Protein AF-0000000077673523 (afdb_homodimer)

Nearest PDB structures (foldseek):
  7rrl-assembly1_B  TM=9.213E-01  e=7.440E-32  Homo sapiens
  5nue-assembly1_B  TM=9.103E-01  e=3.660E-31  Arabidopsis thaliana
  4i1i-assembly1_A  TM=9.086E-01  e=4.136E-27  Leishmania major strain Friedlin
  4i1i-assembly1_B  TM=9.063E-01  e=1.152E-26  Leishmania major strain Friedlin
  4h7p-assembly1_A  TM=8.866E-01  e=7.532E-26  Leishmania major strain Friedlin

InterPro domains:
  IPR010945 Malate dehydrogenase, type 2 [PTHR23382] (14-356)
  IPR015955 Lactate dehydrogenase/glycoside hydrolase, family 4, C-terminal [G3DSA:3.90.110.10] (186-360)
  IPR015955 Lactate dehydrogenase/glycoside hydrolase, family 4, C-terminal [SSF56327] (194-357)
  IPR022383 Lactate/malate dehydrogenase, C-terminal [PF02866] (279-353)
  IPR036291 NAD(P)-binding domain superfamily [SSF51735] (5-185)

pLDDT: mean 73.68, std 25.3, range [21.05, 98.69]

Radius of gyration: 33.23 Å; Cα contacts (8 Å, |Δi|>4): 1308; chains: 2; bounding box: 93×110×102 Å

Organism: Crocodylus porosus (NCBI:txid8502)

Sequence (894 aa):
MLSEEMLQIGEENLQTHIQMEKEEEERKSLINPLQVWISSASAPACYHLIPLLANGEVFGITTEISIHLLDRYNCKEVLCGTVMEAQDLAYPLLRSVSMHVELDEAFLQADVIILLDDILLERDTTSFENCIRQVNELCKVYGPLIEKNAKSGVRIVVAGKTFVNLKALMIMTHAPSINPGNIIALAMLLESAAKAMLARKLNMNSAGIKDVIVWGNITGSSYIDLSNAKVYRYDSAIWGPPSFSRPLLDMIYDSKWLHSEFVTALSSLNSREYHCVGMSPAHVIATILRYWYQDSPPREIVSVGVLSEGQFCIPEGIVFSMPVSFQNGTWEVITETEINEKTQEIMDCLAYDLIQFLISPFSVVLYASPIPFLPFLQSLCFSFFPPKLLPFSSSFFGFLSFLIIYIFPPVNFSFPRPPSHLDFYTQTQEEEVESISRLRSAVPHLQMLSEEMLQIGEENLQTHIQMEKEEEERKSLINPLQVWISSASAPACYHLIPLLANGEVFGITTEISIHLLDRYNCKEVLCGTVMEAQDLAYPLLRSVSMHVELDEAFLQADVIILLDDILLERDTTSFENCIRQVNELCKVYGPLIEKNAKSGVRIVVAGKTFVNLKALMIMTHAPSINPGNIIALAMLLESAAKAMLARKLNMNSAGIKDVIVWGNITGSSYIDLSNAKVYRYDSAIWGPPSFSRPLLDMIYDSKWLHSEFVTALSSLNSREYHCVGMSPAHVIATILRYWYQDSPPREIVSVGVLSEGQFCIPEGIVFSMPVSFQNGTWEVITETEINEKTQEIMDCLAYDLIQFLISPFSVVLYASPIPFLPFLQSLCFSFFPPKLLPFSSSFFGFLSFLIIYIFPPVNFSFPRPPSHLDFYTQTQEEEVESISRLRSAVPHLQ

Structure (mmCIF, N/CA/C/O backbone):
data_AF-0000000077673523-model_v1
#
loop_
_entity.id
_entity.type
_entity.pdbx_description
1 polymer 'Putative malate dehydrogenase 1B'
#
loop_
_atom_site.group_PDB
_atom_site.id
_atom_site.type_symbol
_atom_site.label_atom_id
_atom_site.label_alt_id
_atom_site.label_comp_id
_atom_site.label_asym_id
_atom_site.label_entity_id
_atom_site.label_seq_id
_atom_site.pdbx_PDB_ins_code
_atom_site.Cartn_x
_atom_site.Cartn_y
_atom_site.Cartn_z
_atom_site.occupancy
_atom_site.B_iso_or_equiv
_atom_site.auth_seq_id
_atom_site.auth_comp_id
_atom_site.auth_asym_id
_atom_site.auth_atom_id
_atom_site.pdbx_PDB_model_num
ATOM 1 N N . MET A 1 1 ? 8.25 -44.25 32.656 1 48.09 1 MET A N 1
ATOM 2 C CA . MET A 1 1 ? 8.469 -42.938 33.188 1 48.09 1 MET A CA 1
ATOM 3 C C . MET A 1 1 ? 9.672 -42.25 32.562 1 48.09 1 MET A C 1
ATOM 5 O O . MET A 1 1 ? 9.656 -41.062 32.281 1 48.09 1 MET A O 1
ATOM 9 N N . LEU A 1 2 ? 10.719 -43 32.219 1 58.19 2 LEU A N 1
ATOM 10 C CA . LEU A 1 2 ? 11.969 -42.5 31.656 1 58.19 2 LEU A CA 1
ATOM 11 C C . LEU A 1 2 ? 11.82 -42.188 30.172 1 58.19 2 LEU A C 1
ATOM 13 O O . LEU A 1 2 ? 12.367 -41.188 29.703 1 58.19 2 LEU A O 1
ATOM 17 N N . SER A 1 3 ? 11.047 -42.906 29.469 1 61.12 3 SER A N 1
ATOM 18 C CA . SER A 1 3 ? 10.914 -42.719 28.031 1 61.12 3 SER A CA 1
ATOM 19 C C . SER A 1 3 ? 10.07 -41.469 27.719 1 61.12 3 SER A C 1
ATOM 21 O O . SER A 1 3 ? 10.375 -40.719 26.797 1 61.12 3 SER A O 1
ATOM 23 N N . GLU A 1 4 ? 9.109 -41.219 28.547 1 61.78 4 GLU A N 1
ATOM 24 C CA . GLU A 1 4 ? 8.266 -40.062 28.328 1 61.78 4 GLU A CA 1
ATOM 25 C C . GLU A 1 4 ? 9.008 -38.781 28.703 1 61.78 4 GLU A C 1
ATOM 27 O O . GLU A 1 4 ? 8.883 -37.75 28.016 1 61.78 4 GLU A O 1
ATOM 32 N N . GLU A 1 5 ? 9.812 -38.875 29.719 1 60.56 5 GLU A N 1
ATOM 33 C CA . GLU A 1 5 ? 10.594 -37.719 30.125 1 60.56 5 GLU A CA 1
ATOM 34 C C . GLU A 1 5 ? 11.656 -37.375 29.094 1 60.56 5 GLU A C 1
ATOM 36 O O . GLU A 1 5 ? 11.898 -36.188 28.812 1 60.56 5 GLU A O 1
ATOM 41 N N . MET A 1 6 ? 12.195 -38.406 28.516 1 61.88 6 MET A N 1
ATOM 42 C CA . MET A 1 6 ? 13.219 -38.188 27.484 1 61.88 6 MET A CA 1
ATOM 43 C C . MET A 1 6 ? 12.609 -37.562 26.234 1 61.88 6 MET A C 1
ATOM 45 O O . MET A 1 6 ? 13.219 -36.688 25.609 1 61.88 6 MET A O 1
ATOM 49 N N . LEU A 1 7 ? 11.406 -37.938 25.938 1 62.62 7 LEU A N 1
ATOM 50 C CA . LEU A 1 7 ? 10.719 -37.344 24.797 1 62.62 7 LEU A CA 1
ATOM 51 C C . LEU A 1 7 ? 10.336 -35.906 25.078 1 62.62 7 LEU A C 1
ATOM 53 O O . LEU A 1 7 ? 10.438 -35.031 24.203 1 62.62 7 LEU A O 1
ATOM 57 N N . GLN A 1 8 ? 9.984 -35.688 26.312 1 62.88 8 GLN A N 1
ATOM 58 C CA . GLN A 1 8 ? 9.641 -34.312 26.688 1 62.88 8 GLN A CA 1
ATOM 59 C C . GLN A 1 8 ? 10.875 -33.406 26.672 1 62.88 8 GLN A C 1
ATOM 61 O O . GLN A 1 8 ? 10.812 -32.281 26.203 1 62.88 8 GLN A O 1
ATOM 66 N N . ILE A 1 9 ? 11.945 -33.875 27.141 1 61.06 9 ILE A N 1
ATOM 67 C CA . ILE A 1 9 ? 13.195 -33.125 27.125 1 61.06 9 ILE A CA 1
ATOM 68 C C . ILE A 1 9 ? 13.648 -32.906 25.688 1 61.06 9 ILE A C 1
ATOM 70 O O . ILE A 1 9 ? 14.133 -31.844 25.328 1 61.06 9 ILE A O 1
ATOM 74 N N . GLY A 1 10 ? 13.484 -33.844 24.859 1 59.5 10 GLY A N 1
ATOM 75 C CA . GLY A 1 10 ? 13.797 -33.719 23.453 1 59.5 10 GLY A CA 1
ATOM 76 C C . GLY A 1 10 ? 12.961 -32.656 22.75 1 59.5 10 GLY A C 1
ATOM 77 O O . GLY A 1 10 ? 13.484 -31.875 21.969 1 59.5 10 GLY A O 1
ATOM 78 N N . GLU A 1 11 ? 11.742 -32.656 23.047 1 61.03 11 GLU A N 1
ATOM 79 C CA . GLU A 1 11 ? 10.852 -31.656 22.469 1 61.03 11 GLU A CA 1
ATOM 80 C C . GLU A 1 11 ? 11.188 -30.266 23 1 61.03 11 GLU A C 1
ATOM 82 O O . GLU A 1 11 ? 11.164 -29.297 22.25 1 61.03 11 GLU A O 1
ATOM 87 N N . GLU A 1 12 ? 11.461 -30.25 24.25 1 60.81 12 GLU A N 1
ATOM 88 C CA . GLU A 1 12 ? 11.875 -28.984 24.844 1 60.81 12 GLU A CA 1
ATOM 89 C C . GLU A 1 12 ? 13.195 -28.5 24.25 1 60.81 12 GLU A C 1
ATOM 91 O O . GLU A 1 12 ? 13.359 -27.312 23.984 1 60.81 12 GLU A O 1
ATOM 96 N N . ASN A 1 13 ? 14.086 -29.391 24.078 1 58.47 13 ASN A N 1
ATOM 97 C CA . ASN A 1 13 ? 15.367 -29.031 23.484 1 58.47 13 ASN A CA 1
ATOM 98 C C . ASN A 1 13 ? 15.203 -28.594 22.031 1 58.47 13 ASN A C 1
ATOM 100 O O . ASN A 1 13 ? 15.867 -27.656 21.578 1 58.47 13 ASN A O 1
ATOM 104 N N . LEU A 1 14 ? 14.383 -29.266 21.312 1 59.59 14 LEU A N 1
ATOM 105 C CA . LEU A 1 14 ? 14.094 -28.875 19.938 1 59.59 14 LEU A CA 1
ATOM 106 C C . LEU A 1 14 ? 13.43 -27.5 19.906 1 59.59 14 LEU A C 1
ATOM 108 O O . LEU A 1 14 ? 13.766 -26.656 19.062 1 59.59 14 LEU A O 1
ATOM 112 N N . GLN A 1 15 ? 12.586 -27.328 20.844 1 61.28 15 GLN A N 1
ATOM 113 C CA . GLN A 1 15 ? 11.945 -26.016 20.938 1 61.28 15 GLN A CA 1
ATOM 114 C C . GLN A 1 15 ? 12.961 -24.938 21.312 1 61.28 15 GLN A C 1
ATOM 116 O O . GLN A 1 15 ? 12.93 -23.844 20.766 1 61.28 15 GLN A O 1
ATOM 121 N N . THR A 1 16 ? 13.781 -25.281 22.25 1 61.31 16 THR A N 1
ATOM 122 C CA . THR A 1 16 ? 14.844 -24.359 22.641 1 61.31 16 THR A CA 1
ATOM 123 C C . THR A 1 16 ? 15.805 -24.125 21.469 1 61.31 16 THR A C 1
ATOM 125 O O . THR A 1 16 ? 16.25 -22.984 21.25 1 61.31 16 THR A O 1
ATOM 128 N N . HIS A 1 17 ? 16.109 -25.125 20.734 1 59.34 17 HIS A N 1
ATOM 129 C CA . HIS A 1 17 ? 16.984 -24.969 19.578 1 59.34 17 HIS A CA 1
ATOM 130 C C . HIS A 1 17 ? 16.328 -24.125 18.5 1 59.34 17 HIS A C 1
ATOM 132 O O . HIS A 1 17 ? 16.969 -23.266 17.891 1 59.34 17 HIS A O 1
ATOM 138 N N . ILE A 1 18 ? 15.156 -24.391 18.281 1 60.28 18 ILE A N 1
ATOM 139 C CA . ILE A 1 18 ? 14.406 -23.594 17.328 1 60.28 18 ILE A CA 1
ATOM 140 C C . ILE A 1 18 ? 14.367 -22.141 17.797 1 60.28 18 ILE A C 1
ATOM 142 O O . ILE A 1 18 ? 14.547 -21.219 16.984 1 60.28 18 ILE A O 1
ATOM 146 N N . GLN A 1 19 ? 14.172 -22.047 19.094 1 60.16 19 GLN A N 1
ATOM 147 C CA . GLN A 1 19 ? 14.164 -20.703 19.656 1 60.16 19 GLN A CA 1
ATOM 148 C C . GLN A 1 19 ? 15.547 -20.062 19.547 1 60.16 19 GLN A C 1
ATOM 150 O O . GLN A 1 19 ? 15.656 -18.875 19.234 1 60.16 19 GLN A O 1
ATOM 155 N N . MET A 1 20 ? 16.547 -20.812 19.844 1 57.91 20 MET A N 1
ATOM 156 C CA . MET A 1 20 ? 17.906 -20.297 19.734 1 57.91 20 MET A CA 1
ATOM 157 C C . MET A 1 20 ? 18.25 -19.953 18.281 1 57.91 20 MET A C 1
ATOM 159 O O . MET A 1 20 ? 18.906 -18.953 18.016 1 57.91 20 MET A O 1
ATOM 163 N N . GLU A 1 21 ? 17.875 -20.812 17.438 1 55.16 21 GLU A N 1
ATOM 164 C CA . GLU A 1 21 ? 18.109 -20.531 16.016 1 55.16 21 GLU A CA 1
ATOM 165 C C . GLU A 1 21 ? 17.344 -19.297 15.562 1 55.16 21 GLU A C 1
ATOM 167 O O . GLU A 1 21 ? 17.859 -18.5 14.781 1 55.16 21 GLU A O 1
ATOM 172 N N . LYS A 1 22 ? 16.219 -19.125 16.031 1 56.53 22 LYS A N 1
ATOM 173 C CA . LYS A 1 22 ? 15.422 -17.938 15.734 1 56.53 22 LYS A CA 1
ATOM 174 C C . LYS A 1 22 ? 16.062 -16.688 16.344 1 56.53 22 LYS A C 1
ATOM 176 O O . LYS A 1 22 ? 16.109 -15.633 15.695 1 56.53 22 LYS A O 1
ATOM 181 N N . GLU A 1 23 ? 16.531 -16.859 17.562 1 56.75 23 GLU A N 1
ATOM 182 C CA . GLU A 1 23 ? 17.219 -15.758 18.219 1 56.75 23 GLU A CA 1
ATOM 183 C C . GLU A 1 23 ? 18.516 -15.414 17.5 1 56.75 23 GLU A C 1
ATOM 185 O O . GLU A 1 23 ? 18.859 -14.234 17.359 1 56.75 23 GLU A O 1
ATOM 190 N N . GLU A 1 24 ? 19.25 -16.391 17.125 1 53.28 24 GLU A N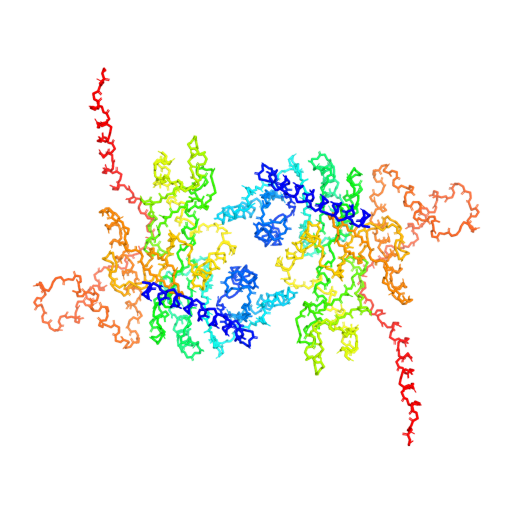 1
ATOM 191 C CA . GLU A 1 24 ? 20.469 -16.156 16.359 1 53.28 24 GLU A CA 1
ATOM 192 C C . GLU A 1 24 ? 20.156 -15.539 14.992 1 53.28 24 GLU A C 1
ATOM 194 O O . GLU A 1 24 ? 20.859 -14.633 14.539 1 53.28 24 GLU A O 1
ATOM 199 N N . GLU A 1 25 ? 19.234 -16.109 14.336 1 51.31 25 GLU A N 1
ATOM 200 C CA . GLU A 1 25 ? 18.781 -15.523 13.078 1 51.31 25 GLU A CA 1
ATOM 201 C C . GLU A 1 25 ? 18.344 -14.078 13.273 1 51.31 25 GLU A C 1
ATOM 203 O O . GLU A 1 25 ? 18.609 -13.219 12.43 1 51.31 25 GLU A O 1
ATOM 208 N N . GLU A 1 26 ? 17.594 -13.961 14.305 1 53.44 26 GLU A N 1
ATOM 209 C CA . GLU A 1 26 ? 17.188 -12.602 14.664 1 53.44 26 GLU A CA 1
ATOM 210 C C . GLU A 1 26 ? 18.406 -11.711 14.922 1 53.44 26 GLU A C 1
ATOM 212 O O . GLU A 1 26 ? 18.422 -10.555 14.492 1 53.44 26 GLU A O 1
ATOM 217 N N . ARG A 1 27 ? 19.344 -12.195 15.734 1 50.56 27 ARG A N 1
ATOM 218 C CA . ARG A 1 27 ? 20.562 -11.438 15.992 1 50.56 27 ARG A CA 1
ATOM 219 C C . ARG A 1 27 ? 21.312 -11.164 14.695 1 50.56 27 ARG A C 1
ATOM 221 O O . ARG A 1 27 ? 21.812 -10.055 14.477 1 50.56 27 ARG A O 1
ATOM 228 N N . LYS A 1 28 ? 21.484 -12.102 13.914 1 47.91 28 LYS A N 1
ATOM 229 C CA . LYS A 1 28 ? 22.156 -12.016 12.617 1 47.91 28 LYS A CA 1
ATOM 230 C C . LYS A 1 28 ? 21.406 -11.086 11.664 1 47.91 28 LYS A C 1
ATOM 232 O O . LYS A 1 28 ? 22.031 -10.367 10.883 1 47.91 28 LYS A O 1
ATOM 237 N N . SER A 1 29 ? 20.047 -11.336 11.633 1 51.72 29 SER A N 1
ATOM 238 C CA . SER A 1 29 ? 19.25 -10.414 10.836 1 51.72 29 SER A CA 1
ATOM 239 C C . SER A 1 29 ? 19.484 -8.969 11.266 1 51.72 29 SER A C 1
ATOM 241 O O . SER A 1 29 ? 19.438 -8.055 10.438 1 51.72 29 SER A O 1
ATOM 243 N N . LEU A 1 30 ? 19.688 -8.828 12.609 1 54 30 LEU A N 1
ATOM 244 C CA . LEU A 1 30 ? 19.984 -7.508 13.156 1 54 30 LEU A CA 1
ATOM 245 C C . LEU A 1 30 ? 21.344 -7.016 12.672 1 54 30 LEU A C 1
ATOM 247 O O . LEU A 1 30 ? 21.547 -5.812 12.484 1 54 30 LEU A O 1
ATOM 251 N N . ILE A 1 31 ? 22.203 -8.016 12.281 1 63.34 31 ILE A N 1
ATOM 252 C CA . ILE A 1 31 ? 23.531 -7.645 11.805 1 63.34 31 ILE A CA 1
ATOM 253 C C . ILE A 1 31 ? 23.547 -7.598 10.281 1 63.34 31 ILE A C 1
ATOM 255 O O . ILE A 1 31 ? 24.141 -6.691 9.688 1 63.34 31 ILE A O 1
ATOM 259 N N . ASN A 1 32 ? 22.75 -8.477 9.523 1 85.44 32 ASN A N 1
ATOM 260 C CA . ASN A 1 32 ? 22.75 -8.508 8.062 1 85.44 32 ASN A CA 1
ATOM 261 C C . ASN A 1 32 ? 21.328 -8.484 7.496 1 85.44 32 ASN A C 1
ATOM 263 O O . ASN A 1 32 ? 20.688 -9.531 7.398 1 85.44 32 ASN A O 1
ATOM 267 N N . PRO A 1 33 ? 20.922 -7.461 7.035 1 92.94 33 PRO A N 1
ATOM 268 C CA . PRO A 1 33 ? 19.562 -7.352 6.504 1 92.94 33 PRO A CA 1
ATOM 269 C C . PRO A 1 33 ? 19.312 -8.305 5.34 1 92.94 33 PRO A C 1
ATOM 271 O O . PRO A 1 33 ? 20.234 -8.617 4.578 1 92.94 33 PRO A O 1
ATOM 274 N N . LEU A 1 34 ? 18.141 -8.945 5.324 1 97 34 LEU A N 1
ATOM 275 C CA . LEU A 1 34 ? 17.703 -9.742 4.184 1 97 34 LEU A CA 1
ATOM 276 C C . LEU A 1 34 ? 17.734 -8.906 2.902 1 97 34 LEU A C 1
ATOM 278 O O . LEU A 1 34 ? 17.172 -7.809 2.861 1 97 34 LEU A O 1
ATOM 282 N N . GLN A 1 35 ? 18.438 -9.391 1.867 1 97.94 35 GLN A N 1
ATOM 283 C CA . GLN A 1 35 ? 18.562 -8.664 0.607 1 97.94 35 GLN A CA 1
ATOM 284 C C . GLN A 1 35 ? 17.453 -9.047 -0.359 1 97.94 35 GLN A C 1
ATOM 286 O O . GLN A 1 35 ? 17.422 -10.172 -0.862 1 97.94 35 GLN A O 1
ATOM 291 N N . VAL A 1 36 ? 16.531 -8.109 -0.694 1 98.56 36 VAL A N 1
ATOM 292 C CA . VAL A 1 36 ? 15.391 -8.352 -1.579 1 98.56 36 VAL A CA 1
ATOM 293 C C . VAL A 1 36 ? 15.578 -7.582 -2.883 1 98.56 36 VAL A C 1
ATOM 295 O O . VAL A 1 36 ? 15.664 -6.352 -2.877 1 98.56 36 VAL A O 1
ATOM 298 N N . TRP A 1 37 ? 15.656 -8.297 -3.994 1 98.5 37 TRP A N 1
ATOM 299 C CA . TRP A 1 37 ? 15.773 -7.684 -5.312 1 98.5 37 TRP A CA 1
ATOM 300 C C . TRP A 1 37 ? 14.445 -7.762 -6.066 1 98.5 37 TRP A C 1
ATOM 302 O O . TRP A 1 37 ? 13.812 -8.82 -6.105 1 98.5 37 TRP A O 1
ATOM 312 N N . ILE A 1 38 ? 14.016 -6.664 -6.633 1 97.69 38 ILE A N 1
ATOM 313 C CA . ILE A 1 38 ? 12.805 -6.609 -7.441 1 97.69 38 ILE A CA 1
ATOM 314 C C . ILE A 1 38 ? 13.141 -6.117 -8.844 1 97.69 38 ILE A C 1
ATOM 316 O O . ILE A 1 38 ? 13.695 -5.023 -9.008 1 97.69 38 ILE A O 1
ATOM 320 N N . SER A 1 39 ? 12.906 -6.953 -9.844 1 95.38 39 SER A N 1
ATOM 321 C CA . SER A 1 39 ? 13.086 -6.527 -11.234 1 95.38 39 SER A CA 1
ATOM 322 C C . SER A 1 39 ? 11.812 -5.91 -11.789 1 95.38 39 SER A C 1
ATOM 324 O O . SER A 1 39 ? 10.719 -6.156 -11.281 1 95.38 39 SER A O 1
ATOM 326 N N . SER A 1 40 ? 11.984 -5.133 -12.867 1 91.94 40 SER A N 1
ATOM 327 C CA . SER A 1 40 ? 10.867 -4.359 -13.406 1 91.94 40 SER A CA 1
ATOM 328 C C . SER A 1 40 ? 10.18 -3.549 -12.312 1 91.94 40 SER A C 1
ATOM 330 O O . SER A 1 40 ? 8.953 -3.592 -12.18 1 91.94 40 SER A O 1
ATOM 332 N N . ALA A 1 41 ? 11.008 -2.83 -11.594 1 94.06 41 ALA A N 1
ATOM 333 C CA . ALA A 1 41 ? 10.578 -2.221 -10.336 1 94.06 41 ALA A CA 1
ATOM 334 C C . ALA A 1 41 ? 9.75 -0.964 -10.594 1 94.06 41 ALA A C 1
ATOM 336 O O . ALA A 1 41 ? 9.18 -0.39 -9.664 1 94.06 41 ALA A O 1
ATOM 337 N N . SER A 1 42 ? 9.641 -0.524 -11.828 1 89.31 42 SER A N 1
ATOM 338 C CA . SER A 1 42 ? 8.789 0.614 -12.148 1 89.31 42 SER A CA 1
ATOM 339 C C . SER A 1 42 ? 7.32 0.201 -12.219 1 89.31 42 SER A C 1
ATOM 341 O O . SER A 1 42 ? 6.434 1.054 -12.273 1 89.31 42 SER A O 1
ATOM 343 N N . ALA A 1 43 ? 7.109 -1.127 -12.18 1 86.88 43 ALA A N 1
ATOM 344 C CA . ALA A 1 43 ? 5.738 -1.631 -12.211 1 86.88 43 ALA A CA 1
ATOM 345 C C . ALA A 1 43 ? 4.969 -1.207 -10.961 1 86.88 43 ALA A C 1
ATOM 347 O O . ALA A 1 43 ? 5.531 -1.162 -9.867 1 86.88 43 ALA A O 1
ATOM 348 N N . PRO A 1 44 ? 3.668 -0.948 -11.117 1 84.12 44 PRO A N 1
ATOM 349 C CA . PRO A 1 44 ? 2.838 -0.532 -9.984 1 84.12 44 PRO A CA 1
ATOM 350 C C . PRO A 1 44 ? 2.871 -1.531 -8.828 1 84.12 44 PRO A C 1
ATOM 352 O O . PRO A 1 44 ? 2.764 -1.138 -7.664 1 84.12 44 PRO A O 1
ATOM 355 N N . ALA A 1 45 ? 2.992 -2.74 -9.195 1 89.69 45 ALA A N 1
ATOM 356 C CA . ALA A 1 45 ? 3.012 -3.764 -8.156 1 89.69 45 ALA A CA 1
ATOM 357 C C . ALA A 1 45 ? 4.172 -3.541 -7.188 1 89.69 45 ALA A C 1
ATOM 359 O O . ALA A 1 45 ? 4.039 -3.781 -5.984 1 89.69 45 ALA A O 1
ATOM 360 N N . CYS A 1 46 ? 5.293 -3.127 -7.742 1 92.5 46 CYS A N 1
ATOM 361 C CA . CYS A 1 46 ? 6.453 -2.883 -6.895 1 92.5 46 CYS A CA 1
ATOM 362 C C . CYS A 1 46 ? 6.176 -1.762 -5.898 1 92.5 46 CYS A C 1
ATOM 364 O O . CYS A 1 46 ? 6.539 -1.864 -4.727 1 92.5 46 CYS A O 1
ATOM 366 N N . TYR A 1 47 ? 5.512 -0.763 -6.363 1 90.06 47 TYR A N 1
ATOM 367 C CA . TYR A 1 47 ? 5.18 0.405 -5.555 1 90.06 47 TYR A CA 1
ATOM 368 C C . TYR A 1 47 ? 4.312 0.015 -4.363 1 90.06 47 TYR A C 1
ATOM 370 O O . TYR A 1 47 ? 4.469 0.563 -3.27 1 90.06 47 TYR A O 1
ATOM 378 N N . HIS A 1 48 ? 3.479 -0.909 -4.559 1 90.81 48 HIS A N 1
ATOM 379 C CA . HIS A 1 48 ? 2.596 -1.38 -3.496 1 90.81 48 HIS A CA 1
ATOM 380 C C . HIS A 1 48 ? 3.277 -2.443 -2.643 1 90.81 48 HIS A C 1
ATOM 382 O O . HIS A 1 48 ? 2.879 -2.678 -1.5 1 90.81 48 HIS A O 1
ATOM 388 N N . LEU A 1 49 ? 4.238 -3.008 -3.152 1 94.44 49 LEU A N 1
ATOM 389 C CA . LEU A 1 49 ? 4.902 -4.129 -2.496 1 94.44 49 LEU A CA 1
ATOM 390 C C . LEU A 1 49 ? 5.852 -3.639 -1.409 1 94.44 49 LEU A C 1
ATOM 392 O O . LEU A 1 49 ? 6.031 -4.309 -0.389 1 94.44 49 LEU A O 1
ATOM 396 N N . ILE A 1 50 ? 6.402 -2.49 -1.552 1 94.62 50 ILE A N 1
ATOM 397 C CA . ILE A 1 50 ? 7.457 -1.979 -0.684 1 94.62 50 ILE A CA 1
ATOM 398 C C . ILE A 1 50 ? 6.945 -1.884 0.751 1 94.62 50 ILE A C 1
ATOM 400 O O . ILE A 1 50 ? 7.539 -2.455 1.669 1 94.62 50 ILE A O 1
ATOM 404 N N . PRO A 1 51 ? 5.797 -1.245 0.969 1 92.31 51 PRO A N 1
ATOM 405 C CA . PRO A 1 51 ? 5.312 -1.177 2.35 1 92.31 51 PRO A CA 1
ATOM 406 C C . PRO A 1 51 ? 4.977 -2.551 2.926 1 92.31 51 PRO A C 1
ATOM 408 O O . PRO A 1 51 ? 5.156 -2.779 4.125 1 92.31 51 PRO A O 1
ATOM 411 N N . LEU A 1 52 ? 4.5 -3.432 2.131 1 93.75 52 LEU A N 1
ATOM 412 C CA . LEU A 1 52 ? 4.133 -4.766 2.59 1 93.75 52 LEU A CA 1
ATOM 413 C C . LEU A 1 52 ? 5.367 -5.543 3.039 1 93.75 52 LEU A C 1
ATOM 415 O O . LEU A 1 52 ? 5.32 -6.262 4.039 1 93.75 52 LEU A O 1
ATOM 419 N N . LEU A 1 53 ? 6.438 -5.34 2.34 1 96.38 53 LEU A N 1
ATOM 420 C CA . LEU A 1 53 ? 7.668 -6.051 2.666 1 96.38 53 LEU A CA 1
ATOM 421 C C . LEU A 1 53 ? 8.344 -5.441 3.891 1 96.38 53 LEU A C 1
ATOM 423 O O . LEU A 1 53 ? 9.031 -6.141 4.641 1 96.38 53 LEU A O 1
ATOM 427 N N . ALA A 1 54 ? 8.117 -4.188 4.066 1 92.75 54 ALA A N 1
ATOM 428 C CA . ALA A 1 54 ? 8.883 -3.445 5.066 1 92.75 54 ALA A CA 1
ATOM 429 C C . ALA A 1 54 ? 8.156 -3.42 6.406 1 92.75 54 ALA A C 1
ATOM 431 O O . ALA A 1 54 ? 8.719 -3 7.418 1 92.75 54 ALA A O 1
ATOM 432 N N . ASN A 1 55 ? 6.938 -3.867 6.461 1 87.94 55 ASN A N 1
ATOM 433 C CA . ASN A 1 55 ? 6.156 -3.703 7.684 1 87.94 55 ASN A CA 1
ATOM 434 C C . ASN A 1 55 ? 6.367 -4.871 8.648 1 87.94 55 ASN A C 1
ATOM 436 O O . ASN A 1 55 ? 5.797 -4.891 9.734 1 87.94 55 ASN A O 1
ATOM 440 N N . GLY A 1 56 ? 7.125 -5.91 8.227 1 89.81 56 GLY A N 1
ATOM 441 C CA . GLY A 1 56 ? 7.5 -6.984 9.133 1 89.81 56 GLY A CA 1
ATOM 442 C C . GLY A 1 56 ? 6.57 -8.18 9.055 1 89.81 56 GLY A C 1
ATOM 443 O O . GLY A 1 56 ? 6.84 -9.219 9.656 1 89.81 56 GLY A O 1
ATOM 444 N N . GLU A 1 57 ? 5.543 -8.086 8.359 1 87.62 57 GLU A N 1
ATOM 445 C CA . GLU A 1 57 ? 4.562 -9.164 8.289 1 87.62 57 GLU A CA 1
ATOM 446 C C . GLU A 1 57 ? 5.074 -10.32 7.426 1 87.62 57 GLU A C 1
ATOM 448 O O . GLU A 1 57 ? 4.758 -11.484 7.68 1 87.62 57 GLU A O 1
ATOM 453 N N . VAL A 1 58 ? 5.887 -10 6.469 1 94.94 58 VAL A N 1
ATOM 454 C CA . VAL A 1 58 ? 6.289 -11 5.484 1 94.94 58 VAL A CA 1
ATOM 455 C C . VAL A 1 58 ? 7.461 -11.82 6.023 1 94.94 58 VAL A C 1
ATOM 457 O O . VAL A 1 58 ? 7.387 -13.047 6.098 1 94.94 58 VAL A O 1
ATOM 460 N N . PHE A 1 59 ? 8.5 -11.18 6.496 1 96.19 59 PHE A N 1
ATOM 461 C CA . PHE A 1 59 ? 9.734 -11.875 6.84 1 96.19 59 PHE A CA 1
ATOM 462 C C . PHE A 1 59 ? 9.883 -12.008 8.352 1 96.19 59 PHE A C 1
ATOM 464 O O . PHE A 1 59 ? 10.812 -12.664 8.836 1 96.19 59 PHE A O 1
ATOM 471 N N . GLY A 1 60 ? 8.953 -11.383 9.07 1 91.69 60 GLY A N 1
ATOM 472 C CA . GLY A 1 60 ? 9.039 -11.391 10.523 1 91.69 60 GLY A CA 1
ATOM 473 C C . GLY A 1 60 ? 9.203 -10 11.117 1 91.69 60 GLY A C 1
ATOM 474 O O . GLY A 1 60 ? 9.836 -9.133 10.508 1 91.69 60 GLY A O 1
ATOM 475 N N . ILE A 1 61 ? 8.828 -9.773 12.336 1 87.25 61 ILE A N 1
ATOM 476 C CA . ILE A 1 61 ? 8.711 -8.461 12.977 1 87.25 61 ILE A CA 1
ATOM 477 C C . ILE A 1 61 ? 10.094 -7.977 13.398 1 87.25 61 ILE A C 1
ATOM 479 O O . ILE A 1 61 ? 10.273 -6.805 13.742 1 87.25 61 ILE A O 1
ATOM 483 N N . THR A 1 62 ? 11.086 -8.758 13.32 1 88.31 62 THR A N 1
ATOM 484 C CA . THR A 1 62 ? 12.414 -8.344 13.75 1 88.31 62 THR A CA 1
ATOM 485 C C . THR A 1 62 ? 13.406 -8.422 12.594 1 88.31 62 THR A C 1
ATOM 487 O O . THR A 1 62 ? 14.586 -8.117 12.758 1 88.31 62 THR A O 1
ATOM 490 N N . THR A 1 63 ? 12.977 -8.836 11.492 1 92 63 THR A N 1
ATOM 491 C CA . THR A 1 63 ? 13.883 -9.039 10.367 1 92 63 THR A CA 1
ATOM 492 C C . THR A 1 63 ? 14.047 -7.75 9.562 1 92 63 THR A C 1
ATOM 494 O O . THR A 1 63 ? 13.078 -7.246 8.984 1 92 63 THR A O 1
ATOM 497 N N . GLU A 1 64 ? 15.219 -7.238 9.508 1 92.25 64 GLU A N 1
ATOM 498 C CA . GLU A 1 64 ? 15.5 -6.074 8.672 1 92.25 64 GLU A CA 1
ATOM 499 C C . GLU A 1 64 ? 15.711 -6.48 7.215 1 92.25 64 GLU A C 1
ATOM 501 O O . GLU A 1 64 ? 16.25 -7.551 6.934 1 92.25 64 GLU A O 1
ATOM 506 N N . ILE A 1 65 ? 15.336 -5.594 6.375 1 96.06 65 ILE A N 1
ATOM 507 C CA . ILE A 1 65 ? 15.484 -5.926 4.965 1 96.06 65 ILE A CA 1
ATOM 508 C C . ILE A 1 65 ? 16.125 -4.754 4.219 1 96.06 65 ILE A C 1
ATOM 510 O O . ILE A 1 65 ? 16.047 -3.609 4.672 1 96.06 65 ILE A O 1
ATOM 514 N N . SER A 1 66 ? 16.844 -5.039 3.197 1 95.5 66 SER A N 1
ATOM 515 C CA . SER A 1 66 ? 17.297 -4.098 2.178 1 95.5 66 SER A CA 1
ATOM 516 C C . SER A 1 66 ? 16.656 -4.395 0.829 1 95.5 66 SER A C 1
ATOM 518 O O . SER A 1 66 ? 16.641 -5.539 0.376 1 95.5 66 SER A O 1
ATOM 520 N N . ILE A 1 67 ? 16.047 -3.395 0.246 1 97.38 67 ILE A N 1
ATOM 521 C CA . ILE A 1 67 ? 15.344 -3.59 -1.015 1 97.38 67 ILE A CA 1
ATOM 522 C C . ILE A 1 67 ? 16.141 -2.971 -2.158 1 97.38 67 ILE A C 1
ATOM 524 O O . ILE A 1 67 ? 16.594 -1.827 -2.059 1 97.38 67 ILE A O 1
ATOM 528 N N . HIS A 1 68 ? 16.359 -3.736 -3.201 1 97.69 68 HIS A N 1
ATOM 529 C CA . HIS A 1 68 ? 17.047 -3.301 -4.414 1 97.69 68 HIS A CA 1
ATOM 530 C C . HIS A 1 68 ? 16.094 -3.277 -5.605 1 97.69 68 HIS A C 1
ATOM 532 O O . HIS A 1 68 ? 15.578 -4.32 -6.012 1 97.69 68 HIS A O 1
ATOM 538 N N . LEU A 1 69 ? 15.875 -2.07 -6.125 1 97.25 69 LEU A N 1
ATOM 539 C CA . LEU A 1 69 ? 14.984 -1.894 -7.266 1 97.25 69 LEU A CA 1
ATOM 540 C C . LEU A 1 69 ? 15.766 -1.873 -8.57 1 97.25 69 LEU A C 1
ATOM 542 O O . LEU A 1 69 ? 16.609 -0.992 -8.789 1 97.25 69 LEU A O 1
ATOM 546 N N . LEU A 1 70 ? 15.484 -2.844 -9.422 1 96.88 70 LEU A N 1
ATOM 547 C CA . LEU A 1 70 ? 16.188 -2.982 -10.695 1 96.88 70 LEU A CA 1
ATOM 548 C C . LEU A 1 70 ? 15.234 -2.736 -11.859 1 96.88 70 LEU A C 1
ATOM 550 O O . LEU A 1 70 ? 14.148 -3.32 -11.922 1 96.88 70 LEU A O 1
ATOM 554 N N . ASP A 1 71 ? 15.594 -1.841 -12.758 1 94.19 71 ASP A N 1
ATOM 555 C CA . ASP A 1 71 ? 14.844 -1.596 -13.984 1 94.19 71 ASP A CA 1
ATOM 556 C C . ASP A 1 71 ? 15.727 -0.963 -15.055 1 94.19 71 ASP A C 1
ATOM 558 O O . ASP A 1 71 ? 16.922 -0.757 -14.836 1 94.19 71 ASP A O 1
ATOM 562 N N . ARG A 1 72 ? 15.133 -0.718 -16.219 1 91.31 72 ARG A N 1
ATOM 563 C CA . ARG A 1 72 ? 15.844 -0.112 -17.344 1 91.31 72 ARG A CA 1
ATOM 564 C C . ARG A 1 72 ? 16.172 1.352 -17.047 1 91.31 72 ARG A C 1
ATOM 566 O O . ARG A 1 72 ? 15.523 1.981 -16.219 1 91.31 72 ARG A O 1
ATOM 573 N N . TYR A 1 73 ? 17.062 1.864 -17.75 1 91.44 73 TYR A N 1
ATOM 574 C CA . TYR A 1 73 ? 17.547 3.23 -17.562 1 91.44 73 TYR A CA 1
ATOM 575 C C . TYR A 1 73 ? 16.422 4.234 -17.766 1 91.44 73 TYR A C 1
ATOM 577 O O . TYR A 1 73 ? 16.359 5.262 -17.094 1 91.44 73 TYR A O 1
ATOM 585 N N . ASN A 1 74 ? 15.562 3.982 -18.688 1 90.62 74 ASN A N 1
ATOM 586 C CA . ASN A 1 74 ? 14.484 4.91 -18.984 1 90.62 74 ASN A CA 1
ATOM 587 C C . ASN A 1 74 ? 13.516 5.043 -17.812 1 90.62 74 ASN A C 1
ATOM 589 O O . ASN A 1 74 ? 12.688 5.957 -17.781 1 90.62 74 ASN A O 1
ATOM 593 N N . CYS A 1 75 ? 13.633 4.168 -16.859 1 90.19 75 CYS A N 1
ATOM 594 C CA . CYS A 1 75 ? 12.75 4.195 -15.703 1 90.19 75 CYS A CA 1
ATOM 595 C C . CYS A 1 75 ? 13.445 4.816 -14.5 1 90.19 75 CYS A C 1
ATOM 597 O O . CYS A 1 75 ? 12.922 4.773 -13.383 1 90.19 75 CYS A O 1
ATOM 599 N N . LYS A 1 76 ? 14.5 5.41 -14.75 1 91 76 LYS A N 1
ATOM 600 C CA . LYS A 1 76 ? 15.336 5.922 -13.664 1 91 76 LYS A CA 1
ATOM 601 C C . LYS A 1 76 ? 14.578 6.941 -12.82 1 91 76 LYS A C 1
ATOM 603 O O . LYS A 1 76 ? 14.648 6.914 -11.586 1 91 76 LYS A O 1
ATOM 608 N N . GLU A 1 77 ? 13.875 7.801 -13.398 1 85.44 77 GLU A N 1
ATOM 609 C CA . GLU A 1 77 ? 13.164 8.859 -12.68 1 85.44 77 GLU A CA 1
ATOM 610 C C . GLU A 1 77 ? 12.094 8.281 -11.758 1 85.44 77 GLU A C 1
ATOM 612 O O . GLU A 1 77 ? 11.969 8.695 -10.609 1 85.44 77 GLU A O 1
ATOM 617 N N . VAL A 1 78 ? 11.328 7.363 -12.312 1 86.12 78 VAL A N 1
ATOM 618 C CA . VAL A 1 78 ? 10.273 6.715 -11.539 1 86.12 78 VAL A CA 1
ATOM 619 C C . VAL A 1 78 ? 10.883 5.98 -10.344 1 86.12 78 VAL A C 1
ATOM 621 O O . VAL A 1 78 ? 10.367 6.055 -9.234 1 86.12 78 VAL A O 1
ATOM 624 N N . LEU A 1 79 ? 12.016 5.309 -10.594 1 91.62 79 LEU A N 1
ATOM 625 C CA . LEU A 1 79 ? 12.68 4.566 -9.523 1 91.62 79 LEU A CA 1
ATOM 626 C C . LEU A 1 79 ? 13.211 5.512 -8.453 1 91.62 79 LEU A C 1
ATOM 628 O O . LEU A 1 79 ? 13.109 5.223 -7.258 1 91.62 79 LEU A O 1
ATOM 632 N N . CYS A 1 80 ? 13.75 6.566 -8.867 1 87.31 80 CYS A N 1
ATOM 633 C CA . CYS A 1 80 ? 14.266 7.559 -7.934 1 87.31 80 CYS A CA 1
ATOM 634 C C . CYS A 1 80 ? 13.156 8.07 -7.02 1 87.31 80 CYS A C 1
ATOM 636 O O . CYS A 1 80 ? 13.344 8.18 -5.809 1 87.31 80 CYS A O 1
ATOM 638 N N . GLY A 1 81 ? 12.016 8.383 -7.598 1 83.88 81 GLY A N 1
ATOM 639 C CA . GLY A 1 81 ? 10.867 8.805 -6.816 1 83.88 81 GLY A CA 1
ATOM 640 C C . GLY A 1 81 ? 10.422 7.77 -5.801 1 83.88 81 GLY A C 1
ATOM 641 O O . GLY A 1 81 ? 10.141 8.102 -4.648 1 83.88 81 GLY A O 1
ATOM 642 N N . THR A 1 82 ? 10.391 6.582 -6.238 1 89.06 82 THR A N 1
ATOM 643 C CA . THR A 1 82 ? 9.977 5.488 -5.363 1 89.06 82 THR A CA 1
ATOM 644 C C . THR A 1 82 ? 10.961 5.32 -4.207 1 89.06 82 THR A C 1
ATOM 646 O O . THR A 1 82 ? 10.547 5.152 -3.059 1 89.06 82 THR A O 1
ATOM 649 N N . VAL A 1 83 ? 12.242 5.41 -4.504 1 88.62 83 VAL A N 1
ATOM 650 C CA . VAL A 1 83 ? 13.273 5.25 -3.49 1 88.62 83 VAL A CA 1
ATOM 651 C C . VAL A 1 83 ? 13.172 6.379 -2.467 1 88.62 83 VAL A C 1
ATOM 653 O O . VAL A 1 83 ? 13.211 6.133 -1.258 1 88.62 83 VAL A O 1
ATOM 656 N N . MET A 1 84 ? 13 7.5 -2.955 1 79.94 84 MET A N 1
ATOM 657 C CA . MET A 1 84 ? 12.914 8.664 -2.072 1 79.94 84 MET A CA 1
ATOM 658 C C . MET A 1 84 ? 11.711 8.547 -1.138 1 79.94 84 MET A C 1
ATOM 660 O O . MET A 1 84 ? 11.828 8.797 0.063 1 79.94 84 MET A O 1
ATOM 664 N N . GLU A 1 85 ? 10.602 8.195 -1.671 1 83.69 85 GLU A N 1
ATOM 665 C CA . GLU A 1 85 ? 9.406 8.055 -0.854 1 83.69 85 GLU A CA 1
ATOM 666 C C . GLU A 1 85 ? 9.586 6.969 0.206 1 83.69 85 GLU A C 1
ATOM 668 O O . GLU A 1 85 ? 9.188 7.148 1.36 1 83.69 85 GLU A O 1
ATOM 673 N N . ALA A 1 86 ? 10.141 5.891 -0.228 1 87.56 86 ALA A N 1
ATOM 674 C CA . ALA A 1 86 ? 10.352 4.789 0.705 1 87.56 86 ALA A CA 1
ATOM 675 C C . ALA A 1 86 ? 11.305 5.195 1.828 1 87.56 86 ALA A C 1
ATOM 677 O O . ALA A 1 86 ? 11.109 4.809 2.982 1 87.56 86 ALA A O 1
ATOM 678 N N . GLN A 1 87 ? 12.273 5.918 1.448 1 80.38 87 GLN A N 1
ATOM 679 C CA . GLN A 1 87 ? 13.219 6.402 2.447 1 80.38 87 GLN A CA 1
ATOM 680 C C . GLN A 1 87 ? 12.555 7.371 3.416 1 80.38 87 GLN A C 1
ATOM 682 O O . GLN A 1 87 ? 12.812 7.336 4.621 1 80.38 87 GLN A O 1
ATOM 687 N N . ASP A 1 88 ? 11.68 8.141 2.863 1 76.19 88 ASP A N 1
ATOM 688 C CA . ASP A 1 88 ? 11 9.148 3.666 1 76.19 88 ASP A CA 1
ATOM 689 C C . ASP A 1 88 ? 10.109 8.5 4.723 1 76.19 88 ASP A C 1
ATOM 691 O O . ASP A 1 88 ? 9.93 9.047 5.812 1 76.19 88 ASP A O 1
ATOM 695 N N . LEU A 1 89 ? 9.578 7.398 4.402 1 80.69 89 LEU A N 1
ATOM 696 C CA . LEU A 1 89 ? 8.633 6.754 5.301 1 80.69 89 LEU A CA 1
ATOM 697 C C . LEU A 1 89 ? 9.359 6.031 6.43 1 80.69 89 LEU A C 1
ATOM 699 O O . LEU A 1 89 ? 8.75 5.672 7.438 1 80.69 89 LEU A O 1
ATOM 703 N N . ALA A 1 90 ? 10.602 5.875 6.324 1 77.88 90 ALA A N 1
ATOM 704 C CA . ALA A 1 90 ? 11.469 5.363 7.383 1 77.88 90 ALA A CA 1
ATOM 705 C C . ALA A 1 90 ? 10.852 4.145 8.062 1 77.88 90 ALA A C 1
ATOM 707 O O . ALA A 1 90 ? 10.742 4.098 9.289 1 77.88 90 ALA A O 1
ATOM 708 N N . TYR A 1 91 ? 10.484 3.164 7.285 1 83.94 91 TYR A N 1
ATOM 709 C CA . TYR A 1 91 ? 10.008 1.923 7.887 1 83.94 91 TYR A CA 1
ATOM 710 C C . TYR A 1 91 ? 11.055 1.34 8.828 1 83.94 91 TYR A C 1
ATOM 712 O O . TYR A 1 91 ? 12.234 1.251 8.484 1 83.94 91 TYR A O 1
ATOM 720 N N . PRO A 1 92 ? 10.695 0.993 9.992 1 79.81 92 PRO A N 1
ATOM 721 C CA . PRO A 1 92 ? 11.664 0.556 11 1 79.81 92 PRO A CA 1
ATOM 722 C C . PRO A 1 92 ? 12.5 -0.638 10.547 1 79.81 92 PRO A C 1
ATOM 724 O O . PRO A 1 92 ? 13.664 -0.762 10.922 1 79.81 92 PRO A O 1
ATOM 727 N N . LEU A 1 93 ? 11.938 -1.452 9.766 1 88.44 93 LEU A N 1
ATOM 728 C CA . LEU A 1 93 ? 12.625 -2.682 9.391 1 88.44 93 LEU A CA 1
ATOM 729 C C . LEU A 1 93 ? 13.289 -2.537 8.023 1 88.44 93 LEU A C 1
ATOM 731 O O . LEU A 1 93 ? 13.922 -3.475 7.539 1 88.44 93 LEU A O 1
ATOM 735 N N . LEU A 1 94 ? 13.156 -1.399 7.406 1 90.25 94 LEU A N 1
ATOM 736 C CA . LEU A 1 94 ? 13.805 -1.143 6.125 1 90.25 94 LEU A CA 1
ATOM 737 C C . LEU A 1 94 ? 15.18 -0.511 6.324 1 90.25 94 LEU A C 1
ATOM 739 O O . LEU A 1 94 ? 15.281 0.682 6.617 1 90.25 94 LEU A O 1
ATOM 743 N N . ARG A 1 95 ? 16.203 -1.32 6.141 1 86.94 95 ARG A N 1
ATOM 744 C CA . ARG A 1 95 ? 17.562 -0.834 6.316 1 86.94 95 ARG A CA 1
ATOM 745 C C . ARG A 1 95 ? 17.953 0.106 5.184 1 86.94 95 ARG A C 1
ATOM 747 O O . ARG A 1 95 ? 18.547 1.158 5.422 1 86.94 95 ARG A O 1
ATOM 754 N N . SER A 1 96 ? 17.625 -0.308 4 1 88.38 96 SER A N 1
ATOM 755 C CA . SER A 1 96 ? 17.984 0.51 2.846 1 88.38 96 SER A CA 1
ATOM 756 C C . SER A 1 96 ? 17.125 0.169 1.638 1 88.38 96 SER A C 1
ATOM 758 O O . SER A 1 96 ? 16.547 -0.92 1.565 1 88.38 96 SER A O 1
ATOM 760 N N . VAL A 1 97 ? 16.953 1.163 0.821 1 92.19 97 VAL A N 1
ATOM 761 C CA . VAL A 1 97 ? 16.328 0.998 -0.49 1 92.19 97 VAL A CA 1
ATOM 762 C C . VAL A 1 97 ? 17.203 1.646 -1.561 1 92.19 97 VAL A C 1
ATOM 764 O O . VAL A 1 97 ? 17.625 2.797 -1.417 1 92.19 97 VAL A O 1
ATOM 767 N N . SER A 1 98 ? 17.547 0.869 -2.6 1 93.38 98 SER A N 1
ATOM 768 C CA . SER A 1 98 ? 18.406 1.395 -3.652 1 93.38 98 SER A CA 1
ATOM 769 C C . SER A 1 98 ? 17.844 1.086 -5.035 1 93.38 98 SER A C 1
ATOM 771 O O . SER A 1 98 ? 17.047 0.157 -5.195 1 93.38 98 SER A O 1
ATOM 773 N N . MET A 1 99 ? 18.188 1.928 -5.953 1 94.56 99 MET A N 1
ATOM 774 C CA . MET A 1 99 ? 17.797 1.698 -7.344 1 94.56 99 MET A CA 1
ATOM 775 C C . MET A 1 99 ? 19.016 1.307 -8.188 1 94.56 99 MET A C 1
ATOM 777 O O . MET A 1 99 ? 20.125 1.783 -7.953 1 94.56 99 MET A O 1
ATOM 781 N N . HIS A 1 100 ? 18.75 0.425 -9.133 1 95.5 100 HIS A N 1
ATOM 782 C CA . HIS A 1 100 ? 19.75 -0.043 -10.078 1 95.5 100 HIS A CA 1
ATOM 783 C C . HIS A 1 100 ? 19.234 0.032 -11.516 1 95.5 100 HIS A C 1
ATOM 785 O O . HIS A 1 100 ? 18.172 -0.501 -11.82 1 95.5 100 HIS A O 1
ATOM 791 N N . VAL A 1 101 ? 20 0.706 -12.398 1 94 101 VAL A N 1
ATOM 792 C CA . VAL A 1 101 ? 19.609 0.79 -13.797 1 94 101 VAL A CA 1
ATOM 793 C C . VAL A 1 101 ? 20.641 0.083 -14.672 1 94 101 VAL A C 1
ATOM 795 O O . VAL A 1 101 ? 20.469 -0.01 -15.891 1 94 101 VAL A O 1
ATOM 798 N N . GLU A 1 102 ? 21.719 -0.322 -14.016 1 93.19 102 GLU A N 1
ATOM 799 C CA . GLU A 1 102 ? 22.719 -1.144 -14.68 1 93.19 102 GLU A CA 1
ATOM 800 C C . GLU A 1 102 ? 22.734 -2.564 -14.125 1 93.19 102 GLU A C 1
ATOM 802 O O . GLU A 1 102 ? 22.281 -2.799 -13 1 93.19 102 GLU A O 1
ATOM 807 N N . LEU A 1 103 ? 23.281 -3.475 -14.922 1 92.81 103 LEU A N 1
ATOM 808 C CA . LEU A 1 103 ? 23.156 -4.891 -14.586 1 92.81 103 LEU A CA 1
ATOM 809 C C . LEU A 1 103 ? 24.391 -5.391 -13.867 1 92.81 103 LEU A C 1
ATOM 811 O O . LEU A 1 103 ? 24.406 -6.508 -13.344 1 92.81 103 LEU A O 1
ATOM 815 N N . ASP A 1 104 ? 25.422 -4.645 -13.711 1 86.56 104 ASP A N 1
ATOM 816 C CA . ASP A 1 104 ? 26.703 -5.105 -13.203 1 86.56 104 ASP A CA 1
ATOM 817 C C . ASP A 1 104 ? 26.562 -5.672 -11.789 1 86.56 104 ASP A C 1
ATOM 819 O O . ASP A 1 104 ? 27.141 -6.711 -11.477 1 86.56 104 ASP A O 1
ATOM 823 N N . GLU A 1 105 ? 25.781 -5.074 -10.969 1 91.38 105 GLU A N 1
ATOM 824 C CA . GLU A 1 105 ? 25.609 -5.535 -9.594 1 91.38 105 GLU A CA 1
ATOM 825 C C . GLU A 1 105 ? 24.203 -6.105 -9.375 1 91.38 105 GLU A C 1
ATOM 827 O O . GLU A 1 105 ? 23.75 -6.215 -8.234 1 91.38 105 GLU A O 1
ATOM 832 N N . ALA A 1 106 ? 23.688 -6.582 -10.438 1 96 106 ALA A N 1
ATOM 833 C CA . ALA A 1 106 ? 22.312 -7.066 -10.312 1 96 106 ALA A CA 1
ATOM 834 C C . ALA A 1 106 ? 22.25 -8.352 -9.492 1 96 106 ALA A C 1
ATOM 836 O O . ALA A 1 106 ? 23.094 -9.242 -9.664 1 96 106 ALA A O 1
ATOM 837 N N . PHE A 1 107 ? 21.406 -8.43 -8.539 1 98.19 107 PHE A N 1
ATOM 838 C CA . PHE A 1 107 ? 21.062 -9.586 -7.723 1 98.19 107 PHE A CA 1
ATOM 839 C C . PHE A 1 107 ? 22.203 -9.945 -6.777 1 98.19 107 PHE A C 1
ATOM 841 O O . PHE A 1 107 ? 22.281 -11.078 -6.297 1 98.19 107 PHE A O 1
ATOM 848 N N . LEU A 1 108 ? 23.094 -8.992 -6.465 1 97.81 108 LEU A N 1
ATOM 849 C CA . LEU A 1 108 ? 24.219 -9.219 -5.566 1 97.81 108 LEU A CA 1
ATOM 850 C C . LEU A 1 108 ? 23.734 -9.609 -4.172 1 97.81 108 LEU A C 1
ATOM 852 O O . LEU A 1 108 ? 22.938 -8.883 -3.566 1 97.81 108 LEU A O 1
ATOM 856 N N . GLN A 1 109 ? 24.141 -10.781 -3.689 1 97.25 109 GLN A N 1
ATOM 857 C CA . GLN A 1 109 ? 23.875 -11.305 -2.352 1 97.25 109 GLN A CA 1
ATOM 858 C C . GLN A 1 109 ? 22.375 -11.445 -2.111 1 97.25 109 GLN A C 1
ATOM 860 O O . GLN A 1 109 ? 21.906 -11.344 -0.973 1 97.25 109 GLN A O 1
ATOM 865 N N . ALA A 1 110 ? 21.625 -11.695 -3.148 1 98.38 110 ALA A N 1
ATOM 866 C CA . ALA A 1 110 ? 20.172 -11.75 -3.055 1 98.38 110 ALA A CA 1
ATOM 867 C C . ALA A 1 110 ? 19.719 -12.953 -2.23 1 98.38 110 ALA A C 1
ATOM 869 O O . ALA A 1 110 ? 20.172 -14.07 -2.451 1 98.38 110 ALA A O 1
ATOM 870 N N . ASP A 1 111 ? 18.875 -12.648 -1.242 1 98.44 111 ASP A N 1
ATOM 871 C CA . ASP A 1 111 ? 18.156 -13.695 -0.524 1 98.44 111 ASP A CA 1
ATOM 872 C C . ASP A 1 111 ? 16.828 -14 -1.192 1 98.44 111 ASP A C 1
ATOM 874 O O . ASP A 1 111 ? 16.344 -15.133 -1.136 1 98.44 111 ASP A O 1
ATOM 878 N N . VAL A 1 112 ? 16.203 -13.008 -1.692 1 98.69 112 VAL A N 1
ATOM 879 C CA . VAL A 1 112 ? 14.914 -13.086 -2.379 1 98.69 112 VAL A CA 1
ATOM 880 C C . VAL A 1 112 ? 14.969 -12.297 -3.682 1 98.69 112 VAL A C 1
ATOM 882 O O . VAL A 1 112 ? 15.523 -11.195 -3.723 1 98.69 112 VAL A O 1
ATOM 885 N N . ILE A 1 113 ? 14.484 -12.867 -4.727 1 98.62 113 ILE A N 1
ATOM 886 C CA . ILE A 1 113 ? 14.344 -12.18 -6.008 1 98.62 113 ILE A CA 1
ATOM 887 C C . ILE A 1 113 ? 12.891 -12.234 -6.473 1 98.62 113 ILE A C 1
ATOM 889 O O . ILE A 1 113 ? 12.289 -13.312 -6.52 1 98.62 113 ILE A O 1
ATOM 893 N N . ILE A 1 114 ? 12.336 -11.125 -6.707 1 98 114 ILE A N 1
ATOM 894 C CA . ILE A 1 114 ? 10.992 -11.016 -7.27 1 98 114 ILE A CA 1
ATOM 895 C C . ILE A 1 114 ? 11.07 -10.5 -8.703 1 98 114 ILE A C 1
ATOM 897 O O . ILE A 1 114 ? 11.492 -9.367 -8.945 1 98 114 ILE A O 1
ATOM 901 N N . LEU A 1 115 ? 10.734 -11.336 -9.633 1 96 115 LEU A N 1
ATOM 902 C CA . LEU A 1 115 ? 10.75 -10.969 -11.047 1 96 115 LEU A CA 1
ATOM 903 C C . LEU A 1 115 ? 9.359 -10.539 -11.508 1 96 115 LEU A C 1
ATOM 905 O O . LEU A 1 115 ? 8.461 -11.375 -11.656 1 96 115 LEU A O 1
ATOM 909 N N . LEU A 1 116 ? 9.141 -9.281 -11.617 1 91.62 116 LEU A N 1
ATOM 910 C CA . LEU A 1 116 ? 7.871 -8.75 -12.094 1 91.62 116 LEU A CA 1
ATOM 911 C C . LEU A 1 116 ? 7.898 -8.555 -13.609 1 91.62 116 LEU A C 1
ATOM 913 O O . LEU A 1 116 ? 8.961 -8.648 -14.227 1 91.62 116 LEU A O 1
ATOM 917 N N . ASP A 1 117 ? 6.539 -8.648 -14.094 1 71.19 117 ASP A N 1
ATOM 918 C CA . ASP A 1 117 ? 6.449 -8.547 -15.547 1 71.19 117 ASP A CA 1
ATOM 919 C C . ASP A 1 117 ? 6.633 -7.105 -16.016 1 71.19 117 ASP A C 1
ATOM 921 O O . ASP A 1 117 ? 6.059 -6.184 -15.422 1 71.19 117 ASP A O 1
ATOM 925 N N . ASP A 1 118 ? 7.832 -6.855 -16.625 1 55.75 118 ASP A N 1
ATOM 926 C CA . ASP A 1 118 ? 8.148 -5.578 -17.25 1 55.75 118 ASP A CA 1
ATOM 927 C C . ASP A 1 118 ? 7.332 -5.375 -18.531 1 55.75 118 ASP A C 1
ATOM 929 O O . ASP A 1 118 ? 7.293 -4.27 -19.078 1 55.75 118 ASP A O 1
ATOM 933 N N . ILE A 1 119 ? 7.102 -6.41 -19.234 1 50.78 119 ILE A N 1
ATOM 934 C CA . ILE A 1 119 ? 6.984 -6.211 -20.672 1 50.78 119 ILE A CA 1
ATOM 935 C C . ILE A 1 119 ? 5.668 -5.508 -20.984 1 50.78 119 ILE A C 1
ATOM 937 O O . ILE A 1 119 ? 4.59 -6.047 -20.734 1 50.78 119 ILE A O 1
ATOM 941 N N . LEU A 1 120 ? 5.652 -4.23 -20.562 1 46.38 120 LEU A N 1
ATOM 942 C CA . LEU A 1 120 ? 4.582 -3.531 -21.266 1 46.38 120 LEU A CA 1
ATOM 943 C C . LEU A 1 120 ? 4.266 -4.219 -22.594 1 46.38 120 LEU A C 1
ATOM 945 O O . LEU A 1 120 ? 5.031 -4.113 -23.547 1 46.38 120 LEU A O 1
ATOM 949 N N . LEU A 1 121 ? 3.902 -5.508 -22.547 1 45.69 121 LEU A N 1
ATOM 950 C CA . LEU A 1 121 ? 3.336 -5.773 -23.875 1 45.69 121 LEU A CA 1
ATOM 951 C C . LEU A 1 121 ? 2.744 -4.504 -24.469 1 45.69 121 LEU A C 1
ATOM 953 O O . LEU A 1 121 ? 1.722 -4.004 -24 1 45.69 121 LEU A O 1
ATOM 957 N N . GLU A 1 122 ? 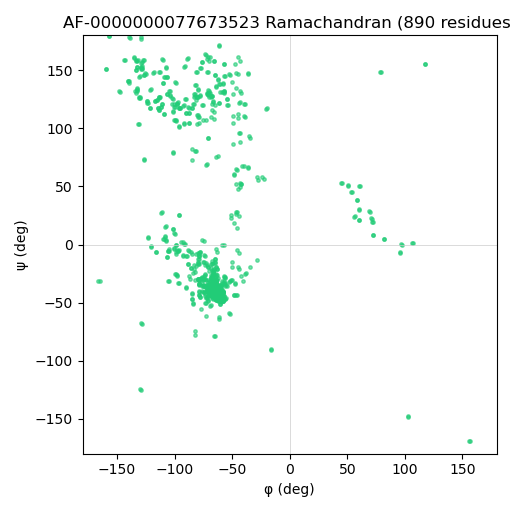3.561 -3.66 -24.547 1 45.06 122 GLU A N 1
ATOM 958 C CA . GLU A 1 122 ? 3.041 -2.537 -25.328 1 45.06 122 GLU A CA 1
ATOM 959 C C . GLU A 1 122 ? 1.876 -2.969 -26.203 1 45.06 122 GLU A C 1
ATOM 961 O O . GLU A 1 122 ? 1.887 -4.07 -26.766 1 45.06 122 GLU A O 1
ATOM 966 N N . ARG A 1 123 ? 0.715 -2.381 -25.922 1 41.56 123 ARG A N 1
ATOM 967 C CA . ARG A 1 123 ? -0.515 -2.656 -26.656 1 41.56 123 ARG A CA 1
ATOM 968 C C . ARG A 1 123 ? -0.216 -3.359 -27.969 1 41.56 123 ARG A C 1
ATOM 970 O O . ARG A 1 123 ? -0.888 -4.328 -28.328 1 41.56 123 ARG A O 1
ATOM 977 N N . ASP A 1 124 ? -0.024 -2.594 -28.953 1 44.59 124 ASP A N 1
ATOM 978 C CA . ASP A 1 124 ? -0.452 -2.854 -30.312 1 44.59 124 ASP A CA 1
ATOM 979 C C . ASP A 1 124 ? 0.275 -4.062 -30.906 1 44.59 124 ASP A C 1
ATOM 981 O O . ASP A 1 124 ? -0.335 -4.898 -31.578 1 44.59 124 ASP A O 1
ATOM 985 N N . THR A 1 125 ? 1.598 -3.91 -31.375 1 47.84 125 THR A N 1
ATOM 986 C CA . THR A 1 125 ? 2.117 -4.371 -32.656 1 47.84 125 THR A CA 1
ATOM 987 C C . THR A 1 125 ? 3.033 -5.578 -32.469 1 47.84 125 THR A C 1
ATOM 989 O O . THR A 1 125 ? 3.633 -6.066 -33.406 1 47.84 125 THR A O 1
ATOM 992 N N . THR A 1 126 ? 3.23 -6.176 -31.078 1 59.25 126 THR A N 1
ATOM 993 C CA . THR A 1 126 ? 4.328 -7.133 -31.094 1 59.25 126 THR A CA 1
ATOM 994 C C . THR A 1 126 ? 3.803 -8.562 -31.234 1 59.25 126 THR A C 1
ATOM 996 O O . THR A 1 126 ? 2.816 -8.922 -30.594 1 59.25 126 THR A O 1
ATOM 999 N N . SER A 1 127 ? 4.238 -9.188 -32.281 1 65.75 127 SER A N 1
ATOM 1000 C CA . SER A 1 127 ? 3.881 -10.578 -32.531 1 65.75 127 SER A CA 1
ATOM 1001 C C . SER A 1 127 ? 4.191 -11.453 -31.312 1 65.75 127 SER A C 1
ATOM 1003 O O . SER A 1 127 ? 5.055 -11.109 -30.5 1 65.75 127 SER A O 1
ATOM 1005 N N . PHE A 1 128 ? 3.441 -12.414 -31.078 1 70.75 128 PHE A N 1
ATOM 1006 C CA . PHE A 1 128 ? 3.596 -13.406 -30.016 1 70.75 128 PHE A CA 1
ATOM 1007 C C . PHE A 1 128 ? 5.02 -13.953 -30 1 70.75 128 PHE A C 1
ATOM 1009 O O . PHE A 1 128 ? 5.621 -14.07 -28.922 1 70.75 128 PHE A O 1
ATOM 1016 N N . GLU A 1 129 ? 5.582 -14.25 -31.125 1 71.25 129 GLU A N 1
ATOM 1017 C CA . GLU A 1 129 ? 6.938 -14.773 -31.25 1 71.25 129 GLU A CA 1
ATOM 1018 C C . GLU A 1 129 ? 7.965 -13.781 -30.719 1 71.25 129 GLU A C 1
ATOM 1020 O O . GLU A 1 129 ? 8.93 -14.172 -30.062 1 71.25 129 GLU A O 1
ATOM 1025 N N . ASN A 1 130 ? 7.676 -12.672 -30.984 1 75.81 130 ASN A N 1
ATOM 1026 C CA . ASN A 1 130 ? 8.602 -11.641 -30.531 1 75.81 130 ASN A CA 1
ATOM 1027 C C . ASN A 1 130 ? 8.57 -11.5 -29 1 75.81 130 ASN A C 1
ATOM 1029 O O . ASN A 1 130 ? 9.609 -11.25 -28.391 1 75.81 130 ASN A O 1
ATOM 1033 N N . CYS A 1 131 ? 7.438 -11.75 -28.438 1 77.25 131 CYS A N 1
ATOM 1034 C CA . CYS A 1 131 ? 7.32 -11.664 -27 1 77.25 131 CYS A CA 1
ATOM 1035 C C . CYS A 1 131 ? 8.109 -12.781 -26.312 1 77.25 131 CYS A C 1
ATOM 1037 O O . CYS A 1 131 ? 8.812 -12.539 -25.328 1 77.25 131 CYS A O 1
ATOM 1039 N N . ILE A 1 132 ? 8.062 -13.875 -26.891 1 78.31 132 ILE A N 1
ATOM 1040 C CA . ILE A 1 132 ? 8.766 -15.031 -26.344 1 78.31 132 ILE A CA 1
ATOM 1041 C C . ILE A 1 132 ? 10.273 -14.805 -26.438 1 78.31 132 ILE A C 1
ATOM 1043 O O . ILE A 1 132 ? 11.016 -15.109 -25.5 1 78.31 132 ILE A O 1
ATOM 1047 N N . ARG A 1 133 ? 10.641 -14.281 -27.578 1 78.31 133 ARG A N 1
ATOM 1048 C CA . ARG A 1 133 ? 12.062 -14 -27.781 1 78.31 133 ARG A CA 1
ATOM 1049 C C . ARG A 1 133 ? 12.562 -12.984 -26.75 1 78.31 133 ARG A C 1
ATOM 1051 O O . ARG A 1 133 ? 13.664 -13.133 -26.219 1 78.31 133 ARG A O 1
ATOM 1058 N N . GLN A 1 134 ? 11.781 -12.086 -26.5 1 80.69 134 GLN A N 1
ATOM 1059 C CA . GLN A 1 134 ? 12.164 -11.055 -25.547 1 80.69 134 GLN A CA 1
ATOM 1060 C C . GLN A 1 134 ? 12.312 -11.641 -24.141 1 80.69 134 GLN A C 1
ATOM 1062 O O . GLN A 1 134 ? 13.242 -11.289 -23.406 1 80.69 134 GLN A O 1
ATOM 1067 N N . VAL A 1 135 ? 11.406 -12.453 -23.844 1 83.12 135 VAL A N 1
ATOM 1068 C CA . VAL A 1 135 ? 11.461 -13.094 -22.531 1 83.12 135 VAL A CA 1
ATOM 1069 C C . VAL A 1 135 ? 12.719 -13.945 -22.422 1 83.12 135 VAL A C 1
ATOM 1071 O O . VAL A 1 135 ? 13.406 -13.922 -21.391 1 83.12 135 VAL A O 1
ATOM 1074 N N . ASN A 1 136 ? 12.977 -14.633 -23.453 1 83.06 136 ASN A N 1
ATOM 1075 C CA . ASN A 1 136 ? 14.172 -15.469 -23.469 1 83.06 136 ASN A CA 1
ATOM 1076 C C . ASN A 1 136 ? 15.445 -14.633 -23.328 1 83.06 136 ASN A C 1
ATOM 1078 O O . ASN A 1 136 ? 16.359 -15.016 -22.594 1 83.06 136 ASN A O 1
ATOM 1082 N N . GLU A 1 137 ? 15.469 -13.586 -24.062 1 85.19 137 GLU A N 1
ATOM 1083 C CA . GLU A 1 137 ? 16.641 -12.711 -24 1 85.19 137 GLU A CA 1
ATOM 1084 C C . GLU A 1 137 ? 16.828 -12.141 -22.594 1 85.19 137 GLU A C 1
ATOM 1086 O O . GLU A 1 137 ? 17.953 -12.055 -22.109 1 85.19 137 GLU A O 1
ATOM 1091 N N . LEU A 1 138 ? 15.758 -11.805 -22.047 1 87.62 138 LEU A N 1
ATOM 1092 C CA . LEU A 1 138 ? 15.82 -11.266 -20.703 1 87.62 138 LEU A CA 1
ATOM 1093 C C . LEU A 1 138 ? 16.344 -12.32 -19.719 1 87.62 138 LEU A C 1
ATOM 1095 O O . LEU A 1 138 ? 17.203 -12.023 -18.891 1 87.62 138 LEU A O 1
ATOM 1099 N N . CYS A 1 139 ? 15.883 -13.484 -19.828 1 91.62 139 CYS A N 1
ATOM 1100 C CA . CYS A 1 139 ? 16.25 -14.555 -18.906 1 91.62 139 CYS A CA 1
ATOM 1101 C C . CYS A 1 139 ? 17.688 -15.016 -19.156 1 91.62 139 CYS A C 1
ATOM 1103 O O . CYS A 1 139 ? 18.375 -15.445 -18.219 1 91.62 139 CYS A O 1
ATOM 1105 N N . LYS A 1 140 ? 18.109 -14.906 -20.375 1 91.06 140 LYS A N 1
ATOM 1106 C CA . LYS A 1 140 ? 19.5 -15.227 -20.719 1 91.06 140 LYS A CA 1
ATOM 1107 C C . LYS A 1 140 ? 20.469 -14.273 -20.016 1 91.06 140 LYS A C 1
ATOM 1109 O O . LYS A 1 140 ? 21.594 -14.656 -19.688 1 91.06 140 LYS A O 1
ATOM 1114 N N . VAL A 1 141 ? 20 -13.133 -19.812 1 93.38 141 VAL A N 1
ATOM 1115 C CA . VAL A 1 141 ? 20.828 -12.133 -19.141 1 93.38 141 VAL A CA 1
ATOM 1116 C C . VAL A 1 141 ? 20.719 -12.305 -17.625 1 93.38 141 VAL A C 1
ATOM 1118 O O . VAL A 1 141 ? 21.734 -12.359 -16.922 1 93.38 141 VAL A O 1
ATOM 1121 N N . TYR A 1 142 ? 19.562 -12.453 -17.094 1 95.31 142 TYR A N 1
ATOM 1122 C CA . TYR A 1 142 ? 19.312 -12.516 -15.656 1 95.31 142 TYR A CA 1
ATOM 1123 C C . TYR A 1 142 ? 19.812 -13.836 -15.07 1 95.31 142 TYR A C 1
ATOM 1125 O O . TYR A 1 142 ? 20.375 -13.859 -13.977 1 95.31 142 TYR A O 1
ATOM 1133 N N . GLY A 1 143 ? 19.625 -14.922 -15.773 1 96 143 GLY A N 1
ATOM 1134 C CA . GLY A 1 143 ? 19.969 -16.25 -15.273 1 96 143 GLY A CA 1
ATOM 1135 C C . GLY A 1 143 ? 21.391 -16.328 -14.766 1 96 143 GLY A C 1
ATOM 1136 O O . GLY A 1 143 ? 21.625 -16.578 -13.586 1 96 143 GLY A O 1
ATOM 1137 N N . PRO A 1 144 ? 22.344 -16.062 -15.625 1 96.62 144 PRO A N 1
ATOM 1138 C CA . PRO A 1 144 ? 23.75 -16.125 -15.211 1 96.62 144 PRO A CA 1
ATOM 1139 C C . PRO A 1 144 ? 24.062 -15.141 -14.086 1 96.62 144 PRO A C 1
ATOM 1141 O O . PRO A 1 144 ? 24.891 -15.445 -13.219 1 96.62 144 PRO A O 1
ATOM 1144 N N . LEU A 1 145 ? 23.484 -14 -14.133 1 97.44 145 LEU A N 1
ATOM 1145 C CA . LEU A 1 145 ? 23.719 -13.016 -13.086 1 97.44 145 LEU A CA 1
ATOM 1146 C C . LEU A 1 145 ? 23.203 -13.523 -11.742 1 97.44 145 LEU A C 1
ATOM 1148 O O . LEU A 1 145 ? 23.859 -13.336 -10.711 1 97.44 145 LEU A O 1
ATOM 1152 N N . ILE A 1 146 ? 22.078 -14.125 -11.75 1 97.88 146 ILE A N 1
ATOM 1153 C CA . ILE A 1 146 ? 21.5 -14.695 -10.531 1 97.88 146 ILE A CA 1
ATOM 1154 C C . ILE A 1 146 ? 22.406 -15.812 -10.008 1 97.88 146 ILE A C 1
ATOM 1156 O O . ILE A 1 146 ? 22.719 -15.859 -8.812 1 97.88 146 ILE A O 1
ATOM 1160 N N . GLU A 1 147 ? 22.797 -16.641 -10.891 1 96.69 147 GLU A N 1
ATOM 1161 C CA . GLU A 1 147 ? 23.641 -17.75 -10.516 1 96.69 147 GLU A CA 1
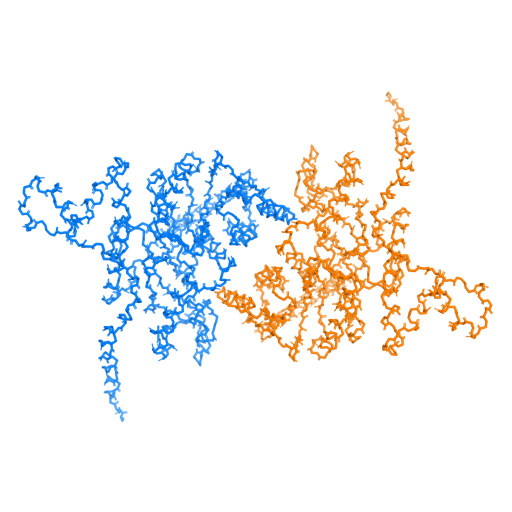ATOM 1162 C C . GLU A 1 147 ? 24.953 -17.266 -9.891 1 96.69 147 GLU A C 1
ATOM 1164 O O . GLU A 1 147 ? 25.422 -17.828 -8.898 1 96.69 147 GLU A O 1
ATOM 1169 N N . LYS A 1 148 ? 25.469 -16.234 -10.422 1 96.56 148 LYS A N 1
ATOM 1170 C CA . LYS A 1 148 ? 26.766 -15.711 -10 1 96.56 148 LYS A CA 1
ATOM 1171 C C . LYS A 1 148 ? 26.641 -14.922 -8.703 1 96.56 148 LYS A C 1
ATOM 1173 O O . LYS A 1 148 ? 27.484 -15.039 -7.812 1 96.56 148 LYS A O 1
ATOM 1178 N N . ASN A 1 149 ? 25.625 -14.164 -8.586 1 98 149 ASN A N 1
ATOM 1179 C CA . ASN A 1 149 ? 25.609 -13.109 -7.578 1 98 149 ASN A CA 1
ATOM 1180 C C . ASN A 1 149 ? 24.719 -13.469 -6.391 1 98 149 ASN A C 1
ATOM 1182 O O . ASN A 1 149 ? 24.969 -13.023 -5.27 1 98 149 ASN A O 1
ATOM 1186 N N . ALA A 1 150 ? 23.688 -14.211 -6.574 1 98.19 150 ALA A N 1
ATOM 1187 C CA . ALA A 1 150 ? 22.719 -14.492 -5.512 1 98.19 150 ALA A CA 1
ATOM 1188 C C . ALA A 1 150 ? 23.266 -15.523 -4.527 1 98.19 150 ALA A C 1
ATOM 1190 O O . ALA A 1 150 ? 24.203 -16.25 -4.848 1 98.19 150 ALA A O 1
ATOM 1191 N N . LYS A 1 151 ? 22.75 -15.516 -3.342 1 97.44 151 LYS A N 1
ATOM 1192 C CA . LYS A 1 151 ? 23.078 -16.562 -2.369 1 97.44 151 LYS A CA 1
ATOM 1193 C C . LYS A 1 151 ? 22.547 -17.922 -2.816 1 97.44 151 LYS A C 1
ATOM 1195 O O . LYS A 1 151 ? 21.594 -17.984 -3.592 1 97.44 151 LYS A O 1
ATOM 1200 N N . SER A 1 152 ? 23.094 -18.969 -2.326 1 94.81 152 SER A N 1
ATOM 1201 C CA . SER A 1 152 ? 22.734 -20.328 -2.734 1 94.81 152 SER A CA 1
ATOM 1202 C C . SER A 1 152 ? 21.281 -20.656 -2.363 1 94.81 152 SER A C 1
ATOM 1204 O O . SER A 1 152 ? 20.625 -21.422 -3.059 1 94.81 152 SER A O 1
ATOM 1206 N N . GLY A 1 153 ? 20.812 -20.078 -1.295 1 96.06 153 GLY A N 1
ATOM 1207 C CA . GLY A 1 153 ? 19.469 -20.359 -0.838 1 96.06 153 GLY A CA 1
ATOM 1208 C C . GLY A 1 153 ? 18.453 -19.328 -1.305 1 96.06 153 GLY A C 1
ATOM 1209 O O . GLY A 1 153 ? 17.375 -19.203 -0.731 1 96.06 153 GLY A O 1
ATOM 1210 N N . VAL A 1 154 ? 18.766 -18.688 -2.41 1 98.25 154 VAL A N 1
ATOM 1211 C CA . VAL A 1 154 ? 17.906 -17.609 -2.885 1 98.25 154 VAL A CA 1
ATOM 1212 C C . VAL A 1 154 ? 16.531 -18.156 -3.248 1 98.25 154 VAL A C 1
ATOM 1214 O O . VAL A 1 154 ? 16.422 -19.234 -3.809 1 98.25 154 VAL A O 1
ATOM 1217 N N . ARG A 1 155 ? 15.539 -17.453 -2.848 1 98.38 155 ARG A N 1
ATOM 1218 C CA . ARG A 1 155 ? 14.164 -17.75 -3.24 1 98.38 155 ARG A CA 1
ATOM 1219 C C . ARG A 1 155 ? 13.688 -16.812 -4.336 1 98.38 155 ARG A C 1
ATOM 1221 O O . ARG A 1 155 ? 13.781 -15.586 -4.191 1 98.38 155 ARG A O 1
ATOM 1228 N N . ILE A 1 156 ? 13.203 -17.391 -5.453 1 98.38 156 ILE A N 1
ATOM 1229 C CA . ILE A 1 156 ? 12.844 -16.594 -6.617 1 98.38 156 ILE A CA 1
ATOM 1230 C C . ILE A 1 156 ? 11.352 -16.734 -6.898 1 98.38 156 ILE A C 1
ATOM 1232 O O . ILE A 1 156 ? 10.844 -17.844 -7.066 1 98.38 156 ILE A O 1
ATOM 1236 N N . VAL A 1 157 ? 10.664 -15.625 -6.926 1 97.88 157 VAL A N 1
ATOM 1237 C CA . VAL A 1 157 ? 9.242 -15.562 -7.262 1 97.88 157 VAL A CA 1
ATOM 1238 C C . VAL A 1 157 ? 9.055 -14.867 -8.609 1 97.88 157 VAL A C 1
ATOM 1240 O O . VAL A 1 157 ? 9.484 -13.727 -8.789 1 97.88 157 VAL A O 1
ATOM 1243 N N . VAL A 1 158 ? 8.469 -15.562 -9.508 1 96.25 158 VAL A N 1
ATOM 1244 C CA . VAL A 1 158 ? 8.172 -15.008 -10.82 1 96.25 158 VAL A CA 1
ATOM 1245 C C . VAL A 1 158 ? 6.695 -14.617 -10.898 1 96.25 158 VAL A C 1
ATOM 1247 O O . VAL A 1 158 ? 5.816 -15.469 -10.758 1 96.25 158 VAL A O 1
ATOM 1250 N N . ALA A 1 159 ? 6.453 -13.352 -11.008 1 92 159 ALA A N 1
ATOM 1251 C CA . ALA A 1 159 ? 5.09 -12.836 -11.07 1 92 159 ALA A CA 1
ATOM 1252 C C . ALA A 1 159 ? 4.898 -11.914 -12.266 1 92 159 ALA A C 1
ATOM 1254 O O . ALA A 1 159 ? 5.859 -11.297 -12.742 1 92 159 ALA A O 1
ATOM 1255 N N . GLY A 1 160 ? 3.648 -11.859 -12.711 1 82.75 160 GLY A N 1
ATOM 1256 C CA . GLY A 1 160 ? 3.338 -10.977 -13.828 1 82.75 160 GLY A CA 1
ATOM 1257 C C . GLY A 1 160 ? 2.098 -11.398 -14.594 1 82.75 160 GLY A C 1
ATOM 1258 O O . GLY A 1 160 ? 1.371 -12.297 -14.156 1 82.75 160 GLY A O 1
ATOM 1259 N N . LYS A 1 161 ? 1.957 -10.742 -15.734 1 77.38 161 LYS A N 1
ATOM 1260 C CA . LYS A 1 161 ? 0.761 -10.992 -16.531 1 77.38 161 LYS A CA 1
ATOM 1261 C C . LYS A 1 161 ? 1.092 -11.812 -17.766 1 77.38 161 LYS A C 1
ATOM 1263 O O . LYS A 1 161 ? 0.194 -12.344 -18.438 1 77.38 161 LYS A O 1
ATOM 1268 N N . THR A 1 162 ? 2.449 -11.93 -17.969 1 78.44 162 THR A N 1
ATOM 1269 C CA . THR A 1 162 ? 2.779 -12.602 -19.219 1 78.44 162 THR A CA 1
ATOM 1270 C C . THR A 1 162 ? 3.865 -13.648 -19 1 78.44 162 THR A C 1
ATOM 1272 O O . THR A 1 162 ? 4.848 -13.398 -18.297 1 78.44 162 THR A O 1
ATOM 1275 N N . PHE A 1 163 ? 3.66 -14.82 -19.5 1 85.81 163 PHE A N 1
ATOM 1276 C CA . PHE A 1 163 ? 4.609 -15.914 -19.672 1 85.81 163 PHE A CA 1
ATOM 1277 C C . PHE A 1 163 ? 5.32 -16.234 -18.359 1 85.81 163 PHE A C 1
ATOM 1279 O O . PHE A 1 163 ? 6.543 -16.391 -18.344 1 85.81 163 PHE A O 1
ATOM 1286 N N . VAL A 1 164 ? 4.621 -16.297 -17.375 1 90.81 164 VAL A N 1
ATOM 1287 C CA . VAL A 1 164 ? 5.25 -16.5 -16.078 1 90.81 164 VAL A CA 1
ATOM 1288 C C . VAL A 1 164 ? 5.812 -17.922 -15.984 1 90.81 164 VAL A C 1
ATOM 1290 O O . VAL A 1 164 ? 6.879 -18.141 -15.406 1 90.81 164 VAL A O 1
ATOM 1293 N N . ASN A 1 165 ? 5.098 -18.922 -16.562 1 92.75 165 ASN A N 1
ATOM 1294 C CA . ASN A 1 165 ? 5.605 -20.281 -16.578 1 92.75 165 ASN A CA 1
ATOM 1295 C C . ASN A 1 165 ? 6.91 -20.391 -17.359 1 92.75 165 ASN A C 1
ATOM 1297 O O . ASN A 1 165 ? 7.867 -21.016 -16.906 1 92.75 165 ASN A O 1
ATOM 1301 N N . LEU A 1 166 ? 6.867 -19.781 -18.484 1 89.75 166 LEU A N 1
ATOM 1302 C CA . LEU A 1 166 ? 8.039 -19.812 -19.359 1 89.75 166 LEU A CA 1
ATOM 1303 C C . LEU A 1 166 ? 9.219 -19.109 -18.688 1 89.75 166 LEU A C 1
ATOM 1305 O O . LEU A 1 166 ? 10.344 -19.609 -18.719 1 89.75 166 LEU A O 1
ATOM 1309 N N . LYS A 1 167 ? 8.961 -17.984 -18.109 1 92.31 167 LYS A N 1
ATOM 1310 C CA . LYS A 1 167 ? 10.016 -17.234 -17.422 1 92.31 167 LYS A CA 1
ATOM 1311 C C . LYS A 1 167 ? 10.664 -18.078 -16.328 1 92.31 167 LYS A C 1
ATOM 1313 O O . LYS A 1 167 ? 11.891 -18.094 -16.188 1 92.31 167 LYS A O 1
ATOM 1318 N N . ALA A 1 168 ? 9.859 -18.672 -15.578 1 95.75 168 ALA A N 1
ATOM 1319 C CA . ALA A 1 168 ? 10.391 -19.516 -14.516 1 95.75 168 ALA A CA 1
ATOM 1320 C C . ALA A 1 168 ? 11.258 -20.641 -15.086 1 95.75 168 ALA A C 1
ATOM 1322 O O . ALA A 1 168 ? 12.359 -20.891 -14.594 1 95.75 168 ALA A O 1
ATOM 1323 N N . LEU A 1 169 ? 10.766 -21.281 -16.094 1 94.25 169 LEU A N 1
ATOM 1324 C CA . LEU A 1 169 ? 11.5 -22.359 -16.719 1 94.25 169 LEU A CA 1
ATOM 1325 C C . LEU A 1 169 ? 12.828 -21.875 -17.281 1 94.25 169 LEU A C 1
ATOM 1327 O O . LEU A 1 169 ? 13.852 -22.547 -17.141 1 94.25 169 LEU A O 1
ATOM 1331 N N . MET A 1 170 ? 12.797 -20.734 -17.938 1 92.75 170 MET A N 1
ATOM 1332 C CA . MET A 1 170 ? 14 -20.188 -18.562 1 92.75 170 MET A CA 1
ATOM 1333 C C . MET A 1 170 ? 15.031 -19.812 -17.5 1 92.75 170 MET A C 1
ATOM 1335 O O . MET A 1 170 ? 16.234 -20 -17.703 1 92.75 170 MET A O 1
ATOM 1339 N N . ILE A 1 171 ? 14.562 -19.234 -16.422 1 95.44 171 ILE A N 1
ATOM 1340 C CA . ILE A 1 171 ? 15.484 -18.906 -15.336 1 95.44 171 ILE A CA 1
ATOM 1341 C C . ILE A 1 171 ? 16.141 -20.188 -14.805 1 95.44 171 ILE A C 1
ATOM 1343 O O . ILE A 1 171 ? 17.344 -20.203 -14.555 1 95.44 171 ILE A O 1
ATOM 1347 N N . MET A 1 172 ? 15.359 -21.281 -14.633 1 95.81 172 MET A N 1
ATOM 1348 C CA . MET A 1 172 ? 15.898 -22.562 -14.18 1 95.81 172 MET A CA 1
ATOM 1349 C C . MET A 1 172 ? 16.953 -23.078 -15.148 1 95.81 172 MET A C 1
ATOM 1351 O O . MET A 1 172 ? 17.953 -23.656 -14.727 1 95.81 172 MET A O 1
ATOM 1355 N N . THR A 1 173 ? 16.703 -22.812 -16.375 1 93.12 173 THR A N 1
ATOM 1356 C CA . THR A 1 173 ? 17.578 -23.312 -17.422 1 93.12 173 THR A CA 1
ATOM 1357 C C . THR A 1 173 ? 18.891 -22.516 -17.453 1 93.12 173 THR A C 1
ATOM 1359 O O . THR A 1 173 ? 19.969 -23.094 -17.625 1 93.12 173 THR A O 1
ATOM 1362 N N . HIS A 1 174 ? 18.797 -21.25 -17.297 1 95.06 174 HIS A N 1
ATOM 1363 C CA . HIS A 1 174 ? 19.969 -20.375 -17.453 1 95.06 174 HIS A CA 1
ATOM 1364 C C . HIS A 1 174 ? 20.703 -20.203 -16.125 1 95.06 174 HIS A C 1
ATOM 1366 O O . HIS A 1 174 ? 21.797 -19.641 -16.078 1 95.06 174 HIS A O 1
ATOM 1372 N N . ALA A 1 175 ? 20.125 -20.656 -15.047 1 96.56 175 ALA A N 1
ATOM 1373 C CA . ALA A 1 175 ? 20.766 -20.703 -13.734 1 96.56 175 ALA A CA 1
ATOM 1374 C C . ALA A 1 175 ? 20.703 -22.094 -13.133 1 96.56 175 ALA A C 1
ATOM 1376 O O . ALA A 1 175 ? 20.094 -22.297 -12.086 1 96.56 175 ALA A O 1
ATOM 1377 N N . PRO A 1 176 ? 21.453 -23 -13.625 1 94.88 176 PRO A N 1
ATOM 1378 C CA . PRO A 1 176 ? 21.297 -24.406 -13.258 1 94.88 176 PRO A CA 1
ATOM 1379 C C . PRO A 1 176 ? 21.797 -24.703 -11.844 1 94.88 176 PRO A C 1
ATOM 1381 O O . PRO A 1 176 ? 21.469 -25.75 -11.273 1 94.88 176 PRO A O 1
ATOM 1384 N N . SER A 1 177 ? 22.562 -23.844 -11.25 1 96.38 177 SER A N 1
ATOM 1385 C CA . SER A 1 177 ? 23.078 -24.094 -9.906 1 96.38 177 SER A CA 1
ATOM 1386 C C . SER A 1 177 ? 22.016 -23.797 -8.852 1 96.38 177 SER A C 1
ATOM 1388 O O . SER A 1 177 ? 22.156 -24.203 -7.695 1 96.38 177 SER A O 1
ATOM 1390 N N . ILE A 1 178 ? 21.047 -23.109 -9.25 1 96.81 178 ILE A N 1
ATOM 1391 C CA . ILE A 1 178 ? 19.984 -22.781 -8.312 1 96.81 178 ILE A CA 1
ATOM 1392 C C . ILE A 1 178 ? 18.984 -23.938 -8.227 1 96.81 178 ILE A C 1
ATOM 1394 O O . ILE A 1 178 ? 18.578 -24.5 -9.25 1 96.81 178 ILE A O 1
ATOM 1398 N N . ASN A 1 179 ? 18.703 -24.328 -7.031 1 97 179 ASN A N 1
ATOM 1399 C CA . ASN A 1 179 ? 17.688 -25.359 -6.832 1 97 179 ASN A CA 1
ATOM 1400 C C . ASN A 1 179 ? 16.375 -24.984 -7.508 1 97 179 ASN A C 1
ATOM 1402 O O . ASN A 1 179 ? 15.789 -23.938 -7.203 1 97 179 ASN A O 1
ATOM 1406 N N . PRO A 1 180 ? 15.891 -25.781 -8.445 1 96.31 180 PRO A N 1
ATOM 1407 C CA . PRO A 1 180 ? 14.633 -25.469 -9.125 1 96.31 180 PRO A CA 1
ATOM 1408 C C . PRO A 1 180 ? 13.469 -25.297 -8.156 1 96.31 180 PRO A C 1
ATOM 1410 O O . PRO A 1 180 ? 12.531 -24.547 -8.445 1 96.31 180 PRO A O 1
ATOM 1413 N N . GLY A 1 181 ? 13.523 -25.953 -7.035 1 96.56 181 GLY A N 1
ATOM 1414 C CA . GLY A 1 181 ? 12.5 -25.797 -6.023 1 96.56 181 GLY A CA 1
ATOM 1415 C C . GLY A 1 181 ? 12.445 -24.406 -5.434 1 96.56 181 GLY A C 1
ATOM 1416 O O . GLY A 1 181 ? 11.461 -24.031 -4.785 1 96.56 181 GLY A O 1
ATOM 1417 N N . ASN A 1 182 ? 13.492 -23.656 -5.672 1 98.12 182 ASN A N 1
ATOM 1418 C CA . ASN A 1 182 ? 13.562 -22.312 -5.141 1 98.12 182 ASN A CA 1
ATOM 1419 C C . ASN A 1 182 ? 13 -21.281 -6.125 1 98.12 182 ASN A C 1
ATOM 1421 O O . ASN A 1 182 ? 13 -20.078 -5.852 1 98.12 182 ASN A O 1
ATOM 1425 N N . ILE A 1 183 ? 12.539 -21.781 -7.285 1 97.88 183 ILE A N 1
ATOM 1426 C CA . ILE A 1 183 ? 11.945 -20.922 -8.305 1 97.88 183 ILE A CA 1
ATOM 1427 C C . ILE A 1 183 ? 10.469 -21.25 -8.477 1 97.88 183 ILE A C 1
ATOM 1429 O O . ILE A 1 183 ? 10.117 -22.375 -8.859 1 97.88 183 ILE A O 1
ATOM 1433 N N . ILE A 1 184 ? 9.625 -20.297 -8.195 1 97.56 184 ILE A N 1
ATOM 1434 C CA . ILE A 1 184 ? 8.203 -20.578 -8.312 1 97.56 184 ILE A CA 1
ATOM 1435 C C . ILE A 1 184 ? 7.52 -19.484 -9.125 1 97.56 184 ILE A C 1
ATOM 1437 O O . ILE A 1 184 ? 7.93 -18.312 -9.078 1 97.56 184 ILE A O 1
ATOM 1441 N N . ALA A 1 185 ? 6.523 -19.859 -9.906 1 96.81 185 ALA A N 1
ATOM 1442 C CA . ALA A 1 185 ? 5.664 -18.938 -10.641 1 96.81 185 ALA A CA 1
ATOM 1443 C C . ALA A 1 185 ? 4.34 -18.734 -9.906 1 96.81 185 ALA A C 1
ATOM 1445 O O . ALA A 1 185 ? 3.746 -19.688 -9.398 1 96.81 185 ALA A O 1
ATOM 1446 N N . LEU A 1 186 ? 3.879 -17.516 -9.891 1 93.31 186 LEU A N 1
ATOM 1447 C CA . LEU A 1 186 ? 2.725 -17.219 -9.055 1 93.31 186 LEU A CA 1
ATOM 1448 C C . LEU A 1 186 ? 1.427 -17.375 -9.836 1 93.31 186 LEU A C 1
ATOM 1450 O O . LEU A 1 186 ? 1.213 -16.672 -10.828 1 93.31 186 LEU A O 1
ATOM 1454 N N . ALA A 1 187 ? 0.612 -18.234 -9.383 1 90.75 187 ALA A N 1
ATOM 1455 C CA . ALA A 1 187 ? -0.721 -18.422 -9.945 1 90.75 187 ALA A CA 1
ATOM 1456 C C . ALA A 1 187 ? -1.794 -17.844 -9.023 1 90.75 187 ALA A C 1
ATOM 1458 O O . ALA A 1 187 ? -2.969 -17.781 -9.398 1 90.75 187 ALA A O 1
ATOM 1459 N N . MET A 1 188 ? -1.416 -17.422 -7.957 1 85 188 MET A N 1
ATOM 1460 C CA . MET A 1 188 ? -2.328 -17.016 -6.887 1 85 188 MET A CA 1
ATOM 1461 C C . MET A 1 188 ? -3.135 -15.789 -7.293 1 85 188 MET A C 1
ATOM 1463 O O . MET A 1 188 ? -4.176 -15.5 -6.699 1 85 188 MET A O 1
ATOM 1467 N N . LEU A 1 189 ? -2.604 -15.031 -8.266 1 82.62 189 LEU A N 1
ATOM 1468 C CA . LEU A 1 189 ? -3.389 -13.891 -8.727 1 82.62 189 LEU A CA 1
ATOM 1469 C C . LEU A 1 189 ? -4.715 -14.352 -9.328 1 82.62 189 LEU A C 1
ATOM 1471 O O . LEU A 1 189 ? -5.77 -13.797 -9.016 1 82.62 189 LEU A O 1
ATOM 1475 N N . LEU A 1 190 ? -4.613 -15.328 -10.148 1 85.56 190 LEU A N 1
ATOM 1476 C CA . LEU A 1 190 ? -5.809 -15.898 -10.758 1 85.56 190 LEU A CA 1
ATOM 1477 C C . LEU A 1 190 ? -6.684 -16.578 -9.711 1 85.56 190 LEU A C 1
ATOM 1479 O O . LEU A 1 190 ? -7.91 -16.469 -9.75 1 85.56 190 LEU A O 1
ATOM 1483 N N . GLU A 1 191 ? -6.047 -17.297 -8.883 1 90.12 191 GLU A N 1
ATOM 1484 C CA . GLU A 1 191 ? -6.754 -17.969 -7.793 1 90.12 191 GLU A CA 1
ATOM 1485 C C . GLU A 1 191 ? -7.539 -16.953 -6.949 1 90.12 191 GLU A C 1
ATOM 1487 O O . GLU A 1 191 ? -8.711 -17.188 -6.645 1 90.12 191 GLU A O 1
ATOM 1492 N N . SER A 1 192 ? -6.875 -15.914 -6.629 1 86.12 192 SER A N 1
ATOM 1493 C CA . SER A 1 192 ? -7.508 -14.883 -5.812 1 86.12 192 SER A CA 1
ATOM 1494 C C . SER A 1 192 ? -8.672 -14.227 -6.551 1 86.12 192 SER A C 1
ATOM 1496 O O . SER A 1 192 ? -9.695 -13.914 -5.945 1 86.12 192 SER A O 1
ATOM 1498 N N . ALA A 1 193 ? -8.469 -13.969 -7.77 1 83.5 193 ALA A N 1
ATOM 1499 C CA . ALA A 1 193 ? -9.547 -13.391 -8.57 1 83.5 193 ALA A CA 1
ATOM 1500 C C . ALA A 1 193 ? -10.75 -14.328 -8.625 1 83.5 193 ALA A C 1
ATOM 1502 O O . ALA A 1 193 ? -11.898 -13.883 -8.547 1 83.5 193 ALA A O 1
ATOM 1503 N N . ALA A 1 194 ? -10.492 -15.555 -8.781 1 89.5 194 ALA A N 1
ATOM 1504 C CA . ALA A 1 194 ? -11.562 -16.547 -8.805 1 89.5 194 ALA A CA 1
ATOM 1505 C C . ALA A 1 194 ? -12.32 -16.578 -7.48 1 89.5 194 ALA A C 1
ATOM 1507 O O . ALA A 1 194 ? -13.555 -16.547 -7.461 1 89.5 194 ALA A O 1
ATOM 1508 N N . LYS A 1 195 ? -11.586 -16.641 -6.461 1 89 195 LYS A N 1
ATOM 1509 C CA . LYS A 1 195 ? -12.195 -16.656 -5.137 1 89 195 LYS A CA 1
ATOM 1510 C C . LYS A 1 195 ? -13.062 -15.414 -4.922 1 89 195 LYS A C 1
ATOM 1512 O O . LYS A 1 195 ? -14.156 -15.5 -4.363 1 89 195 LYS A O 1
ATOM 1517 N N . ALA A 1 196 ? -12.547 -14.336 -5.375 1 84.5 196 ALA A N 1
ATOM 1518 C CA . ALA A 1 196 ? -13.273 -13.078 -5.203 1 84.5 196 ALA A CA 1
ATOM 1519 C C . ALA A 1 196 ? -14.586 -13.094 -5.98 1 84.5 196 ALA A C 1
ATOM 1521 O O . ALA A 1 196 ? -15.617 -12.664 -5.469 1 84.5 196 ALA A O 1
ATOM 1522 N N . MET A 1 197 ? -14.555 -13.492 -7.172 1 86.19 197 MET A N 1
ATOM 1523 C CA . MET A 1 197 ? -15.75 -13.555 -8.008 1 86.19 197 MET A CA 1
ATOM 1524 C C . MET A 1 197 ? -16.797 -14.477 -7.395 1 86.19 197 MET A C 1
ATOM 1526 O O . MET A 1 197 ? -17.984 -14.148 -7.371 1 86.19 197 MET A O 1
ATOM 1530 N N . LEU A 1 198 ? -16.312 -15.594 -6.941 1 90.56 198 LEU A N 1
ATOM 1531 C CA . LEU A 1 198 ? -17.219 -16.547 -6.297 1 90.56 198 LEU A CA 1
ATOM 1532 C C . LEU A 1 198 ? -17.828 -15.953 -5.031 1 90.56 198 LEU A C 1
ATOM 1534 O O . LEU A 1 198 ? -19.016 -16.125 -4.781 1 90.56 198 LEU A O 1
ATOM 1538 N N . ALA A 1 199 ? -17.016 -15.312 -4.289 1 86.62 199 ALA A N 1
ATOM 1539 C CA . ALA A 1 199 ? -17.469 -14.688 -3.055 1 86.62 199 ALA A CA 1
ATOM 1540 C C . ALA A 1 199 ? -18.547 -13.641 -3.34 1 86.62 199 ALA A C 1
ATOM 1542 O O . ALA A 1 199 ? -19.531 -13.547 -2.613 1 86.62 199 ALA A O 1
ATOM 1543 N N . ARG A 1 200 ? -18.328 -12.883 -4.367 1 82.06 200 ARG A N 1
ATOM 1544 C CA . ARG A 1 200 ? -19.312 -11.883 -4.754 1 82.06 200 ARG A CA 1
ATOM 1545 C C . ARG A 1 200 ? -20.641 -12.539 -5.121 1 82.06 200 ARG A C 1
ATOM 1547 O O . ARG A 1 200 ? -21.719 -12.031 -4.77 1 82.06 200 ARG A O 1
ATOM 1554 N N . LYS A 1 201 ? -20.594 -13.586 -5.848 1 84.5 201 LYS A N 1
ATOM 1555 C CA . LYS A 1 201 ? -21.781 -14.328 -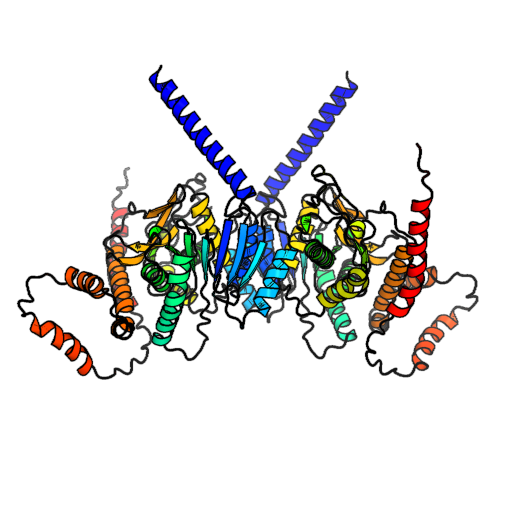6.242 1 84.5 201 LYS A CA 1
ATOM 1556 C C . LYS A 1 201 ? -22.547 -14.836 -5.02 1 84.5 201 LYS A C 1
ATOM 1558 O O . LYS A 1 201 ? -23.766 -14.906 -5.031 1 84.5 201 LYS A O 1
ATOM 1563 N N . LEU A 1 202 ? -21.828 -15.172 -4.035 1 86.56 202 LEU A N 1
ATOM 1564 C CA . LEU A 1 202 ? -22.422 -15.742 -2.828 1 86.56 202 LEU A CA 1
ATOM 1565 C C . LEU A 1 202 ? -22.641 -14.664 -1.769 1 86.56 202 LEU A C 1
ATOM 1567 O O . LEU A 1 202 ? -23.094 -14.961 -0.66 1 86.56 202 LEU A O 1
ATOM 1571 N N . ASN A 1 203 ? -22.203 -13.445 -2 1 80 203 ASN A N 1
ATOM 1572 C CA . ASN A 1 203 ? -22.328 -12.32 -1.076 1 80 203 ASN A CA 1
ATOM 1573 C C . ASN A 1 203 ? -21.609 -12.602 0.242 1 80 203 ASN A C 1
ATOM 1575 O O . ASN A 1 203 ? -22.219 -12.492 1.313 1 80 203 ASN A O 1
ATOM 1579 N N . MET A 1 204 ? -20.406 -13.016 0.116 1 81 204 MET A N 1
ATOM 1580 C CA . MET A 1 204 ? -19.578 -13.297 1.288 1 81 204 MET A CA 1
ATOM 1581 C C . MET A 1 204 ? -18.156 -12.789 1.089 1 81 204 MET A C 1
ATOM 1583 O O . MET A 1 204 ? -17.828 -12.258 0.027 1 81 204 MET A O 1
ATOM 1587 N N . ASN A 1 205 ? -17.375 -12.984 2.141 1 78.38 205 ASN A N 1
ATOM 1588 C CA . ASN A 1 205 ? -15.953 -12.625 2.064 1 78.38 205 ASN A CA 1
ATOM 1589 C C . ASN A 1 205 ? -15.141 -13.719 1.382 1 78.38 205 ASN A C 1
ATOM 1591 O O . ASN A 1 205 ? -15.352 -14.906 1.628 1 78.38 205 ASN A O 1
ATOM 1595 N N . SER A 1 206 ? -14.266 -13.289 0.544 1 84.5 206 SER A N 1
ATOM 1596 C CA . SER A 1 206 ? -13.477 -14.234 -0.242 1 84.5 206 SER A CA 1
ATOM 1597 C C . SER A 1 206 ? -12.602 -15.102 0.653 1 84.5 206 SER A C 1
ATOM 1599 O O . SER A 1 206 ? -12.164 -16.188 0.246 1 84.5 206 SER A O 1
ATOM 1601 N N . ALA A 1 207 ? -12.32 -14.656 1.878 1 79.44 207 ALA A N 1
ATOM 1602 C CA . ALA A 1 207 ? -11.492 -15.422 2.811 1 79.44 207 ALA A CA 1
ATOM 1603 C C . ALA A 1 207 ? -12.172 -16.734 3.184 1 79.44 207 ALA A C 1
ATOM 1605 O O . ALA A 1 207 ? -11.5 -17.688 3.611 1 79.44 207 ALA A O 1
ATOM 1606 N N . GLY A 1 208 ? -13.422 -16.812 2.984 1 83.94 208 GLY A N 1
ATOM 1607 C CA . GLY A 1 208 ? -14.164 -18.016 3.334 1 83.94 208 GLY A CA 1
ATOM 1608 C C . GLY A 1 208 ? -14.148 -19.078 2.242 1 83.94 208 GLY A C 1
ATOM 1609 O O . GLY A 1 208 ? -14.641 -20.188 2.438 1 83.94 208 GLY A O 1
ATOM 1610 N N . ILE A 1 209 ? -13.633 -18.781 1.142 1 90.25 209 ILE A N 1
ATOM 1611 C CA . ILE A 1 209 ? -13.555 -19.703 0.023 1 90.25 209 ILE A CA 1
ATOM 1612 C C . ILE A 1 209 ? -12.18 -20.359 -0.012 1 90.25 209 ILE A C 1
ATOM 1614 O O . ILE A 1 209 ? -11.156 -19.672 -0.069 1 90.25 209 ILE A O 1
ATOM 1618 N N . LYS A 1 210 ? -12.164 -21.703 0.058 1 90.75 210 LYS A N 1
ATOM 1619 C CA . LYS A 1 210 ? -10.898 -22.422 0.121 1 90.75 210 LYS A CA 1
ATOM 1620 C C . LYS A 1 210 ? -10.828 -23.5 -0.958 1 90.75 210 LYS A C 1
ATOM 1622 O O . LYS A 1 210 ? -11.844 -23.859 -1.548 1 90.75 210 LYS A O 1
ATOM 1627 N N . ASP A 1 211 ? -9.656 -23.906 -1.277 1 92.88 211 ASP A N 1
ATOM 1628 C CA . ASP A 1 211 ? -9.328 -25.062 -2.096 1 92.88 211 ASP A CA 1
ATOM 1629 C C . ASP A 1 211 ? -9.727 -24.844 -3.553 1 92.88 211 ASP A C 1
ATOM 1631 O O . ASP A 1 211 ? -10.242 -25.75 -4.211 1 92.88 211 ASP A O 1
ATOM 1635 N N . VAL A 1 212 ? -9.703 -23.594 -3.893 1 93.81 212 VAL A N 1
ATOM 1636 C CA . VAL A 1 212 ? -9.742 -23.297 -5.316 1 93.81 212 VAL A CA 1
ATOM 1637 C C . VAL A 1 212 ? -8.367 -23.531 -5.938 1 93.81 212 VAL A C 1
ATOM 1639 O O . VAL A 1 212 ? -7.363 -23 -5.461 1 93.81 212 VAL A O 1
ATOM 1642 N N . ILE A 1 213 ? -8.32 -24.312 -7.039 1 94.31 213 ILE A N 1
ATOM 1643 C CA . ILE A 1 213 ? -7.027 -24.688 -7.598 1 94.31 213 ILE A CA 1
ATOM 1644 C C . ILE A 1 213 ? -6.93 -24.203 -9.039 1 94.31 213 ILE A C 1
ATOM 1646 O O . ILE A 1 213 ? -7.879 -24.344 -9.812 1 94.31 213 ILE A O 1
ATOM 1650 N N . VAL A 1 214 ? -5.852 -23.609 -9.367 1 94.06 214 VAL A N 1
ATOM 1651 C CA . VAL A 1 214 ? -5.531 -23.234 -10.742 1 94.06 214 VAL A CA 1
ATOM 1652 C C . VAL A 1 214 ? -4.551 -24.25 -11.336 1 94.06 214 VAL A C 1
ATOM 1654 O O . VAL A 1 214 ? -3.449 -24.438 -10.82 1 94.06 214 VAL A O 1
ATOM 1657 N N . TRP A 1 215 ? -4.926 -24.891 -12.414 1 94.62 215 TRP A N 1
ATOM 1658 C CA . TRP A 1 215 ? -4.074 -25.859 -13.102 1 94.62 215 TRP A CA 1
ATOM 1659 C C . TRP A 1 215 ? -3.547 -25.266 -14.414 1 94.62 215 TRP A C 1
ATOM 1661 O O . TRP A 1 215 ? -4.25 -24.516 -15.094 1 94.62 215 TRP A O 1
ATOM 1671 N N . GLY A 1 216 ? -2.32 -25.625 -14.742 1 94.06 216 GLY A N 1
ATOM 1672 C CA . GLY A 1 216 ? -1.878 -25.406 -16.109 1 94.06 216 GLY A CA 1
ATOM 1673 C C . GLY A 1 216 ? -0.98 -24.203 -16.266 1 94.06 216 GLY A C 1
ATOM 1674 O O . GLY A 1 216 ? -0.153 -23.922 -15.391 1 94.06 216 GLY A O 1
ATOM 1675 N N . ASN A 1 217 ? -1.092 -23.594 -17.453 1 90.19 217 ASN A N 1
ATOM 1676 C CA . ASN A 1 217 ? -0.352 -22.375 -17.781 1 90.19 217 ASN A CA 1
ATOM 1677 C C . ASN A 1 217 ? -1.01 -21.141 -17.188 1 90.19 217 ASN A C 1
ATOM 1679 O O . ASN A 1 217 ? -2.076 -20.719 -17.641 1 90.19 217 ASN A O 1
ATOM 1683 N N . ILE A 1 218 ? -0.378 -20.562 -16.266 1 88.25 218 ILE A N 1
ATOM 1684 C CA . ILE A 1 218 ? -0.937 -19.5 -15.438 1 88.25 218 ILE A CA 1
ATOM 1685 C C . ILE A 1 218 ? -1.358 -18.328 -16.312 1 88.25 218 ILE A C 1
ATOM 1687 O O . ILE A 1 218 ? -2.428 -17.734 -16.125 1 88.25 218 ILE A O 1
ATOM 1691 N N . THR A 1 219 ? -0.518 -17.922 -17.25 1 81.5 219 THR A N 1
ATOM 1692 C CA . THR A 1 219 ? -0.791 -16.75 -18.078 1 81.5 219 THR A CA 1
ATOM 1693 C C . THR A 1 219 ? -1.316 -17.172 -19.453 1 81.5 219 THR A C 1
ATOM 1695 O O . THR A 1 219 ? -1.373 -16.359 -20.375 1 81.5 219 THR A O 1
ATOM 1698 N N . GLY A 1 220 ? -1.64 -18.406 -19.656 1 82.12 220 GLY A N 1
ATOM 1699 C CA . GLY A 1 220 ? -2.209 -18.953 -20.875 1 82.12 220 GLY A CA 1
ATOM 1700 C C . GLY A 1 220 ? -3.445 -19.797 -20.625 1 82.12 220 GLY A C 1
ATOM 1701 O O . GLY A 1 220 ? -4.398 -19.344 -19.984 1 82.12 220 GLY A O 1
ATOM 1702 N N . SER A 1 221 ? -3.301 -21.016 -21.125 1 86.12 221 SER A N 1
ATOM 1703 C CA . SER A 1 221 ? -4.418 -21.938 -20.906 1 86.12 221 SER A CA 1
ATOM 1704 C C . SER A 1 221 ? -4.395 -22.516 -19.5 1 86.12 221 SER A C 1
ATOM 1706 O O . SER A 1 221 ? -3.49 -23.281 -19.156 1 86.12 221 SER A O 1
ATOM 1708 N N . SER A 1 222 ? -5.316 -22.094 -18.75 1 90.75 222 SER A N 1
ATOM 1709 C CA . SER A 1 222 ? -5.422 -22.578 -17.375 1 90.75 222 SER A CA 1
ATOM 1710 C C . SER A 1 222 ? -6.832 -23.078 -17.062 1 90.75 222 SER A C 1
ATOM 1712 O O . SER A 1 222 ? -7.762 -22.828 -17.844 1 90.75 222 SER A O 1
ATOM 1714 N N . TYR A 1 223 ? -6.938 -23.922 -16.094 1 92.06 223 TYR A N 1
ATOM 1715 C CA . TYR A 1 223 ? -8.203 -24.469 -15.633 1 92.06 223 TYR A CA 1
ATOM 1716 C C . TYR A 1 223 ? -8.406 -24.203 -14.141 1 92.06 223 TYR A C 1
ATOM 1718 O O . TYR A 1 223 ? -7.559 -24.562 -13.32 1 92.06 223 TYR A O 1
ATOM 1726 N N . ILE A 1 224 ? -9.523 -23.5 -13.828 1 93 224 ILE A N 1
ATOM 1727 C CA . ILE A 1 224 ? -9.891 -23.266 -12.438 1 93 224 ILE A CA 1
ATOM 1728 C C . ILE A 1 224 ? -10.742 -24.422 -11.922 1 93 224 ILE A C 1
ATOM 1730 O O . ILE A 1 224 ? -11.898 -24.578 -12.344 1 93 224 ILE A O 1
ATOM 1734 N N . ASP A 1 225 ? -10.234 -25.141 -11.039 1 93.38 225 ASP A N 1
ATOM 1735 C CA . ASP A 1 225 ? -10.883 -26.328 -10.5 1 93.38 225 ASP A CA 1
ATOM 1736 C C . ASP A 1 225 ? -11.625 -26 -9.203 1 93.38 225 ASP A C 1
ATOM 1738 O O . ASP A 1 225 ? -11 -25.672 -8.188 1 93.38 225 ASP A O 1
ATOM 1742 N N . LEU A 1 226 ? -12.922 -26.188 -9.258 1 93.31 226 LEU A N 1
ATOM 1743 C CA . LEU A 1 226 ? -13.758 -25.891 -8.102 1 93.31 226 LEU A CA 1
ATOM 1744 C C . LEU A 1 226 ? -14.273 -27.172 -7.461 1 93.31 226 LEU A C 1
ATOM 1746 O O . LEU A 1 226 ? -15.094 -27.141 -6.539 1 93.31 226 LEU A O 1
ATOM 1750 N N . SER A 1 227 ? -13.828 -28.344 -7.887 1 90.56 227 SER A N 1
ATOM 1751 C CA . SER A 1 227 ? -14.359 -29.625 -7.465 1 90.56 227 SER A CA 1
ATOM 1752 C C . SER A 1 227 ? -14.195 -29.828 -5.961 1 90.56 227 SER A C 1
ATOM 1754 O O . SER A 1 227 ? -15.055 -30.438 -5.316 1 90.56 227 SER A O 1
ATOM 1756 N N . ASN A 1 228 ? -13.156 -29.359 -5.422 1 90.19 228 ASN A N 1
ATOM 1757 C CA . ASN A 1 228 ? -12.898 -29.531 -3.996 1 90.19 228 ASN A CA 1
ATOM 1758 C C . ASN A 1 228 ? -13.039 -28.219 -3.23 1 90.19 228 ASN A C 1
ATOM 1760 O O . ASN A 1 228 ? -12.664 -28.141 -2.061 1 90.19 228 ASN A O 1
ATOM 1764 N N . ALA A 1 229 ? -13.453 -27.156 -3.898 1 93.19 229 ALA A N 1
ATOM 1765 C CA . ALA A 1 229 ? -13.594 -25.859 -3.26 1 93.19 229 ALA A CA 1
ATOM 1766 C C . ALA A 1 229 ? -14.625 -25.891 -2.139 1 93.19 229 ALA A C 1
ATOM 1768 O O . ALA A 1 229 ? -15.664 -26.562 -2.266 1 93.19 229 ALA A O 1
ATOM 1769 N N . LYS A 1 230 ? -14.375 -25.203 -1.103 1 92.12 230 LYS A N 1
ATOM 1770 C CA . LYS A 1 230 ? -15.227 -25.188 0.08 1 92.12 230 LYS A CA 1
ATOM 1771 C C . LYS A 1 230 ? -15.562 -23.75 0.496 1 92.12 230 LYS A C 1
ATOM 1773 O O . LYS A 1 230 ? -14.789 -22.828 0.23 1 92.12 230 LYS A O 1
ATOM 1778 N N . VAL A 1 231 ? -16.688 -23.609 1.119 1 90.94 231 VAL A N 1
ATOM 1779 C CA . VAL A 1 231 ? -17.141 -22.344 1.664 1 90.94 231 VAL A CA 1
ATOM 1780 C C . VAL A 1 231 ? -17.234 -22.422 3.186 1 90.94 231 VAL A C 1
ATOM 1782 O O . VAL A 1 231 ? -17.859 -23.344 3.727 1 90.94 231 VAL A O 1
ATOM 1785 N N . TYR A 1 232 ? -16.531 -21.5 3.812 1 85.19 232 TYR A N 1
ATOM 1786 C CA . TYR A 1 232 ? -16.562 -21.406 5.27 1 85.19 232 TYR A CA 1
ATOM 1787 C C . TYR A 1 232 ? -17.359 -20.188 5.719 1 85.19 232 TYR A C 1
ATOM 1789 O O . TYR A 1 232 ? -17.406 -19.172 5.012 1 85.19 232 TYR A O 1
ATOM 1797 N N . ARG A 1 233 ? -17.969 -20.25 6.902 1 74.56 233 ARG A N 1
ATOM 1798 C CA . ARG A 1 233 ? -18.625 -19.141 7.574 1 74.56 233 ARG A CA 1
ATOM 1799 C C . ARG A 1 233 ? -19.703 -18.531 6.688 1 74.56 233 ARG A C 1
ATOM 1801 O O . ARG A 1 233 ? -19.812 -17.312 6.586 1 74.56 233 ARG A O 1
ATOM 1808 N N . TYR A 1 234 ? -20.141 -19.328 5.84 1 70.12 234 TYR A N 1
ATOM 1809 C CA . TYR A 1 234 ? -21.234 -18.844 5.008 1 70.12 234 TYR A CA 1
ATOM 1810 C C . TYR A 1 234 ? -22.531 -18.719 5.816 1 70.12 234 TYR A C 1
ATOM 1812 O O . TYR A 1 234 ? -22.906 -19.656 6.535 1 70.12 234 TYR A O 1
ATOM 1820 N N . ASP A 1 235 ? -22.797 -17.5 6.402 1 58.62 235 ASP A N 1
ATOM 1821 C CA . ASP A 1 235 ? -24 -17.297 7.199 1 58.62 235 ASP A CA 1
ATOM 1822 C C . ASP A 1 235 ? -25.234 -17.859 6.488 1 58.62 235 ASP A C 1
ATOM 1824 O O . ASP A 1 235 ? -26.016 -17.094 5.898 1 58.62 235 ASP A O 1
ATOM 1828 N N . SER A 1 236 ? -25.141 -18.734 5.707 1 49.66 236 SER A N 1
ATOM 1829 C CA . SER A 1 236 ? -26.484 -19.188 5.375 1 49.66 236 SER A CA 1
ATOM 1830 C C . SER A 1 236 ? -27.203 -19.719 6.613 1 49.66 236 SER A C 1
ATOM 1832 O O . SER A 1 236 ? -26.594 -19.859 7.68 1 49.66 236 SER A O 1
ATOM 1834 N N . ALA A 1 237 ? -28.5 -20.031 6.547 1 41.84 237 ALA A N 1
ATOM 1835 C CA . ALA A 1 237 ? -29.406 -20.516 7.578 1 41.84 237 ALA A CA 1
ATOM 1836 C C . ALA A 1 237 ? -28.703 -21.516 8.5 1 41.84 237 ALA A C 1
ATOM 1838 O O . ALA A 1 237 ? -29.25 -21.891 9.539 1 41.84 237 ALA A O 1
ATOM 1839 N N . ILE A 1 238 ? -27.75 -22.156 8.125 1 42.28 238 ILE A N 1
ATOM 1840 C CA . ILE A 1 238 ? -27.234 -23.219 8.977 1 42.28 238 ILE A CA 1
ATOM 1841 C C . ILE A 1 238 ? -25.984 -22.734 9.719 1 42.28 238 ILE A C 1
ATOM 1843 O O . ILE A 1 238 ? -24.953 -22.453 9.102 1 42.28 238 ILE A O 1
ATOM 1847 N N . TRP A 1 239 ? -26.047 -22.031 10.703 1 45.94 239 TRP A N 1
ATOM 1848 C CA . TRP A 1 239 ? -25.078 -21.531 11.672 1 45.94 239 TRP A CA 1
ATOM 1849 C C . TRP A 1 239 ? -24.094 -22.625 12.07 1 45.94 239 TRP A C 1
ATOM 1851 O O . TRP A 1 239 ? -24.469 -23.562 12.773 1 45.94 239 TRP A O 1
ATOM 1861 N N . GLY A 1 240 ? -23.469 -23.281 11.352 1 49.88 240 GLY A N 1
ATOM 1862 C CA . GLY A 1 240 ? -22.547 -24.25 11.906 1 49.88 240 GLY A CA 1
ATOM 1863 C C . GLY A 1 240 ? -21.328 -23.609 12.539 1 49.88 240 GLY A C 1
ATOM 1864 O O . GLY A 1 240 ? -21.156 -22.391 12.484 1 49.88 240 GLY A O 1
ATOM 1865 N N . PRO A 1 241 ? -20.656 -24.359 13.422 1 58.78 241 PRO A N 1
ATOM 1866 C CA . PRO A 1 241 ? -19.406 -23.906 14.023 1 58.78 241 PRO A CA 1
ATOM 1867 C C . PRO A 1 241 ? -18.438 -23.328 13.008 1 58.78 241 PRO A C 1
ATOM 1869 O O . PRO A 1 241 ? -18.562 -23.578 11.805 1 58.78 241 PRO A O 1
ATOM 1872 N N . PRO A 1 242 ? -17.641 -22.375 13.359 1 60.69 242 PRO A N 1
ATOM 1873 C CA . PRO A 1 242 ? -16.672 -21.734 12.469 1 60.69 242 PRO A CA 1
ATOM 1874 C C . PRO A 1 242 ? -15.898 -22.734 11.609 1 60.69 242 PRO A C 1
ATOM 1876 O O . PRO A 1 242 ? -15.477 -22.391 10.5 1 60.69 242 PRO A O 1
ATOM 1879 N N . SER A 1 243 ? -15.867 -23.891 12.023 1 68.25 243 SER A N 1
ATOM 1880 C CA . SER A 1 243 ? -15.094 -24.891 11.305 1 68.25 243 SER A CA 1
ATOM 1881 C C . SER A 1 243 ? -15.953 -25.641 10.281 1 68.25 243 SER A C 1
ATOM 1883 O O . SER A 1 243 ? -15.438 -26.406 9.469 1 68.25 243 SER A O 1
ATOM 1885 N N . PHE A 1 244 ? -17.125 -25.219 10.227 1 80.75 244 PHE A N 1
ATOM 1886 C CA . PHE A 1 244 ? -18.016 -25.922 9.328 1 80.75 244 PHE A CA 1
ATOM 1887 C C . PHE A 1 244 ? -17.859 -25.422 7.898 1 80.75 244 PHE A C 1
ATOM 1889 O O . PHE A 1 244 ? -17.781 -24.203 7.672 1 80.75 244 PHE A O 1
ATOM 1896 N N . SER A 1 245 ? -17.625 -26.359 6.961 1 86.25 245 SER A N 1
ATOM 1897 C CA . SER A 1 245 ? -17.5 -26 5.555 1 86.25 245 SER A CA 1
ATOM 1898 C C . SER A 1 245 ? -18.469 -26.781 4.684 1 86.25 245 SER A C 1
ATOM 1900 O O . SER A 1 245 ? -18.938 -27.844 5.074 1 86.25 245 SER A O 1
ATOM 1902 N N . ARG A 1 246 ? -18.984 -26.188 3.604 1 88.75 246 ARG A N 1
ATOM 1903 C CA . ARG A 1 246 ? -19.797 -26.812 2.572 1 88.75 246 ARG A CA 1
ATOM 1904 C C . ARG A 1 246 ? -19.109 -26.75 1.213 1 88.75 246 ARG A C 1
ATOM 1906 O O . ARG A 1 246 ? -18.359 -25.812 0.937 1 88.75 246 ARG A O 1
ATOM 1913 N N . PRO A 1 247 ? -19.422 -27.797 0.466 1 90.81 247 PRO A N 1
ATOM 1914 C CA . PRO A 1 247 ? -18.891 -27.719 -0.894 1 90.81 247 PRO A CA 1
ATOM 1915 C C . PRO A 1 247 ? -19.422 -26.5 -1.658 1 90.81 247 PRO A C 1
ATOM 1917 O O . PRO A 1 247 ? -20.625 -26.234 -1.646 1 90.81 247 PRO A O 1
ATOM 1920 N N . LEU A 1 248 ? -18.484 -25.812 -2.24 1 93.12 248 LEU A N 1
ATOM 1921 C CA . LEU A 1 248 ? -18.812 -24.562 -2.926 1 93.12 248 LEU A CA 1
ATOM 1922 C C . LEU A 1 248 ? -19.844 -24.797 -4.02 1 93.12 248 LEU A C 1
ATOM 1924 O O . LEU A 1 248 ? -20.781 -24.016 -4.172 1 93.12 248 LEU A O 1
ATOM 1928 N N . LEU A 1 249 ? -19.703 -25.922 -4.773 1 90.81 249 LEU A N 1
ATOM 1929 C CA . LEU A 1 249 ? -20.562 -26.188 -5.922 1 90.81 249 LEU A CA 1
ATOM 1930 C C . LEU A 1 249 ? -21.984 -26.469 -5.477 1 90.81 249 LEU A C 1
ATOM 1932 O O . LEU A 1 249 ? -22.922 -26.359 -6.273 1 90.81 249 LEU A O 1
ATOM 1936 N N . ASP A 1 250 ? -22.188 -26.781 -4.18 1 89.5 250 ASP A N 1
ATOM 1937 C CA . ASP A 1 250 ? -23.516 -26.984 -3.629 1 89.5 250 ASP A CA 1
ATOM 1938 C C . ASP A 1 250 ? -24.203 -25.656 -3.336 1 89.5 250 ASP A C 1
ATOM 1940 O O . ASP A 1 250 ? -25.422 -25.594 -3.158 1 89.5 250 ASP A O 1
ATOM 1944 N N . MET A 1 251 ? -23.422 -24.672 -3.328 1 88.31 251 MET A N 1
ATOM 1945 C CA . MET A 1 251 ? -23.953 -23.375 -2.898 1 88.31 251 MET A CA 1
ATOM 1946 C C . MET A 1 251 ? -24.297 -22.5 -4.102 1 88.31 251 MET A C 1
ATOM 1948 O O . MET A 1 251 ? -25.031 -21.531 -3.977 1 88.31 251 MET A O 1
ATOM 1952 N N . ILE A 1 252 ? -23.641 -22.766 -5.148 1 89.06 252 ILE A N 1
ATOM 1953 C CA . ILE A 1 252 ? -23.922 -22 -6.355 1 89.06 252 ILE A CA 1
ATOM 1954 C C . ILE A 1 252 ? -24.828 -22.797 -7.289 1 89.06 252 ILE A C 1
ATOM 1956 O O . ILE A 1 252 ? -24.359 -23.734 -7.949 1 89.06 252 ILE A O 1
ATOM 1960 N N . TYR A 1 253 ? -26.031 -22.469 -7.422 1 84.31 253 TYR A N 1
ATOM 1961 C CA . TYR A 1 253 ? -27.031 -23.203 -8.195 1 84.31 253 TYR A CA 1
ATOM 1962 C C . TYR A 1 253 ? -27.047 -22.75 -9.648 1 84.31 253 TYR A C 1
ATOM 1964 O O . TYR A 1 253 ? -27.547 -23.453 -10.523 1 84.31 253 TYR A O 1
ATOM 1972 N N . ASP A 1 254 ? -26.5 -21.656 -9.93 1 87.06 254 ASP A N 1
ATOM 1973 C CA . ASP A 1 254 ? -26.469 -21.078 -11.266 1 87.06 254 ASP A CA 1
ATOM 1974 C C . ASP A 1 254 ? -25.359 -21.688 -12.102 1 87.06 254 ASP A C 1
ATOM 1976 O O . ASP A 1 254 ? -24.312 -21.062 -12.32 1 87.06 254 ASP A O 1
ATOM 1980 N N . SER A 1 255 ? -25.594 -22.859 -12.656 1 84.94 255 SER A N 1
ATOM 1981 C CA . SER A 1 255 ? -24.594 -23.578 -13.438 1 84.94 255 SER A CA 1
ATOM 1982 C C . SER A 1 255 ? -24.219 -22.812 -14.695 1 84.94 255 SER A C 1
ATOM 1984 O O . SER A 1 255 ? -23.078 -22.891 -15.164 1 84.94 255 SER A O 1
ATOM 1986 N N . LYS A 1 256 ? -25.172 -22.172 -15.211 1 88.19 256 LYS A N 1
ATOM 1987 C CA . LYS A 1 256 ? -24.906 -21.375 -16.406 1 88.19 256 LYS A CA 1
ATOM 1988 C C . LYS A 1 256 ? -23.875 -20.281 -16.125 1 88.19 256 LYS A C 1
ATOM 1990 O O . LYS A 1 256 ? -22.969 -20.047 -16.922 1 88.19 256 LYS A O 1
ATOM 1995 N N . TRP A 1 257 ? -24.031 -19.688 -15.016 1 91.44 257 TRP A N 1
ATOM 1996 C CA . TRP A 1 257 ? -23.094 -18.641 -14.625 1 91.44 257 TRP A CA 1
ATOM 1997 C C . TRP A 1 257 ? -21.688 -19.219 -14.445 1 91.44 257 TRP A C 1
ATOM 1999 O O . TRP A 1 257 ? -20.703 -18.609 -14.898 1 91.44 257 TRP A O 1
ATOM 2009 N N . LEU A 1 258 ? -21.594 -20.328 -13.828 1 89.62 258 LEU A N 1
ATOM 2010 C CA . LEU A 1 258 ? -20.312 -20.953 -13.516 1 89.62 258 LEU A CA 1
ATOM 2011 C C . LEU A 1 258 ? -19.578 -21.344 -14.789 1 89.62 258 LEU A C 1
ATOM 2013 O O . LEU A 1 258 ? -18.344 -21.266 -14.852 1 89.62 258 LEU A O 1
ATOM 2017 N N . HIS A 1 259 ? -20.297 -21.719 -15.852 1 86.31 259 HIS A N 1
ATOM 2018 C CA . HIS A 1 259 ? -19.656 -22.281 -17.031 1 86.31 259 HIS A CA 1
ATOM 2019 C C . HIS A 1 259 ? -19.5 -21.25 -18.141 1 86.31 259 HIS A C 1
ATOM 2021 O O . HIS A 1 259 ? -18.828 -21.5 -19.141 1 86.31 259 HIS A O 1
ATOM 2027 N N . SER A 1 260 ? -20 -20.078 -17.938 1 87.81 260 SER A N 1
ATOM 2028 C CA . SER A 1 260 ? -19.906 -19.062 -18.984 1 87.81 260 SER A CA 1
ATOM 2029 C C . SER A 1 260 ? -19.328 -17.766 -18.438 1 87.81 260 SER A C 1
ATOM 2031 O O . SER A 1 260 ? -18.141 -17.516 -18.578 1 87.81 260 SER A O 1
ATOM 2033 N N . GLU A 1 261 ? -20.109 -17.125 -17.578 1 84.62 261 GLU A N 1
ATOM 2034 C CA . GLU A 1 261 ? -19.703 -15.805 -17.094 1 84.62 261 GLU A CA 1
ATOM 2035 C C . GLU A 1 261 ? -18.453 -15.891 -16.219 1 84.62 261 GLU A C 1
ATOM 2037 O O . GLU A 1 261 ? -17.531 -15.086 -16.359 1 84.62 261 GLU A O 1
ATOM 2042 N N . PHE A 1 262 ? -18.453 -16.812 -15.391 1 89.12 262 PHE A N 1
ATOM 2043 C CA . PHE A 1 262 ? -17.328 -17 -14.484 1 89.12 262 PHE A CA 1
ATOM 2044 C C . PHE A 1 262 ? -16.031 -17.266 -15.266 1 89.12 262 PHE A C 1
ATOM 2046 O O . PHE A 1 262 ? -15.023 -16.609 -15.031 1 89.12 262 PHE A O 1
ATOM 2053 N N . VAL A 1 263 ? -16.109 -18.109 -16.188 1 82.5 263 VAL A N 1
ATOM 2054 C CA . VAL A 1 263 ? -14.945 -18.516 -16.969 1 82.5 263 VAL A CA 1
ATOM 2055 C C . VAL A 1 263 ? -14.492 -17.375 -17.859 1 82.5 263 VAL A C 1
ATOM 2057 O O . VAL A 1 263 ? -13.297 -17.078 -17.938 1 82.5 263 VAL A O 1
ATOM 2060 N N . THR A 1 264 ? -15.43 -16.719 -18.453 1 79.88 264 THR A N 1
ATOM 2061 C CA . THR A 1 264 ? -15.117 -15.625 -19.359 1 79.88 264 THR A CA 1
ATOM 2062 C C . THR A 1 264 ? -14.492 -14.461 -18.594 1 79.88 264 THR A C 1
ATOM 2064 O O . THR A 1 264 ? -13.531 -13.844 -19.078 1 79.88 264 THR A O 1
ATOM 2067 N N . ALA A 1 265 ? -15.016 -14.227 -17.469 1 77.94 265 ALA A N 1
ATOM 2068 C CA . ALA A 1 265 ? -14.5 -13.117 -16.672 1 77.94 265 ALA A CA 1
ATOM 2069 C C . ALA A 1 265 ? -13.062 -13.383 -16.234 1 77.94 265 ALA A C 1
ATOM 2071 O O . ALA A 1 265 ? -12.227 -12.469 -16.25 1 77.94 265 ALA A O 1
ATOM 2072 N N . LEU A 1 266 ? -12.773 -14.539 -15.891 1 79.81 266 LEU A N 1
ATOM 2073 C CA . LEU A 1 266 ? -11.43 -14.883 -15.422 1 79.81 266 LEU A CA 1
ATOM 2074 C C . LEU A 1 266 ? -10.438 -14.891 -16.578 1 79.81 266 LEU A C 1
ATOM 2076 O O . LEU A 1 266 ? -9.266 -14.539 -16.406 1 79.81 266 LEU A O 1
ATOM 2080 N N . SER A 1 267 ? -10.93 -15.305 -17.734 1 71.19 267 SER A N 1
ATOM 2081 C CA . SER A 1 267 ? -10.055 -15.312 -18.891 1 71.19 267 SER A CA 1
ATOM 2082 C C . SER A 1 267 ? -9.695 -13.898 -19.328 1 71.19 267 SER A C 1
ATOM 2084 O O . SER A 1 267 ? -8.625 -13.672 -19.906 1 71.19 267 SER A O 1
ATOM 2086 N N . SER A 1 268 ? -10.633 -13.008 -19.047 1 64.88 268 SER A N 1
ATOM 2087 C CA . SER A 1 268 ? -10.422 -11.617 -19.438 1 64.88 268 SER A CA 1
ATOM 2088 C C . SER A 1 268 ? -9.555 -10.875 -18.438 1 64.88 268 SER A C 1
ATOM 2090 O O . SER A 1 268 ? -9.148 -9.742 -18.672 1 64.88 268 SER A O 1
ATOM 2092 N N . LEU A 1 269 ? -9.469 -11.422 -17.297 1 62.25 269 LEU A N 1
ATOM 2093 C CA . LEU A 1 269 ? -8.633 -10.773 -16.297 1 62.25 269 LEU A CA 1
ATOM 2094 C C . LEU A 1 269 ? -7.273 -10.398 -16.875 1 62.25 269 LEU A C 1
ATOM 2096 O O . LEU A 1 269 ? -6.676 -9.398 -16.469 1 62.25 269 LEU A O 1
ATOM 2100 N N . ASN A 1 270 ? -6.82 -11.375 -17.859 1 53.31 270 ASN A N 1
ATOM 2101 C CA . ASN A 1 270 ? -5.535 -11.086 -18.484 1 53.31 270 ASN A CA 1
ATOM 2102 C C . ASN A 1 270 ? -5.652 -9.938 -19.484 1 53.31 270 ASN A C 1
ATOM 2104 O O . ASN A 1 270 ? -4.664 -9.266 -19.781 1 53.31 270 ASN A O 1
ATOM 2108 N N . SER A 1 271 ? -6.812 -10.055 -20.219 1 45.47 271 SER A N 1
ATOM 2109 C CA . SER A 1 271 ? -6.992 -9.047 -21.25 1 45.47 271 SER A CA 1
ATOM 2110 C C . SER A 1 271 ? -7.449 -7.719 -20.672 1 45.47 271 SER A C 1
ATOM 2112 O O . SER A 1 271 ? -7.305 -6.672 -21.297 1 45.47 271 SER A O 1
ATOM 2114 N N . ARG A 1 272 ? -8.523 -8.016 -20 1 40.69 272 ARG A N 1
ATOM 2115 C CA . ARG A 1 272 ? -9.305 -6.863 -19.547 1 40.69 272 ARG A CA 1
ATOM 2116 C C . ARG A 1 272 ? -8.414 -5.852 -18.828 1 40.69 272 ARG A C 1
ATOM 2118 O O . ARG A 1 272 ? -7.387 -6.219 -18.266 1 40.69 272 ARG A O 1
ATOM 2125 N N . GLU A 1 273 ? -8.688 -4.797 -19.109 1 43.19 273 GLU A N 1
ATOM 2126 C CA . GLU A 1 273 ? -8.523 -3.533 -18.391 1 43.19 273 GLU A CA 1
ATOM 2127 C C . GLU A 1 273 ? -8.539 -3.746 -16.875 1 43.19 273 GLU A C 1
ATOM 2129 O O . GLU A 1 273 ? -8.805 -2.814 -16.125 1 43.19 273 GLU A O 1
ATOM 2134 N N . TYR A 1 274 ? -8.969 -4.969 -16.516 1 45.69 274 TYR A N 1
ATOM 2135 C CA . TYR A 1 274 ? -8.992 -5.172 -15.07 1 45.69 274 TYR A CA 1
ATOM 2136 C C . TYR A 1 274 ? -7.73 -4.617 -14.422 1 45.69 274 TYR A C 1
ATOM 2138 O O . TYR A 1 274 ? -6.617 -4.992 -14.789 1 45.69 274 TYR A O 1
ATOM 2146 N N . HIS A 1 275 ? -7.941 -3.549 -14.195 1 49.34 275 HIS A N 1
ATOM 2147 C CA . HIS A 1 275 ? -7.082 -2.52 -13.625 1 49.34 275 HIS A CA 1
ATOM 2148 C C . HIS A 1 275 ? -6.422 -3.006 -12.336 1 49.34 275 HIS A C 1
ATOM 2150 O O . HIS A 1 275 ? -6.355 -2.27 -11.352 1 49.34 275 HIS A O 1
ATOM 2156 N N . CYS A 1 276 ? -6.355 -4.516 -12.242 1 55.62 276 CYS A N 1
ATOM 2157 C CA . CYS A 1 276 ? -5.555 -4.855 -11.078 1 55.62 276 CYS A CA 1
ATOM 2158 C C . CYS A 1 276 ? -4.125 -4.34 -11.227 1 55.62 276 CYS A C 1
ATOM 2160 O O . CYS A 1 276 ? -3.24 -5.078 -11.664 1 55.62 276 CYS A O 1
ATOM 2162 N N . VAL A 1 277 ? -4.031 -3.17 -11.039 1 63.88 277 VAL A N 1
ATOM 2163 C CA . VAL A 1 277 ? -2.877 -2.416 -11.516 1 63.88 277 VAL A CA 1
ATOM 2164 C C . VAL A 1 277 ? -1.694 -2.627 -10.578 1 63.88 277 VAL A C 1
ATOM 2166 O O . VAL A 1 277 ? -0.59 -2.953 -11.016 1 63.88 277 VAL A O 1
ATOM 2169 N N . GLY A 1 278 ? -1.988 -2.877 -9.273 1 81.25 278 GLY A N 1
ATOM 2170 C CA . GLY A 1 278 ? -0.804 -2.83 -8.43 1 81.25 278 GLY A CA 1
ATOM 2171 C C . GLY A 1 278 ? -1.032 -3.412 -7.047 1 81.25 278 GLY A C 1
ATOM 2172 O O . GLY A 1 278 ? -0.243 -4.234 -6.578 1 81.25 278 GLY A O 1
ATOM 2173 N N . MET A 1 279 ? -2.189 -3.301 -6.551 1 88.44 279 MET A N 1
ATOM 2174 C CA . MET A 1 279 ? -2.469 -3.68 -5.168 1 88.44 279 MET A CA 1
ATOM 2175 C C . MET A 1 279 ? -2.607 -5.191 -5.035 1 88.44 279 MET A C 1
ATOM 2177 O O . MET A 1 279 ? -1.986 -5.801 -4.164 1 88.44 279 MET A O 1
ATOM 2181 N N . SER A 1 280 ? -3.307 -5.828 -5.953 1 86.81 280 SER A N 1
ATOM 2182 C CA . SER A 1 280 ? -3.582 -7.258 -5.867 1 86.81 280 SER A CA 1
ATOM 2183 C C . SER A 1 280 ? -2.312 -8.078 -6.066 1 86.81 280 SER A C 1
ATOM 2185 O O . SER A 1 280 ? -1.978 -8.93 -5.234 1 86.81 280 SER A O 1
ATOM 2187 N N . PRO A 1 281 ? -1.648 -7.789 -7.137 1 88.81 281 PRO A N 1
ATOM 2188 C CA . PRO A 1 281 ? -0.414 -8.555 -7.316 1 88.81 281 PRO A CA 1
ATOM 2189 C C . PRO A 1 281 ? 0.562 -8.383 -6.156 1 88.81 281 PRO A C 1
ATOM 2191 O O . PRO A 1 281 ? 1.222 -9.344 -5.75 1 88.81 281 PRO A O 1
ATOM 2194 N N . ALA A 1 282 ? 0.699 -7.172 -5.637 1 92.56 282 ALA A N 1
ATOM 2195 C CA . ALA A 1 282 ? 1.602 -6.926 -4.512 1 92.56 282 ALA A CA 1
ATOM 2196 C C . ALA A 1 282 ? 1.212 -7.766 -3.301 1 92.56 282 ALA A C 1
ATOM 2198 O O . ALA A 1 282 ? 2.07 -8.375 -2.66 1 92.56 282 ALA A O 1
ATOM 2199 N N . HIS A 1 283 ? -0.035 -7.824 -3.053 1 91.31 283 HIS A N 1
ATOM 2200 C CA . HIS A 1 283 ? -0.513 -8.57 -1.897 1 91.31 283 HIS A CA 1
ATOM 2201 C C . HIS A 1 283 ? -0.3 -10.07 -2.088 1 91.31 283 HIS A C 1
ATOM 2203 O O . HIS A 1 283 ? 0.025 -10.781 -1.133 1 91.31 283 HIS A O 1
ATOM 2209 N N . VAL A 1 284 ? -0.535 -10.516 -3.248 1 91.31 284 VAL A N 1
ATOM 2210 C CA . VAL A 1 284 ? -0.364 -11.938 -3.545 1 91.31 284 VAL A CA 1
ATOM 2211 C C . VAL A 1 284 ? 1.103 -12.328 -3.379 1 91.31 284 VAL A C 1
ATOM 2213 O O . VAL A 1 284 ? 1.414 -13.352 -2.771 1 91.31 284 VAL A O 1
ATOM 2216 N N . ILE A 1 285 ? 1.982 -11.477 -3.891 1 95.12 285 ILE A N 1
ATOM 2217 C CA . ILE A 1 285 ? 3.414 -11.727 -3.768 1 95.12 285 ILE A CA 1
ATOM 2218 C C . ILE A 1 285 ? 3.812 -11.734 -2.293 1 95.12 285 ILE A C 1
ATOM 2220 O O . ILE A 1 285 ? 4.523 -12.633 -1.841 1 95.12 285 ILE A O 1
ATOM 2224 N N . ALA A 1 286 ? 3.314 -10.766 -1.583 1 95.69 286 ALA A N 1
ATOM 2225 C CA . ALA A 1 286 ? 3.621 -10.688 -0.158 1 95.69 286 ALA A CA 1
ATOM 2226 C C . ALA A 1 286 ? 3.105 -11.914 0.585 1 95.69 286 ALA A C 1
ATOM 2228 O O . ALA A 1 286 ? 3.785 -12.445 1.467 1 95.69 286 ALA A O 1
ATOM 2229 N N . THR A 1 287 ? 1.971 -12.391 0.25 1 93.06 287 THR A N 1
ATOM 2230 C CA . THR A 1 287 ? 1.364 -13.531 0.917 1 93.06 287 THR A CA 1
ATOM 2231 C C . THR A 1 287 ? 2.184 -14.797 0.671 1 93.06 287 THR A C 1
ATOM 2233 O O . THR A 1 287 ? 2.455 -15.562 1.603 1 93.06 287 THR A O 1
ATOM 2236 N N . ILE A 1 288 ? 2.561 -14.992 -0.537 1 95.5 288 ILE A N 1
ATOM 2237 C CA . ILE A 1 288 ? 3.309 -16.203 -0.861 1 95.5 288 ILE A CA 1
ATOM 2238 C C . ILE A 1 288 ? 4.656 -16.188 -0.145 1 95.5 288 ILE A C 1
ATOM 2240 O O . ILE A 1 288 ? 5.129 -17.219 0.333 1 95.5 288 ILE A O 1
ATOM 2244 N N . LEU A 1 289 ? 5.285 -15.016 -0.123 1 97.75 289 LEU A N 1
ATOM 2245 C CA . LEU A 1 289 ? 6.559 -14.891 0.583 1 97.75 289 LEU A CA 1
ATOM 2246 C C . LEU A 1 289 ? 6.371 -15.125 2.08 1 97.75 289 LEU A C 1
ATOM 2248 O O . LEU A 1 289 ? 7.215 -15.75 2.725 1 97.75 289 LEU A O 1
ATOM 2252 N N . ARG A 1 290 ? 5.324 -14.594 2.57 1 96.69 290 ARG A N 1
ATOM 2253 C CA . ARG A 1 290 ? 5.027 -14.844 3.977 1 96.69 290 ARG A CA 1
ATOM 2254 C C . ARG A 1 290 ? 4.887 -16.344 4.25 1 96.69 290 ARG A C 1
ATOM 2256 O O . ARG A 1 290 ? 5.453 -16.859 5.215 1 96.69 290 ARG A O 1
ATOM 2263 N N . TYR A 1 291 ? 4.094 -17.031 3.422 1 95.94 291 TYR A N 1
ATOM 2264 C CA . TYR A 1 291 ? 3.932 -18.469 3.576 1 95.94 291 TYR A CA 1
ATOM 2265 C C . TYR A 1 291 ? 5.273 -19.188 3.475 1 95.94 291 TYR A C 1
ATOM 2267 O O . TYR A 1 291 ? 5.539 -20.125 4.223 1 95.94 291 TYR A O 1
ATOM 2275 N N . TRP A 1 292 ? 6.07 -18.703 2.533 1 96.94 292 TRP A N 1
ATOM 2276 C CA . TRP A 1 292 ? 7.367 -19.344 2.303 1 96.94 292 TRP A CA 1
ATOM 2277 C C . TRP A 1 292 ? 8.281 -19.156 3.508 1 96.94 292 TRP A C 1
ATOM 2279 O O . TRP A 1 292 ? 9.031 -20.078 3.867 1 96.94 292 TRP A O 1
ATOM 2289 N N . TYR A 1 293 ? 8.219 -18.016 4.246 1 96.06 293 TYR A N 1
ATOM 2290 C CA . TYR A 1 293 ? 9.133 -17.703 5.336 1 96.06 293 TYR A CA 1
ATOM 2291 C C . TYR A 1 293 ? 8.508 -18.047 6.688 1 96.06 293 TYR A C 1
ATOM 2293 O O . TYR A 1 293 ? 9.227 -18.312 7.656 1 96.06 293 TYR A O 1
ATOM 2301 N N . GLN A 1 294 ? 7.137 -18.031 6.762 1 94.5 294 GLN A N 1
ATOM 2302 C CA . GLN A 1 294 ? 6.473 -18.234 8.047 1 94.5 294 GLN A CA 1
ATOM 2303 C C . GLN A 1 294 ? 5.5 -19.406 7.984 1 94.5 294 GLN A C 1
ATOM 2305 O O . GLN A 1 294 ? 4.711 -19.609 8.906 1 94.5 294 GLN A O 1
ATOM 2310 N N . ASP A 1 295 ? 5.488 -20.125 6.895 1 93.19 295 ASP A N 1
ATOM 2311 C CA . ASP A 1 295 ? 4.625 -21.281 6.684 1 93.19 295 ASP A CA 1
ATOM 2312 C C . ASP A 1 295 ? 3.203 -20.844 6.332 1 93.19 295 ASP A C 1
ATOM 2314 O O . ASP A 1 295 ? 2.75 -19.781 6.754 1 93.19 295 ASP A O 1
ATOM 2318 N N . SER A 1 296 ? 2.588 -21.578 5.594 1 92 296 SER A N 1
ATOM 2319 C CA . SER A 1 296 ? 1.17 -21.375 5.316 1 92 296 SER A CA 1
ATOM 2320 C C . SER A 1 296 ? 0.303 -21.844 6.48 1 92 296 SER A C 1
ATOM 2322 O O . SER A 1 296 ? 0.703 -22.734 7.238 1 92 296 SER A O 1
ATOM 2324 N N . PRO A 1 297 ? -0.869 -21.172 6.578 1 88.44 297 PRO A N 1
ATOM 2325 C CA . PRO A 1 297 ? -1.804 -21.688 7.578 1 88.44 297 PRO A CA 1
ATOM 2326 C C . PRO A 1 297 ? -2.154 -23.156 7.348 1 88.44 297 PRO A C 1
ATOM 2328 O O . PRO A 1 297 ? -2.061 -23.641 6.219 1 88.44 297 PRO A O 1
ATOM 2331 N N . PRO A 1 298 ? -2.549 -23.812 8.453 1 85.19 298 PRO A N 1
ATOM 2332 C CA . PRO A 1 298 ? -2.869 -25.234 8.305 1 85.19 298 PRO A CA 1
ATOM 2333 C C . PRO A 1 298 ? -3.963 -25.484 7.27 1 85.19 298 PRO A C 1
ATOM 2335 O O . PRO A 1 298 ? -4.961 -24.75 7.234 1 85.19 298 PRO A O 1
ATOM 2338 N N . ARG A 1 299 ? -3.762 -26.391 6.402 1 80 299 ARG A N 1
ATOM 2339 C CA . ARG A 1 299 ? -4.707 -26.875 5.406 1 80 299 ARG A CA 1
ATOM 2340 C C . ARG A 1 299 ? -4.918 -25.844 4.301 1 80 299 ARG A C 1
ATOM 2342 O O . ARG A 1 299 ? -5.844 -25.969 3.498 1 80 299 ARG A O 1
ATOM 2349 N N . GLU A 1 300 ? -4.105 -24.828 4.363 1 87.88 300 GLU A N 1
ATOM 2350 C CA . GLU A 1 300 ? -4.203 -23.844 3.291 1 87.88 300 GLU A CA 1
ATOM 2351 C C . GLU A 1 300 ? -3.395 -24.266 2.072 1 87.88 300 GLU A C 1
ATOM 2353 O O . GLU A 1 300 ? -2.203 -24.562 2.186 1 87.88 300 GLU A O 1
ATOM 2358 N N . ILE A 1 301 ? -4.094 -24.391 0.975 1 90.69 301 ILE A N 1
ATOM 2359 C CA . ILE A 1 301 ? -3.414 -24.734 -0.268 1 90.69 301 ILE A CA 1
ATOM 2360 C C . ILE A 1 301 ? -3.426 -23.547 -1.216 1 90.69 301 ILE A C 1
ATOM 2362 O O . ILE A 1 301 ? -4.418 -22.812 -1.297 1 90.69 301 ILE A O 1
ATOM 2366 N N . VAL A 1 302 ? -2.34 -23.359 -1.848 1 93.88 302 VAL A N 1
ATOM 2367 C CA . VAL A 1 302 ? -2.25 -22.281 -2.818 1 93.88 302 VAL A CA 1
ATOM 2368 C C . VAL A 1 302 ? -1.719 -22.812 -4.145 1 93.88 302 VAL A C 1
ATOM 2370 O O . VAL A 1 302 ? -0.96 -23.781 -4.172 1 93.88 302 VAL A O 1
ATOM 2373 N N . SER A 1 303 ? -2.088 -22.203 -5.227 1 95.88 303 SER A N 1
ATOM 2374 C CA . SER A 1 303 ? -1.648 -22.625 -6.551 1 95.88 303 SER A CA 1
ATOM 2375 C C . SER A 1 303 ? -0.364 -21.922 -6.961 1 95.88 303 SER A C 1
ATOM 2377 O O . SER A 1 303 ? -0.303 -20.688 -6.957 1 95.88 303 SER A O 1
ATOM 2379 N N . VAL A 1 304 ? 0.617 -22.688 -7.309 1 96.81 304 VAL A N 1
ATOM 2380 C CA . VAL A 1 304 ? 1.913 -22.141 -7.703 1 96.81 304 VAL A CA 1
ATOM 2381 C C . VAL A 1 304 ? 2.463 -22.938 -8.883 1 96.81 304 VAL A C 1
ATOM 2383 O O . VAL A 1 304 ? 2.24 -24.141 -8.984 1 96.81 304 VAL A O 1
ATOM 2386 N N . GLY A 1 305 ? 3.068 -22.203 -9.812 1 97.38 305 GLY A N 1
ATOM 2387 C CA . GLY A 1 305 ? 3.783 -22.875 -10.883 1 97.38 305 GLY A CA 1
ATOM 2388 C C . GLY A 1 305 ? 5.117 -23.438 -10.438 1 97.38 305 GLY A C 1
ATOM 2389 O O . GLY A 1 305 ? 6.008 -22.703 -10.016 1 97.38 305 GLY A O 1
ATOM 2390 N N . VAL A 1 306 ? 5.266 -24.734 -10.57 1 97.31 306 VAL A N 1
ATOM 2391 C CA . VAL A 1 306 ? 6.492 -25.406 -10.156 1 97.31 306 VAL A CA 1
ATOM 2392 C C . VAL A 1 306 ? 6.934 -26.391 -11.227 1 97.31 306 VAL A C 1
ATOM 2394 O O . VAL A 1 306 ? 6.141 -26.766 -12.094 1 97.31 306 VAL A O 1
ATOM 2397 N N . LEU A 1 307 ? 8.18 -26.734 -11.133 1 96.88 307 LEU A N 1
ATOM 2398 C CA . LEU A 1 307 ? 8.695 -27.734 -12.047 1 96.88 307 LEU A CA 1
ATOM 2399 C C . LEU A 1 307 ? 8.062 -29.094 -11.773 1 96.88 307 LEU A C 1
ATOM 2401 O O . LEU A 1 307 ? 8.148 -29.609 -10.656 1 96.88 307 LEU A O 1
ATOM 2405 N N . SER A 1 308 ? 7.441 -29.656 -12.805 1 96.31 308 SER A N 1
ATOM 2406 C CA . SER A 1 308 ? 6.766 -30.953 -12.648 1 96.31 308 SER A CA 1
ATOM 2407 C C . SER A 1 308 ? 7.773 -32.094 -12.508 1 96.31 308 SER A C 1
ATOM 2409 O O . SER A 1 308 ? 8.734 -32.156 -13.273 1 96.31 308 SER A O 1
ATOM 2411 N N . GLU A 1 309 ? 7.598 -32.906 -11.508 1 94.56 309 GLU A N 1
ATOM 2412 C CA . GLU A 1 309 ? 8.383 -34.125 -11.305 1 94.56 309 GLU A CA 1
ATOM 2413 C C . GLU A 1 309 ? 7.543 -35.375 -11.586 1 94.56 309 GLU A C 1
ATOM 2415 O O . GLU A 1 309 ? 7.879 -36.469 -11.125 1 94.56 309 GLU A O 1
ATOM 2420 N N . GLY A 1 310 ? 6.449 -35.125 -12.234 1 92.94 310 GLY A N 1
ATOM 2421 C CA . GLY A 1 310 ? 5.586 -36.219 -12.578 1 92.94 310 GLY A CA 1
ATOM 2422 C C . GLY A 1 310 ? 4.32 -36.281 -11.742 1 92.94 310 GLY A C 1
ATOM 2423 O O . GLY A 1 310 ? 3.512 -37.219 -11.891 1 92.94 310 GLY A O 1
ATOM 2424 N N . GLN A 1 311 ? 4.191 -35.375 -10.906 1 91.94 311 GLN A N 1
ATOM 2425 C CA . GLN A 1 311 ? 2.986 -35.312 -10.086 1 91.94 311 GLN A CA 1
ATOM 2426 C C . GLN A 1 311 ? 1.735 -35.219 -10.961 1 91.94 311 GLN A C 1
ATOM 2428 O O . GLN A 1 311 ? 1.735 -34.531 -11.992 1 91.94 311 GLN A O 1
ATOM 2433 N N . PHE A 1 312 ? 0.635 -35.938 -10.625 1 92.88 312 PHE A N 1
ATOM 2434 C CA . PHE A 1 312 ? -0.663 -35.938 -11.289 1 92.88 312 PHE A CA 1
ATOM 2435 C C . PHE A 1 312 ? -0.524 -36.375 -12.742 1 92.88 312 PHE A C 1
ATOM 2437 O O . PHE A 1 312 ? -1.256 -35.906 -13.617 1 92.88 312 PHE A O 1
ATOM 2444 N N . CYS A 1 313 ? 0.491 -37.031 -13.055 1 91.31 313 CYS A N 1
ATOM 2445 C CA . CYS A 1 313 ? 0.758 -37.562 -14.383 1 91.31 313 CYS A CA 1
ATOM 2446 C C . CYS A 1 313 ? 1.105 -36.438 -15.367 1 91.31 313 CYS A C 1
ATOM 2448 O O . CYS A 1 313 ? 0.886 -36.594 -16.562 1 91.31 313 CYS A O 1
ATOM 2450 N N . ILE A 1 314 ? 1.488 -35.344 -14.836 1 94.44 314 ILE A N 1
ATOM 2451 C CA . ILE A 1 314 ? 1.98 -34.25 -15.68 1 94.44 314 ILE A CA 1
ATOM 2452 C C . ILE A 1 314 ? 3.426 -34.531 -16.078 1 94.44 314 ILE A C 1
ATOM 2454 O O . ILE A 1 314 ? 4.266 -34.875 -15.242 1 94.44 314 ILE A O 1
ATOM 2458 N N . PRO A 1 315 ? 3.701 -34.344 -17.328 1 93.06 315 PRO A N 1
ATOM 2459 C CA . PRO A 1 315 ? 5.059 -34.656 -17.781 1 93.06 315 PRO A CA 1
ATOM 2460 C C . PRO A 1 315 ? 6.129 -33.875 -17.016 1 93.06 315 PRO A C 1
ATOM 2462 O O . PRO A 1 315 ? 5.918 -32.719 -16.672 1 93.06 315 PRO A O 1
ATOM 2465 N N . GLU A 1 316 ? 7.266 -34.531 -16.812 1 93.75 316 GLU A N 1
ATOM 2466 C CA . GLU A 1 316 ? 8.383 -33.906 -16.109 1 93.75 316 GLU A CA 1
ATOM 2467 C C . GLU A 1 316 ? 9.031 -32.812 -16.969 1 93.75 316 GLU A C 1
ATOM 2469 O O . GLU A 1 316 ? 8.977 -32.875 -18.203 1 93.75 316 GLU A O 1
ATOM 2474 N N . GLY A 1 317 ? 9.555 -31.766 -16.266 1 91.88 317 GLY A N 1
ATOM 2475 C CA . GLY A 1 317 ? 10.383 -30.812 -16.969 1 91.88 317 GLY A CA 1
ATOM 2476 C C . GLY A 1 317 ? 9.625 -29.562 -17.422 1 91.88 317 GLY A C 1
ATOM 2477 O O . GLY A 1 317 ? 10.188 -28.688 -18.062 1 91.88 317 GLY A O 1
ATOM 2478 N N . ILE A 1 318 ? 8.406 -29.5 -17.141 1 93.5 318 ILE A N 1
ATOM 2479 C CA . ILE A 1 318 ? 7.645 -28.297 -17.453 1 93.5 318 ILE A CA 1
ATOM 2480 C C . ILE A 1 318 ? 7.203 -27.609 -16.156 1 93.5 318 ILE A C 1
ATOM 2482 O O . ILE A 1 318 ? 7.078 -28.266 -15.117 1 93.5 318 ILE A O 1
ATOM 2486 N N . VAL A 1 319 ? 7.121 -26.359 -16.234 1 96.56 319 VAL A N 1
ATOM 2487 C CA . VAL A 1 319 ? 6.562 -25.609 -15.102 1 96.56 319 VAL A CA 1
ATOM 2488 C C . VAL A 1 319 ? 5.039 -25.578 -15.211 1 96.56 319 VAL A C 1
ATOM 2490 O O . VAL A 1 319 ? 4.496 -25.094 -16.203 1 96.56 319 VAL A O 1
ATOM 2493 N N . PHE A 1 320 ? 4.367 -26.125 -14.289 1 96.56 320 PHE A N 1
ATOM 2494 C CA . PHE A 1 320 ? 2.924 -26.328 -14.289 1 96.56 320 PHE A CA 1
ATOM 2495 C C . PHE A 1 320 ? 2.312 -25.891 -12.961 1 96.56 320 PHE A C 1
ATOM 2497 O O . PHE A 1 320 ? 2.873 -26.156 -11.898 1 96.56 320 PHE A O 1
ATOM 2504 N N . SER A 1 321 ? 1.217 -25.125 -13.023 1 97.19 321 SER A N 1
ATOM 2505 C CA . SER A 1 321 ? 0.558 -24.672 -11.797 1 97.19 321 SER A CA 1
ATOM 2506 C C . SER A 1 321 ? -0.119 -25.828 -11.078 1 97.19 321 SER A C 1
ATOM 2508 O O . SER A 1 321 ? -0.864 -26.594 -11.695 1 97.19 321 SER A O 1
ATOM 2510 N N . MET A 1 322 ? 0.121 -26.047 -9.859 1 95.75 322 MET A N 1
ATOM 2511 C CA . MET A 1 322 ? -0.392 -27.125 -9.016 1 95.75 322 MET A CA 1
ATOM 2512 C C . MET A 1 322 ? -0.646 -26.625 -7.598 1 95.75 322 MET A C 1
ATOM 2514 O O . MET A 1 322 ? -0.139 -25.578 -7.199 1 95.75 322 MET A O 1
ATOM 2518 N N . PRO A 1 323 ? -1.481 -27.297 -6.836 1 95.25 323 PRO A N 1
ATOM 2519 C CA . PRO A 1 323 ? -1.692 -26.938 -5.434 1 95.25 323 PRO A CA 1
ATOM 2520 C C . PRO A 1 323 ? -0.496 -27.266 -4.547 1 95.25 323 PRO A C 1
ATOM 2522 O O . PRO A 1 323 ? 0.008 -28.391 -4.59 1 95.25 323 PRO A O 1
ATOM 2525 N N . VAL A 1 324 ? -0.052 -26.328 -3.775 1 95.94 324 VAL A N 1
ATOM 2526 C CA . VAL A 1 324 ? 1.104 -26.531 -2.908 1 95.94 324 VAL A CA 1
ATOM 2527 C C . VAL A 1 324 ? 0.795 -26 -1.508 1 95.94 324 VAL A C 1
ATOM 2529 O O . VAL A 1 324 ? -0.135 -25.219 -1.325 1 95.94 324 VAL A O 1
ATOM 2532 N N . SER A 1 325 ? 1.498 -26.484 -0.582 1 95.38 325 SER A N 1
ATOM 2533 C CA . SER A 1 325 ? 1.523 -25.953 0.782 1 95.38 325 SER A CA 1
ATOM 2534 C C . SER A 1 325 ? 2.949 -25.656 1.231 1 95.38 325 SER A C 1
ATOM 2536 O O . SER A 1 325 ? 3.896 -26.297 0.787 1 95.38 325 SER A O 1
ATOM 2538 N N . PHE A 1 326 ? 3.115 -24.641 2.02 1 96.25 326 PHE A N 1
ATOM 2539 C CA . PHE A 1 326 ? 4.422 -24.234 2.518 1 96.25 326 PHE A CA 1
ATOM 2540 C C . PHE A 1 326 ? 4.605 -24.641 3.971 1 96.25 326 PHE A C 1
ATOM 2542 O O . PHE A 1 326 ? 3.725 -24.422 4.805 1 96.25 326 PHE A O 1
ATOM 2549 N N . GLN A 1 327 ? 5.703 -25.312 4.23 1 94.06 327 GLN A N 1
ATOM 2550 C CA . GLN A 1 327 ? 6.047 -25.734 5.582 1 94.06 327 GLN A CA 1
ATOM 2551 C C . GLN A 1 327 ? 7.559 -25.734 5.789 1 94.06 327 GLN A C 1
ATOM 2553 O O . GLN A 1 327 ? 8.305 -26.203 4.93 1 94.06 327 GLN A O 1
ATOM 2558 N N . ASN A 1 328 ? 8.008 -25.141 6.875 1 93.12 328 ASN A N 1
ATOM 2559 C CA . ASN A 1 328 ? 9.398 -25.156 7.301 1 93.12 328 ASN A CA 1
ATOM 2560 C C . ASN A 1 328 ? 10.312 -24.562 6.234 1 93.12 328 ASN A C 1
ATOM 2562 O O . ASN A 1 328 ? 11.344 -25.141 5.895 1 93.12 328 ASN A O 1
ATOM 2566 N N . GLY A 1 329 ? 9.875 -23.562 5.609 1 92.31 329 GLY A N 1
ATOM 2567 C CA . GLY A 1 329 ? 10.695 -22.828 4.664 1 92.31 329 GLY A CA 1
ATOM 2568 C C . GLY A 1 329 ? 10.758 -23.469 3.293 1 92.31 329 GLY A C 1
ATOM 2569 O O . GLY A 1 329 ? 11.562 -23.078 2.447 1 92.31 329 GLY A O 1
ATOM 2570 N N . THR A 1 330 ? 10.008 -24.5 3.17 1 94.06 330 THR A N 1
ATOM 2571 C CA . THR A 1 330 ? 9.914 -25.188 1.891 1 94.06 330 THR A CA 1
ATOM 2572 C C . THR A 1 330 ? 8.453 -25.375 1.493 1 94.06 330 THR A C 1
ATOM 2574 O O . THR A 1 330 ? 7.547 -24.859 2.152 1 94.06 330 THR A O 1
ATOM 2577 N N . TRP A 1 331 ? 8.242 -25.969 0.302 1 95.44 331 TRP A N 1
ATOM 2578 C CA . TRP A 1 331 ? 6.887 -26.219 -0.154 1 95.44 331 TRP A CA 1
ATOM 2579 C C . TRP A 1 331 ? 6.75 -27.656 -0.666 1 95.44 331 TRP A C 1
ATOM 2581 O O . TRP A 1 331 ? 7.75 -28.312 -0.976 1 95.44 331 TRP A O 1
ATOM 2591 N N . GLU A 1 332 ? 5.527 -28.125 -0.672 1 94.75 332 GLU A N 1
ATOM 2592 C CA . GLU A 1 332 ? 5.223 -29.453 -1.197 1 94.75 332 GLU A CA 1
ATOM 2593 C C . GLU A 1 332 ? 3.922 -29.438 -1.995 1 94.75 332 GLU A C 1
ATOM 2595 O O . GLU A 1 332 ? 2.971 -28.75 -1.634 1 94.75 332 GLU A O 1
ATOM 2600 N N . VAL A 1 333 ? 3.963 -30.203 -3.111 1 95.38 333 VAL A N 1
ATOM 2601 C CA . VAL A 1 333 ? 2.742 -30.375 -3.891 1 95.38 333 VAL A CA 1
ATOM 2602 C C . VAL A 1 333 ? 1.763 -31.266 -3.123 1 95.38 333 VAL A C 1
ATOM 2604 O O . VAL A 1 333 ? 2.143 -32.312 -2.607 1 95.38 333 VAL A O 1
ATOM 2607 N N . ILE A 1 334 ? 0.56 -30.828 -3.062 1 94.19 334 ILE A N 1
ATOM 2608 C CA . ILE A 1 334 ? -0.46 -31.594 -2.365 1 94.19 334 ILE A CA 1
ATOM 2609 C C . ILE A 1 334 ? -1.085 -32.594 -3.322 1 94.19 334 ILE A C 1
ATOM 2611 O O . ILE A 1 334 ? -2.012 -32.281 -4.066 1 94.19 334 ILE A O 1
ATOM 2615 N N . THR A 1 335 ? -0.74 -33.812 -3.188 1 90.12 335 THR A N 1
ATOM 2616 C CA . THR A 1 335 ? -1.17 -34.844 -4.125 1 90.12 335 THR A CA 1
ATOM 2617 C C . THR A 1 335 ? -2.367 -35.625 -3.57 1 90.12 335 THR A C 1
ATOM 2619 O O . THR A 1 335 ? -2.967 -36.438 -4.273 1 90.12 335 THR A O 1
ATOM 2622 N N . GLU A 1 336 ? -2.717 -35.375 -2.377 1 81.44 336 GLU A N 1
ATOM 2623 C CA . GLU A 1 336 ? -3.803 -36.125 -1.74 1 81.44 336 GLU A CA 1
ATOM 2624 C C . GLU A 1 336 ? -5.16 -35.656 -2.26 1 81.44 336 GLU A C 1
ATOM 2626 O O . GLU A 1 336 ? -6.191 -36.25 -1.943 1 81.44 336 GLU A O 1
ATOM 2631 N N . THR A 1 337 ? -5.145 -34.844 -3.113 1 75.38 337 THR A N 1
ATOM 2632 C CA . THR A 1 337 ? -6.41 -34.344 -3.643 1 75.38 337 THR A CA 1
ATOM 2633 C C . THR A 1 337 ? -6.984 -35.312 -4.676 1 75.38 337 THR A C 1
ATOM 2635 O O . THR A 1 337 ? -6.262 -35.781 -5.551 1 75.38 337 THR A O 1
ATOM 2638 N N . GLU A 1 338 ? -8.172 -35.75 -4.492 1 78.31 338 GLU A N 1
ATOM 2639 C CA . GLU A 1 338 ? -8.852 -36.594 -5.449 1 78.31 338 GLU A CA 1
ATOM 2640 C C . GLU A 1 338 ? -9.125 -35.875 -6.758 1 78.31 338 GLU A C 1
ATOM 2642 O O . GLU A 1 338 ? -9.727 -34.812 -6.762 1 78.31 338 GLU A O 1
ATOM 2647 N N . ILE A 1 339 ? -8.492 -36.344 -7.793 1 85.94 339 ILE A N 1
ATOM 2648 C CA . ILE A 1 339 ? -8.719 -35.781 -9.117 1 85.94 339 ILE A CA 1
ATOM 2649 C C . ILE A 1 339 ? -9.68 -36.656 -9.906 1 85.94 339 ILE A C 1
ATOM 2651 O O . ILE A 1 339 ? -9.438 -37.844 -10.07 1 85.94 339 ILE A O 1
ATOM 2655 N N . ASN A 1 340 ? -10.773 -36.156 -10.281 1 85.25 340 ASN A N 1
ATOM 2656 C CA . ASN A 1 340 ? -11.711 -36.938 -11.094 1 85.25 340 ASN A CA 1
ATOM 2657 C C . ASN A 1 340 ? -11.219 -37.094 -12.523 1 85.25 340 ASN A C 1
ATOM 2659 O O . ASN A 1 340 ? -10.242 -36.438 -12.922 1 85.25 340 ASN A O 1
ATOM 2663 N N . GLU A 1 341 ? -11.805 -38.031 -13.203 1 86.94 341 GLU A N 1
ATOM 2664 C CA . GLU A 1 341 ? -11.375 -38.375 -14.562 1 86.94 341 GLU A CA 1
ATOM 2665 C C . GLU A 1 341 ? -11.461 -37.156 -15.492 1 86.94 341 GLU A C 1
ATOM 2667 O O . GLU A 1 341 ? -10.57 -36.938 -16.312 1 86.94 341 GLU A O 1
ATOM 2672 N N . LYS A 1 342 ? -12.438 -36.438 -15.336 1 87.62 342 LYS A N 1
ATOM 2673 C CA . LYS A 1 342 ? -12.617 -35.281 -16.188 1 87.62 342 LYS A CA 1
ATOM 2674 C C . LYS A 1 342 ? -11.5 -34.25 -15.969 1 87.62 342 LYS A C 1
ATOM 2676 O O . LYS A 1 342 ? -10.953 -33.719 -16.922 1 87.62 342 LYS A O 1
ATOM 2681 N N . THR A 1 343 ? -11.203 -34 -14.789 1 90.31 343 THR A N 1
ATOM 2682 C CA . THR A 1 343 ? -10.141 -33.062 -14.453 1 90.31 343 THR A CA 1
ATOM 2683 C C . THR A 1 343 ? -8.797 -33.562 -15 1 90.31 343 THR A C 1
ATOM 2685 O O . THR A 1 343 ? -8.008 -32.75 -15.508 1 90.31 343 THR A O 1
ATOM 2688 N N . GLN A 1 344 ? -8.617 -34.875 -14.945 1 91.44 344 GLN A N 1
ATOM 2689 C CA . GLN A 1 344 ? -7.371 -35.438 -15.453 1 91.44 344 GLN A CA 1
ATOM 2690 C C . GLN A 1 344 ? -7.246 -35.188 -16.953 1 91.44 344 GLN A C 1
ATOM 2692 O O . GLN A 1 344 ? -6.1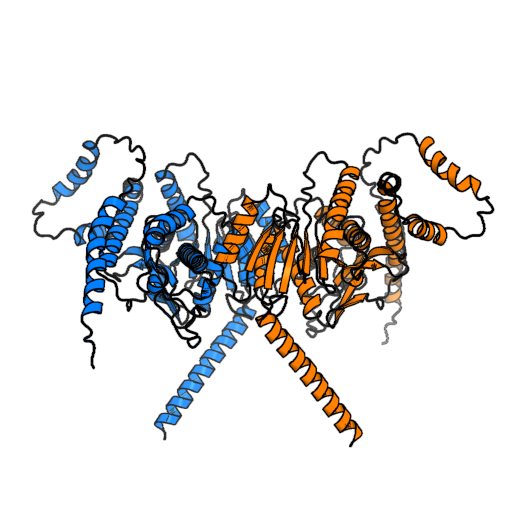64 -34.875 -17.453 1 91.44 344 GLN A O 1
ATOM 2697 N N . GLU A 1 345 ? -8.305 -35.406 -17.594 1 92.06 345 GLU A N 1
ATOM 2698 C CA . GLU A 1 345 ? -8.305 -35.219 -19.047 1 92.06 345 GLU A CA 1
ATOM 2699 C C . GLU A 1 345 ? -7.973 -33.75 -19.391 1 92.06 345 GLU A C 1
ATOM 2701 O O . GLU A 1 345 ? -7.219 -33.5 -20.328 1 92.06 345 GLU A O 1
ATOM 2706 N N . ILE A 1 346 ? -8.555 -32.906 -18.688 1 92.62 346 ILE A N 1
ATOM 2707 C CA . ILE A 1 346 ? -8.32 -31.484 -18.891 1 92.62 346 ILE A CA 1
ATOM 2708 C C . ILE A 1 346 ? -6.852 -31.156 -18.641 1 92.62 346 ILE A C 1
ATOM 2710 O O . ILE A 1 346 ? -6.219 -30.453 -19.422 1 92.62 346 ILE A O 1
ATOM 2714 N N . MET A 1 347 ? -6.336 -31.672 -17.609 1 93.38 347 MET A N 1
ATOM 2715 C CA . MET A 1 347 ? -4.941 -31.438 -17.234 1 93.38 347 MET A CA 1
ATOM 2716 C C . MET A 1 347 ? -4 -31.953 -18.312 1 93.38 347 MET A C 1
ATOM 2718 O O . MET A 1 347 ? -3.008 -31.297 -18.656 1 93.38 347 MET A O 1
ATOM 2722 N N . ASP A 1 348 ? -4.355 -33.094 -18.812 1 92.5 348 ASP A N 1
ATOM 2723 C CA . ASP A 1 348 ? -3.547 -33.656 -19.891 1 92.5 348 ASP A CA 1
ATOM 2724 C C . ASP A 1 348 ? -3.527 -32.719 -21.109 1 92.5 348 ASP A C 1
ATOM 2726 O O . ASP A 1 348 ? -2.479 -32.531 -21.734 1 92.5 348 ASP A O 1
ATOM 2730 N N . CYS A 1 349 ? -4.613 -32.219 -21.391 1 92.12 349 CYS A N 1
ATOM 2731 C CA . CYS A 1 349 ? -4.715 -31.297 -22.531 1 92.12 349 CYS A CA 1
ATOM 2732 C C . CYS A 1 349 ? -3.906 -30.031 -22.266 1 92.12 349 CYS A C 1
ATOM 2734 O O . CYS A 1 349 ? -3.232 -29.531 -23.172 1 92.12 349 CYS A O 1
ATOM 2736 N N . LEU A 1 350 ? -4.004 -29.562 -21.078 1 92 350 LEU A N 1
ATOM 2737 C CA . LEU A 1 350 ? -3.266 -28.359 -20.703 1 92 350 LEU A CA 1
ATOM 2738 C C . LEU A 1 350 ? -1.762 -28.594 -20.812 1 92 350 LEU A C 1
ATOM 2740 O O . LEU A 1 350 ? -1.031 -27.719 -21.312 1 92 350 LEU A O 1
ATOM 2744 N N . ALA A 1 351 ? -1.358 -29.672 -20.328 1 92 351 ALA A N 1
ATOM 2745 C CA . ALA A 1 351 ? 0.06 -30.016 -20.391 1 92 351 ALA A CA 1
ATOM 2746 C C . ALA A 1 351 ? 0.545 -30.109 -21.828 1 92 351 ALA A C 1
ATOM 2748 O O . ALA A 1 351 ? 1.619 -29.609 -22.156 1 92 351 ALA A O 1
ATOM 2749 N N . TYR A 1 352 ? -0.26 -30.734 -22.625 1 88.94 352 TYR A N 1
ATOM 2750 C CA . TYR A 1 352 ? 0.07 -30.859 -24.047 1 88.94 352 TYR A CA 1
ATOM 2751 C C . TYR A 1 352 ? 0.192 -29.484 -24.703 1 88.94 352 TYR A C 1
ATOM 2753 O O . TYR A 1 352 ? 1.149 -29.234 -25.438 1 88.94 352 TYR A O 1
ATOM 2761 N N . ASP A 1 353 ? -0.712 -28.688 -24.438 1 86.69 353 ASP A N 1
ATOM 2762 C CA . ASP A 1 353 ? -0.699 -27.344 -24.984 1 86.69 353 ASP A CA 1
ATOM 2763 C C . ASP A 1 353 ? 0.55 -26.578 -24.547 1 86.69 353 ASP A C 1
ATOM 2765 O O . ASP A 1 353 ? 1.145 -25.844 -25.328 1 86.69 353 ASP A O 1
ATOM 2769 N N . LEU A 1 354 ? 0.85 -26.703 -23.312 1 88 354 LEU A N 1
ATOM 2770 C CA . LEU A 1 354 ? 2.018 -26.016 -22.766 1 88 354 LEU A CA 1
ATOM 2771 C C . LEU A 1 354 ? 3.299 -26.516 -23.422 1 88 354 LEU A C 1
ATOM 2773 O O . LEU A 1 354 ? 4.184 -25.734 -23.75 1 88 354 LEU A O 1
ATOM 2777 N N . ILE A 1 355 ? 3.352 -27.75 -23.656 1 85.56 355 ILE A N 1
ATOM 2778 C CA . ILE A 1 355 ? 4.523 -28.344 -24.297 1 85.56 355 ILE A CA 1
ATOM 2779 C C . ILE A 1 355 ? 4.621 -27.844 -25.75 1 85.56 355 ILE A C 1
ATOM 2781 O O . ILE A 1 355 ? 5.703 -27.469 -26.203 1 85.56 355 ILE A O 1
ATOM 2785 N N . GLN A 1 356 ? 3.531 -27.781 -26.453 1 78.69 356 GLN A N 1
ATOM 2786 C CA . GLN A 1 356 ? 3.512 -27.266 -27.812 1 78.69 356 GLN A CA 1
ATOM 2787 C C . GLN A 1 356 ? 3.953 -25.812 -27.859 1 78.69 356 GLN A C 1
ATOM 2789 O O . GLN A 1 356 ? 4.664 -25.391 -28.766 1 78.69 356 GLN A O 1
ATOM 2794 N N . PHE A 1 357 ? 3.49 -25.188 -26.906 1 77.38 357 PHE A N 1
ATOM 2795 C CA . PHE A 1 357 ? 3.854 -23.781 -26.781 1 77.38 357 PHE A CA 1
ATOM 2796 C C . PHE A 1 357 ? 5.359 -23.625 -26.609 1 77.38 357 PHE A C 1
ATOM 2798 O O . PHE A 1 357 ? 5.961 -22.703 -27.172 1 77.38 357 PHE A O 1
ATOM 2805 N N . LEU A 1 358 ? 5.965 -24.469 -25.891 1 78.31 358 LEU A N 1
ATOM 2806 C CA . LEU A 1 358 ? 7.391 -24.375 -25.578 1 78.31 358 LEU A CA 1
ATOM 2807 C C . LEU A 1 358 ? 8.227 -24.797 -26.781 1 78.31 358 LEU A C 1
ATOM 2809 O O . LEU A 1 358 ? 9.344 -24.312 -26.969 1 78.31 358 LEU A O 1
ATOM 2813 N N . ILE A 1 359 ? 7.68 -25.641 -27.594 1 69.88 359 ILE A N 1
ATOM 2814 C CA . ILE A 1 359 ? 8.414 -26.172 -28.734 1 69.88 359 ILE A CA 1
ATOM 2815 C C . ILE A 1 359 ? 8.281 -25.234 -29.922 1 69.88 359 ILE A C 1
ATOM 2817 O O . ILE A 1 359 ? 9.203 -25.094 -30.734 1 69.88 359 ILE A O 1
ATOM 2821 N N . SER A 1 360 ? 7.23 -24.516 -30.047 1 59.66 360 SER A N 1
ATOM 2822 C CA . SER A 1 360 ? 6.934 -23.703 -31.234 1 59.66 360 SER A CA 1
ATOM 2823 C C . SER A 1 360 ? 8 -22.641 -31.453 1 59.66 360 SER A C 1
ATOM 2825 O O . SER A 1 360 ? 8.57 -22.547 -32.531 1 59.66 360 SER A O 1
ATOM 2827 N N . PRO A 1 361 ? 8.148 -21.688 -30.516 1 53.25 361 PRO A N 1
ATOM 2828 C CA . PRO A 1 361 ? 9.164 -20.672 -30.812 1 53.25 361 PRO A CA 1
ATOM 2829 C C . PRO A 1 361 ? 10.578 -21.25 -30.859 1 53.25 361 PRO A C 1
ATOM 2831 O O . PRO A 1 361 ? 11.453 -20.703 -31.531 1 53.25 361 PRO A O 1
ATOM 2834 N N . PHE A 1 362 ? 10.914 -22.094 -29.859 1 49.22 362 PHE A N 1
ATOM 2835 C CA . PHE A 1 362 ? 12.234 -22.703 -29.766 1 49.22 362 PHE A CA 1
ATOM 2836 C C . PHE A 1 362 ? 12.562 -23.469 -31.031 1 49.22 362 PHE A C 1
ATOM 2838 O O . PHE A 1 362 ? 13.727 -23.75 -31.328 1 49.22 362 PHE A O 1
ATOM 2845 N N . SER A 1 363 ? 11.656 -23.953 -31.703 1 41.16 363 SER A N 1
ATOM 2846 C CA . SER A 1 363 ? 12.062 -24.438 -33.031 1 41.16 363 SER A CA 1
ATOM 2847 C C . SER A 1 363 ? 12.859 -23.391 -33.781 1 41.16 363 SER A C 1
ATOM 2849 O O . SER A 1 363 ? 13.75 -23.719 -34.562 1 41.16 363 SER A O 1
ATOM 2851 N N . VAL A 1 364 ? 12.555 -22.203 -33.5 1 37 364 VAL A N 1
ATOM 2852 C CA . VAL A 1 364 ? 13.367 -21.156 -34.125 1 37 364 VAL A CA 1
ATOM 2853 C C . VAL A 1 364 ? 14.625 -20.922 -33.281 1 37 364 VAL A C 1
ATOM 2855 O O . VAL A 1 364 ? 15.703 -20.703 -33.844 1 37 364 VAL A O 1
ATOM 2858 N N . VAL A 1 365 ? 14.516 -20.875 -31.906 1 38.09 365 VAL A N 1
ATOM 2859 C CA . VAL A 1 365 ? 15.633 -20.516 -31.031 1 38.09 365 VAL A CA 1
ATOM 2860 C C . VAL A 1 365 ? 16.562 -21.719 -30.875 1 38.09 365 VAL A C 1
ATOM 2862 O O . VAL A 1 365 ? 17.75 -21.562 -30.578 1 38.09 365 VAL A O 1
ATOM 2865 N N . LEU A 1 366 ? 16.078 -22.953 -30.844 1 35.56 366 LEU A N 1
ATOM 2866 C CA . LEU A 1 366 ? 16.938 -24.125 -30.734 1 35.56 366 LEU A CA 1
ATOM 2867 C C . LEU A 1 366 ? 18.016 -24.109 -31.797 1 35.56 366 LEU A C 1
ATOM 2869 O O . LEU A 1 366 ? 19 -24.844 -31.719 1 35.56 366 LEU A O 1
ATOM 2873 N N . TYR A 1 367 ? 17.734 -23.578 -32.938 1 32.16 367 TYR A N 1
ATOM 2874 C CA . TYR A 1 367 ? 18.797 -23.625 -33.938 1 32.16 367 TYR A CA 1
ATOM 2875 C C . TYR A 1 367 ? 20.016 -22.844 -33.5 1 32.16 367 TYR A C 1
ATOM 2877 O O . TYR A 1 367 ? 21.078 -22.938 -34.094 1 32.16 367 TYR A O 1
ATOM 2885 N N . ALA A 1 368 ? 19.875 -21.859 -32.656 1 32.12 368 ALA A N 1
ATOM 2886 C CA . ALA A 1 368 ? 21.125 -21.141 -32.469 1 32.12 368 ALA A CA 1
ATOM 2887 C C . ALA A 1 368 ? 22.031 -21.844 -31.469 1 32.12 368 ALA A C 1
ATOM 2889 O O . ALA A 1 368 ? 23.25 -21.844 -31.609 1 32.12 368 ALA A O 1
ATOM 2890 N N . SER A 1 369 ? 21.812 -21.828 -30.062 1 31.39 369 SER A N 1
ATOM 2891 C CA . SER A 1 369 ? 22.891 -22.297 -29.188 1 31.39 369 SER A CA 1
ATOM 2892 C C . SER A 1 369 ? 22.922 -23.828 -29.125 1 31.39 369 SER A C 1
ATOM 2894 O O . SER A 1 369 ? 21.859 -24.469 -29.156 1 31.39 369 SER A O 1
ATOM 2896 N N . PRO A 1 370 ? 24.125 -24.547 -29.406 1 32.62 370 PRO A N 1
ATOM 2897 C CA . PRO A 1 370 ? 24.375 -25.969 -29.25 1 32.62 370 PRO A CA 1
ATOM 2898 C C . PRO A 1 370 ? 23.891 -26.5 -27.906 1 32.62 370 PRO A C 1
ATOM 2900 O O . PRO A 1 370 ? 24.484 -27.422 -27.344 1 32.62 370 PRO A O 1
ATOM 2903 N N . ILE A 1 371 ? 22.891 -25.922 -27.281 1 33.91 371 ILE A N 1
ATOM 2904 C CA . ILE A 1 371 ? 22.594 -26.438 -25.953 1 33.91 371 ILE A CA 1
ATOM 2905 C C . ILE A 1 371 ? 22.062 -27.875 -26.047 1 33.91 371 ILE A C 1
ATOM 2907 O O . ILE A 1 371 ? 21.219 -28.172 -26.891 1 33.91 371 ILE A O 1
ATOM 2911 N N . PRO A 1 372 ? 22.672 -28.922 -25.438 1 33.56 372 PRO A N 1
ATOM 2912 C CA . PRO A 1 372 ? 22.281 -30.328 -25.359 1 33.56 372 PRO A CA 1
ATOM 2913 C C . PRO A 1 372 ? 20.812 -30.5 -24.953 1 33.56 372 PRO A C 1
ATOM 2915 O O . PRO A 1 372 ? 20.438 -31.531 -24.391 1 33.56 372 PRO A O 1
ATOM 2918 N N . PHE A 1 373 ? 20.078 -29.484 -25.094 1 35.16 373 PHE A N 1
ATOM 2919 C CA . PHE A 1 373 ? 18.688 -29.609 -24.719 1 35.16 373 PHE A CA 1
ATOM 2920 C C . PHE A 1 373 ? 17.969 -30.641 -25.594 1 35.16 373 PHE A C 1
ATOM 2922 O O . PHE A 1 373 ? 16.781 -30.875 -25.438 1 35.16 373 PHE A O 1
ATOM 2929 N N . LEU A 1 374 ? 18.641 -31.172 -26.641 1 35.31 374 LEU A N 1
ATOM 2930 C CA . LEU A 1 374 ? 18.109 -32.188 -27.547 1 35.31 374 LEU A CA 1
ATOM 2931 C C . LEU A 1 374 ? 17.703 -33.438 -26.797 1 35.31 374 LEU A C 1
ATOM 2933 O O . LEU A 1 374 ? 16.641 -34.031 -27.078 1 35.31 374 LEU A O 1
ATOM 2937 N N . PRO A 1 375 ? 18.547 -33.812 -25.891 1 35.03 375 PRO A N 1
ATOM 2938 C CA . PRO A 1 375 ? 18.109 -35.031 -25.219 1 35.03 375 PRO A CA 1
ATOM 2939 C C . PRO A 1 375 ? 16.875 -34.812 -24.344 1 35.03 375 PRO A C 1
ATOM 2941 O O . PRO A 1 375 ? 16.031 -35.719 -24.234 1 35.03 375 PRO A O 1
ATOM 2944 N N . PHE A 1 376 ? 16.766 -33.656 -23.766 1 35.78 376 PHE A N 1
ATOM 2945 C CA . PHE A 1 376 ? 15.578 -33.469 -22.953 1 35.78 376 PHE A CA 1
ATOM 2946 C C . PHE A 1 376 ? 14.336 -33.344 -23.828 1 35.78 376 PHE A C 1
ATOM 2948 O O . PHE A 1 376 ? 13.289 -33.906 -23.516 1 35.78 376 PHE A O 1
ATOM 2955 N N . LEU A 1 377 ? 14.336 -32.562 -24.828 1 37.5 377 LEU A N 1
ATOM 2956 C CA . LEU A 1 377 ? 13.234 -32.531 -25.781 1 37.5 377 LEU A CA 1
ATOM 2957 C C . LEU A 1 377 ? 13.062 -33.906 -26.438 1 37.5 377 LEU A C 1
ATOM 2959 O O . LEU A 1 377 ? 11.945 -34.312 -26.766 1 37.5 377 LEU A O 1
ATOM 2963 N N . GLN A 1 378 ? 14.203 -34.562 -26.734 1 34.31 378 GLN A N 1
ATOM 2964 C CA . GLN A 1 378 ? 14.164 -35.906 -27.266 1 34.31 378 GLN A CA 1
ATOM 2965 C C . GLN A 1 378 ? 13.539 -36.875 -26.266 1 34.31 378 GLN A C 1
ATOM 2967 O O . GLN A 1 378 ? 12.758 -37.75 -26.641 1 34.31 378 GLN A O 1
ATOM 2972 N N . SER A 1 379 ? 13.859 -36.719 -25.047 1 37.38 379 SER A N 1
ATOM 2973 C CA . SER A 1 379 ? 13.234 -37.562 -24.047 1 37.38 379 SER A CA 1
ATOM 2974 C C . SER A 1 379 ? 11.758 -37.25 -23.875 1 37.38 379 SER A C 1
ATOM 2976 O O . SER A 1 379 ? 10.938 -38.125 -23.672 1 37.38 379 SER A O 1
ATOM 2978 N N . LEU A 1 380 ? 11.414 -36.031 -23.953 1 38.06 380 LEU A N 1
ATOM 2979 C CA . LEU A 1 380 ? 10 -35.688 -23.891 1 38.06 380 LEU A CA 1
ATOM 2980 C C . LEU A 1 380 ? 9.25 -36.188 -25.109 1 38.06 380 LEU A C 1
ATOM 2982 O O . LEU A 1 380 ? 8.102 -36.625 -25 1 38.06 380 LEU A O 1
ATOM 2986 N N . CYS A 1 381 ? 9.875 -36.188 -26.328 1 34.84 381 CYS A N 1
ATOM 2987 C CA . CYS A 1 381 ? 9.25 -36.75 -27.516 1 34.84 381 CYS A CA 1
ATOM 2988 C C . CYS A 1 381 ? 9.211 -38.281 -27.453 1 34.84 381 CYS A C 1
ATOM 2990 O O . CYS A 1 381 ? 8.289 -38.906 -27.984 1 34.84 381 CYS A O 1
ATOM 2992 N N . PHE A 1 382 ? 10.242 -39 -26.938 1 35.78 382 PHE A N 1
ATOM 2993 C CA . PHE A 1 382 ? 10.266 -40.438 -26.922 1 35.78 382 PHE A CA 1
ATOM 2994 C C . PHE A 1 382 ? 9.25 -41 -25.922 1 35.78 382 PHE A C 1
ATOM 2996 O O . PHE A 1 382 ? 8.82 -42.156 -26.031 1 35.78 382 PHE A O 1
ATOM 3003 N N . SER A 1 383 ? 9.031 -40.375 -24.812 1 33.75 383 SER A N 1
ATOM 3004 C CA . SER A 1 383 ? 8.133 -41.031 -23.859 1 33.75 383 SER A CA 1
ATOM 3005 C C . SER A 1 383 ? 6.703 -41.062 -24.375 1 33.75 383 SER A C 1
ATOM 3007 O O . SER A 1 383 ? 5.867 -41.812 -23.859 1 33.75 383 SER A O 1
ATOM 3009 N N . PHE A 1 384 ? 6.328 -40.188 -25.188 1 35.12 384 PHE A N 1
ATOM 3010 C CA . PHE A 1 384 ? 4.938 -40.25 -25.625 1 35.12 384 PHE A CA 1
ATOM 3011 C C . PHE A 1 384 ? 4.754 -41.219 -26.766 1 35.12 384 PHE A C 1
ATOM 3013 O O . PHE A 1 384 ? 3.625 -41.531 -27.156 1 35.12 384 PHE A O 1
ATOM 3020 N N . PHE A 1 385 ? 5.848 -41.594 -27.672 1 31.52 385 PHE A N 1
ATOM 3021 C CA . PHE A 1 385 ? 5.594 -42.531 -28.766 1 31.52 385 PHE A CA 1
ATOM 3022 C C . PHE A 1 385 ? 6.027 -43.938 -28.406 1 31.52 385 PHE A C 1
ATOM 3024 O O . PHE A 1 385 ? 7.152 -44.156 -27.953 1 31.52 385 PHE A O 1
ATOM 3031 N N . PRO A 1 386 ? 5.109 -44.844 -28.141 1 31.16 386 PRO A N 1
ATOM 3032 C CA . PRO A 1 386 ? 5.457 -46.25 -27.938 1 31.16 386 PRO A CA 1
ATOM 3033 C C . PRO A 1 386 ? 6.473 -46.781 -28.969 1 31.16 386 PRO A C 1
ATOM 3035 O O . PRO A 1 386 ? 6.531 -46.25 -30.094 1 31.16 386 PRO A O 1
ATOM 3038 N N . PRO A 1 387 ? 7.68 -47.312 -28.594 1 32.53 387 PRO A N 1
ATOM 3039 C CA . PRO A 1 387 ? 8.766 -47.844 -29.406 1 32.53 387 PRO A CA 1
ATOM 3040 C C . PRO A 1 387 ? 8.258 -48.688 -30.578 1 32.53 387 PRO A C 1
ATOM 3042 O O . PRO A 1 387 ? 9.055 -49.219 -31.359 1 32.53 387 PRO A O 1
ATOM 3045 N N . LYS A 1 388 ? 7.07 -49.406 -30.453 1 34.75 388 LYS A N 1
ATOM 3046 C CA . LYS A 1 388 ? 6.91 -50.5 -31.406 1 34.75 388 LYS A CA 1
ATOM 3047 C C . LYS A 1 388 ? 7.008 -50 -32.844 1 34.75 388 LYS A C 1
ATOM 3049 O O . LYS A 1 388 ? 7.199 -50.781 -33.75 1 34.75 388 LYS A O 1
ATOM 3054 N N . LEU A 1 389 ? 6.363 -48.875 -33.188 1 28.2 389 LEU A N 1
ATOM 3055 C CA . LEU A 1 389 ? 6.148 -48.844 -34.625 1 28.2 389 LEU A CA 1
ATOM 3056 C C . LEU A 1 389 ? 7.395 -48.344 -35.375 1 28.2 389 LEU A C 1
ATOM 3058 O O . LEU A 1 389 ? 7.395 -48.219 -36.594 1 28.2 389 LEU A O 1
ATOM 3062 N N . LEU A 1 390 ? 8.266 -47.438 -34.781 1 28.17 390 LEU A N 1
ATOM 3063 C CA . LEU A 1 390 ? 9.125 -46.906 -35.812 1 28.17 390 LEU A CA 1
ATOM 3064 C C . LEU A 1 390 ? 10.328 -47.812 -36.062 1 28.17 390 LEU A C 1
ATOM 3066 O O . LEU A 1 390 ? 11.148 -48 -35.156 1 28.17 390 LEU A O 1
ATOM 3070 N N . PRO A 1 391 ? 10.242 -48.875 -36.844 1 30.06 391 PRO A N 1
ATOM 3071 C CA . PRO A 1 391 ? 11.469 -49.531 -37.281 1 30.06 391 PRO A CA 1
ATOM 3072 C C . PRO A 1 391 ? 12.484 -48.562 -37.875 1 30.06 391 PRO A C 1
ATOM 3074 O O . PRO A 1 391 ? 13.477 -48.969 -38.469 1 30.06 391 PRO A O 1
ATOM 3077 N N . PHE A 1 392 ? 12.047 -47.25 -38.25 1 28.39 392 PHE A N 1
ATOM 3078 C CA . PHE A 1 392 ? 12.82 -46.625 -39.312 1 28.39 392 PHE A CA 1
ATOM 3079 C C . PHE A 1 392 ? 14.227 -46.281 -38.812 1 28.39 392 PHE A C 1
ATOM 3081 O O . PHE A 1 392 ? 14.438 -46.031 -37.625 1 28.39 392 PHE A O 1
ATOM 3088 N N . SER A 1 393 ? 15.336 -46.656 -39.562 1 25.77 393 SER A N 1
ATOM 3089 C CA . SER A 1 393 ? 16.781 -46.5 -39.531 1 25.77 393 SER A CA 1
ATOM 3090 C C . SER A 1 393 ? 17.172 -45.062 -39.156 1 25.77 393 SER A C 1
ATOM 3092 O O . SER A 1 393 ? 16.344 -44.156 -39.281 1 25.77 393 SER A O 1
ATOM 3094 N N . SER A 1 394 ? 18.438 -44.781 -38.625 1 30.98 394 SER A N 1
ATOM 3095 C CA . SER A 1 394 ? 19.203 -43.656 -38.094 1 30.98 394 SER A CA 1
ATOM 3096 C C . SER A 1 394 ? 19.062 -42.438 -39 1 30.98 394 SER A C 1
ATOM 3098 O O . SER A 1 394 ? 19.141 -41.281 -38.5 1 30.98 394 SER A O 1
ATOM 3100 N N . SER A 1 395 ? 19.141 -42.625 -40.375 1 30.33 395 SER A N 1
ATOM 3101 C CA . SER A 1 395 ? 19.266 -41.594 -41.406 1 30.33 395 SER A CA 1
ATOM 3102 C C . SER A 1 395 ? 18.016 -40.75 -41.469 1 30.33 395 SER A C 1
ATOM 3104 O O . SER A 1 395 ? 18 -39.688 -42.156 1 30.33 395 SER A O 1
ATOM 3106 N N . PHE A 1 396 ? 16.812 -41.375 -41.281 1 29.31 396 PHE A N 1
ATOM 3107 C CA . PHE A 1 396 ? 15.531 -40.75 -41.531 1 29.31 396 PHE A CA 1
ATOM 3108 C C . PHE A 1 396 ? 15.227 -39.688 -40.5 1 29.31 396 PHE A C 1
ATOM 3110 O O . PHE A 1 396 ? 14.211 -39 -40.562 1 29.31 396 PHE A O 1
ATOM 3117 N N . PHE A 1 397 ? 15.805 -39.625 -39.375 1 30.58 397 PHE A N 1
ATOM 3118 C CA . PHE A 1 397 ? 15.5 -38.625 -38.375 1 30.58 397 PHE A CA 1
ATOM 3119 C C . PHE A 1 397 ? 15.906 -37.25 -38.844 1 30.58 397 PHE A C 1
ATOM 3121 O O . PHE A 1 397 ? 15.43 -36.219 -38.344 1 30.58 397 PHE A O 1
ATOM 3128 N N . GLY A 1 398 ? 16.891 -37.125 -39.75 1 30.41 398 GLY A N 1
ATOM 3129 C CA . GLY A 1 398 ? 17.281 -35.875 -40.375 1 30.41 398 GLY A CA 1
ATOM 3130 C C . GLY A 1 398 ? 16.219 -35.344 -41.312 1 30.41 398 GLY A C 1
ATOM 3131 O O . GLY A 1 398 ? 15.992 -34.125 -41.375 1 30.41 398 GLY A O 1
ATOM 3132 N N . PHE A 1 399 ? 15.586 -36.188 -42.156 1 30.84 399 PHE A N 1
ATOM 3133 C CA . PHE A 1 399 ? 14.641 -35.812 -43.219 1 30.84 399 PHE A CA 1
ATOM 3134 C C . PHE A 1 399 ? 13.289 -35.438 -42.625 1 30.84 399 PHE A C 1
ATOM 3136 O O . PHE A 1 399 ? 12.578 -34.594 -43.156 1 30.84 399 PHE A O 1
ATOM 3143 N N . LEU A 1 400 ? 12.75 -36.125 -41.625 1 29.88 400 LEU A N 1
ATOM 3144 C CA . LEU A 1 400 ? 11.422 -35.781 -41.156 1 29.88 400 LEU A CA 1
ATOM 3145 C C . LEU A 1 400 ? 11.406 -34.375 -40.5 1 29.88 400 LEU A C 1
ATOM 3147 O O . LEU A 1 400 ? 10.359 -33.75 -40.438 1 29.88 400 LEU A O 1
ATOM 3151 N N . SER A 1 401 ? 12.469 -33.875 -40.031 1 30.22 401 SER A N 1
ATOM 3152 C CA . SER A 1 401 ? 12.508 -32.5 -39.562 1 30.22 401 SER A CA 1
ATOM 3153 C C . SER A 1 401 ? 12.281 -31.516 -40.719 1 30.22 401 SER A C 1
ATOM 3155 O O . SER A 1 401 ? 11.719 -30.438 -40.5 1 30.22 401 SER A O 1
ATOM 3157 N N . PHE A 1 402 ? 12.695 -31.828 -41.969 1 31.95 402 PHE A N 1
ATOM 3158 C CA . PHE A 1 402 ? 12.531 -30.969 -43.156 1 31.95 402 PHE A CA 1
ATOM 3159 C C . PHE A 1 402 ? 11.102 -31.047 -43.688 1 31.95 402 PHE A C 1
ATOM 3161 O O . PHE A 1 402 ? 10.586 -30.078 -44.219 1 31.95 402 PHE A O 1
ATOM 3168 N N . LEU A 1 403 ? 10.492 -32.25 -43.812 1 28.92 403 LEU A N 1
ATOM 3169 C CA . LEU A 1 403 ? 9.211 -32.344 -44.5 1 28.92 403 LEU A CA 1
ATOM 3170 C C . LEU A 1 403 ? 8.117 -31.609 -43.719 1 28.92 403 LEU A C 1
ATOM 3172 O O . LEU A 1 403 ? 7.211 -31.031 -44.344 1 28.92 403 LEU A O 1
ATOM 3176 N N . ILE A 1 404 ? 8.109 -31.625 -42.469 1 29.95 404 ILE A N 1
ATOM 3177 C CA . ILE A 1 404 ? 6.965 -30.984 -41.844 1 29.95 404 ILE A CA 1
ATOM 3178 C C . ILE A 1 404 ? 7.004 -29.484 -42.094 1 29.95 404 ILE A C 1
ATOM 3180 O O . ILE A 1 404 ? 5.977 -28.797 -42.031 1 29.95 404 ILE A O 1
ATOM 3184 N N . ILE A 1 405 ? 8.117 -28.953 -42.531 1 30.23 405 ILE A N 1
ATOM 3185 C CA . ILE A 1 405 ? 8.148 -27.531 -42.844 1 30.23 405 ILE A CA 1
ATOM 3186 C C . ILE A 1 405 ? 7.395 -27.25 -44.125 1 30.23 405 ILE A C 1
ATOM 3188 O O . ILE A 1 405 ? 6.73 -26.219 -44.281 1 30.23 405 ILE A O 1
ATOM 3192 N N . TYR A 1 406 ? 7.645 -27.969 -45.281 1 28.47 406 TYR A N 1
ATOM 3193 C CA . TYR A 1 406 ? 7.223 -27.547 -46.625 1 28.47 406 TYR A CA 1
ATOM 3194 C C . TYR A 1 406 ? 5.715 -27.703 -46.781 1 28.47 406 TYR A C 1
ATOM 3196 O O . TYR A 1 406 ? 5.152 -27.266 -47.781 1 28.47 406 TYR A O 1
ATOM 3204 N N . ILE A 1 407 ? 5.102 -28.766 -46.406 1 29.48 407 ILE A N 1
ATOM 3205 C CA . ILE A 1 407 ? 3.779 -28.969 -47 1 29.48 407 ILE A CA 1
ATOM 3206 C C . ILE A 1 407 ? 2.822 -27.891 -46.469 1 29.48 407 ILE A C 1
ATOM 3208 O O . ILE A 1 407 ? 1.801 -27.609 -47.125 1 29.48 407 ILE A O 1
ATOM 3212 N N . PHE A 1 408 ? 2.773 -27.594 -45.188 1 28.23 408 PHE A N 1
ATOM 3213 C CA . PHE A 1 408 ? 1.588 -26.797 -44.906 1 28.23 408 PHE A CA 1
ATOM 3214 C C . PHE A 1 408 ? 1.811 -25.328 -45.312 1 28.23 408 PHE A C 1
ATOM 3216 O O . PHE A 1 408 ? 2.852 -24.75 -44.969 1 28.23 408 PHE A O 1
ATOM 3223 N N . PRO A 1 409 ? 1.217 -24.875 -46.438 1 28.61 409 PRO A N 1
ATOM 3224 C CA . PRO A 1 409 ? 1.267 -23.453 -46.812 1 28.61 409 PRO A CA 1
ATOM 3225 C C . PRO A 1 409 ? 1.19 -22.516 -45.625 1 28.61 409 PRO A C 1
ATOM 3227 O O . PRO A 1 409 ? 0.721 -22.922 -44.562 1 28.61 409 PRO A O 1
ATOM 3230 N N . PRO A 1 410 ? 1.854 -21.406 -45.75 1 27.67 410 PRO A N 1
ATOM 3231 C CA . PRO A 1 410 ? 1.776 -20.359 -44.719 1 27.67 410 PRO A CA 1
ATOM 3232 C C . PRO A 1 410 ? 0.345 -20.078 -44.281 1 27.67 410 PRO A C 1
ATOM 3234 O O . PRO A 1 410 ? -0.477 -19.609 -45.062 1 27.67 410 PRO A O 1
ATOM 3237 N N . VAL A 1 411 ? -0.358 -21.031 -43.656 1 26.11 411 VAL A N 1
ATOM 3238 C CA . VAL A 1 411 ? -1.712 -20.703 -43.219 1 26.11 411 VAL A CA 1
ATOM 3239 C C . VAL A 1 411 ? -1.729 -19.328 -42.562 1 26.11 411 VAL A C 1
ATOM 3241 O O . VAL A 1 411 ? -0.897 -19.031 -41.719 1 26.11 411 VAL A O 1
ATOM 3244 N N . ASN A 1 412 ? -2.084 -18.312 -43.375 1 25.5 412 ASN A N 1
ATOM 3245 C CA . ASN A 1 412 ? -2.502 -17.031 -42.812 1 25.5 412 ASN A CA 1
ATOM 3246 C C . ASN A 1 412 ? -3.291 -17.219 -41.531 1 25.5 412 ASN A C 1
ATOM 3248 O O . ASN A 1 412 ? -4.414 -17.719 -41.531 1 25.5 412 ASN A O 1
ATOM 3252 N N . PHE A 1 413 ? -2.67 -17.688 -40.562 1 24.06 413 PHE A N 1
ATOM 3253 C CA . PHE A 1 413 ? -3.338 -17.906 -39.281 1 24.06 413 PHE A CA 1
ATOM 3254 C C . PHE A 1 413 ? -4.117 -16.656 -38.875 1 24.06 413 PHE A C 1
ATOM 3256 O O . PHE A 1 413 ? -3.525 -15.656 -38.469 1 24.06 413 PHE A O 1
ATOM 3263 N N . SER A 1 414 ? -5.078 -16.234 -39.688 1 24.05 414 SER A N 1
ATOM 3264 C CA . SER A 1 414 ? -6.039 -15.328 -39.062 1 24.05 414 SER A CA 1
ATOM 3265 C C . SER A 1 414 ? -6.469 -15.836 -37.688 1 24.05 414 SER A C 1
ATOM 3267 O O . SER A 1 414 ? -6.684 -17.031 -37.5 1 24.05 414 SER A O 1
ATOM 3269 N N . PHE A 1 415 ? -6.035 -15.18 -36.781 1 23.7 415 PHE A N 1
ATOM 3270 C CA . PHE A 1 415 ? -6.449 -15.539 -35.438 1 23.7 415 PHE A CA 1
ATOM 3271 C C . PHE A 1 415 ? -7.922 -15.93 -35.406 1 23.7 415 PHE A C 1
ATOM 3273 O O . PHE A 1 415 ? -8.797 -15.086 -35.594 1 23.7 415 PHE A O 1
ATOM 3280 N N . PRO A 1 416 ? -8.32 -17.031 -36 1 25.48 416 PRO A N 1
ATOM 3281 C CA . PRO A 1 416 ? -9.758 -17.266 -35.844 1 25.48 416 PRO A CA 1
ATOM 3282 C C . PRO A 1 416 ? -10.258 -16.984 -34.406 1 25.48 416 PRO A C 1
ATOM 3284 O O . PRO A 1 416 ? -9.477 -17.031 -33.469 1 25.48 416 PRO A O 1
ATOM 3287 N N . ARG A 1 417 ? -11.336 -16.25 -34.344 1 25.78 417 ARG A N 1
ATOM 3288 C CA . ARG A 1 417 ? -12.055 -16.141 -33.094 1 25.78 417 ARG A CA 1
ATOM 3289 C C . ARG A 1 417 ? -12.094 -17.469 -32.344 1 25.78 417 ARG A C 1
ATOM 3291 O O . ARG A 1 417 ? -12.305 -18.516 -32.969 1 25.78 417 ARG A O 1
ATOM 3298 N N . PRO A 1 418 ? -11.414 -17.578 -31.281 1 23.66 418 PRO A N 1
ATOM 3299 C CA . PRO A 1 418 ? -11.383 -18.875 -30.594 1 23.66 418 PRO A CA 1
ATOM 3300 C C . PRO A 1 418 ? -12.711 -19.625 -30.703 1 23.66 418 PRO A C 1
ATOM 3302 O O . PRO A 1 418 ? -13.773 -19.031 -30.484 1 23.66 418 PRO A O 1
ATOM 3305 N N . PRO A 1 419 ? -12.945 -20.453 -31.656 1 25.02 419 PRO A N 1
ATOM 3306 C CA . PRO A 1 419 ? -14.242 -21.141 -31.625 1 25.02 419 PRO A CA 1
ATOM 3307 C C . PRO A 1 419 ? -14.672 -21.531 -30.219 1 25.02 419 PRO A C 1
ATOM 3309 O O . PRO A 1 419 ? -13.82 -21.703 -29.328 1 25.02 419 PRO A O 1
ATOM 3312 N N . SER A 1 420 ? -15.844 -21.016 -29.797 1 24.88 420 SER A N 1
ATOM 3313 C CA . SER A 1 420 ? -16.531 -21.422 -28.578 1 24.88 420 SER A CA 1
ATOM 3314 C C . SER A 1 420 ? -16.516 -22.938 -28.406 1 24.88 420 SER A C 1
ATOM 3316 O O . SER A 1 420 ? -17.266 -23.641 -29.094 1 24.88 420 SER A O 1
ATOM 3318 N N . HIS A 1 421 ? -15.445 -23.484 -28.531 1 25.16 421 HIS A N 1
ATOM 3319 C CA . HIS A 1 421 ? -15.391 -24.922 -28.359 1 25.16 421 HIS A CA 1
ATOM 3320 C C . HIS A 1 421 ? -16.188 -25.375 -27.156 1 25.16 421 HIS A C 1
ATOM 3322 O O . HIS A 1 421 ? -16.094 -26.531 -26.719 1 25.16 421 HIS A O 1
ATOM 3328 N N . LEU A 1 422 ? -16.672 -24.484 -26.391 1 25.36 422 LEU A N 1
ATOM 3329 C CA . LEU A 1 422 ? -17.5 -25 -25.328 1 25.36 422 LEU A CA 1
ATOM 3330 C C . LEU A 1 422 ? -18.656 -25.828 -25.891 1 25.36 422 LEU A C 1
ATOM 3332 O O . LEU A 1 422 ? -19.547 -26.266 -25.141 1 25.36 422 LEU A O 1
ATOM 3336 N N . ASP A 1 423 ? -18.797 -25.984 -27.203 1 25.86 423 ASP A N 1
ATOM 3337 C CA . ASP A 1 423 ? -19.938 -26.766 -27.672 1 25.86 423 ASP A CA 1
ATOM 3338 C C . ASP A 1 423 ? -19.797 -28.234 -27.281 1 25.86 423 ASP A C 1
ATOM 3340 O O . ASP A 1 423 ? -20.75 -29 -27.359 1 25.86 423 ASP A O 1
ATOM 3344 N N . PHE A 1 424 ? -18.609 -28.688 -27.266 1 24.56 424 PHE A N 1
ATOM 3345 C CA . PHE A 1 424 ? -18.578 -30.125 -27.047 1 24.56 424 PHE A CA 1
ATOM 3346 C C . PHE A 1 424 ? -18.969 -30.469 -25.609 1 24.56 424 PHE A C 1
ATOM 3348 O O . PHE A 1 424 ? -19.484 -31.547 -25.344 1 24.56 424 PHE A O 1
ATOM 3355 N N . TYR A 1 425 ? -18.484 -29.672 -24.688 1 26.33 425 TYR A N 1
ATOM 3356 C CA . TYR A 1 425 ? -18.594 -30.188 -23.328 1 26.33 425 TYR A CA 1
ATOM 3357 C C . TYR A 1 425 ? -20.031 -30.094 -22.812 1 26.33 425 TYR A C 1
ATOM 3359 O O . TYR A 1 425 ? -20.328 -30.484 -21.688 1 26.33 425 TYR A O 1
ATOM 3367 N N . THR A 1 426 ? -20.844 -29.375 -23.406 1 27.62 426 THR A N 1
ATOM 3368 C CA . THR A 1 426 ? -22.203 -29.25 -22.875 1 27.62 426 THR A CA 1
ATOM 3369 C C . THR A 1 426 ? -22.938 -30.578 -23.016 1 27.62 426 THR A C 1
ATOM 3371 O O . THR A 1 426 ? -24 -30.766 -22.406 1 27.62 426 THR A O 1
ATOM 3374 N N . GLN A 1 427 ? -22.562 -31.375 -23.969 1 25.83 427 GLN A N 1
ATOM 3375 C CA . GLN A 1 427 ? -23.484 -32.469 -24.156 1 25.83 427 GLN A CA 1
ATOM 3376 C C . GLN A 1 427 ? -23.469 -33.438 -22.953 1 25.83 427 GLN A C 1
ATOM 3378 O O . GLN A 1 427 ? -24.5 -33.938 -22.547 1 25.83 427 GLN A O 1
ATOM 3383 N N . THR A 1 428 ? -22.25 -33.781 -22.453 1 27.95 428 THR A N 1
ATOM 3384 C CA . THR A 1 428 ? -22.281 -34.969 -21.609 1 27.95 428 THR A CA 1
ATOM 3385 C C . THR A 1 428 ? -22.797 -34.625 -20.219 1 27.95 428 THR A C 1
ATOM 3387 O O . THR A 1 428 ? -23.344 -35.469 -19.516 1 27.95 428 THR A O 1
ATOM 3390 N N . GLN A 1 429 ? -22.562 -33.438 -19.703 1 27.84 429 GLN A N 1
ATOM 3391 C CA . GLN A 1 429 ? -23.016 -33.312 -18.328 1 27.84 429 GLN A CA 1
ATOM 3392 C C . GLN A 1 429 ? -24.531 -33.219 -18.25 1 27.84 429 GLN A C 1
ATOM 3394 O O . GLN A 1 429 ? -25.109 -33.188 -17.156 1 27.84 429 GLN A O 1
ATOM 3399 N N . GLU A 1 430 ? -25.297 -33.062 -19.25 1 30.52 430 GLU A N 1
ATOM 3400 C CA . GLU A 1 430 ? -26.734 -33.156 -19.125 1 30.52 430 GLU A CA 1
ATOM 3401 C C . GLU A 1 430 ? -27.156 -34.5 -18.531 1 30.52 430 GLU A C 1
ATOM 3403 O O . GLU A 1 430 ? -28.141 -34.594 -17.797 1 30.52 430 GLU A O 1
ATOM 3408 N N . GLU A 1 431 ? -26.406 -35.562 -18.891 1 29.55 431 GLU A N 1
ATOM 3409 C CA . GLU A 1 431 ? -26.938 -36.844 -18.484 1 29.55 431 GLU A CA 1
ATOM 3410 C C . GLU A 1 431 ? -26.781 -37.062 -16.984 1 29.55 431 GLU A C 1
ATOM 3412 O O . GLU A 1 431 ? -27.609 -37.719 -16.359 1 29.55 431 GLU A O 1
ATOM 3417 N N . GLU A 1 432 ? -25.656 -36.594 -16.422 1 29.53 432 GLU A N 1
ATOM 3418 C CA . GLU A 1 432 ? -25.5 -37.062 -15.047 1 29.53 432 GLU A CA 1
ATOM 3419 C C . GLU A 1 432 ? -26.422 -36.344 -14.086 1 29.53 432 GLU A C 1
ATOM 3421 O O . GLU A 1 432 ? -26.828 -36.906 -13.062 1 29.53 432 GLU A O 1
ATOM 3426 N N . VAL A 1 433 ? -26.781 -35.125 -14.289 1 30.08 433 VAL A N 1
ATOM 3427 C CA . VAL A 1 433 ? -27.688 -34.5 -13.328 1 30.08 433 VAL A CA 1
ATOM 3428 C C . VAL A 1 433 ? -29.062 -35.156 -13.422 1 30.08 433 VAL A C 1
ATOM 3430 O O . VAL A 1 433 ? -29.875 -35.062 -12.508 1 30.08 433 VAL A O 1
ATOM 3433 N N . GLU A 1 434 ? -29.359 -35.812 -14.516 1 29.09 434 GLU A N 1
ATOM 3434 C CA . GLU A 1 434 ? -30.656 -36.5 -14.5 1 29.09 434 GLU A CA 1
ATOM 3435 C C . GLU A 1 434 ? -30.656 -37.625 -13.492 1 29.09 434 GLU A C 1
ATOM 3437 O O . GLU A 1 434 ? -31.688 -37.938 -12.883 1 29.09 434 GLU A O 1
ATOM 3442 N N . SER A 1 435 ? -29.5 -38.25 -13.281 1 27.28 435 SER A N 1
ATOM 3443 C CA . SER A 1 435 ? -29.578 -39.469 -12.461 1 27.28 435 SER A CA 1
ATOM 3444 C C . SER A 1 435 ? -29.797 -39.125 -10.992 1 27.28 435 SER A C 1
ATOM 3446 O O . SER A 1 435 ? -30.422 -39.875 -10.258 1 27.28 435 SER A O 1
ATOM 3448 N N . ILE A 1 436 ? -29.219 -38.031 -10.461 1 27.55 436 ILE A N 1
ATOM 3449 C CA . ILE A 1 436 ? -29.375 -37.875 -9.023 1 27.55 436 ILE A CA 1
ATOM 3450 C C . ILE A 1 436 ? -30.828 -37.531 -8.703 1 27.55 436 ILE A C 1
ATOM 3452 O O . ILE A 1 436 ? -31.266 -37.656 -7.559 1 27.55 436 ILE A O 1
ATOM 3456 N N . SER A 1 437 ? -31.547 -37 -9.641 1 27.08 437 SER A N 1
ATOM 3457 C CA . SER A 1 437 ? -32.938 -36.812 -9.297 1 27.08 437 SER A CA 1
ATOM 3458 C C . SER A 1 437 ? -33.656 -38.125 -9 1 27.08 437 SER A C 1
ATOM 3460 O O . SER A 1 437 ? -34.719 -38.156 -8.414 1 27.08 437 SER A O 1
ATOM 3462 N N . ARG A 1 438 ? -33.156 -39.219 -9.656 1 29.45 438 ARG A N 1
ATOM 3463 C CA . ARG A 1 438 ? -33.906 -40.469 -9.461 1 29.45 438 ARG A CA 1
ATOM 3464 C C . ARG A 1 438 ? -33.719 -41 -8.047 1 29.45 438 ARG A C 1
ATOM 3466 O O . ARG A 1 438 ? -34.562 -41.781 -7.555 1 29.45 438 ARG A O 1
ATOM 3473 N N . LEU A 1 439 ? -32.531 -40.781 -7.41 1 25.81 439 LEU A N 1
ATOM 3474 C CA . LEU A 1 439 ? -32.344 -41.562 -6.176 1 25.81 439 LEU A CA 1
ATOM 3475 C C . LEU A 1 439 ? -33.219 -41 -5.059 1 25.81 439 LEU A C 1
ATOM 3477 O O . LEU A 1 439 ? -33.375 -41.625 -4.012 1 25.81 439 LEU A O 1
ATOM 3481 N N . ARG A 1 440 ? -33.562 -39.719 -5.098 1 26.38 440 ARG A N 1
ATOM 3482 C CA . ARG A 1 440 ? -34.344 -39.25 -3.961 1 26.38 440 ARG A CA 1
ATOM 3483 C C . ARG A 1 440 ? -35.719 -39.906 -3.924 1 26.38 440 ARG A C 1
ATOM 3485 O O . ARG A 1 440 ? -36.469 -39.719 -2.984 1 26.38 440 ARG A O 1
ATOM 3492 N N . SER A 1 441 ? -36.188 -40.312 -5.047 1 25.84 441 SER A N 1
ATOM 3493 C CA . SER A 1 441 ? -37.531 -40.812 -4.918 1 25.84 441 SER A CA 1
ATOM 3494 C C . SER A 1 441 ? -37.625 -42.062 -4.055 1 25.84 441 SER A C 1
ATOM 3496 O O . SER A 1 441 ? -38.719 -42.5 -3.693 1 25.84 441 SER A O 1
ATOM 3498 N N . ALA A 1 442 ? -36.562 -42.906 -3.98 1 26.09 442 ALA A N 1
ATOM 3499 C CA . ALA A 1 442 ? -36.875 -44.219 -3.438 1 26.09 442 ALA A CA 1
ATOM 3500 C C . ALA A 1 442 ? -36.969 -44.188 -1.915 1 26.09 442 ALA A C 1
ATOM 3502 O O . ALA A 1 442 ? -36.969 -45.25 -1.259 1 26.09 442 ALA A O 1
ATOM 3503 N N . VAL A 1 443 ? -36.625 -43.062 -1.159 1 25 443 VAL A N 1
ATOM 3504 C CA . VAL A 1 443 ? -36.781 -43.375 0.263 1 25 443 VAL A CA 1
ATOM 3505 C C . VAL A 1 443 ? -38.25 -43.625 0.6 1 25 443 VAL A C 1
ATOM 3507 O O . VAL A 1 443 ? -39.094 -42.812 0.277 1 25 443 VAL A O 1
ATOM 3510 N N . PRO A 1 444 ? -38.625 -44.844 0.858 1 25.19 444 PRO A N 1
ATOM 3511 C CA . PRO A 1 444 ? -39.969 -45.312 1.284 1 25.19 444 PRO A CA 1
ATOM 3512 C C . PRO A 1 444 ? -40.531 -44.5 2.443 1 25.19 444 PRO A C 1
ATOM 3514 O O . PRO A 1 444 ? -39.781 -43.844 3.188 1 25.19 444 PRO A O 1
ATOM 3517 N N . HIS A 1 445 ? -41.781 -44 2.363 1 24.59 445 HIS A N 1
ATOM 3518 C CA . HIS A 1 445 ? -42.781 -43.5 3.324 1 24.59 445 HIS A CA 1
ATOM 3519 C C . HIS A 1 445 ? -42.844 -44.406 4.559 1 24.59 445 HIS A C 1
ATOM 3521 O O . HIS A 1 445 ? -43.344 -45.531 4.488 1 24.59 445 HIS A O 1
ATOM 3527 N N . LEU A 1 446 ? -41.781 -44.781 5.316 1 21.28 446 LEU A N 1
ATOM 3528 C CA . LEU A 1 446 ? -42.125 -45.531 6.523 1 21.28 446 LEU A CA 1
ATOM 3529 C C . LEU A 1 446 ? -43.219 -44.844 7.316 1 21.28 446 LEU A C 1
ATOM 3531 O O . LEU A 1 446 ? -43.062 -43.656 7.684 1 21.28 446 LEU A O 1
ATOM 3535 N N . GLN A 1 447 ? -44.5 -45.375 7.27 1 22.22 447 GLN A N 1
ATOM 3536 C CA . GLN A 1 447 ? -45.594 -45.438 8.234 1 22.22 447 GLN A CA 1
ATOM 3537 C C . GLN A 1 447 ? -45.094 -45.938 9.594 1 22.22 447 GLN A C 1
ATOM 3539 O O . GLN A 1 447 ? -44.344 -46.906 9.68 1 22.22 447 GLN A O 1
ATOM 3544 N N . MET B 1 1 ? -4.293 2.441 55.219 1 47.78 1 MET B N 1
ATOM 3545 C CA . MET B 1 1 ? -4.523 1.16 54.531 1 47.78 1 MET B CA 1
ATOM 3546 C C . MET B 1 1 ? -5.797 1.203 53.719 1 47.78 1 MET B C 1
ATOM 3548 O O . MET B 1 1 ? -5.844 0.641 52.625 1 47.78 1 MET B O 1
ATOM 3552 N N . LEU B 1 2 ? -6.812 1.917 54.156 1 57.78 2 LEU B N 1
ATOM 3553 C CA . LEU B 1 2 ? -8.125 1.979 53.531 1 57.78 2 LEU B CA 1
ATOM 3554 C C . LEU B 1 2 ? -8.109 2.908 52.312 1 57.78 2 LEU B C 1
ATOM 3556 O O . LEU B 1 2 ? -8.719 2.611 51.281 1 57.78 2 LEU B O 1
ATOM 3560 N N . SER B 1 3 ? -7.348 3.953 52.344 1 60.88 3 SER B N 1
ATOM 3561 C CA . SER B 1 3 ? -7.332 4.938 51.281 1 60.88 3 SER B CA 1
ATOM 3562 C C . SER B 1 3 ? -6.562 4.418 50.062 1 60.88 3 SER B C 1
ATOM 3564 O O . SER B 1 3 ? -6.957 4.652 48.906 1 60.88 3 SER B O 1
ATOM 3566 N N . GLU B 1 4 ? -5.57 3.65 50.312 1 61.56 4 GLU B N 1
ATOM 3567 C CA . GLU B 1 4 ? -4.789 3.094 49.219 1 61.56 4 GLU B CA 1
ATOM 3568 C C . GLU B 1 4 ? -5.547 1.967 48.531 1 61.56 4 GLU B C 1
ATOM 3570 O O . GLU B 1 4 ? -5.504 1.848 47.281 1 61.56 4 GLU B O 1
ATOM 3575 N N . GLU B 1 5 ? -6.266 1.218 49.312 1 60.72 5 GLU B N 1
ATOM 3576 C CA . GLU B 1 5 ? -7.059 0.136 48.75 1 60.72 5 GLU B CA 1
ATOM 3577 C C . GLU B 1 5 ? -8.203 0.681 47.875 1 60.72 5 GLU B C 1
ATOM 3579 O O . GLU B 1 5 ? -8.508 0.135 46.812 1 60.72 5 GLU B O 1
ATOM 3584 N N . MET B 1 6 ? -8.727 1.763 48.344 1 61.5 6 MET B N 1
ATOM 3585 C CA . MET B 1 6 ? -9.828 2.367 47.594 1 61.5 6 MET B CA 1
ATOM 3586 C C . MET B 1 6 ? -9.328 2.959 46.281 1 61.5 6 MET B C 1
ATOM 3588 O O . MET B 1 6 ? -10.016 2.873 45.25 1 61.5 6 MET B O 1
ATOM 3592 N N . LEU B 1 7 ? -8.148 3.469 46.281 1 62.25 7 LEU B N 1
ATOM 3593 C CA . LEU B 1 7 ? -7.562 3.998 45.062 1 62.25 7 LEU B CA 1
ATOM 3594 C C . LEU B 1 7 ? -7.203 2.871 44.094 1 62.25 7 LEU B C 1
ATOM 3596 O O . LEU B 1 7 ? -7.398 2.996 42.875 1 62.25 7 LEU B O 1
ATOM 3600 N N . GLN B 1 8 ? -6.766 1.786 44.656 1 63.12 8 GLN B N 1
ATOM 3601 C CA . GLN B 1 8 ? -6.441 0.639 43.844 1 63.12 8 GLN B CA 1
ATOM 3602 C C . GLN B 1 8 ? -7.699 0.035 43.219 1 63.12 8 GLN B C 1
ATOM 3604 O O . GLN B 1 8 ? -7.707 -0.334 42.031 1 63.12 8 GLN B O 1
ATOM 3609 N N . ILE B 1 9 ? -8.727 -0.061 43.969 1 61.59 9 ILE B N 1
ATOM 3610 C CA . ILE B 1 9 ? -10 -0.564 43.469 1 61.59 9 ILE B CA 1
ATOM 3611 C C . ILE B 1 9 ? -10.555 0.392 42.406 1 61.59 9 ILE B C 1
ATOM 3613 O O . ILE B 1 9 ? -11.094 -0.043 41.406 1 61.59 9 ILE B O 1
ATOM 3617 N N . GLY B 1 10 ? -10.398 1.637 42.594 1 59.03 10 GLY B N 1
ATOM 3618 C CA . GLY B 1 10 ? -10.82 2.625 41.625 1 59.03 10 GLY B CA 1
ATOM 3619 C C . GLY B 1 10 ? -10.062 2.521 40.312 1 59.03 10 GLY B C 1
ATOM 3620 O O . GLY B 1 10 ? -10.664 2.613 39.25 1 59.03 10 GLY B O 1
ATOM 3621 N N . GLU B 1 11 ? -8.836 2.35 40.406 1 61.12 11 GLU B N 1
ATOM 3622 C CA . GLU B 1 11 ? -8.023 2.176 39.188 1 61.12 11 GLU B CA 1
ATOM 3623 C C . GLU B 1 11 ? -8.359 0.868 38.5 1 61.12 11 GLU B C 1
ATOM 3625 O O . GLU B 1 11 ? -8.422 0.82 37.25 1 61.12 11 GLU B O 1
ATOM 3630 N N . GLU B 1 12 ? -8.562 -0.116 39.312 1 61.16 12 GLU B N 1
ATOM 3631 C CA . GLU B 1 12 ? -8.969 -1.396 38.719 1 61.16 12 GLU B CA 1
ATOM 3632 C C . GLU B 1 12 ? -10.344 -1.296 38.062 1 61.16 12 GLU B C 1
ATOM 3634 O O . GLU B 1 12 ? -10.57 -1.861 37 1 61.16 12 GLU B O 1
ATOM 3639 N N . ASN B 1 13 ? -11.219 -0.629 38.719 1 58.66 13 ASN B N 1
ATOM 3640 C CA . ASN B 1 13 ? -12.547 -0.432 38.156 1 58.66 13 ASN B CA 1
ATOM 3641 C C . ASN B 1 13 ? -12.5 0.408 36.875 1 58.66 13 ASN B C 1
ATOM 3643 O O . ASN B 1 13 ? -13.227 0.133 35.938 1 58.66 13 ASN B O 1
ATOM 3647 N N . LEU B 1 14 ? -11.703 1.414 36.875 1 59.44 14 LEU B N 1
ATOM 3648 C CA . LEU B 1 14 ? -11.523 2.229 35.688 1 59.44 14 LEU B CA 1
ATOM 3649 C C . LEU B 1 14 ? -10.906 1.41 34.562 1 59.44 14 LEU B C 1
ATOM 3651 O O . LEU B 1 14 ? -11.328 1.518 33.406 1 59.44 14 LEU B O 1
ATOM 3655 N N . GLN B 1 15 ? -10.031 0.601 34.969 1 61.88 15 GLN B N 1
ATOM 3656 C CA . GLN B 1 15 ? -9.43 -0.268 33.969 1 61.88 15 GLN B CA 1
ATOM 3657 C C . GLN B 1 15 ? -10.438 -1.284 33.438 1 61.88 15 GLN B C 1
ATOM 3659 O O . GLN B 1 15 ? -10.484 -1.56 32.25 1 61.88 15 GLN B O 1
ATOM 3664 N N . THR B 1 16 ? -11.18 -1.815 34.375 1 61.81 16 THR B N 1
ATOM 3665 C CA . THR B 1 16 ? -12.234 -2.742 33.969 1 61.81 16 THR B CA 1
ATOM 3666 C C . THR B 1 16 ? -13.281 -2.037 33.125 1 61.81 16 THR B C 1
ATOM 3668 O O . THR B 1 16 ? -13.766 -2.598 32.125 1 61.81 16 THR B O 1
ATOM 3671 N N . HIS B 1 17 ? -13.609 -0.843 33.438 1 58.88 17 HIS B N 1
ATOM 3672 C CA . HIS B 1 17 ? -14.57 -0.076 32.656 1 58.88 17 HIS B CA 1
ATOM 3673 C C . HIS B 1 17 ? -14.016 0.24 31.266 1 58.88 17 HIS B C 1
ATOM 3675 O O . HIS B 1 17 ? -14.727 0.139 30.281 1 58.88 17 HIS B O 1
ATOM 3681 N N . ILE B 1 18 ? -12.852 0.615 31.281 1 60.28 18 ILE B N 1
ATOM 3682 C CA . ILE B 1 18 ? -12.195 0.878 30 1 60.28 18 ILE B CA 1
ATOM 3683 C C . ILE B 1 18 ? -12.156 -0.401 29.172 1 60.28 18 ILE B C 1
ATOM 3685 O O . ILE B 1 18 ? -12.422 -0.371 27.969 1 60.28 18 ILE B O 1
ATOM 3689 N N . GLN B 1 19 ? -11.914 -1.462 29.922 1 60.56 19 GLN B N 1
ATOM 3690 C CA . GLN B 1 19 ? -11.898 -2.748 29.234 1 60.56 19 GLN B CA 1
ATOM 3691 C C . GLN B 1 19 ? -13.297 -3.129 28.75 1 60.56 19 GLN B C 1
ATOM 3693 O O . GLN B 1 19 ? -13.461 -3.645 27.641 1 60.56 19 GLN B O 1
ATOM 3698 N N . MET B 1 20 ? -14.258 -2.928 29.578 1 57.12 20 MET B N 1
ATOM 3699 C CA . MET B 1 20 ? -15.633 -3.23 29.203 1 57.12 20 MET B CA 1
ATOM 3700 C C . MET B 1 20 ? -16.094 -2.332 28.047 1 57.12 20 MET B C 1
ATOM 3702 O O . MET B 1 20 ? -16.781 -2.787 27.141 1 57.12 20 MET B O 1
ATOM 3706 N N . GLU B 1 21 ? -15.781 -1.107 28.141 1 56.16 21 GLU B N 1
ATOM 3707 C CA . GLU B 1 21 ? -16.125 -0.188 27.047 1 56.16 21 GLU B CA 1
ATOM 3708 C C . GLU B 1 21 ? -15.422 -0.587 25.75 1 56.16 21 GLU B C 1
ATOM 3710 O O . GLU B 1 21 ? -16.016 -0.51 24.672 1 56.16 21 GLU B O 1
ATOM 3715 N N . LYS B 1 22 ? -14.234 -0.935 25.859 1 56.16 22 LYS B N 1
ATOM 3716 C CA . LYS B 1 22 ? -13.508 -1.443 24.703 1 56.16 22 LYS B CA 1
ATOM 3717 C C . LYS B 1 22 ? -14.141 -2.727 24.172 1 56.16 22 LYS B C 1
ATOM 3719 O O . LYS B 1 22 ? -14.25 -2.916 22.953 1 56.16 22 LYS B O 1
ATOM 3724 N N . GLU B 1 23 ? -14.477 -3.607 25.078 1 56 23 GLU B N 1
ATOM 3725 C CA . GLU B 1 23 ? -15.141 -4.844 24.688 1 56 23 GLU B CA 1
ATOM 3726 C C . GLU B 1 23 ? -16.5 -4.562 24.047 1 56 23 GLU B C 1
ATOM 3728 O O . GLU B 1 23 ? -16.875 -5.215 23.078 1 56 23 GLU B O 1
ATOM 3733 N N . GLU B 1 24 ? -17.234 -3.695 24.609 1 53.66 24 GLU B N 1
ATOM 3734 C CA . GLU B 1 24 ? -18.516 -3.303 24.031 1 53.66 24 GLU B CA 1
ATOM 3735 C C . GLU B 1 24 ? -18.312 -2.629 22.672 1 53.66 24 GLU B C 1
ATOM 3737 O O . GLU B 1 24 ? -19.078 -2.881 21.734 1 53.66 24 GLU B O 1
ATOM 3742 N N . GLU B 1 25 ? -17.406 -1.729 22.625 1 52.25 25 GLU B N 1
ATOM 3743 C CA . GLU B 1 25 ? -17.062 -1.112 21.344 1 52.25 25 GLU B CA 1
ATOM 3744 C C . GLU B 1 25 ? -16.641 -2.162 20.328 1 52.25 25 GLU B C 1
ATOM 3746 O O . GLU B 1 25 ? -17 -2.062 19.141 1 52.25 25 GLU B O 1
ATOM 3751 N N . GLU B 1 26 ? -15.852 -3.021 20.828 1 53.75 26 GLU B N 1
ATOM 3752 C CA . GLU B 1 26 ? -15.453 -4.141 19.984 1 53.75 26 GLU B CA 1
ATOM 3753 C C . GLU B 1 26 ? -16.656 -4.953 19.531 1 53.75 26 GLU B C 1
ATOM 3755 O O . GLU B 1 26 ? -16.75 -5.359 18.375 1 53.75 26 GLU B O 1
ATOM 3760 N N . ARG B 1 27 ? -17.531 -5.32 20.484 1 51.34 27 ARG B N 1
ATOM 3761 C CA . ARG B 1 27 ? -18.75 -6.051 20.125 1 51.34 27 ARG B CA 1
ATOM 3762 C C . ARG B 1 27 ? -19.609 -5.254 19.156 1 51.34 27 ARG B C 1
ATOM 3764 O O . ARG B 1 27 ? -20.141 -5.812 18.203 1 51.34 27 ARG B O 1
ATOM 3771 N N . LYS B 1 28 ? -19.797 -4.055 19.406 1 47.72 28 LYS B N 1
ATOM 3772 C CA . LYS B 1 28 ? -20.562 -3.145 18.562 1 47.72 28 LYS B CA 1
ATOM 3773 C C . LYS B 1 28 ? -19.906 -2.979 17.188 1 47.72 28 LYS B C 1
ATOM 3775 O O . LYS B 1 28 ? -20.594 -2.867 16.172 1 47.72 28 LYS B O 1
ATOM 3780 N N . SER B 1 29 ? -18.547 -2.75 17.297 1 51.94 29 SER B N 1
ATOM 3781 C CA . SER B 1 29 ? -17.828 -2.686 16.031 1 51.94 29 SER B CA 1
ATOM 3782 C C . SER B 1 29 ? -18.062 -3.945 15.195 1 51.94 29 SER B C 1
ATOM 3784 O O . SER B 1 29 ? -18.109 -3.887 13.961 1 51.94 29 SER B O 1
ATOM 3786 N N . LEU B 1 30 ? -18.172 -5.066 15.953 1 54.59 30 LEU B N 1
ATOM 3787 C CA . LEU B 1 30 ? -18.469 -6.336 15.297 1 54.59 30 LEU B CA 1
ATOM 3788 C C . LEU B 1 30 ? -19.875 -6.324 14.695 1 54.59 30 LEU B C 1
ATOM 3790 O O . LEU B 1 30 ? -20.125 -6.953 13.664 1 54.59 30 LEU B O 1
ATOM 3794 N N . ILE B 1 31 ? -20.719 -5.441 15.289 1 63.22 31 ILE B N 1
ATOM 3795 C CA . ILE B 1 31 ? -22.094 -5.367 14.797 1 63.22 31 ILE B CA 1
ATOM 3796 C C . ILE B 1 31 ? -22.219 -4.223 13.797 1 63.22 31 ILE B C 1
ATOM 3798 O O . ILE B 1 31 ? -22.891 -4.363 12.766 1 63.22 31 ILE B O 1
ATOM 3802 N N . ASN B 1 32 ? -21.438 -3.047 13.953 1 85.5 32 ASN B N 1
ATOM 3803 C CA . ASN B 1 32 ? -21.547 -1.901 13.055 1 85.5 32 ASN B CA 1
ATOM 3804 C C . ASN B 1 32 ? -20.172 -1.423 12.586 1 85.5 32 ASN B C 1
ATOM 3806 O O . ASN B 1 32 ? -19.516 -0.652 13.281 1 85.5 32 ASN B O 1
ATOM 3810 N N . PRO B 1 33 ? -19.844 -1.714 11.477 1 92.88 33 PRO B N 1
ATOM 3811 C CA . PRO B 1 33 ? -18.516 -1.326 10.961 1 92.88 33 PRO B CA 1
ATOM 3812 C C . PRO B 1 33 ? -18.328 0.187 10.93 1 92.88 33 PRO B C 1
ATOM 3814 O O . PRO B 1 33 ? -19.281 0.937 10.75 1 92.88 33 PRO B O 1
ATOM 3817 N N . LEU B 1 34 ? -17.141 0.654 11.336 1 96.94 34 LEU B N 1
ATOM 3818 C CA . LEU B 1 34 ? -16.766 2.053 11.188 1 96.94 34 LEU B CA 1
ATOM 3819 C C . LEU B 1 34 ? -16.906 2.506 9.734 1 96.94 34 LEU B C 1
ATOM 3821 O O . LEU B 1 34 ? -16.391 1.854 8.828 1 96.94 34 LEU B O 1
ATOM 3825 N N . GLN B 1 35 ? -17.672 3.582 9.492 1 97.88 35 GLN B N 1
ATOM 3826 C CA . GLN B 1 35 ? -17.906 4.078 8.141 1 97.88 35 GLN B CA 1
ATOM 3827 C C . GLN B 1 35 ? -16.844 5.109 7.742 1 97.88 35 GLN B C 1
ATOM 3829 O O . GLN B 1 35 ? -16.812 6.215 8.289 1 97.88 35 GLN B O 1
ATOM 3834 N N . VAL B 1 36 ? -15.977 4.797 6.754 1 98.56 36 VAL B N 1
ATOM 3835 C CA . VAL B 1 36 ? -14.906 5.676 6.305 1 98.56 36 VAL B CA 1
ATOM 3836 C C . VAL B 1 36 ? -15.203 6.176 4.895 1 98.56 36 VAL B C 1
ATOM 3838 O O . VAL B 1 36 ? -15.32 5.383 3.957 1 98.56 36 VAL B O 1
ATOM 3841 N N . TRP B 1 37 ? -15.344 7.48 4.738 1 98.5 37 TRP B N 1
ATOM 3842 C CA . TRP B 1 37 ? -15.562 8.102 3.436 1 98.5 37 TRP B CA 1
ATOM 3843 C C . TRP B 1 37 ? -14.297 8.773 2.93 1 98.5 37 TRP B C 1
ATOM 3845 O O . TRP B 1 37 ? -13.633 9.508 3.674 1 98.5 37 TRP B O 1
ATOM 3855 N N . ILE B 1 38 ? -13.938 8.531 1.694 1 97.69 38 ILE B N 1
ATOM 3856 C CA . ILE B 1 38 ? -12.789 9.156 1.054 1 97.69 38 ILE B CA 1
ATOM 3857 C C . ILE B 1 38 ? -13.242 9.914 -0.194 1 97.69 38 ILE B C 1
ATOM 3859 O O . ILE B 1 38 ? -13.836 9.32 -1.103 1 97.69 38 ILE B O 1
ATOM 3863 N N . SER B 1 39 ? -13.047 11.227 -0.196 1 95.38 39 SER B N 1
ATOM 3864 C CA . SER B 1 39 ? -13.344 12.016 -1.389 1 95.38 39 SER B CA 1
ATOM 3865 C C . SER B 1 39 ? -12.125 12.102 -2.309 1 95.38 39 SER B C 1
ATOM 3867 O O . SER B 1 39 ? -10.992 11.906 -1.866 1 95.38 39 SER B O 1
ATOM 3869 N N . SER B 1 40 ? -12.398 12.422 -3.578 1 91.88 40 SER B N 1
ATOM 3870 C CA . SER B 1 40 ? -11.352 12.383 -4.594 1 91.88 40 SER B CA 1
ATOM 3871 C C . SER B 1 40 ? -10.609 11.047 -4.574 1 91.88 40 SER B C 1
ATOM 3873 O O . SER B 1 40 ? -9.375 11.016 -4.539 1 91.88 40 SER B O 1
ATOM 3875 N N . ALA B 1 41 ? -11.414 10 -4.609 1 94.12 41 ALA B N 1
ATOM 3876 C CA . ALA B 1 41 ? -10.914 8.664 -4.309 1 94.12 41 ALA B CA 1
ATOM 3877 C C . ALA B 1 41 ? -10.141 8.086 -5.496 1 94.12 41 ALA B C 1
ATOM 3879 O O . ALA B 1 41 ? -9.523 7.027 -5.383 1 94.12 41 ALA B O 1
ATOM 3880 N N . SER B 1 42 ? -10.133 8.766 -6.625 1 89.38 42 SER B N 1
ATOM 3881 C CA . SER B 1 42 ? -9.344 8.32 -7.766 1 89.38 42 SER B CA 1
ATOM 3882 C C . SER B 1 42 ? -7.871 8.688 -7.59 1 89.38 42 SER B C 1
ATOM 3884 O O . SER B 1 42 ? -7.016 8.227 -8.344 1 89.38 42 SER B O 1
ATOM 3886 N N . ALA B 1 43 ? -7.613 9.508 -6.559 1 86.88 43 ALA B N 1
ATOM 3887 C CA . ALA B 1 43 ? -6.234 9.906 -6.281 1 86.88 43 ALA B CA 1
ATOM 3888 C C . ALA B 1 43 ? -5.391 8.703 -5.871 1 86.88 43 ALA B C 1
ATOM 3890 O O . ALA B 1 43 ? -5.871 7.809 -5.172 1 86.88 43 ALA B O 1
ATOM 3891 N N . PRO B 1 44 ? -4.105 8.703 -6.254 1 84.19 44 PRO B N 1
ATOM 3892 C CA . PRO B 1 44 ? -3.211 7.598 -5.914 1 84.19 44 PRO B CA 1
ATOM 3893 C C . PRO B 1 44 ? -3.131 7.344 -4.41 1 84.19 44 PRO B C 1
ATOM 3895 O O . PRO B 1 44 ? -2.953 6.199 -3.982 1 84.19 44 PRO B O 1
ATOM 3898 N N . ALA B 1 45 ? -3.248 8.391 -3.699 1 89.69 45 ALA B N 1
ATOM 3899 C CA . ALA B 1 45 ? -3.162 8.242 -2.248 1 89.69 45 ALA B CA 1
ATOM 3900 C C . ALA B 1 45 ? -4.258 7.312 -1.728 1 89.69 45 ALA B C 1
ATOM 3902 O O . ALA B 1 45 ? -4.031 6.543 -0.79 1 89.69 45 ALA B O 1
ATOM 3903 N N . CYS B 1 46 ? -5.426 7.441 -2.324 1 92.5 46 CYS B N 1
ATOM 3904 C CA . CYS B 1 46 ? -6.531 6.59 -1.896 1 92.5 46 CYS B CA 1
ATOM 3905 C C . CYS B 1 46 ? -6.215 5.121 -2.145 1 92.5 46 CYS B C 1
ATOM 3907 O O . CYS B 1 46 ? -6.492 4.27 -1.297 1 92.5 46 CYS B O 1
ATOM 3909 N N . TYR B 1 47 ? -5.613 4.859 -3.246 1 90.06 47 TYR B N 1
ATOM 3910 C CA . TYR B 1 47 ? -5.262 3.504 -3.656 1 90.06 47 TYR B CA 1
ATOM 3911 C C . TYR B 1 47 ? -4.297 2.865 -2.66 1 90.06 47 TYR B C 1
ATOM 3913 O O . TYR B 1 47 ? -4.387 1.668 -2.381 1 90.06 47 TYR B O 1
ATOM 3921 N N . HIS B 1 48 ? -3.457 3.641 -2.127 1 90.75 48 HIS B N 1
ATOM 3922 C CA . HIS B 1 48 ? -2.49 3.156 -1.151 1 90.75 48 HIS B CA 1
ATOM 3923 C C . HIS B 1 48 ? -3.078 3.156 0.256 1 90.75 48 HIS B C 1
ATOM 3925 O O . HIS B 1 48 ? -2.596 2.439 1.135 1 90.75 48 HIS B O 1
ATOM 3931 N N . LEU B 1 49 ? -4.047 3.877 0.43 1 94.5 49 LEU B N 1
ATOM 3932 C CA . LEU B 1 49 ? -4.629 4.066 1.756 1 94.5 49 LEU B CA 1
ATOM 3933 C C . LEU B 1 49 ? -5.516 2.883 2.135 1 94.5 49 LEU B C 1
ATOM 3935 O O . LEU B 1 49 ? -5.602 2.518 3.309 1 94.5 49 LEU B O 1
ATOM 3939 N N . ILE B 1 50 ? -6.109 2.238 1.201 1 94.69 50 ILE B N 1
ATOM 3940 C CA . ILE B 1 50 ? -7.113 1.207 1.433 1 94.69 50 ILE B CA 1
ATOM 3941 C C . ILE B 1 50 ? -6.504 0.06 2.234 1 94.69 50 ILE B C 1
ATOM 3943 O O . ILE B 1 50 ? -7.016 -0.305 3.297 1 94.69 50 ILE B O 1
ATOM 3947 N N . PRO B 1 51 ? -5.367 -0.477 1.807 1 92.38 51 PRO B N 1
ATOM 3948 C CA . PRO B 1 51 ? -4.789 -1.566 2.596 1 92.38 51 PRO B CA 1
ATOM 3949 C C . PRO B 1 51 ? -4.375 -1.124 3.996 1 92.38 51 PRO B C 1
ATOM 3951 O O . PRO B 1 51 ? -4.461 -1.906 4.945 1 92.38 51 PRO B O 1
ATOM 3954 N N . LEU B 1 52 ? -3.93 0.07 4.133 1 93.69 52 LEU B N 1
ATOM 3955 C CA . LEU B 1 52 ? -3.494 0.58 5.43 1 93.69 52 LEU B CA 1
ATOM 3956 C C . LEU B 1 52 ? -4.668 0.687 6.395 1 93.69 52 LEU B C 1
ATOM 3958 O O . LEU B 1 52 ? -4.535 0.374 7.582 1 93.69 52 LEU B O 1
ATOM 3962 N N . LEU B 1 53 ? -5.785 1.058 5.867 1 96.31 53 LEU B N 1
ATOM 3963 C CA . LEU B 1 53 ? -6.969 1.217 6.707 1 96.31 53 LEU B CA 1
ATOM 3964 C C . LEU B 1 53 ? -7.57 -0.139 7.062 1 96.31 53 LEU B C 1
ATOM 3966 O O . LEU B 1 53 ? -8.18 -0.293 8.125 1 96.31 53 LEU B O 1
ATOM 3970 N N . ALA B 1 54 ? -7.371 -1.066 6.191 1 92.81 54 ALA B N 1
ATOM 3971 C CA . ALA B 1 54 ? -8.086 -2.334 6.309 1 92.81 54 ALA B CA 1
ATOM 3972 C C . ALA B 1 54 ? -7.27 -3.355 7.098 1 92.81 54 ALA B C 1
ATOM 3974 O O . ALA B 1 54 ? -7.777 -4.418 7.465 1 92.81 54 ALA B O 1
ATOM 3975 N N . ASN B 1 55 ? -6.035 -3.072 7.387 1 88 55 ASN B N 1
ATOM 3976 C CA . ASN B 1 55 ? -5.176 -4.086 7.988 1 88 55 ASN B CA 1
ATOM 3977 C C . ASN B 1 55 ? -5.289 -4.086 9.508 1 88 55 ASN B C 1
ATOM 3979 O O . ASN B 1 55 ? -4.645 -4.895 10.188 1 88 55 ASN B O 1
ATOM 3983 N N . GLY B 1 56 ? -6.039 -3.125 10.102 1 89.81 56 GLY B N 1
ATOM 3984 C CA . GLY B 1 56 ? -6.32 -3.148 11.523 1 89.81 56 GLY B CA 1
ATOM 3985 C C . GLY B 1 56 ? -5.363 -2.293 12.336 1 89.81 56 GLY B C 1
ATOM 3986 O O . GLY B 1 56 ? -5.566 -2.094 13.539 1 89.81 56 GLY B O 1
ATOM 3987 N N . GLU B 1 57 ? -4.391 -1.78 11.742 1 87.62 57 GLU B N 1
ATOM 3988 C CA . GLU B 1 57 ? -3.389 -1.002 12.469 1 87.62 57 GLU B CA 1
ATOM 3989 C C . GLU B 1 57 ? -3.926 0.378 12.844 1 87.62 57 GLU B C 1
ATOM 3991 O O . GLU B 1 57 ? -3.555 0.936 13.875 1 87.62 57 GLU B O 1
ATOM 3996 N N . VAL B 1 58 ? -4.809 0.883 12.047 1 94.88 58 VAL B N 1
ATOM 3997 C CA . VAL B 1 58 ? -5.246 2.264 12.219 1 94.88 58 VAL B CA 1
ATOM 3998 C C . VAL B 1 58 ? -6.355 2.328 13.266 1 94.88 58 VAL B C 1
ATOM 4000 O O . VAL B 1 58 ? -6.242 3.059 14.25 1 94.88 58 VAL B O 1
ATOM 4003 N N . PHE B 1 59 ? -7.379 1.509 13.148 1 96.12 59 PHE B N 1
ATOM 4004 C CA . PHE B 1 59 ? -8.562 1.646 13.984 1 96.12 59 PHE B CA 1
ATOM 4005 C C . PHE B 1 59 ? -8.602 0.56 15.055 1 96.12 59 PHE B C 1
ATOM 4007 O O . PHE B 1 59 ? -9.477 0.573 15.93 1 96.12 59 PHE B O 1
ATOM 4014 N N . GLY B 1 60 ? -7.648 -0.365 14.969 1 91.5 60 GLY B N 1
ATOM 4015 C CA . GLY B 1 60 ? -7.625 -1.481 15.898 1 91.5 60 GLY B CA 1
ATOM 4016 C C . GLY B 1 60 ? -7.797 -2.828 15.219 1 91.5 60 GLY B C 1
ATOM 4017 O O . GLY B 1 60 ? -8.492 -2.934 14.203 1 91.5 60 GLY B O 1
ATOM 4018 N N . ILE B 1 61 ? -7.336 -3.9 15.797 1 87.06 61 ILE B N 1
ATOM 4019 C CA . ILE B 1 61 ? -7.223 -5.223 15.188 1 87.06 61 ILE B CA 1
ATOM 4020 C C . ILE B 1 61 ? -8.586 -5.91 15.188 1 87.06 61 ILE B C 1
ATOM 4022 O O . ILE B 1 61 ? -8.773 -6.93 14.516 1 87.06 61 ILE B O 1
ATOM 4026 N N . THR B 1 62 ? -9.547 -5.375 15.797 1 88.25 62 THR B N 1
ATOM 4027 C CA . THR B 1 62 ? -10.859 -6.012 15.852 1 88.25 62 THR B CA 1
ATOM 4028 C C . THR B 1 62 ? -11.922 -5.105 15.234 1 88.25 62 THR B C 1
ATOM 4030 O O . THR B 1 62 ? -13.102 -5.469 15.188 1 88.25 62 THR B O 1
ATOM 4033 N N . THR B 1 63 ? -11.57 -3.982 14.82 1 91.88 63 THR B N 1
ATOM 4034 C CA . THR B 1 63 ? -12.547 -3.02 14.328 1 91.88 63 THR B CA 1
ATOM 4035 C C . THR B 1 63 ? -12.797 -3.229 12.836 1 91.88 63 THR B C 1
ATOM 4037 O O . THR B 1 63 ? -11.891 -3.066 12.016 1 91.88 63 THR B O 1
ATOM 4040 N N . GLU B 1 64 ? -13.992 -3.545 12.484 1 92.25 64 GLU B N 1
ATOM 4041 C CA . GLU B 1 64 ? -14.367 -3.656 11.078 1 92.25 64 GLU B CA 1
ATOM 4042 C C . GLU B 1 64 ? -14.672 -2.287 10.477 1 92.25 64 GLU B C 1
ATOM 4044 O O . GLU B 1 64 ? -15.195 -1.407 11.164 1 92.25 64 GLU B O 1
ATOM 4049 N N . ILE B 1 65 ? -14.375 -2.197 9.234 1 96 65 ILE B N 1
ATOM 4050 C CA . ILE B 1 65 ? -14.617 -0.904 8.609 1 96 65 ILE B CA 1
ATOM 4051 C C . ILE B 1 65 ? -15.336 -1.104 7.273 1 96 65 ILE B C 1
ATOM 4053 O O . ILE B 1 65 ? -15.258 -2.18 6.676 1 96 65 ILE B O 1
ATOM 4057 N N . SER B 1 66 ? -16.125 -0.16 6.883 1 95.38 66 SER B N 1
ATOM 4058 C CA . SER B 1 66 ? -16.672 0.009 5.539 1 95.38 66 SER B CA 1
ATOM 4059 C C . SER B 1 66 ? -16.109 1.258 4.867 1 95.38 66 SER B C 1
ATOM 4061 O O . SER B 1 66 ? -16.094 2.336 5.465 1 95.38 66 SER B O 1
ATOM 4063 N N . ILE B 1 67 ? -15.578 1.084 3.691 1 97.38 67 ILE B N 1
ATOM 4064 C CA . ILE B 1 67 ? -14.961 2.203 2.994 1 97.38 67 ILE B CA 1
ATOM 4065 C C . ILE B 1 67 ? -15.859 2.658 1.846 1 97.38 67 ILE B C 1
ATOM 4067 O O . ILE B 1 67 ? -16.328 1.837 1.06 1 97.38 67 ILE B O 1
ATOM 4071 N N . HIS B 1 68 ? -16.125 3.939 1.786 1 97.69 68 HIS B N 1
ATOM 4072 C CA . HIS B 1 68 ? -16.906 4.566 0.727 1 97.69 68 HIS B CA 1
ATOM 4073 C C . HIS B 1 68 ? -16.047 5.504 -0.113 1 97.69 68 HIS B C 1
ATOM 4075 O O . HIS B 1 68 ? -15.523 6.496 0.397 1 97.69 68 HIS B O 1
ATOM 4081 N N . LEU B 1 69 ? -15.906 5.141 -1.391 1 97.25 69 LEU B N 1
ATOM 4082 C CA . LEU B 1 69 ? -15.102 5.938 -2.312 1 97.25 69 LEU B CA 1
ATOM 4083 C C . LEU B 1 69 ? -15.977 6.902 -3.105 1 97.25 69 LEU B C 1
ATOM 4085 O O . LEU B 1 69 ? -16.844 6.473 -3.863 1 97.25 69 LEU B O 1
ATOM 4089 N N . LEU B 1 70 ? -15.719 8.195 -2.908 1 96.88 70 LEU B N 1
ATOM 4090 C CA . LEU B 1 70 ? -16.5 9.234 -3.562 1 96.88 70 LEU B CA 1
ATOM 4091 C C . LEU B 1 70 ? -15.648 10.016 -4.559 1 96.88 70 LEU B C 1
ATOM 4093 O O . LEU B 1 70 ? -14.555 10.469 -4.223 1 96.88 70 LEU B O 1
ATOM 4097 N N . ASP B 1 71 ? -16.094 10.117 -5.793 1 94.19 71 ASP B N 1
ATOM 4098 C CA . ASP B 1 71 ? -15.438 10.93 -6.812 1 94.19 71 ASP B CA 1
ATOM 4099 C C . ASP B 1 71 ? -16.422 11.32 -7.922 1 94.19 71 ASP B C 1
ATOM 4101 O O . ASP B 1 71 ? -17.609 10.984 -7.855 1 94.19 71 ASP B O 1
ATOM 4105 N N . ARG B 1 72 ? -15.914 12.062 -8.883 1 91.12 72 ARG B N 1
ATOM 4106 C CA . ARG B 1 72 ? -16.719 12.516 -10.016 1 91.12 72 ARG B CA 1
ATOM 4107 C C . ARG B 1 72 ? -17.062 11.352 -10.938 1 91.12 72 ARG B C 1
ATOM 4109 O O . ARG B 1 72 ? -16.391 10.32 -10.93 1 91.12 72 ARG B O 1
ATOM 4116 N N . TYR B 1 73 ? -18.031 11.539 -11.734 1 91.5 73 TYR B N 1
ATOM 4117 C CA . TYR B 1 73 ? -18.531 10.5 -12.633 1 91.5 73 TYR B CA 1
ATOM 4118 C C . TYR B 1 73 ? -17.438 10.055 -13.602 1 91.5 73 TYR B C 1
ATOM 4120 O O . TYR B 1 73 ? -17.375 8.883 -13.969 1 91.5 73 TYR B O 1
ATOM 4128 N N . ASN B 1 74 ? -16.656 10.953 -14.039 1 90.69 74 ASN B N 1
ATOM 4129 C CA . ASN B 1 74 ? -15.617 10.625 -15.016 1 90.69 74 ASN B CA 1
ATOM 4130 C C . ASN B 1 74 ? -14.578 9.672 -14.438 1 90.69 74 ASN B C 1
ATOM 4132 O O . ASN B 1 74 ? -13.781 9.094 -15.18 1 90.69 74 ASN B O 1
ATOM 4136 N N . CYS B 1 75 ? -14.609 9.5 -13.148 1 90.25 75 CYS B N 1
ATOM 4137 C CA . CYS B 1 75 ? -13.648 8.625 -12.492 1 90.25 75 CYS B CA 1
ATOM 4138 C C . CYS B 1 75 ? -14.281 7.277 -12.164 1 90.25 75 CYS B C 1
ATOM 4140 O O . CYS B 1 75 ? -13.68 6.465 -11.453 1 90.25 75 CYS B O 1
ATOM 4142 N N . LYS B 1 76 ? -15.359 7.051 -12.703 1 91 76 LYS B N 1
ATOM 4143 C CA . LYS B 1 76 ? -16.125 5.863 -12.352 1 91 76 LYS B CA 1
ATOM 4144 C C . LYS B 1 76 ? -15.344 4.59 -12.656 1 91 76 LYS B C 1
ATOM 4146 O O . LYS B 1 76 ? -15.336 3.656 -11.852 1 91 76 LYS B O 1
ATOM 4151 N N . GLU B 1 77 ? -14.711 4.508 -13.719 1 85.38 77 GLU B N 1
ATOM 4152 C CA . GLU B 1 77 ? -13.984 3.309 -14.133 1 85.38 77 GLU B CA 1
ATOM 4153 C C . GLU B 1 77 ? -12.836 3.006 -13.172 1 85.38 77 GLU B C 1
ATOM 4155 O O . GLU B 1 77 ? -12.641 1.857 -12.773 1 85.38 77 GLU B O 1
ATOM 4160 N N . VAL B 1 78 ? -12.086 4.047 -12.875 1 86.19 78 VAL B N 1
ATOM 4161 C CA . VAL B 1 78 ? -10.961 3.898 -11.961 1 86.19 78 VAL B CA 1
ATOM 4162 C C . VAL B 1 78 ? -11.469 3.432 -10.594 1 86.19 78 VAL B C 1
ATOM 4164 O O . VAL B 1 78 ? -10.867 2.545 -9.977 1 86.19 78 VAL B O 1
ATOM 4167 N N . LEU B 1 79 ? -12.594 4.004 -10.156 1 91.75 79 LEU B N 1
ATOM 4168 C CA . LEU B 1 79 ? -13.156 3.635 -8.867 1 91.75 79 LEU B CA 1
ATOM 4169 C C . LEU B 1 79 ? -13.641 2.189 -8.875 1 91.75 79 LEU B C 1
ATOM 4171 O O . LEU B 1 79 ? -13.438 1.457 -7.902 1 91.75 79 LEU B O 1
ATOM 4175 N N . CYS B 1 80 ? -14.234 1.812 -9.914 1 87.31 80 CYS B N 1
ATOM 4176 C CA . CYS B 1 80 ? -14.703 0.439 -10.047 1 87.31 80 CYS B CA 1
ATOM 4177 C C . CYS B 1 80 ? -13.555 -0.548 -9.938 1 87.31 80 CYS B C 1
ATOM 4179 O O . CYS B 1 80 ? -13.656 -1.558 -9.234 1 87.31 80 CYS B O 1
ATOM 4181 N N . GLY B 1 81 ? -12.469 -0.265 -10.625 1 83.88 81 GLY B N 1
ATOM 4182 C CA . GLY B 1 81 ? -11.273 -1.095 -10.531 1 83.88 81 GLY B CA 1
ATOM 4183 C C . GLY B 1 81 ? -10.727 -1.197 -9.117 1 83.88 81 GLY B C 1
ATOM 4184 O O . GLY B 1 81 ? -10.383 -2.287 -8.656 1 83.88 81 GLY B O 1
ATOM 4185 N N . THR B 1 82 ? -10.703 -0.093 -8.477 1 89.19 82 THR B N 1
ATOM 4186 C CA . THR B 1 82 ? -10.195 -0.053 -7.109 1 89.19 82 THR B CA 1
ATOM 4187 C C . THR B 1 82 ? -11.086 -0.868 -6.18 1 89.19 82 THR B C 1
ATOM 4189 O O . THR B 1 82 ? -10.594 -1.632 -5.348 1 89.19 82 THR B O 1
ATOM 4192 N N . VAL B 1 83 ? -12.383 -0.752 -6.352 1 88.62 83 VAL B N 1
ATOM 4193 C CA . VAL B 1 83 ? -13.344 -1.468 -5.512 1 88.62 83 VAL B CA 1
ATOM 4194 C C . VAL B 1 83 ? -13.203 -2.973 -5.738 1 88.62 83 VAL B C 1
ATOM 4196 O O . VAL B 1 83 ? -13.148 -3.748 -4.781 1 88.62 83 VAL B O 1
ATOM 4199 N N . MET B 1 84 ? -13.102 -3.307 -6.922 1 79.81 84 MET B N 1
ATOM 4200 C CA . MET B 1 84 ? -12.984 -4.723 -7.258 1 79.81 84 MET B CA 1
ATOM 4201 C C . MET B 1 84 ? -11.719 -5.324 -6.66 1 79.81 84 MET B C 1
ATOM 4203 O O . MET B 1 84 ? -11.75 -6.414 -6.086 1 79.81 84 MET B O 1
ATOM 4207 N N . GLU B 1 85 ? -10.633 -4.652 -6.809 1 83.69 85 GLU B N 1
ATOM 4208 C CA . GLU B 1 85 ? -9.375 -5.145 -6.254 1 83.69 85 GLU B CA 1
ATOM 4209 C C . GLU B 1 85 ? -9.453 -5.277 -4.738 1 83.69 85 GLU B C 1
ATOM 4211 O O . GLU B 1 85 ? -8.977 -6.262 -4.168 1 83.69 85 GLU B O 1
ATOM 4216 N N . ALA B 1 86 ? -10 -4.273 -4.148 1 87.62 86 ALA B N 1
ATOM 4217 C CA . ALA B 1 86 ? -10.117 -4.293 -2.691 1 87.62 86 ALA B CA 1
ATOM 4218 C C . ALA B 1 86 ? -10.992 -5.453 -2.227 1 87.62 86 ALA B C 1
ATOM 4220 O O . ALA B 1 86 ? -10.703 -6.086 -1.209 1 87.62 86 ALA B O 1
ATOM 4221 N N . GLN B 1 87 ? -12 -5.656 -2.963 1 80.25 87 GLN B N 1
ATOM 4222 C CA . GLN B 1 87 ? -12.883 -6.773 -2.637 1 80.25 87 GLN B CA 1
ATOM 4223 C C . GLN B 1 87 ? -12.172 -8.109 -2.816 1 80.25 87 GLN B C 1
ATOM 4225 O O . GLN B 1 87 ? -12.344 -9.023 -2.008 1 80.25 87 GLN B O 1
ATOM 4230 N N . ASP B 1 88 ? -11.367 -8.141 -3.811 1 76.06 88 ASP B N 1
ATOM 4231 C CA . ASP B 1 88 ? -10.641 -9.375 -4.121 1 76.06 88 ASP B CA 1
ATOM 4232 C C . ASP B 1 88 ? -9.664 -9.734 -3.006 1 76.06 88 ASP B C 1
ATOM 4234 O O . ASP B 1 88 ? -9.422 -10.914 -2.748 1 76.06 88 ASP B O 1
ATOM 4238 N N . LEU B 1 89 ? -9.148 -8.766 -2.393 1 80.75 89 LEU B N 1
ATOM 4239 C CA . LEU B 1 89 ? -8.125 -9.008 -1.385 1 80.75 89 LEU B CA 1
ATOM 4240 C C . LEU B 1 89 ? -8.75 -9.445 -0.065 1 80.75 89 LEU B C 1
ATOM 4242 O O . LEU B 1 89 ? -8.055 -9.969 0.811 1 80.75 89 LEU B O 1
ATOM 4246 N N . ALA B 1 90 ? -9.992 -9.32 0.074 1 77.81 90 ALA B N 1
ATOM 4247 C CA . ALA B 1 90 ? -10.766 -9.852 1.192 1 77.81 90 ALA B CA 1
ATOM 4248 C C . ALA B 1 90 ? -10.07 -9.57 2.523 1 77.81 90 ALA B C 1
ATOM 4250 O O . ALA B 1 90 ? -9.875 -10.484 3.328 1 77.81 90 ALA B O 1
ATOM 4251 N N . TYR B 1 91 ? -9.742 -8.328 2.754 1 83.75 91 TYR B N 1
ATOM 4252 C CA . TYR B 1 91 ? -9.195 -7.984 4.062 1 83.75 91 TYR B CA 1
ATOM 4253 C C . TYR B 1 91 ? -10.156 -8.375 5.176 1 83.75 91 TYR B C 1
ATOM 4255 O O . TYR B 1 91 ? -11.352 -8.094 5.105 1 83.75 91 TYR B O 1
ATOM 4263 N N . PRO B 1 92 ? -9.703 -9.023 6.168 1 79.94 92 PRO B N 1
ATOM 4264 C CA . PRO B 1 92 ? -10.586 -9.555 7.211 1 79.94 92 PRO B CA 1
ATOM 4265 C C . PRO B 1 92 ? -11.414 -8.469 7.895 1 79.94 92 PRO B C 1
ATOM 4267 O O . PRO B 1 92 ? -12.547 -8.711 8.305 1 79.94 92 PRO B O 1
ATOM 4270 N N . LEU B 1 93 ? -10.875 -7.336 7.98 1 88.31 93 LEU B N 1
ATOM 4271 C CA . LEU B 1 93 ? -11.547 -6.281 8.734 1 88.31 93 LEU B CA 1
ATOM 4272 C C . LEU B 1 93 ? -12.312 -5.348 7.797 1 88.31 93 LEU B C 1
ATOM 4274 O O . LEU B 1 93 ? -12.953 -4.395 8.25 1 88.31 93 LEU B O 1
ATOM 4278 N N . LEU B 1 94 ? -12.25 -5.602 6.516 1 90.25 94 LEU B N 1
ATOM 4279 C CA . LEU B 1 94 ? -12.992 -4.801 5.547 1 90.25 94 LEU B CA 1
ATOM 4280 C C . LEU B 1 94 ? -14.367 -5.406 5.281 1 90.25 94 LEU B C 1
ATOM 4282 O O . LEU B 1 94 ? -14.484 -6.398 4.559 1 90.25 94 LEU B O 1
ATOM 4286 N N . ARG B 1 95 ? -15.367 -4.781 5.859 1 86.69 95 ARG B N 1
ATOM 4287 C CA . ARG B 1 95 ? -16.734 -5.273 5.688 1 86.69 95 ARG B CA 1
ATOM 4288 C C . ARG B 1 95 ? -17.234 -5.02 4.27 1 86.69 95 ARG B C 1
ATOM 4290 O O . ARG B 1 95 ? -17.844 -5.898 3.652 1 86.69 95 ARG B O 1
ATOM 4297 N N . SER B 1 96 ? -16.969 -3.828 3.811 1 88.19 96 SER B N 1
ATOM 4298 C CA . SER B 1 96 ? -17.438 -3.477 2.473 1 88.19 96 SER B CA 1
ATOM 4299 C C . SER B 1 96 ? -16.656 -2.297 1.909 1 88.19 96 SER B C 1
ATOM 4301 O O . SER B 1 96 ? -16.047 -1.525 2.662 1 88.19 96 SER B O 1
ATOM 4303 N N . VAL B 1 97 ? -16.578 -2.305 0.61 1 92.12 97 VAL B N 1
ATOM 4304 C CA . VAL B 1 97 ? -16.047 -1.167 -0.137 1 92.12 97 VAL B CA 1
ATOM 4305 C C . VAL B 1 97 ? -17.016 -0.789 -1.255 1 92.12 97 VAL B C 1
ATOM 4307 O O . VAL B 1 97 ? -17.453 -1.649 -2.018 1 92.12 97 VAL B O 1
ATOM 4310 N N . SER B 1 98 ? -17.406 0.501 -1.296 1 93.31 98 SER B N 1
ATOM 4311 C CA . SER B 1 98 ? -18.359 0.947 -2.309 1 93.31 98 SER B CA 1
ATOM 4312 C C . SER B 1 98 ? -17.875 2.227 -2.988 1 93.31 98 SER B C 1
ATOM 4314 O O . SER B 1 98 ? -17.062 2.967 -2.432 1 93.31 98 SER B O 1
ATOM 4316 N N . MET B 1 99 ? -18.312 2.387 -4.191 1 94.5 99 MET B N 1
ATOM 4317 C CA . MET B 1 99 ? -18.016 3.615 -4.922 1 94.5 99 MET B CA 1
ATOM 4318 C C . MET B 1 99 ? -19.266 4.473 -5.078 1 94.5 99 MET B C 1
ATOM 4320 O O . MET B 1 99 ? -20.375 3.949 -5.215 1 94.5 99 MET B O 1
ATOM 4324 N N . HIS B 1 100 ? -19.047 5.777 -5.016 1 95.56 100 HIS B N 1
ATOM 4325 C CA . HIS B 1 100 ? -20.109 6.77 -5.191 1 95.56 100 HIS B CA 1
ATOM 4326 C C . HIS B 1 100 ? -19.688 7.84 -6.195 1 95.56 100 HIS B C 1
ATOM 4328 O O . HIS B 1 100 ? -18.641 8.461 -6.051 1 95.56 100 HIS B O 1
ATOM 4334 N N . VAL B 1 101 ? -20.547 8.055 -7.23 1 93.94 101 VAL B N 1
ATOM 4335 C CA . VAL B 1 101 ? -20.25 9.094 -8.211 1 93.94 101 VAL B CA 1
ATOM 4336 C C . VAL B 1 101 ? -21.328 10.18 -8.148 1 93.94 101 VAL B C 1
ATOM 4338 O O . VAL B 1 101 ? -21.234 11.188 -8.852 1 93.94 101 VAL B O 1
ATOM 4341 N N . GLU B 1 102 ? -22.344 9.898 -7.352 1 93.12 102 GLU B N 1
ATOM 4342 C CA . GLU B 1 102 ? -23.375 10.891 -7.066 1 93.12 102 GLU B CA 1
ATOM 4343 C C . GLU B 1 102 ? -23.297 11.367 -5.621 1 93.12 102 GLU B C 1
ATOM 4345 O O . GLU B 1 102 ? -22.766 10.672 -4.758 1 93.12 102 GLU B O 1
ATOM 4350 N N . LEU B 1 103 ? -23.859 12.539 -5.391 1 92.69 103 LEU B N 1
ATOM 4351 C CA . LEU B 1 103 ? -23.672 13.188 -4.102 1 92.69 103 LEU B CA 1
ATOM 4352 C C . LEU B 1 103 ? -24.844 12.914 -3.168 1 92.69 103 LEU B C 1
ATOM 4354 O O . LEU B 1 103 ? -24.781 13.219 -1.976 1 92.69 103 LEU B O 1
ATOM 4358 N N . ASP B 1 104 ? -25.859 12.297 -3.576 1 86.38 104 ASP B N 1
ATOM 4359 C CA . ASP B 1 104 ? -27.094 12.148 -2.805 1 86.38 104 ASP B CA 1
ATOM 4360 C C . ASP B 1 104 ? -26.844 11.43 -1.487 1 86.38 104 ASP B C 1
ATOM 4362 O O . ASP B 1 104 ? -27.359 11.82 -0.443 1 86.38 104 ASP B O 1
ATOM 4366 N N . GLU B 1 105 ? -26.016 10.445 -1.48 1 91.31 105 GLU B N 1
ATOM 4367 C CA . GLU B 1 105 ? -25.734 9.688 -0.269 1 91.31 105 GLU B CA 1
ATOM 4368 C C . GLU B 1 105 ? -24.312 9.93 0.216 1 91.31 105 GLU B C 1
ATOM 4370 O O . GLU B 1 105 ? -23.766 9.141 0.995 1 91.31 105 GLU B O 1
ATOM 4375 N N . ALA B 1 106 ? -23.844 11.07 -0.129 1 96 106 ALA B N 1
ATOM 4376 C CA . ALA B 1 106 ? -22.453 11.336 0.229 1 96 106 ALA B CA 1
ATOM 4377 C C . ALA B 1 106 ? -22.297 11.523 1.735 1 96 106 ALA B C 1
ATOM 4379 O O . ALA B 1 106 ? -23.125 12.195 2.369 1 96 106 ALA B O 1
ATOM 4380 N N . PHE B 1 107 ? -21.391 10.867 2.352 1 98.19 107 PHE B N 1
ATOM 4381 C CA . PHE B 1 107 ? -20.953 10.984 3.736 1 98.19 107 PHE B CA 1
ATOM 4382 C C . PHE B 1 107 ? -22.016 10.445 4.688 1 98.19 107 PHE B C 1
ATOM 4384 O O . PHE B 1 107 ? -22.031 10.789 5.871 1 98.19 107 PHE B O 1
ATOM 4391 N N . LEU B 1 108 ? -22.906 9.578 4.211 1 97.75 108 LEU B N 1
ATOM 4392 C CA . LEU B 1 108 ? -23.953 8.992 5.035 1 97.75 108 LEU B CA 1
ATOM 4393 C C . LEU B 1 108 ? -23.359 8.18 6.18 1 97.75 108 LEU B C 1
ATOM 4395 O O . LEU B 1 108 ? -22.547 7.281 5.953 1 97.75 108 LEU B O 1
ATOM 4399 N N . GLN B 1 109 ? -23.703 8.539 7.422 1 97.19 109 GLN B N 1
ATOM 4400 C CA . GLN B 1 109 ? -23.312 7.852 8.648 1 97.19 109 GLN B CA 1
ATOM 4401 C C . GLN B 1 109 ? -21.797 7.812 8.812 1 97.19 109 GLN B C 1
ATOM 4403 O O . GLN B 1 109 ? -21.266 6.891 9.43 1 97.19 109 GLN B O 1
ATOM 4408 N N . ALA B 1 110 ? -21.125 8.797 8.289 1 98.38 110 ALA B N 1
ATOM 4409 C CA . ALA B 1 110 ? -19.672 8.812 8.289 1 98.38 110 ALA B CA 1
ATOM 4410 C C . ALA B 1 110 ? -19.125 8.953 9.711 1 98.38 110 ALA B C 1
ATOM 4412 O O . ALA B 1 110 ? -19.562 9.828 10.461 1 98.38 110 ALA B O 1
ATOM 4413 N N . ASP B 1 111 ? -18.234 8.039 10.047 1 98.38 111 ASP B N 1
ATOM 4414 C CA . ASP B 1 111 ? -17.438 8.172 11.266 1 98.38 111 ASP B CA 1
ATOM 4415 C C . ASP B 1 111 ? -16.141 8.93 10.984 1 98.38 111 ASP B C 1
ATOM 4417 O O . ASP B 1 111 ? -15.609 9.625 11.859 1 98.38 111 ASP B O 1
ATOM 4421 N N . VAL B 1 112 ? -15.578 8.695 9.859 1 98.69 112 VAL B N 1
ATOM 4422 C CA . VAL B 1 112 ? -14.344 9.328 9.398 1 98.69 112 VAL B CA 1
ATOM 4423 C C . VAL B 1 112 ? -14.516 9.82 7.965 1 98.69 112 VAL B C 1
ATOM 4425 O O . VAL B 1 112 ? -15.102 9.133 7.129 1 98.69 112 VAL B O 1
ATOM 4428 N N . ILE B 1 113 ? -14.086 11.008 7.707 1 98.56 113 ILE B N 1
ATOM 4429 C CA . ILE B 1 113 ? -14.062 11.562 6.355 1 98.56 113 ILE B CA 1
ATOM 4430 C C . ILE B 1 113 ? -12.641 12.008 6.004 1 98.56 113 ILE B C 1
ATOM 4432 O O . ILE B 1 113 ? -12.016 12.75 6.762 1 98.56 113 ILE B O 1
ATOM 4436 N N . ILE B 1 114 ? -12.133 11.5 4.957 1 98 114 ILE B N 1
ATOM 4437 C CA . ILE B 1 114 ? -10.836 11.906 4.426 1 98 114 ILE B CA 1
ATOM 4438 C C . ILE B 1 114 ? -11.031 12.688 3.125 1 98 114 ILE B C 1
ATOM 4440 O O . ILE B 1 114 ? -11.508 12.133 2.129 1 98 114 ILE B O 1
ATOM 4444 N N . LEU B 1 115 ? -10.734 13.938 3.156 1 95.94 115 LEU B N 1
ATOM 4445 C CA . LEU B 1 115 ? -10.859 14.789 1.979 1 95.94 115 LEU B CA 1
ATOM 4446 C C . LEU B 1 115 ? -9.523 14.922 1.26 1 95.94 115 LEU B C 1
ATOM 4448 O O . LEU B 1 115 ? -8.617 15.602 1.749 1 95.94 115 LEU B O 1
ATOM 4452 N N . LEU B 1 116 ? -9.352 14.211 0.196 1 91.62 116 LEU B N 1
ATOM 4453 C CA . LEU B 1 116 ? -8.133 14.281 -0.606 1 91.62 116 LEU B CA 1
ATOM 4454 C C . LEU B 1 116 ? -8.273 15.32 -1.715 1 91.62 116 LEU B C 1
ATOM 4456 O O . LEU B 1 116 ? -9.375 15.812 -1.975 1 91.62 116 LEU B O 1
ATOM 4460 N N . ASP B 1 117 ? -6.945 15.812 -2.035 1 71.25 117 ASP B N 1
ATOM 4461 C CA . ASP B 1 117 ? -6.953 16.859 -3.045 1 71.25 117 ASP B CA 1
ATOM 4462 C C . ASP B 1 117 ? -7.262 16.297 -4.43 1 71.25 117 ASP B C 1
ATOM 4464 O O . ASP B 1 117 ? -6.719 15.266 -4.816 1 71.25 117 ASP B O 1
ATOM 4468 N N . ASP B 1 118 ? -8.516 16.594 -4.906 1 55.91 118 ASP B N 1
ATOM 4469 C CA . ASP B 1 118 ? -8.953 16.25 -6.258 1 55.91 118 ASP B CA 1
ATOM 4470 C C . ASP B 1 118 ? -8.242 17.125 -7.297 1 55.91 118 ASP B C 1
ATOM 4472 O O . ASP B 1 118 ? -8.305 16.844 -8.492 1 55.91 118 ASP B O 1
ATOM 4476 N N . ILE B 1 119 ? -7.984 18.328 -6.961 1 50.88 119 ILE B N 1
ATOM 4477 C CA . ILE B 1 119 ? -7.973 19.312 -8.039 1 50.88 119 ILE B CA 1
ATOM 4478 C C . ILE B 1 119 ? -6.727 19.125 -8.898 1 50.88 119 ILE B C 1
ATOM 4480 O O . ILE B 1 119 ? -5.602 19.281 -8.422 1 50.88 119 ILE B O 1
ATOM 4484 N N . LEU B 1 120 ? -6.746 17.984 -9.602 1 46.25 120 LEU B N 1
ATOM 4485 C CA . LEU B 1 120 ? -5.777 18.094 -10.688 1 46.25 120 LEU B CA 1
ATOM 4486 C C . LEU B 1 120 ? -5.496 19.547 -11.016 1 46.25 120 LEU B C 1
ATOM 4488 O O . LEU B 1 120 ? -6.32 20.219 -11.648 1 46.25 120 LEU B O 1
ATOM 4492 N N . LEU B 1 121 ? -5.074 20.328 -10.023 1 45.5 121 LEU B N 1
ATOM 4493 C CA . LEU B 1 121 ? -4.562 21.531 -10.695 1 45.5 121 LEU B CA 1
ATOM 4494 C C . LEU B 1 121 ? -4.07 21.188 -12.094 1 45.5 121 LEU B C 1
ATOM 4496 O O . LEU B 1 121 ? -3.049 20.516 -12.258 1 45.5 121 LEU B O 1
ATOM 4500 N N . GLU B 1 122 ? -4.91 20.672 -12.719 1 44.81 122 GLU B N 1
ATOM 4501 C CA . GLU B 1 122 ? -4.496 20.578 -14.117 1 44.81 122 GLU B CA 1
ATOM 4502 C C . GLU B 1 122 ? -3.375 21.562 -14.43 1 44.81 122 GLU B C 1
ATOM 4504 O O . GLU B 1 122 ? -3.369 22.688 -13.922 1 44.81 122 GLU B O 1
ATOM 4509 N N . ARG B 1 123 ? -2.223 21 -14.812 1 41.19 123 ARG B N 1
ATOM 4510 C CA . ARG B 1 123 ? -1.038 21.781 -15.156 1 41.19 123 ARG B CA 1
ATOM 4511 C C . ARG B 1 123 ? -1.396 23.234 -15.406 1 41.19 123 ARG B C 1
ATOM 4513 O O . ARG B 1 123 ? -0.714 24.141 -14.922 1 41.19 123 ARG B O 1
ATOM 4520 N N . ASP B 1 124 ? -1.671 23.516 -16.609 1 44.34 124 ASP B N 1
ATOM 4521 C CA . ASP B 1 124 ? -1.324 24.75 -17.297 1 44.34 124 ASP B CA 1
ATOM 4522 C C . ASP B 1 124 ? -2.049 25.953 -16.672 1 44.34 124 ASP B C 1
ATOM 4524 O O . ASP B 1 124 ? -1.459 27.016 -16.5 1 44.34 124 ASP B O 1
ATOM 4528 N N . THR B 1 125 ? -3.416 26.172 -17 1 47.59 125 THR B N 1
ATOM 4529 C CA . THR B 1 125 ? -4 27.438 -17.422 1 47.59 125 THR B CA 1
ATOM 4530 C C . THR B 1 125 ? -4.863 28.031 -16.312 1 47.59 125 THR B C 1
ATOM 4532 O O . THR B 1 125 ? -5.508 29.062 -16.5 1 47.59 125 THR B O 1
ATOM 4535 N N . THR B 1 126 ? -4.941 27.344 -14.961 1 58.81 126 THR B N 1
ATOM 4536 C CA . THR B 1 126 ? -6.008 27.938 -14.172 1 58.81 126 THR B CA 1
ATOM 4537 C C . THR B 1 126 ? -5.441 28.969 -13.195 1 58.81 126 THR B C 1
ATOM 4539 O O . THR B 1 126 ? -4.402 28.734 -12.57 1 58.81 126 THR B O 1
ATOM 4542 N N . SER B 1 127 ? -5.918 30.172 -13.359 1 65.44 127 SER B N 1
ATOM 4543 C CA . SER B 1 127 ? -5.531 31.266 -12.477 1 65.44 127 SER B CA 1
ATOM 4544 C C . SER B 1 127 ? -5.727 30.891 -11.008 1 65.44 127 SER B C 1
ATOM 4546 O O . SER B 1 127 ? -6.547 30.016 -10.695 1 65.44 127 SER B O 1
ATOM 4548 N N . PHE B 1 128 ? -4.945 31.328 -10.164 1 70.38 128 PHE B N 1
ATOM 4549 C CA . PHE B 1 128 ? -4.992 31.141 -8.719 1 70.38 128 PHE B CA 1
ATOM 4550 C C . PHE B 1 128 ? -6.391 31.422 -8.18 1 70.38 128 PHE B C 1
ATOM 4552 O O . PHE B 1 128 ? -6.91 30.656 -7.363 1 70.38 128 PHE B O 1
ATOM 4559 N N . GLU B 1 129 ? -7.023 32.469 -8.633 1 71 129 GLU B N 1
ATOM 4560 C CA . GLU B 1 129 ? -8.367 32.875 -8.219 1 71 129 GLU B CA 1
ATOM 4561 C C . GLU B 1 129 ? -9.391 31.781 -8.57 1 71 129 GLU B C 1
ATOM 4563 O O . GLU B 1 129 ? -10.297 31.5 -7.785 1 71 129 GLU B O 1
ATOM 4568 N N . ASN B 1 130 ? -9.156 31.281 -9.617 1 75.56 130 ASN B N 1
ATOM 4569 C CA . ASN B 1 130 ? -10.078 30.234 -10.055 1 75.56 130 ASN B CA 1
ATOM 4570 C C . ASN B 1 130 ? -9.953 28.984 -9.195 1 75.56 130 ASN B C 1
ATOM 4572 O O . ASN B 1 130 ? -10.945 28.312 -8.922 1 75.56 130 ASN B O 1
ATOM 4576 N N . CYS B 1 131 ? -8.773 28.75 -8.734 1 77.06 131 CYS B N 1
ATOM 4577 C CA . CYS B 1 131 ? -8.555 27.578 -7.883 1 77.06 131 CYS B CA 1
ATOM 4578 C C . CYS B 1 131 ? -9.258 27.75 -6.539 1 77.06 131 CYS B C 1
ATOM 4580 O O . CYS B 1 131 ? -9.898 26.812 -6.051 1 77.06 131 CYS B O 1
ATOM 4582 N N . ILE B 1 132 ? -9.211 28.891 -6.062 1 78.12 132 ILE B N 1
ATOM 4583 C CA . ILE B 1 132 ? -9.836 29.172 -4.777 1 78.12 132 ILE B CA 1
ATOM 4584 C C . ILE B 1 132 ? -11.359 29.062 -4.906 1 78.12 132 ILE B C 1
ATOM 4586 O O . ILE B 1 132 ? -12.016 28.5 -4.023 1 78.12 132 ILE B O 1
ATOM 4590 N N . ARG B 1 133 ? -11.828 29.594 -6.012 1 78.19 133 ARG B N 1
ATOM 4591 C CA . ARG B 1 133 ? -13.266 29.516 -6.258 1 78.19 133 ARG B CA 1
ATOM 4592 C C . ARG B 1 133 ? -13.727 28.062 -6.344 1 78.19 133 ARG B C 1
ATOM 4594 O O . ARG B 1 133 ? -14.781 27.719 -5.812 1 78.19 133 ARG B O 1
ATOM 4601 N N . GLN B 1 134 ? -12.945 27.328 -6.922 1 80.69 134 GLN B N 1
ATOM 4602 C CA . GLN B 1 134 ? -13.305 25.922 -7.07 1 80.69 134 GLN B CA 1
ATOM 4603 C C . GLN B 1 134 ? -13.328 25.203 -5.723 1 80.69 134 GLN B C 1
ATOM 4605 O O . GLN B 1 134 ? -14.211 24.391 -5.461 1 80.69 134 GLN B O 1
ATOM 4610 N N . VAL B 1 135 ? -12.383 25.531 -4.973 1 83 135 VAL B N 1
ATOM 4611 C CA . VAL B 1 135 ? -12.32 24.922 -3.643 1 83 135 VAL B CA 1
ATOM 4612 C C . VAL B 1 135 ? -13.547 25.344 -2.828 1 83 135 VAL B C 1
ATOM 4614 O O . VAL B 1 135 ? -14.156 24.531 -2.141 1 83 135 VAL B O 1
ATOM 4617 N N . ASN B 1 136 ? -13.852 26.578 -2.947 1 82.94 136 ASN B N 1
ATOM 4618 C CA . ASN B 1 136 ? -15.008 27.078 -2.227 1 82.94 136 ASN B CA 1
ATOM 4619 C C . ASN B 1 136 ? -16.297 26.406 -2.688 1 82.94 136 ASN B C 1
ATOM 4621 O O . ASN B 1 136 ? -17.156 26.062 -1.868 1 82.94 136 ASN B O 1
ATOM 4625 N N . GLU B 1 137 ? -16.406 26.281 -3.959 1 85.19 137 GLU B N 1
ATOM 4626 C CA . GLU B 1 137 ? -17.594 25.641 -4.512 1 85.19 137 GLU B CA 1
ATOM 4627 C C . GLU B 1 137 ? -17.703 24.188 -4.043 1 85.19 137 GLU B C 1
ATOM 4629 O O . GLU B 1 137 ? -18.797 23.719 -3.719 1 85.19 137 GLU B O 1
ATOM 4634 N N . LEU B 1 138 ? -16.609 23.594 -4.027 1 87.56 138 LEU B N 1
ATOM 4635 C CA . LEU B 1 138 ? -16.594 22.219 -3.57 1 87.56 138 LEU B CA 1
ATOM 4636 C C . LEU B 1 138 ? -17.016 22.109 -2.107 1 87.56 138 LEU B C 1
ATOM 4638 O O . LEU B 1 138 ? -17.828 21.266 -1.743 1 87.56 138 LEU B O 1
ATOM 4642 N N . CYS B 1 139 ? -16.531 22.953 -1.312 1 91.56 139 CYS B N 1
ATOM 4643 C CA . CYS B 1 139 ? -16.797 22.906 0.12 1 91.56 139 CYS B CA 1
ATOM 4644 C C . CYS B 1 139 ? -18.234 23.359 0.419 1 91.56 139 CYS B C 1
ATOM 4646 O O . CYS B 1 139 ? -18.844 22.875 1.379 1 91.56 139 CYS B O 1
ATOM 4648 N N . LYS B 1 140 ? -18.75 24.219 -0.413 1 91 140 LYS B N 1
ATOM 4649 C CA . LYS B 1 140 ? -20.141 24.625 -0.281 1 91 140 LYS B CA 1
ATOM 4650 C C . LYS B 1 140 ? -21.094 23.453 -0.499 1 91 140 LYS B C 1
ATOM 4652 O O . LYS B 1 140 ? -22.188 23.406 0.071 1 91 140 LYS B O 1
ATOM 4657 N N . VAL B 1 141 ? -20.641 22.578 -1.284 1 93.31 141 VAL B N 1
ATOM 4658 C CA . VAL B 1 141 ? -21.453 21.406 -1.569 1 93.31 141 VAL B CA 1
ATOM 4659 C C . VAL B 1 141 ? -21.234 20.359 -0.483 1 93.31 141 VAL B C 1
ATOM 4661 O O . VAL B 1 141 ? -22.203 19.812 0.067 1 93.31 141 VAL B O 1
ATOM 4664 N N . TYR B 1 142 ? -20.047 20.078 -0.115 1 95.25 142 TYR B N 1
ATOM 4665 C CA . TYR B 1 142 ? -19.703 19.016 0.828 1 95.25 142 TYR B CA 1
ATOM 4666 C C . TYR B 1 142 ? -20.109 19.391 2.244 1 95.25 142 TYR B C 1
ATOM 4668 O O . TYR B 1 142 ? -20.594 18.547 3.002 1 95.25 142 TYR B O 1
ATOM 4676 N N . GLY B 1 143 ? -19.938 20.641 2.625 1 95.94 143 GLY B N 1
ATOM 4677 C CA . GLY B 1 143 ? -20.203 21.078 3.982 1 95.94 143 GLY B CA 1
ATOM 4678 C C . GLY B 1 143 ? -21.594 20.703 4.473 1 95.94 143 GLY B C 1
ATOM 4679 O O . GLY B 1 143 ? -21.734 19.938 5.438 1 95.94 143 GLY B O 1
ATOM 4680 N N . PRO B 1 144 ? -22.594 21.156 3.785 1 96.56 144 PRO B N 1
ATOM 4681 C CA . PRO B 1 144 ? -23.969 20.812 4.195 1 96.56 144 PRO B CA 1
ATOM 4682 C C . PRO B 1 144 ? -24.25 19.312 4.172 1 96.56 144 PRO B C 1
ATOM 4684 O O . PRO B 1 144 ? -24.984 18.812 5.016 1 96.56 144 PRO B O 1
ATOM 4687 N N . LEU B 1 145 ? -23.688 18.641 3.223 1 97.38 145 LEU B N 1
ATOM 4688 C CA . LEU B 1 145 ? -23.875 17.188 3.145 1 97.38 145 LEU B CA 1
ATOM 4689 C C . LEU B 1 145 ? -23.25 16.5 4.355 1 97.38 145 LEU B C 1
ATOM 4691 O O . LEU B 1 145 ? -23.844 15.57 4.91 1 97.38 145 LEU B O 1
ATOM 4695 N N . ILE B 1 146 ? -22.109 16.938 4.734 1 97.88 146 ILE B N 1
ATOM 4696 C CA . ILE B 1 146 ? -21.438 16.391 5.906 1 97.88 146 ILE B CA 1
ATOM 4697 C C . ILE B 1 146 ? -22.281 16.656 7.156 1 97.88 146 ILE B C 1
ATOM 4699 O O . ILE B 1 146 ? -22.5 15.758 7.969 1 97.88 146 ILE B O 1
ATOM 4703 N N . GLU B 1 147 ? -22.703 17.859 7.258 1 96.56 147 GLU B N 1
ATOM 4704 C CA . GLU B 1 147 ? -23.5 18.25 8.414 1 96.56 147 GLU B CA 1
ATOM 4705 C C . GLU B 1 147 ? -24.766 17.422 8.531 1 96.56 147 GLU B C 1
ATOM 4707 O O . GLU B 1 147 ? -25.141 16.984 9.625 1 96.56 147 GLU B O 1
ATOM 4712 N N . LYS B 1 148 ? -25.359 17.141 7.445 1 96.5 148 LYS B N 1
ATOM 4713 C CA . LYS B 1 148 ? -26.625 16.438 7.395 1 96.5 148 LYS B CA 1
ATOM 4714 C C . LYS B 1 148 ? -26.438 14.938 7.598 1 96.5 148 LYS B C 1
ATOM 4716 O O . LYS B 1 148 ? -27.219 14.297 8.305 1 96.5 148 LYS B O 1
ATOM 4721 N N . ASN B 1 149 ? -25.422 14.406 7.02 1 97.94 149 ASN B N 1
ATOM 4722 C CA . ASN B 1 149 ? -25.375 12.961 6.84 1 97.94 149 ASN B CA 1
ATOM 4723 C C . ASN B 1 149 ? -24.391 12.305 7.816 1 97.94 149 ASN B C 1
ATOM 4725 O O . ASN B 1 149 ? -24.578 11.148 8.195 1 97.94 149 ASN B O 1
ATOM 4729 N N . ALA B 1 150 ? -23.359 12.953 8.195 1 98.19 150 ALA B N 1
ATOM 4730 C CA . ALA B 1 150 ? -22.312 12.352 9.016 1 98.19 150 ALA B CA 1
ATOM 4731 C C . ALA B 1 150 ? -22.75 12.234 10.477 1 98.19 150 ALA B C 1
ATOM 4733 O O . ALA B 1 150 ? -23.688 12.914 10.898 1 98.19 150 ALA B O 1
ATOM 4734 N N . LYS B 1 151 ? -22.156 11.344 11.195 1 97.38 151 LYS B N 1
ATOM 4735 C CA . LYS B 1 151 ? -22.375 11.242 12.633 1 97.38 151 LYS B CA 1
ATOM 4736 C C . LYS B 1 151 ? -21.844 12.477 13.359 1 97.38 151 LYS B C 1
ATOM 4738 O O . LYS B 1 151 ? -20.938 13.156 12.859 1 97.38 151 LYS B O 1
ATOM 4743 N N . SER B 1 152 ? -22.312 12.766 14.516 1 94.69 152 SER B N 1
ATOM 4744 C CA . SER B 1 152 ? -21.938 13.953 15.273 1 94.69 152 SER B CA 1
ATOM 4745 C C . SER B 1 152 ? -20.469 13.93 15.664 1 94.69 152 SER B C 1
ATOM 4747 O O . SER B 1 152 ? -19.828 14.977 15.766 1 94.69 152 SER B O 1
ATOM 4749 N N . GLY B 1 153 ? -19.938 12.758 15.867 1 95.94 153 GLY B N 1
ATOM 4750 C CA . GLY B 1 153 ? -18.547 12.625 16.281 1 95.94 153 GLY B CA 1
ATOM 4751 C C . GLY B 1 153 ? -17.609 12.367 15.117 1 95.94 153 GLY B C 1
ATOM 4752 O O . GLY B 1 153 ? -16.484 11.883 15.312 1 95.94 153 GLY B O 1
ATOM 4753 N N . VAL B 1 154 ? -18 12.797 13.945 1 98.19 154 VAL B N 1
ATOM 4754 C CA . VAL B 1 154 ? -17.219 12.5 12.75 1 98.19 154 VAL B CA 1
ATOM 4755 C C . VAL B 1 154 ? -15.859 13.172 12.844 1 98.19 154 VAL B C 1
ATOM 4757 O O . VAL B 1 154 ? -15.75 14.305 13.32 1 98.19 154 VAL B O 1
ATOM 4760 N N . ARG B 1 155 ? -14.859 12.461 12.508 1 98.38 155 ARG B N 1
ATOM 4761 C CA . ARG B 1 155 ? -13.508 12.992 12.391 1 98.38 155 ARG B CA 1
ATOM 4762 C C . ARG B 1 155 ? -13.141 13.25 10.93 1 98.38 155 ARG B C 1
ATOM 4764 O O . ARG B 1 155 ? -13.258 12.352 10.094 1 98.38 155 ARG B O 1
ATOM 4771 N N . ILE B 1 156 ? -12.719 14.5 10.633 1 98.31 156 ILE B N 1
ATOM 4772 C CA . ILE B 1 156 ? -12.469 14.898 9.25 1 98.31 156 ILE B CA 1
ATOM 4773 C C . ILE B 1 156 ? -10.992 15.258 9.078 1 98.31 156 ILE B C 1
ATOM 4775 O O . ILE B 1 156 ? -10.469 16.109 9.797 1 98.31 156 ILE B O 1
ATOM 4779 N N . VAL B 1 157 ? -10.352 14.594 8.164 1 97.88 157 VAL B N 1
ATOM 4780 C CA . VAL B 1 157 ? -8.961 14.859 7.812 1 97.88 157 VAL B CA 1
ATOM 4781 C C . VAL B 1 157 ? -8.891 15.453 6.41 1 97.88 157 VAL B C 1
ATOM 4783 O O . VAL B 1 157 ? -9.367 14.852 5.445 1 97.88 157 VAL B O 1
ATOM 4786 N N . VAL B 1 158 ? -8.336 16.625 6.332 1 96.25 158 VAL B N 1
ATOM 4787 C CA . VAL B 1 158 ? -8.148 17.281 5.047 1 96.25 158 VAL B CA 1
ATOM 4788 C C . VAL B 1 158 ? -6.699 17.141 4.598 1 96.25 158 VAL B C 1
ATOM 4790 O O . VAL B 1 158 ? -5.785 17.609 5.281 1 96.25 158 VAL B O 1
ATOM 4793 N N . ALA B 1 159 ? -6.508 16.438 3.537 1 92.12 159 ALA B N 1
ATOM 4794 C CA . ALA B 1 159 ? -5.164 16.188 3.014 1 92.12 159 ALA B CA 1
ATOM 4795 C C . ALA B 1 159 ? -5.086 16.531 1.527 1 92.12 159 ALA B C 1
ATOM 4797 O O . ALA B 1 159 ? -6.094 16.469 0.817 1 92.12 159 ALA B O 1
ATOM 4798 N N . GLY B 1 160 ? -3.873 16.875 1.115 1 82.69 160 GLY B N 1
ATOM 4799 C CA . GLY B 1 160 ? -3.666 17.188 -0.291 1 82.69 160 GLY B CA 1
ATOM 4800 C C . GLY B 1 160 ? -2.473 18.094 -0.534 1 82.69 160 GLY B C 1
ATOM 4801 O O . GLY B 1 160 ? -1.688 18.344 0.38 1 82.69 160 GLY B O 1
ATOM 4802 N N . LYS B 1 161 ? -2.436 18.547 -1.772 1 77.38 161 LYS B N 1
ATOM 4803 C CA . LYS B 1 161 ? -1.292 19.375 -2.166 1 77.38 161 LYS B CA 1
ATOM 4804 C C . LYS B 1 161 ? -1.688 20.844 -2.299 1 77.38 161 LYS B C 1
ATOM 4806 O O . LYS B 1 161 ? -0.826 21.719 -2.371 1 77.38 161 LYS B O 1
ATOM 4811 N N . THR B 1 162 ? -3.053 21.016 -2.246 1 78.38 162 THR B N 1
ATOM 4812 C CA . THR B 1 162 ? -3.455 22.391 -2.506 1 78.38 162 THR B CA 1
ATOM 4813 C C . THR B 1 162 ? -4.488 22.859 -1.484 1 78.38 162 THR B C 1
ATOM 4815 O O . THR B 1 162 ? -5.434 22.125 -1.173 1 78.38 162 THR B O 1
ATOM 4818 N N . PHE B 1 163 ? -4.281 23.984 -0.902 1 85.94 163 PHE B N 1
ATOM 4819 C CA . PHE B 1 163 ? -5.203 24.797 -0.111 1 85.94 163 PHE B CA 1
ATOM 4820 C C . PHE B 1 163 ? -5.812 23.969 1.017 1 85.94 163 PHE B C 1
ATOM 4822 O O . PHE B 1 163 ? -7.023 24 1.232 1 85.94 163 PHE B O 1
ATOM 4829 N N . VAL B 1 164 ? -5.047 23.266 1.646 1 90.81 164 VAL B N 1
ATOM 4830 C CA . VAL B 1 164 ? -5.574 22.375 2.672 1 90.81 164 VAL B CA 1
ATOM 4831 C C . VAL B 1 164 ? -6.09 23.203 3.854 1 90.81 164 VAL B C 1
ATOM 4833 O O . VAL B 1 164 ? -7.105 22.859 4.461 1 90.81 164 VAL B O 1
ATOM 4836 N N . ASN B 1 165 ? -5.383 24.312 4.203 1 92.75 165 ASN B N 1
ATOM 4837 C CA . ASN B 1 165 ? -5.852 25.188 5.281 1 92.75 165 ASN B CA 1
ATOM 4838 C C . ASN B 1 165 ? -7.203 25.812 4.953 1 92.75 165 ASN B C 1
ATOM 4840 O O . ASN B 1 165 ? -8.102 25.828 5.797 1 92.75 165 ASN B O 1
ATOM 4844 N N . LEU B 1 166 ? -7.25 26.281 3.77 1 89.81 166 LEU B N 1
ATOM 4845 C CA . LEU B 1 166 ? -8.484 26.922 3.314 1 89.81 166 LEU B CA 1
ATOM 4846 C C . LEU B 1 166 ? -9.633 25.922 3.277 1 89.81 166 LEU B C 1
ATOM 4848 O O . LEU B 1 166 ? -10.742 26.219 3.711 1 89.81 166 LEU B O 1
ATOM 4852 N N . LYS B 1 167 ? -9.375 24.766 2.773 1 92.38 167 LYS B N 1
ATOM 4853 C CA . LYS B 1 167 ? -10.398 23.719 2.699 1 92.38 167 LYS B CA 1
ATOM 4854 C C . LYS B 1 167 ? -10.945 23.391 4.086 1 92.38 167 LYS B C 1
ATOM 4856 O O . LYS B 1 167 ? -12.156 23.25 4.266 1 92.38 167 LYS B O 1
ATOM 4861 N N . ALA B 1 168 ? -10.07 23.219 4.969 1 95.81 168 ALA B N 1
ATOM 4862 C CA . ALA B 1 168 ? -10.5 22.922 6.332 1 95.81 168 ALA B CA 1
ATOM 4863 C C . ALA B 1 168 ? -11.367 24.047 6.895 1 95.81 168 ALA B C 1
ATOM 4865 O O . ALA B 1 168 ? -12.422 23.797 7.473 1 95.81 168 ALA B O 1
ATOM 4866 N N . LEU B 1 169 ? -10.93 25.25 6.707 1 94.25 169 LEU B N 1
ATOM 4867 C CA . LEU B 1 169 ? -11.672 26.406 7.195 1 94.25 169 LEU B CA 1
ATOM 4868 C C . LEU B 1 169 ? -13.047 26.484 6.547 1 94.25 169 LEU B C 1
ATOM 4870 O O . LEU B 1 169 ? -14.039 26.766 7.223 1 94.25 169 LEU B O 1
ATOM 4874 N N . MET B 1 170 ? -13.094 26.25 5.25 1 92.75 170 MET B N 1
ATOM 4875 C CA . MET B 1 170 ? -14.359 26.328 4.516 1 92.75 170 MET B CA 1
ATOM 4876 C C . MET B 1 170 ? -15.32 25.234 4.977 1 92.75 170 MET B C 1
ATOM 4878 O O . MET B 1 170 ? -16.531 25.469 5.062 1 92.75 170 MET B O 1
ATOM 4882 N N . ILE B 1 171 ? -14.797 24.062 5.188 1 95.44 171 ILE B N 1
ATOM 4883 C CA . ILE B 1 171 ? -15.648 22.984 5.684 1 95.44 171 ILE B CA 1
ATOM 4884 C C . ILE B 1 171 ? -16.234 23.359 7.043 1 95.44 171 ILE B C 1
ATOM 4886 O O . ILE B 1 171 ? -17.406 23.141 7.309 1 95.44 171 ILE B O 1
ATOM 4890 N N . MET B 1 172 ? -15.398 23.969 7.953 1 95.81 172 MET B N 1
ATOM 4891 C CA . MET B 1 172 ? -15.867 24.422 9.258 1 95.81 172 MET B CA 1
ATOM 4892 C C . MET B 1 172 ? -16.984 25.453 9.109 1 95.81 172 MET B C 1
ATOM 4894 O O . MET B 1 172 ? -17.938 25.469 9.891 1 95.81 172 MET B O 1
ATOM 4898 N N . THR B 1 173 ? -16.828 26.234 8.109 1 93.12 173 THR B N 1
ATOM 4899 C CA . THR B 1 173 ? -17.766 27.328 7.871 1 93.12 173 THR B CA 1
ATOM 4900 C C . THR B 1 173 ? -19.078 26.797 7.34 1 93.12 173 THR B C 1
ATOM 4902 O O . THR B 1 173 ? -20.156 27.266 7.742 1 93.12 173 THR B O 1
ATOM 4905 N N . HIS B 1 174 ? -19.031 25.875 6.449 1 95.06 174 HIS B N 1
ATOM 4906 C CA . HIS B 1 174 ? -20.219 25.391 5.773 1 95.06 174 HIS B CA 1
ATOM 4907 C C . HIS B 1 174 ? -20.859 24.234 6.531 1 95.06 174 HIS B C 1
ATOM 4909 O O . HIS B 1 174 ? -21.969 23.797 6.191 1 95.06 174 HIS B O 1
ATOM 4915 N N . ALA B 1 175 ? -20.203 23.719 7.52 1 96.44 175 ALA B N 1
ATOM 4916 C CA . ALA B 1 175 ? -20.75 22.719 8.43 1 96.44 175 ALA B CA 1
ATOM 4917 C C . ALA B 1 175 ? -20.594 23.156 9.883 1 96.44 175 ALA B C 1
ATOM 4919 O O . ALA B 1 175 ? -19.906 22.5 10.664 1 96.44 175 ALA B O 1
ATOM 4920 N N . PRO B 1 176 ? -21.344 24.078 10.312 1 94.81 176 PRO B N 1
ATOM 4921 C CA . PRO B 1 176 ? -21.141 24.703 11.625 1 94.81 176 PRO B CA 1
ATOM 4922 C C . PRO B 1 176 ? -21.516 23.797 12.789 1 94.81 176 PRO B C 1
ATOM 4924 O O . PRO B 1 176 ? -21.109 24.031 13.922 1 94.81 176 PRO B O 1
ATOM 4927 N N . SER B 1 177 ? -22.266 22.766 12.555 1 96.31 177 SER B N 1
ATOM 4928 C CA . SER B 1 177 ? -22.672 21.875 13.633 1 96.31 177 SER B CA 1
ATOM 4929 C C . SER B 1 177 ? -21.562 20.906 14 1 96.31 177 SER B C 1
ATOM 4931 O O . SER B 1 177 ? -21.594 20.281 15.062 1 96.31 177 SER B O 1
ATOM 4933 N N . ILE B 1 178 ? -20.641 20.797 13.148 1 96.81 178 ILE B N 1
ATOM 4934 C CA . ILE B 1 178 ? -19.516 19.906 13.414 1 96.81 178 ILE B CA 1
ATOM 4935 C C . ILE B 1 178 ? -18.5 20.609 14.297 1 96.81 178 ILE B C 1
ATOM 4937 O O . ILE B 1 178 ? -18.141 21.766 14.039 1 96.81 178 ILE B O 1
ATOM 4941 N N . ASN B 1 179 ? -18.109 19.953 15.336 1 96.94 179 ASN B N 1
ATOM 4942 C CA . ASN B 1 179 ? -17.062 20.484 16.188 1 96.94 179 ASN B CA 1
ATOM 4943 C C . ASN B 1 179 ? -15.805 20.812 15.383 1 96.94 179 ASN B C 1
ATOM 4945 O O . ASN B 1 179 ? -15.227 19.938 14.734 1 96.94 179 ASN B O 1
ATOM 4949 N N . PRO B 1 180 ? -15.352 22.062 15.375 1 96.25 180 PRO B N 1
ATOM 4950 C CA . PRO B 1 180 ? -14.156 22.422 14.609 1 96.25 180 PRO B CA 1
ATOM 4951 C C . PRO B 1 180 ? -12.93 21.609 15.008 1 96.25 180 PRO B C 1
ATOM 4953 O O . PRO B 1 180 ? -12.047 21.375 14.18 1 96.25 180 PRO B O 1
ATOM 4956 N N . GLY B 1 181 ? -12.898 21.172 16.234 1 96.56 181 GLY B N 1
ATOM 4957 C CA . GLY B 1 181 ? -11.805 20.328 16.688 1 96.56 181 GLY B CA 1
ATOM 4958 C C . GLY B 1 181 ? -11.758 18.984 15.977 1 96.56 181 GLY B C 1
ATOM 4959 O O . GLY B 1 181 ? -10.742 18.297 16.031 1 96.56 181 GLY B O 1
ATOM 4960 N N . ASN B 1 182 ? -12.836 18.656 15.336 1 98.06 182 ASN B N 1
ATOM 4961 C CA . ASN B 1 182 ? -12.914 17.391 14.633 1 98.06 182 ASN B CA 1
ATOM 4962 C C . ASN B 1 182 ? -12.453 17.516 13.18 1 98.06 182 ASN B C 1
ATOM 4964 O O . ASN B 1 182 ? -12.477 16.531 12.43 1 98.06 182 ASN B O 1
ATOM 4968 N N . ILE B 1 183 ? -12.055 18.734 12.797 1 97.88 183 ILE B N 1
ATOM 4969 C CA . ILE B 1 183 ? -11.57 19 11.445 1 97.88 183 ILE B CA 1
ATOM 4970 C C . ILE B 1 183 ? -10.094 19.391 11.5 1 97.88 183 ILE B C 1
ATOM 4972 O O . ILE B 1 183 ? -9.742 20.422 12.094 1 97.88 183 ILE B O 1
ATOM 4976 N N . ILE B 1 184 ? -9.266 18.594 10.883 1 97.56 184 ILE B N 1
ATOM 4977 C CA . ILE B 1 184 ? -7.844 18.906 10.938 1 97.56 184 ILE B CA 1
ATOM 4978 C C . ILE B 1 184 ? -7.254 18.859 9.531 1 97.56 184 ILE B C 1
ATOM 4980 O O . ILE B 1 184 ? -7.691 18.062 8.695 1 97.56 184 ILE B O 1
ATOM 4984 N N . ALA B 1 185 ? -6.301 19.75 9.258 1 96.81 185 ALA B N 1
ATOM 4985 C CA . ALA B 1 185 ? -5.52 19.75 8.023 1 96.81 185 ALA B CA 1
ATOM 4986 C C . ALA B 1 185 ? -4.152 19.094 8.234 1 96.81 185 ALA B C 1
ATOM 4988 O O . ALA B 1 185 ? -3.498 19.344 9.25 1 96.81 185 ALA B O 1
ATOM 4989 N N . LEU B 1 186 ? -3.738 18.328 7.285 1 93.38 186 LEU B N 1
ATOM 4990 C CA . LEU B 1 186 ? -2.537 17.531 7.504 1 93.38 186 LEU B CA 1
ATOM 4991 C C . LEU B 1 186 ? -1.294 18.266 7.027 1 93.38 186 LEU B C 1
ATOM 4993 O O . LEU B 1 186 ? -1.176 18.594 5.844 1 93.38 186 LEU B O 1
ATOM 4997 N N . ALA B 1 187 ? -0.417 18.516 7.926 1 90.75 187 ALA B N 1
ATOM 4998 C CA . ALA B 1 187 ? 0.878 19.109 7.621 1 90.75 187 ALA B CA 1
ATOM 4999 C C . ALA B 1 187 ? 1.996 18.078 7.695 1 90.75 187 ALA B C 1
ATOM 5001 O O . ALA B 1 187 ? 3.137 18.359 7.324 1 90.75 187 ALA B O 1
ATOM 5002 N N . MET B 1 188 ? 1.68 16.953 8.062 1 84.94 188 MET B N 1
ATOM 5003 C CA . MET B 1 188 ? 2.654 15.914 8.367 1 84.94 188 MET B CA 1
ATOM 5004 C C . MET B 1 188 ? 3.391 15.469 7.109 1 84.94 188 MET B C 1
ATOM 5006 O O . MET B 1 188 ? 4.461 14.867 7.191 1 84.94 188 MET B O 1
ATOM 5010 N N . LEU B 1 189 ? 2.77 15.719 5.953 1 82.88 189 LEU B N 1
ATOM 5011 C CA . LEU B 1 189 ? 3.486 15.375 4.73 1 82.88 189 LEU B CA 1
ATOM 5012 C C . LEU B 1 189 ? 4.777 16.188 4.613 1 82.88 189 LEU B C 1
ATOM 5014 O O . LEU B 1 189 ? 5.832 15.625 4.301 1 82.88 189 LEU B O 1
ATOM 5018 N N . LEU B 1 190 ? 4.641 17.438 4.84 1 85.75 190 LEU B N 1
ATOM 5019 C CA . LEU B 1 190 ? 5.805 18.312 4.812 1 85.75 190 LEU B CA 1
ATOM 5020 C C . LEU B 1 190 ? 6.773 17.969 5.941 1 85.75 190 LEU B C 1
ATOM 5022 O O . LEU B 1 190 ? 7.988 17.969 5.742 1 85.75 190 LEU B O 1
ATOM 5026 N N . GLU B 1 191 ? 6.219 17.75 7.07 1 90.19 191 GLU B N 1
ATOM 5027 C CA . GLU B 1 191 ? 7.023 17.359 8.227 1 90.19 191 GLU B CA 1
ATOM 5028 C C . GLU B 1 191 ? 7.832 16.109 7.938 1 90.19 191 GLU B C 1
ATOM 5030 O O . GLU B 1 191 ? 9.031 16.047 8.219 1 90.19 191 GLU B O 1
ATOM 5035 N N . SER B 1 192 ? 7.16 15.172 7.379 1 86.31 192 SER B N 1
ATOM 5036 C CA . SER B 1 192 ? 7.816 13.906 7.059 1 86.31 192 SER B CA 1
ATOM 5037 C C . SER B 1 192 ? 8.906 14.102 6.008 1 86.31 192 SER B C 1
ATOM 5039 O O . SER B 1 192 ? 9.961 13.469 6.078 1 86.31 192 SER B O 1
ATOM 5041 N N . ALA B 1 193 ? 8.617 14.867 5.055 1 83.56 193 ALA B N 1
ATOM 5042 C CA . ALA B 1 193 ? 9.617 15.156 4.031 1 83.56 193 ALA B CA 1
ATOM 5043 C C . ALA B 1 193 ? 10.836 15.836 4.633 1 83.56 193 ALA B C 1
ATOM 5045 O O . ALA B 1 193 ? 11.977 15.531 4.262 1 83.56 193 ALA B O 1
ATOM 5046 N N . ALA B 1 194 ? 10.609 16.734 5.492 1 89.62 194 ALA B N 1
ATOM 5047 C CA . ALA B 1 194 ? 11.703 17.422 6.168 1 89.62 194 ALA B CA 1
ATOM 5048 C C . ALA B 1 194 ? 12.555 16.453 6.98 1 89.62 194 ALA B C 1
ATOM 5050 O O . ALA B 1 194 ? 13.781 16.453 6.887 1 89.62 194 ALA B O 1
ATOM 5051 N N . LYS B 1 195 ? 11.891 15.68 7.73 1 89.06 195 LYS B N 1
ATOM 5052 C CA . LYS B 1 195 ? 12.594 14.688 8.539 1 89.06 195 LYS B CA 1
ATOM 5053 C C . LYS B 1 195 ? 13.43 13.758 7.66 1 89.06 195 LYS B C 1
ATOM 5055 O O . LYS B 1 195 ? 14.562 13.422 8.008 1 89.06 195 LYS B O 1
ATOM 5060 N N . ALA B 1 196 ? 12.844 13.398 6.582 1 84.56 196 ALA B N 1
ATOM 5061 C CA . ALA B 1 196 ? 13.539 12.492 5.676 1 84.56 196 ALA B CA 1
ATOM 5062 C C . ALA B 1 196 ? 14.797 13.148 5.105 1 84.56 196 ALA B C 1
ATOM 5064 O O . ALA B 1 196 ? 15.852 12.516 5.023 1 84.56 196 ALA B O 1
ATOM 5065 N N . MET B 1 197 ? 14.703 14.32 4.648 1 86.19 197 MET B N 1
ATOM 5066 C CA . MET B 1 197 ? 15.836 15.039 4.082 1 86.19 197 MET B CA 1
ATOM 5067 C C . MET B 1 197 ? 16.953 15.195 5.113 1 86.19 197 MET B C 1
ATOM 5069 O O . MET B 1 197 ? 18.125 15.016 4.793 1 86.19 197 MET B O 1
ATOM 5073 N N . LEU B 1 198 ? 16.547 15.547 6.297 1 90.56 198 LEU B N 1
ATOM 5074 C CA . LEU B 1 198 ? 17.516 15.688 7.383 1 90.56 198 LEU B CA 1
ATOM 5075 C C . LEU B 1 198 ? 18.188 14.359 7.688 1 90.56 198 LEU B C 1
ATOM 5077 O O . LEU B 1 198 ? 19.406 14.312 7.895 1 90.56 198 LEU B O 1
ATOM 5081 N N . ALA B 1 199 ? 17.406 13.359 7.723 1 86.62 199 ALA B N 1
ATOM 5082 C CA . ALA B 1 199 ? 17.938 12.023 7.992 1 86.62 199 ALA B CA 1
ATOM 5083 C C . ALA B 1 199 ? 18.953 11.609 6.934 1 86.62 199 ALA B C 1
ATOM 5085 O O . ALA B 1 199 ? 20 11.023 7.254 1 86.62 199 ALA B O 1
ATOM 5086 N N . ARG B 1 200 ? 18.641 11.914 5.719 1 82.06 200 ARG B N 1
ATOM 5087 C CA . ARG B 1 200 ? 19.578 11.602 4.641 1 82.06 200 ARG B CA 1
ATOM 5088 C C . ARG B 1 200 ? 20.891 12.359 4.82 1 82.06 200 ARG B C 1
ATOM 5090 O O . ARG B 1 200 ? 21.969 11.805 4.582 1 82.06 200 ARG B O 1
ATOM 5097 N N . LYS B 1 201 ? 20.812 13.578 5.148 1 84.38 201 LYS B N 1
ATOM 5098 C CA . LYS B 1 201 ? 22 14.398 5.387 1 84.38 201 LYS B CA 1
ATOM 5099 C C . LYS B 1 201 ? 22.859 13.82 6.504 1 84.38 201 LYS B C 1
ATOM 5101 O O . LYS B 1 201 ? 24.094 13.922 6.469 1 84.38 201 LYS B O 1
ATOM 5106 N N . LEU B 1 202 ? 22.234 13.234 7.438 1 86.44 202 LEU B N 1
ATOM 5107 C CA . LEU B 1 202 ? 22.938 12.695 8.602 1 86.44 202 LEU B CA 1
ATOM 5108 C C . LEU B 1 202 ? 23.188 11.203 8.43 1 86.44 202 LEU B C 1
ATOM 5110 O O . LEU B 1 202 ? 23.734 10.555 9.328 1 86.44 202 LEU B O 1
ATOM 5114 N N . ASN B 1 203 ? 22.703 10.586 7.383 1 79.81 203 ASN B N 1
ATOM 5115 C CA . ASN B 1 203 ? 22.859 9.164 7.098 1 79.81 203 ASN B CA 1
ATOM 5116 C C . ASN B 1 203 ? 22.25 8.305 8.203 1 79.81 203 ASN B C 1
ATOM 5118 O O . ASN B 1 203 ? 22.922 7.43 8.758 1 79.81 203 ASN B O 1
ATOM 5122 N N . MET B 1 204 ? 21.047 8.617 8.516 1 81 204 MET B N 1
ATOM 5123 C CA . MET B 1 204 ? 20.328 7.867 9.539 1 81 204 MET B CA 1
ATOM 5124 C C . MET B 1 204 ? 18.875 7.645 9.117 1 81 204 MET B C 1
ATOM 5126 O O . MET B 1 204 ? 18.453 8.109 8.062 1 81 204 MET B O 1
ATOM 5130 N N . ASN B 1 205 ? 18.156 6.938 10 1 78.56 205 ASN B N 1
ATOM 5131 C CA . ASN B 1 205 ? 16.734 6.715 9.773 1 78.56 205 ASN B CA 1
ATOM 5132 C C . ASN B 1 205 ? 15.898 7.91 10.234 1 78.56 205 ASN B C 1
ATOM 5134 O O . ASN B 1 205 ? 16.172 8.484 11.289 1 78.56 205 ASN B O 1
ATOM 5138 N N . SER B 1 206 ? 14.953 8.25 9.43 1 84.56 206 SER B N 1
ATOM 5139 C CA . SER B 1 206 ? 14.141 9.43 9.711 1 84.56 206 SER B CA 1
ATOM 5140 C C . SER B 1 206 ? 13.359 9.266 11.008 1 84.56 206 SER B C 1
ATOM 5142 O O . SER B 1 206 ? 12.922 10.25 11.602 1 84.56 206 SER B O 1
ATOM 5144 N N . ALA B 1 207 ? 13.148 8.023 11.469 1 79.69 207 ALA B N 1
ATOM 5145 C CA . ALA B 1 207 ? 12.422 7.77 12.703 1 79.69 207 ALA B CA 1
ATOM 5146 C C . ALA B 1 207 ? 13.164 8.352 13.906 1 79.69 207 ALA B C 1
ATOM 5148 O O . ALA B 1 207 ? 12.555 8.609 14.953 1 79.69 207 ALA B O 1
ATOM 5149 N N . GLY B 1 208 ? 14.391 8.594 13.758 1 83.94 208 GLY B N 1
ATOM 5150 C CA . GLY B 1 208 ? 15.203 9.125 14.844 1 83.94 208 GLY B CA 1
ATOM 5151 C C . GLY B 1 208 ? 15.133 10.633 14.961 1 83.94 208 GLY B C 1
ATOM 5152 O O . GLY B 1 208 ? 15.672 11.211 15.906 1 83.94 208 GLY B O 1
ATOM 5153 N N . ILE B 1 209 ? 14.539 11.273 14.062 1 90.19 209 ILE B N 1
ATOM 5154 C CA . ILE B 1 209 ? 14.406 12.727 14.078 1 90.19 209 ILE B CA 1
ATOM 5155 C C . ILE B 1 209 ? 13.047 13.125 14.648 1 90.19 209 ILE B C 1
ATOM 5157 O O . ILE B 1 209 ? 12.008 12.688 14.148 1 90.19 209 ILE B O 1
ATOM 5161 N N . LYS B 1 210 ? 13.07 13.922 15.719 1 90.75 210 LYS B N 1
ATOM 5162 C CA . LYS B 1 210 ? 11.836 14.297 16.406 1 90.75 210 LYS B CA 1
ATOM 5163 C C . LYS B 1 210 ? 11.727 15.812 16.547 1 90.75 210 LYS B C 1
ATOM 5165 O O . LYS B 1 210 ? 12.711 16.531 16.375 1 90.75 210 LYS B O 1
ATOM 5170 N N . ASP B 1 211 ? 10.547 16.266 16.734 1 92.81 211 ASP B N 1
ATOM 5171 C CA . ASP B 1 211 ? 10.203 17.641 17.141 1 92.81 211 ASP B CA 1
ATOM 5172 C C . ASP B 1 211 ? 10.492 18.625 16 1 92.81 211 ASP B C 1
ATOM 5174 O O . ASP B 1 211 ? 10.984 19.719 16.25 1 92.81 211 ASP B O 1
ATOM 5178 N N . VAL B 1 212 ? 10.398 18.094 14.844 1 93.81 212 VAL B N 1
ATOM 5179 C CA . VAL B 1 212 ? 10.336 18.984 13.695 1 93.81 212 VAL B CA 1
ATOM 5180 C C . VAL B 1 212 ? 8.93 19.562 13.57 1 93.81 212 VAL B C 1
ATOM 5182 O O . VAL B 1 212 ? 7.945 18.828 13.539 1 93.81 212 VAL B O 1
ATOM 5185 N N . ILE B 1 213 ? 8.828 20.906 13.484 1 94.31 213 ILE B N 1
ATOM 5186 C CA . ILE B 1 213 ? 7.508 21.531 13.508 1 94.31 213 ILE B CA 1
ATOM 5187 C C . ILE B 1 213 ? 7.293 22.328 12.219 1 94.31 213 ILE B C 1
ATOM 5189 O O . ILE B 1 213 ? 8.188 23.047 11.766 1 94.31 213 ILE B O 1
ATOM 5193 N N . VAL B 1 214 ? 6.176 22.172 11.633 1 94.12 214 VAL B N 1
ATOM 5194 C CA . VAL B 1 214 ? 5.754 22.984 10.492 1 94.12 214 VAL B CA 1
ATOM 5195 C C . VAL B 1 214 ? 4.762 24.047 10.953 1 94.12 214 VAL B C 1
ATOM 5197 O O . VAL B 1 214 ? 3.705 23.719 11.5 1 94.12 214 VAL B O 1
ATOM 5200 N N . TRP B 1 215 ? 5.078 25.297 10.742 1 94.62 215 TRP B N 1
ATOM 5201 C CA . TRP B 1 215 ? 4.211 26.406 11.102 1 94.62 215 TRP B CA 1
ATOM 5202 C C . TRP B 1 215 ? 3.574 27.031 9.859 1 94.62 215 TRP B C 1
ATOM 5204 O O . TRP B 1 215 ? 4.203 27.094 8.797 1 94.62 215 TRP B O 1
ATOM 5214 N N . GLY B 1 216 ? 2.338 27.469 10 1 94.06 216 GLY B N 1
ATOM 5215 C CA . GLY B 1 216 ? 1.792 28.375 9 1 94.06 216 GLY B CA 1
ATOM 5216 C C . GLY B 1 216 ? 0.845 27.688 8.031 1 94.06 216 GLY B C 1
ATOM 5217 O O . GLY B 1 216 ? 0.071 26.812 8.43 1 94.06 216 GLY B O 1
ATOM 5218 N N . ASN B 1 217 ? 0.861 28.203 6.797 1 90.31 217 ASN B N 1
ATOM 5219 C CA . ASN B 1 217 ? 0.064 27.656 5.707 1 90.31 217 ASN B CA 1
ATOM 5220 C C . ASN B 1 217 ? 0.727 26.438 5.09 1 90.31 217 ASN B C 1
ATOM 5222 O O . ASN B 1 217 ? 1.741 26.547 4.402 1 90.31 217 ASN B O 1
ATOM 5226 N N . ILE B 1 218 ? 0.143 25.328 5.281 1 88.38 218 ILE B N 1
ATOM 5227 C CA . ILE B 1 218 ? 0.729 24.031 4.957 1 88.38 218 ILE B CA 1
ATOM 5228 C C . ILE B 1 218 ? 1.052 23.969 3.465 1 88.38 218 ILE B C 1
ATOM 5230 O O . ILE B 1 218 ? 2.115 23.484 3.072 1 88.38 218 ILE B O 1
ATOM 5234 N N . THR B 1 219 ? 0.141 24.391 2.613 1 81.69 219 THR B N 1
ATOM 5235 C CA . THR B 1 219 ? 0.319 24.297 1.169 1 81.69 219 THR B CA 1
ATOM 5236 C C . THR B 1 219 ? 0.761 25.641 0.588 1 81.69 219 THR B C 1
ATOM 5238 O O . THR B 1 219 ? 0.729 25.828 -0.628 1 81.69 219 THR B O 1
ATOM 5241 N N . GLY B 1 220 ? 1.094 26.594 1.373 1 82.12 220 GLY B N 1
ATOM 5242 C CA . GLY B 1 220 ? 1.594 27.906 0.986 1 82.12 220 GLY B CA 1
ATOM 5243 C C . GLY B 1 220 ? 2.869 28.281 1.708 1 82.12 220 GLY B C 1
ATOM 5244 O O . GLY B 1 220 ? 3.85 27.547 1.694 1 82.12 220 GLY B O 1
ATOM 5245 N N . SER B 1 221 ? 2.73 29.453 2.338 1 86.19 221 SER B N 1
ATOM 5246 C CA . SER B 1 221 ? 3.889 29.906 3.098 1 86.19 221 SER B CA 1
ATOM 5247 C C . SER B 1 221 ? 3.98 29.203 4.445 1 86.19 221 SER B C 1
ATOM 5249 O O . SER B 1 221 ? 3.127 29.391 5.316 1 86.19 221 SER B O 1
ATOM 5251 N N . SER B 1 222 ? 4.934 28.391 4.539 1 90.81 222 SER B N 1
ATOM 5252 C CA . SER B 1 222 ? 5.148 27.641 5.777 1 90.81 222 SER B CA 1
ATOM 5253 C C . SER B 1 222 ? 6.594 27.766 6.254 1 90.81 222 SER B C 1
ATOM 5255 O O . SER B 1 222 ? 7.457 28.25 5.512 1 90.81 222 SER B O 1
ATOM 5257 N N . TYR B 1 223 ? 6.797 27.578 7.516 1 92.06 223 TYR B N 1
ATOM 5258 C CA . TYR B 1 223 ? 8.109 27.609 8.141 1 92.06 223 TYR B CA 1
ATOM 5259 C C . TYR B 1 223 ? 8.406 26.312 8.867 1 92.06 223 TYR B C 1
ATOM 5261 O O . TYR B 1 223 ? 7.633 25.875 9.727 1 92.06 223 TYR B O 1
ATOM 5269 N N . ILE B 1 224 ? 9.523 25.641 8.453 1 93 224 ILE B N 1
ATOM 5270 C CA . ILE B 1 224 ? 9.977 24.438 9.133 1 93 224 ILE B CA 1
ATOM 5271 C C . ILE B 1 224 ? 10.898 24.812 10.289 1 93 224 ILE B C 1
ATOM 5273 O O . ILE B 1 224 ? 12.023 25.281 10.07 1 93 224 ILE B O 1
ATOM 5277 N N . ASP B 1 225 ? 10.477 24.578 11.438 1 93.31 225 ASP B N 1
ATOM 5278 C CA . ASP B 1 225 ? 11.195 24.938 12.656 1 93.31 225 ASP B CA 1
ATOM 5279 C C . ASP B 1 225 ? 12.023 23.766 13.18 1 93.31 225 ASP B C 1
ATOM 5281 O O . ASP B 1 225 ? 11.461 22.75 13.602 1 93.31 225 ASP B O 1
ATOM 5285 N N . LEU B 1 226 ? 13.305 23.969 13.203 1 93.25 226 LEU B N 1
ATOM 5286 C CA . LEU B 1 226 ? 14.211 22.922 13.648 1 93.25 226 LEU B CA 1
ATOM 5287 C C . LEU B 1 226 ? 14.812 23.266 15.008 1 93.25 226 LEU B C 1
ATOM 5289 O O . LEU B 1 226 ? 15.688 22.562 15.508 1 93.25 226 LEU B O 1
ATOM 5293 N N . SER B 1 227 ? 14.383 24.328 15.656 1 90.44 227 SER B N 1
ATOM 5294 C CA . SER B 1 227 ? 14.984 24.844 16.875 1 90.44 227 SER B CA 1
ATOM 5295 C C . SER B 1 227 ? 14.938 23.812 18 1 90.44 227 SER B C 1
ATOM 5297 O O . SER B 1 227 ? 15.859 23.734 18.812 1 90.44 227 SER B O 1
ATOM 5299 N N . ASN B 1 228 ? 13.914 23.047 18.047 1 90.06 228 ASN B N 1
ATOM 5300 C CA . ASN B 1 228 ? 13.766 22.062 19.109 1 90.06 228 ASN B CA 1
ATOM 5301 C C . ASN B 1 228 ? 13.922 20.641 18.578 1 90.06 228 ASN B C 1
ATOM 5303 O O . ASN B 1 228 ? 13.633 19.672 19.281 1 90.06 228 ASN B O 1
ATOM 5307 N N . ALA B 1 229 ? 14.258 20.484 17.312 1 93.12 229 ALA B N 1
ATOM 5308 C CA . ALA B 1 229 ? 14.398 19.172 16.703 1 93.12 229 ALA B CA 1
ATOM 5309 C C . ALA B 1 229 ? 15.516 18.375 17.375 1 93.12 229 ALA B C 1
ATOM 5311 O O . ALA B 1 229 ? 16.562 18.922 17.734 1 93.12 229 ALA B O 1
ATOM 5312 N N . LYS B 1 230 ? 15.312 17.125 17.531 1 92.12 230 LYS B N 1
ATOM 5313 C CA . LYS B 1 230 ? 16.25 16.234 18.203 1 92.12 230 LYS B CA 1
ATOM 5314 C C . LYS B 1 230 ? 16.562 15.008 17.344 1 92.12 230 LYS B C 1
ATOM 5316 O O . LYS B 1 230 ? 15.75 14.594 16.531 1 92.12 230 LYS B O 1
ATOM 5321 N N . VAL B 1 231 ? 17.734 14.492 17.562 1 90.88 231 VAL B N 1
ATOM 5322 C CA . VAL B 1 231 ? 18.188 13.273 16.891 1 90.88 231 VAL B CA 1
ATOM 5323 C C . VAL B 1 231 ? 18.391 12.164 17.922 1 90.88 231 VAL B C 1
ATOM 5325 O O . VAL B 1 231 ? 19.078 12.359 18.922 1 90.88 231 VAL B O 1
ATOM 5328 N N . TYR B 1 232 ? 17.703 11.062 17.656 1 85.19 232 TYR B N 1
ATOM 5329 C CA . TYR B 1 232 ? 17.844 9.891 18.5 1 85.19 232 TYR B CA 1
ATOM 5330 C C . TYR B 1 232 ? 18.625 8.789 17.797 1 85.19 232 TYR B C 1
ATOM 5332 O O . TYR B 1 232 ? 18.609 8.703 16.562 1 85.19 232 TYR B O 1
ATOM 5340 N N . ARG B 1 233 ? 19.297 7.945 18.562 1 74.62 233 ARG B N 1
ATOM 5341 C CA . ARG B 1 233 ? 19.969 6.742 18.078 1 74.62 233 ARG B CA 1
ATOM 5342 C C . ARG B 1 233 ? 20.969 7.07 16.984 1 74.62 233 ARG B C 1
ATOM 5344 O O . ARG B 1 233 ? 21.047 6.371 15.969 1 74.62 233 ARG B O 1
ATOM 5351 N N . TYR B 1 234 ? 21.375 8.242 17.031 1 70.06 234 TYR B N 1
ATOM 5352 C CA . TYR B 1 234 ? 22.391 8.617 16.062 1 70.06 234 TYR B CA 1
ATOM 5353 C C . TYR B 1 234 ? 23.734 7.957 16.391 1 70.06 234 TYR B C 1
ATOM 5355 O O . TYR B 1 234 ? 24.172 7.98 17.531 1 70.06 234 TYR B O 1
ATOM 5363 N N . ASP B 1 235 ? 24 6.734 15.805 1 58.62 235 ASP B N 1
ATOM 5364 C CA . ASP B 1 235 ? 25.25 6.027 16.062 1 58.62 235 ASP B CA 1
ATOM 5365 C C . ASP B 1 235 ? 26.453 6.969 15.953 1 58.62 235 ASP B C 1
ATOM 5367 O O . ASP B 1 235 ? 27.016 7.129 14.867 1 58.62 235 ASP B O 1
ATOM 5371 N N . SER B 1 236 ? 26.344 8.117 16.172 1 49.78 236 SER B N 1
ATOM 5372 C CA . SER B 1 236 ? 27.672 8.695 16.219 1 49.78 236 SER B CA 1
ATOM 5373 C C . SER B 1 236 ? 28.5 8.078 17.344 1 49.78 236 SER B C 1
ATOM 5375 O O . SER B 1 236 ? 27.984 7.32 18.156 1 49.78 236 SER B O 1
ATOM 5377 N N . ALA B 1 237 ? 29.812 8.359 17.422 1 42.22 237 ALA B N 1
ATOM 5378 C CA . ALA B 1 237 ? 30.812 7.875 18.375 1 42.22 237 ALA B CA 1
ATOM 5379 C C . ALA B 1 237 ? 30.203 7.762 19.781 1 42.22 237 ALA B C 1
ATOM 5381 O O . ALA B 1 237 ? 30.828 7.199 20.672 1 42.22 237 ALA B O 1
ATOM 5382 N N . ILE B 1 238 ? 29.25 8.438 20.094 1 41.91 238 ILE B N 1
ATOM 5383 C CA . ILE B 1 238 ? 28.828 8.438 21.5 1 41.91 238 ILE B CA 1
ATOM 5384 C C . ILE B 1 238 ? 27.609 7.535 21.672 1 41.91 238 ILE B C 1
ATOM 5386 O O . ILE B 1 238 ? 26.531 7.816 21.141 1 41.91 238 ILE B O 1
ATOM 5390 N N . TRP B 1 239 ? 27.703 6.344 21.75 1 45.56 239 TRP B N 1
ATOM 5391 C CA . TRP B 1 239 ? 26.75 5.27 22.047 1 45.56 239 TRP B CA 1
ATOM 5392 C C . TRP B 1 239 ? 25.844 5.652 23.203 1 45.56 239 TRP B C 1
ATOM 5394 O O . TRP B 1 239 ? 26.297 5.715 24.359 1 45.56 239 TRP B O 1
ATOM 5404 N N . GLY B 1 240 ? 25.219 6.625 23.281 1 49.56 240 GLY B N 1
ATOM 5405 C CA . GLY B 1 240 ? 24.359 6.809 24.438 1 49.56 240 GLY B CA 1
ATOM 5406 C C . GLY B 1 240 ? 23.156 5.875 24.438 1 49.56 240 GLY B C 1
ATOM 5407 O O . GLY B 1 240 ? 22.953 5.121 23.484 1 49.56 240 GLY B O 1
ATOM 5408 N N . PRO B 1 241 ? 22.609 5.656 25.625 1 58.38 241 PRO B N 1
ATOM 5409 C CA . PRO B 1 241 ? 21.375 4.867 25.781 1 58.38 241 PRO B CA 1
ATOM 5410 C C . PRO B 1 241 ? 20.312 5.242 24.75 1 58.38 241 PRO B C 1
ATOM 5412 O O . PRO B 1 241 ? 20.359 6.332 24.172 1 58.38 241 PRO B O 1
ATOM 5415 N N . PRO B 1 242 ? 19.516 4.328 24.312 1 60.62 242 PRO B N 1
ATOM 5416 C CA . PRO B 1 242 ? 18.469 4.559 23.312 1 60.62 242 PRO B CA 1
ATOM 5417 C C . PRO B 1 242 ? 17.656 5.828 23.594 1 60.62 242 PRO B C 1
ATOM 5419 O O . PRO B 1 242 ? 17.141 6.449 22.656 1 60.62 242 PRO B O 1
ATOM 5422 N N . SER B 1 243 ? 17.719 6.266 24.766 1 68.25 243 SER B N 1
ATOM 5423 C CA . SER B 1 243 ? 16.922 7.434 25.125 1 68.25 243 SER B CA 1
ATOM 5424 C C . SER B 1 243 ? 17.734 8.719 24.984 1 68.25 243 SER B C 1
ATOM 5426 O O . SER B 1 243 ? 17.188 9.82 25.109 1 68.25 243 SER B O 1
ATOM 5428 N N . PHE B 1 244 ? 18.875 8.539 24.562 1 80.69 244 PHE B N 1
ATOM 5429 C CA . PHE B 1 244 ? 19.734 9.719 24.469 1 80.69 244 PHE B CA 1
ATOM 5430 C C . PHE B 1 244 ? 19.453 10.484 23.172 1 80.69 244 PHE B C 1
ATOM 5432 O O . PHE B 1 244 ? 19.328 9.883 22.094 1 80.69 244 PHE B O 1
ATOM 5439 N N . SER B 1 245 ? 19.188 11.805 23.312 1 86.25 245 SER B N 1
ATOM 5440 C CA . SER B 1 245 ? 18.938 12.641 22.141 1 86.25 245 SER B CA 1
ATOM 5441 C C . SER B 1 245 ? 19.875 13.844 22.125 1 86.25 245 SER B C 1
ATOM 5443 O O . SER B 1 245 ? 20.406 14.242 23.156 1 86.25 245 SER B O 1
ATOM 5445 N N . ARG B 1 246 ? 20.266 14.305 20.953 1 88.62 246 ARG B N 1
ATOM 5446 C CA . ARG B 1 246 ? 21.031 15.531 20.719 1 88.62 246 ARG B CA 1
ATOM 5447 C C . ARG B 1 246 ? 20.25 16.516 19.844 1 88.62 246 ARG B C 1
ATOM 5449 O O . ARG B 1 246 ? 19.453 16.094 19 1 88.62 246 ARG B O 1
ATOM 5456 N N . PRO B 1 247 ? 20.531 17.766 20.172 1 90.88 247 PRO B N 1
ATOM 5457 C CA . PRO B 1 247 ? 19.906 18.734 19.266 1 90.88 247 PRO B CA 1
ATOM 5458 C C . PRO B 1 247 ? 20.328 18.562 17.812 1 90.88 247 PRO B C 1
ATOM 5460 O O . PRO B 1 247 ? 21.531 18.438 17.531 1 90.88 247 PRO B O 1
ATOM 5463 N N . LEU B 1 248 ? 19.344 18.547 16.984 1 93.12 248 LEU B N 1
ATOM 5464 C CA . LEU B 1 248 ? 19.578 18.281 15.562 1 93.12 248 LEU B CA 1
ATOM 5465 C C . LEU B 1 248 ? 20.547 19.312 14.984 1 93.12 248 LEU B C 1
ATOM 5467 O O . LEU B 1 248 ? 21.438 18.969 14.211 1 93.12 248 LEU B O 1
ATOM 5471 N N . LEU B 1 249 ? 20.375 20.609 15.375 1 90.81 249 LEU B N 1
ATOM 5472 C CA . LEU B 1 249 ? 21.156 21.688 14.789 1 90.81 249 LEU B CA 1
ATOM 5473 C C . LEU B 1 249 ? 22.625 21.578 15.188 1 90.81 249 LEU B C 1
ATOM 5475 O O . LEU B 1 249 ? 23.484 22.156 14.523 1 90.81 249 LEU B O 1
ATOM 5479 N N . ASP B 1 250 ? 22.922 20.781 16.234 1 89.38 250 ASP B N 1
ATOM 5480 C CA . ASP B 1 250 ? 24.297 20.547 16.656 1 89.38 250 ASP B CA 1
ATOM 5481 C C . ASP B 1 250 ? 24.969 19.5 15.766 1 89.38 250 ASP B C 1
ATOM 5483 O O . ASP B 1 250 ? 26.188 19.375 15.75 1 89.38 250 ASP B O 1
ATOM 5487 N N . MET B 1 251 ? 24.156 18.828 15.07 1 88.44 251 MET B N 1
ATOM 5488 C CA . MET B 1 251 ? 24.672 17.703 14.32 1 88.44 251 MET B CA 1
ATOM 5489 C C . MET B 1 251 ? 24.906 18.078 12.859 1 88.44 251 MET B C 1
ATOM 5491 O O . MET B 1 251 ? 25.625 17.391 12.141 1 88.44 251 MET B O 1
ATOM 5495 N N . ILE B 1 252 ? 24.188 19.031 12.438 1 89.19 252 ILE B N 1
ATOM 5496 C CA . ILE B 1 252 ? 24.359 19.469 11.062 1 89.19 252 ILE B CA 1
ATOM 5497 C C . ILE B 1 252 ? 25.219 20.734 11.023 1 89.19 252 ILE B C 1
ATOM 5499 O O . ILE B 1 252 ? 24.75 21.828 11.359 1 89.19 252 ILE B O 1
ATOM 5503 N N . TYR B 1 253 ? 26.406 20.656 10.594 1 84.25 253 TYR B N 1
ATOM 5504 C CA . TYR B 1 253 ? 27.359 21.75 10.602 1 84.25 253 TYR B CA 1
ATOM 5505 C C . TYR B 1 253 ? 27.25 22.578 9.328 1 84.25 253 TYR B C 1
ATOM 5507 O O . TYR B 1 253 ? 27.719 23.719 9.281 1 84.25 253 TYR B O 1
ATOM 5515 N N . ASP B 1 254 ? 26.656 22.094 8.344 1 87.06 254 ASP B N 1
ATOM 5516 C CA . ASP B 1 254 ? 26.516 22.75 7.055 1 87.06 254 ASP B CA 1
ATOM 5517 C C . ASP B 1 254 ? 25.359 23.734 7.07 1 87.06 254 ASP B C 1
ATOM 5519 O O . ASP B 1 254 ? 24.297 23.469 6.512 1 87.06 254 ASP B O 1
ATOM 5523 N N . SER B 1 255 ? 25.594 24.922 7.613 1 84.81 255 SER B N 1
ATOM 5524 C CA . SER B 1 255 ? 24.547 25.938 7.738 1 84.81 255 SER B CA 1
ATOM 5525 C C . SER B 1 255 ? 24.062 26.406 6.371 1 84.81 255 SER B C 1
ATOM 5527 O O . SER B 1 255 ? 22.906 26.766 6.211 1 84.81 255 SER B O 1
ATOM 5529 N N . LYS B 1 256 ? 24.953 26.438 5.484 1 88.06 256 LYS B N 1
ATOM 5530 C CA . LYS B 1 256 ? 24.578 26.828 4.133 1 88.06 256 LYS B CA 1
ATOM 5531 C C . LYS B 1 256 ? 23.547 25.875 3.543 1 88.06 256 LYS B C 1
ATOM 5533 O O . LYS B 1 256 ? 22.578 26.312 2.916 1 88.06 256 LYS B O 1
ATOM 5538 N N . TRP B 1 257 ? 23.766 24.656 3.771 1 91.38 257 TRP B N 1
ATOM 5539 C CA . TRP B 1 257 ? 22.828 23.656 3.285 1 91.38 257 TRP B CA 1
ATOM 5540 C C . TRP B 1 257 ? 21.453 23.828 3.936 1 91.38 257 TRP B C 1
ATOM 5542 O O . TRP B 1 257 ? 20.422 23.766 3.262 1 91.38 257 TRP B O 1
ATOM 5552 N N . LEU B 1 258 ? 21.438 24.062 5.188 1 89.5 258 LEU B N 1
ATOM 5553 C CA . LEU B 1 258 ? 20.219 24.172 5.965 1 89.5 258 LEU B CA 1
ATOM 5554 C C . LEU B 1 258 ? 19.391 25.375 5.508 1 89.5 258 LEU B C 1
ATOM 5556 O O . LEU B 1 258 ? 18.156 25.328 5.496 1 89.5 258 LEU B O 1
ATOM 5560 N N . HIS B 1 259 ? 20.047 26.453 5.07 1 86.31 259 HIS B N 1
ATOM 5561 C CA . HIS B 1 259 ? 19.344 27.703 4.809 1 86.31 259 HIS B CA 1
ATOM 5562 C C . HIS B 1 259 ? 19.078 27.891 3.318 1 86.31 259 HIS B C 1
ATOM 5564 O O . HIS B 1 259 ? 18.344 28.797 2.922 1 86.31 259 HIS B O 1
ATOM 5570 N N . SER B 1 260 ? 19.547 27 2.508 1 87.75 260 SER B N 1
ATOM 5571 C CA . SER B 1 260 ? 19.344 27.156 1.068 1 87.75 260 SER B CA 1
ATOM 5572 C C . SER B 1 260 ? 18.781 25.891 0.453 1 87.75 260 SER B C 1
ATOM 5574 O O . SER B 1 260 ? 17.562 25.781 0.258 1 87.75 260 SER B O 1
ATOM 5576 N N . GLU B 1 261 ? 19.594 24.844 0.452 1 84.75 261 GLU B N 1
ATOM 5577 C CA . GLU B 1 261 ? 19.172 23.609 -0.229 1 84.75 261 GLU B CA 1
ATOM 5578 C C . GLU B 1 261 ? 18 22.953 0.481 1 84.75 261 GLU B C 1
ATOM 5580 O O . GLU B 1 261 ? 17.047 22.516 -0.164 1 84.75 261 GLU B O 1
ATOM 5585 N N . PHE B 1 262 ? 18.094 22.906 1.716 1 89.06 262 PHE B N 1
ATOM 5586 C CA . PHE B 1 262 ? 17.047 22.297 2.514 1 89.06 262 PHE B CA 1
ATOM 5587 C C . PHE B 1 262 ? 15.711 23 2.303 1 89.06 262 PHE B C 1
ATOM 5589 O O . PHE B 1 262 ? 14.695 22.375 2.02 1 89.06 262 PHE B O 1
ATOM 5596 N N . VAL B 1 263 ? 15.734 24.266 2.359 1 82.5 263 VAL B N 1
ATOM 5597 C CA . VAL B 1 263 ? 14.531 25.078 2.264 1 82.5 263 VAL B CA 1
ATOM 5598 C C . VAL B 1 263 ? 13.977 25.016 0.842 1 82.5 263 VAL B C 1
ATOM 5600 O O . VAL B 1 263 ? 12.766 24.844 0.646 1 82.5 263 VAL B O 1
ATOM 5603 N N . THR B 1 264 ? 14.852 25.094 -0.096 1 80.06 264 THR B N 1
ATOM 5604 C CA . THR B 1 264 ? 14.445 25.078 -1.495 1 80.06 264 THR B CA 1
ATOM 5605 C C . THR B 1 264 ? 13.836 23.734 -1.869 1 80.06 264 THR B C 1
ATOM 5607 O O . THR B 1 264 ? 12.836 23.672 -2.582 1 80.06 264 THR B O 1
ATOM 5610 N N . ALA B 1 265 ? 14.43 22.734 -1.369 1 77.94 265 ALA B N 1
ATOM 5611 C CA . ALA B 1 265 ? 13.945 21.391 -1.672 1 77.94 265 ALA B CA 1
ATOM 5612 C C . ALA B 1 265 ? 12.547 21.172 -1.1 1 77.94 265 ALA B C 1
ATOM 5614 O O . ALA B 1 265 ? 11.695 20.562 -1.748 1 77.94 265 ALA B O 1
ATOM 5615 N N . LEU B 1 266 ? 12.328 21.625 0.021 1 79.75 266 LEU B N 1
ATOM 5616 C CA . LEU B 1 266 ? 11.039 21.438 0.675 1 79.75 266 LEU B CA 1
ATOM 5617 C C . LEU B 1 266 ? 9.961 22.297 0.019 1 79.75 266 LEU B C 1
ATOM 5619 O O . LEU B 1 266 ? 8.797 21.906 -0.054 1 79.75 266 LEU B O 1
ATOM 5623 N N . SER B 1 267 ? 10.375 23.469 -0.426 1 71.19 267 SER B N 1
ATOM 5624 C CA . SER B 1 267 ? 9.414 24.344 -1.093 1 71.19 267 SER B CA 1
ATOM 5625 C C . SER B 1 267 ? 8.984 23.766 -2.436 1 71.19 267 SER B C 1
ATOM 5627 O O . SER B 1 267 ? 7.871 24.016 -2.898 1 71.19 267 SER B O 1
ATOM 5629 N N . SER B 1 268 ? 9.906 23 -3.012 1 64.62 268 SER B N 1
ATOM 5630 C CA . SER B 1 268 ? 9.625 22.422 -4.32 1 64.62 268 SER B CA 1
ATOM 5631 C C . SER B 1 268 ? 8.812 21.141 -4.195 1 64.62 268 SER B C 1
ATOM 5633 O O . SER B 1 268 ? 8.367 20.578 -5.199 1 64.62 268 SER B O 1
ATOM 5635 N N . LEU B 1 269 ? 8.812 20.609 -3.047 1 62.12 269 LEU B N 1
ATOM 5636 C CA . LEU B 1 269 ? 8.047 19.391 -2.854 1 62.12 269 LEU B CA 1
ATOM 5637 C C . LEU B 1 269 ? 6.645 19.531 -3.441 1 62.12 269 LEU B C 1
ATOM 5639 O O . LEU B 1 269 ? 6.062 18.547 -3.906 1 62.12 269 LEU B O 1
ATOM 5643 N N . ASN B 1 270 ? 6.117 20.906 -3.328 1 52.88 270 ASN B N 1
ATOM 5644 C CA . ASN B 1 270 ? 4.797 21.141 -3.902 1 52.88 270 ASN B CA 1
ATOM 5645 C C . ASN B 1 270 ? 4.844 21.156 -5.426 1 52.88 270 ASN B C 1
ATOM 5647 O O . ASN B 1 270 ? 3.832 20.906 -6.086 1 52.88 270 ASN B O 1
ATOM 5651 N N . SER B 1 271 ? 5.906 21.891 -5.875 1 44.91 271 SER B N 1
ATOM 5652 C CA . SER B 1 271 ? 5.996 22.016 -7.324 1 44.91 271 SER B CA 1
ATOM 5653 C C . SER B 1 271 ? 6.445 20.703 -7.969 1 44.91 271 SER B C 1
ATOM 5655 O O . SER B 1 271 ? 6.223 20.484 -9.164 1 44.91 271 SER B O 1
ATOM 5657 N N . ARG B 1 272 ? 7.637 20.5 -7.453 1 40.38 272 ARG B N 1
ATOM 5658 C CA . ARG B 1 272 ? 8.438 19.469 -8.102 1 40.38 272 ARG B CA 1
ATOM 5659 C C . ARG B 1 272 ? 7.621 18.188 -8.328 1 40.38 272 ARG B C 1
ATOM 5661 O O . ARG B 1 272 ? 6.648 17.938 -7.617 1 40.38 272 ARG B O 1
ATOM 5668 N N . GLU B 1 273 ? 8.062 17.578 -9.211 1 43.09 273 GLU B N 1
ATOM 5669 C CA . GLU B 1 273 ? 8.086 16.219 -9.719 1 43.09 273 GLU B CA 1
ATOM 5670 C C . GLU B 1 273 ? 8.078 15.195 -8.578 1 43.09 273 GLU B C 1
ATOM 5672 O O . GLU B 1 273 ? 8.352 14.016 -8.789 1 43.09 273 GLU B O 1
ATOM 5677 N N . TYR B 1 274 ? 8.453 15.719 -7.414 1 45.56 274 TYR B N 1
ATOM 5678 C CA . TYR B 1 274 ? 8.547 14.75 -6.332 1 45.56 274 TYR B CA 1
ATOM 5679 C C . TYR B 1 274 ? 7.285 13.891 -6.266 1 45.56 274 TYR B C 1
ATOM 5681 O O . TYR B 1 274 ? 6.18 14.414 -6.129 1 45.56 274 TYR B O 1
ATOM 5689 N N . HIS B 1 275 ? 7.438 13.047 -6.957 1 49.03 275 HIS B N 1
ATOM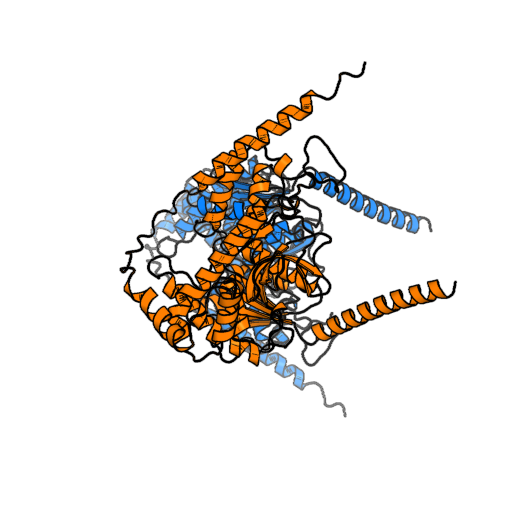 5690 C CA . HIS B 1 275 ? 6.555 11.953 -7.324 1 49.03 275 HIS B CA 1
ATOM 5691 C C . HIS B 1 275 ? 5.992 11.258 -6.09 1 49.03 275 HIS B C 1
ATOM 5693 O O . HIS B 1 275 ? 5.996 10.023 -6.008 1 49.03 275 HIS B O 1
ATOM 5699 N N . CYS B 1 276 ? 5.957 12.156 -4.871 1 55.66 276 CYS B N 1
ATOM 5700 C CA . CYS B 1 276 ? 5.246 11.453 -3.811 1 55.66 276 CYS B CA 1
ATOM 5701 C C . CYS B 1 276 ? 3.795 11.211 -4.199 1 55.66 276 CYS B C 1
ATOM 5703 O O . CYS B 1 276 ? 2.906 11.977 -3.826 1 55.66 276 CYS B O 1
ATOM 5705 N N . VAL B 1 277 ? 3.66 10.336 -4.988 1 64.12 277 VAL B N 1
ATOM 5706 C CA . VAL B 1 277 ? 2.451 10.188 -5.793 1 64.12 277 VAL B CA 1
ATOM 5707 C C . VAL B 1 277 ? 1.348 9.547 -4.957 1 64.12 277 VAL B C 1
ATOM 5709 O O . VAL B 1 277 ? 0.227 10.055 -4.895 1 64.12 277 VAL B O 1
ATOM 5712 N N . GLY B 1 278 ? 1.727 8.695 -3.979 1 81.25 278 GLY B N 1
ATOM 5713 C CA . GLY B 1 278 ? 0.608 7.969 -3.404 1 81.25 278 GLY B CA 1
ATOM 5714 C C . GLY B 1 278 ? 0.948 7.289 -2.092 1 81.25 278 GLY B C 1
ATOM 5715 O O . GLY B 1 278 ? 0.22 7.43 -1.106 1 81.25 278 GLY B O 1
ATOM 5716 N N . MET B 1 279 ? 2.133 6.879 -1.942 1 88.38 279 MET B N 1
ATOM 5717 C CA . MET B 1 279 ? 2.518 6.07 -0.789 1 88.38 279 MET B CA 1
ATOM 5718 C C . MET B 1 279 ? 2.709 6.941 0.447 1 88.38 279 MET B C 1
ATOM 5720 O O . MET B 1 279 ? 2.17 6.641 1.514 1 88.38 279 MET B O 1
ATOM 5724 N N . SER B 1 280 ? 3.367 8.086 0.305 1 86.88 280 SER B N 1
ATOM 5725 C CA . SER B 1 280 ? 3.693 8.945 1.439 1 86.88 280 SER B CA 1
ATOM 5726 C C . SER B 1 280 ? 2.438 9.578 2.033 1 86.88 280 SER B C 1
ATOM 5728 O O . SER B 1 280 ? 2.191 9.469 3.236 1 86.88 280 SER B O 1
ATOM 5730 N N . PRO B 1 281 ? 1.688 10.188 1.174 1 88.88 281 PRO B N 1
ATOM 5731 C CA . PRO B 1 281 ? 0.468 10.773 1.735 1 88.88 281 PRO B CA 1
ATOM 5732 C C . PRO B 1 281 ? -0.429 9.734 2.406 1 88.88 281 PRO B C 1
ATOM 5734 O O . PRO B 1 281 ? -1.028 10.016 3.449 1 88.88 281 PRO B O 1
ATOM 5737 N N . ALA B 1 282 ? -0.575 8.562 1.815 1 92.62 282 ALA B N 1
ATOM 5738 C CA . ALA B 1 282 ? -1.402 7.508 2.4 1 92.62 282 ALA B CA 1
ATOM 5739 C C . ALA B 1 282 ? -0.902 7.125 3.791 1 92.62 282 ALA B C 1
ATOM 5741 O O . ALA B 1 282 ? -1.692 6.992 4.727 1 92.62 282 ALA B O 1
ATOM 5742 N N . HIS B 1 283 ? 0.366 7.016 3.904 1 91.44 283 HIS B N 1
ATOM 5743 C CA . HIS B 1 283 ? 0.948 6.625 5.184 1 91.44 283 HIS B CA 1
ATOM 5744 C C . HIS B 1 283 ? 0.764 7.719 6.23 1 91.44 283 HIS B C 1
ATOM 5746 O O . HIS B 1 283 ? 0.522 7.43 7.402 1 91.44 283 HIS B O 1
ATOM 5752 N N . VAL B 1 284 ? 0.931 8.906 5.82 1 91.44 284 VAL B N 1
ATOM 5753 C CA . VAL B 1 284 ? 0.779 10.039 6.734 1 91.44 284 VAL B CA 1
ATOM 5754 C C . VAL B 1 284 ? -0.66 10.102 7.238 1 91.44 284 VAL B C 1
ATOM 5756 O O . VAL B 1 284 ? -0.896 10.289 8.438 1 91.44 284 VAL B O 1
ATOM 5759 N N . ILE B 1 285 ? -1.604 9.922 6.324 1 95.12 285 ILE B N 1
ATOM 5760 C CA . ILE B 1 285 ? -3.016 9.938 6.691 1 95.12 285 ILE B CA 1
ATOM 5761 C C . ILE B 1 285 ? -3.309 8.797 7.66 1 95.12 285 ILE B C 1
ATOM 5763 O O . ILE B 1 285 ? -3.963 9 8.688 1 95.12 285 ILE B O 1
ATOM 5767 N N . ALA B 1 286 ? -2.789 7.648 7.332 1 95.75 286 ALA B N 1
ATOM 5768 C CA . ALA B 1 286 ? -2.996 6.488 8.195 1 95.75 286 ALA B CA 1
ATOM 5769 C C . ALA B 1 286 ? -2.396 6.723 9.578 1 95.75 286 ALA B C 1
ATOM 5771 O O . ALA B 1 286 ? -2.996 6.355 10.594 1 95.75 286 ALA B O 1
ATOM 5772 N N . THR B 1 287 ? -1.273 7.324 9.656 1 93.06 287 THR B N 1
ATOM 5773 C CA . THR B 1 287 ? -0.588 7.562 10.922 1 93.06 287 THR B CA 1
ATOM 5774 C C . THR B 1 287 ? -1.384 8.531 11.789 1 93.06 287 THR B C 1
ATOM 5776 O O . THR B 1 287 ? -1.566 8.289 12.984 1 93.06 287 THR B O 1
ATOM 5779 N N . ILE B 1 288 ? -1.841 9.57 11.203 1 95.5 288 ILE B N 1
ATOM 5780 C CA . ILE B 1 288 ? -2.574 10.562 11.984 1 95.5 288 ILE B CA 1
ATOM 5781 C C . ILE B 1 288 ? -3.869 9.953 12.508 1 95.5 288 ILE B C 1
ATOM 5783 O O . ILE B 1 288 ? -4.277 10.227 13.641 1 95.5 288 ILE B O 1
ATOM 5787 N N . LEU B 1 289 ? -4.527 9.172 11.672 1 97.69 289 LEU B N 1
ATOM 5788 C CA . LEU B 1 289 ? -5.75 8.508 12.109 1 97.69 289 LEU B CA 1
ATOM 5789 C C . LEU B 1 289 ? -5.453 7.508 13.227 1 97.69 289 LEU B C 1
ATOM 5791 O O . LEU B 1 289 ? -6.23 7.383 14.18 1 97.69 289 LEU B O 1
ATOM 5795 N N . ARG B 1 290 ? -4.383 6.824 13.062 1 96.69 290 ARG B N 1
ATOM 5796 C CA . ARG B 1 290 ? -3.979 5.914 14.125 1 96.69 290 ARG B CA 1
ATOM 5797 C C . ARG B 1 290 ? -3.779 6.664 15.438 1 96.69 290 ARG B C 1
ATOM 5799 O O . ARG B 1 290 ? -4.262 6.23 16.484 1 96.69 290 ARG B O 1
ATOM 5806 N N . TYR B 1 291 ? -3.031 7.77 15.391 1 95.88 291 TYR B N 1
ATOM 5807 C CA . TYR B 1 291 ? -2.818 8.578 16.578 1 95.88 291 TYR B CA 1
ATOM 5808 C C . TYR B 1 291 ? -4.145 9.062 17.156 1 95.88 291 TYR B C 1
ATOM 5810 O O . TYR B 1 291 ? -4.328 9.086 18.375 1 95.88 291 TYR B O 1
ATOM 5818 N N . TRP B 1 292 ? -5.012 9.461 16.25 1 96.88 292 TRP B N 1
ATOM 5819 C CA . TRP B 1 292 ? -6.301 10 16.672 1 96.88 292 TRP B CA 1
ATOM 5820 C C . TRP B 1 292 ? -7.133 8.93 17.359 1 96.88 292 TRP B C 1
ATOM 5822 O O . TRP B 1 292 ? -7.832 9.211 18.344 1 96.88 292 TRP B O 1
ATOM 5832 N N . TYR B 1 293 ? -7.055 7.629 16.953 1 95.94 293 TYR B N 1
ATOM 5833 C CA . TYR B 1 293 ? -7.898 6.559 17.469 1 95.94 293 TYR B CA 1
ATOM 5834 C C . TYR B 1 293 ? -7.172 5.766 18.547 1 95.94 293 TYR B C 1
ATOM 5836 O O . TYR B 1 293 ? -7.809 5.168 19.422 1 95.94 293 TYR B O 1
ATOM 5844 N N . GLN B 1 294 ? -5.801 5.742 18.484 1 94.31 294 GLN B N 1
ATOM 5845 C CA . GLN B 1 294 ? -5.043 4.906 19.422 1 94.31 294 GLN B CA 1
ATOM 5846 C C . GLN B 1 294 ? -4.043 5.738 20.219 1 94.31 294 GLN B C 1
ATOM 5848 O O . GLN B 1 294 ? -3.184 5.188 20.906 1 94.31 294 GLN B O 1
ATOM 5853 N N . ASP B 1 295 ? -4.078 7.035 20.062 1 92.94 295 ASP B N 1
ATOM 5854 C CA . ASP B 1 295 ? -3.195 7.969 20.766 1 92.94 295 ASP B CA 1
ATOM 5855 C C . ASP B 1 295 ? -1.815 8.016 20.109 1 92.94 295 ASP B C 1
ATOM 5857 O O . ASP B 1 295 ? -1.37 7.023 19.531 1 92.94 295 ASP B O 1
ATOM 5861 N N . SER B 1 296 ? -1.229 9.062 20.172 1 91.81 296 SER B N 1
ATOM 5862 C CA . SER B 1 296 ? 0.159 9.188 19.734 1 91.81 296 SER B CA 1
ATOM 5863 C C . SER B 1 296 ? 1.118 8.625 20.766 1 91.81 296 SER B C 1
ATOM 5865 O O . SER B 1 296 ? 0.8 8.594 21.969 1 91.81 296 SER B O 1
ATOM 5867 N N . PRO B 1 297 ? 2.275 8.156 20.234 1 88.31 297 PRO B N 1
ATOM 5868 C CA . PRO B 1 297 ? 3.291 7.758 21.203 1 88.31 297 PRO B CA 1
ATOM 5869 C C . PRO B 1 297 ? 3.67 8.891 22.156 1 88.31 297 PRO B C 1
ATOM 5871 O O . PRO B 1 297 ? 3.504 10.062 21.828 1 88.31 297 PRO B O 1
ATOM 5874 N N . PRO B 1 298 ? 4.16 8.469 23.344 1 85.06 298 PRO B N 1
ATOM 5875 C CA . PRO B 1 298 ? 4.512 9.508 24.312 1 85.06 298 PRO B CA 1
ATOM 5876 C C . PRO B 1 298 ? 5.535 10.5 23.766 1 85.06 298 PRO B C 1
ATOM 5878 O O . PRO B 1 298 ? 6.504 10.102 23.125 1 85.06 298 PRO B O 1
ATOM 5881 N N . ARG B 1 299 ? 5.309 11.742 23.922 1 79.69 299 ARG B N 1
ATOM 5882 C CA . ARG B 1 299 ? 6.195 12.859 23.609 1 79.69 299 ARG B CA 1
ATOM 5883 C C . ARG B 1 299 ? 6.289 13.055 22.094 1 79.69 299 ARG B C 1
ATOM 5885 O O . ARG B 1 299 ? 7.16 13.781 21.609 1 79.69 299 ARG B O 1
ATOM 5892 N N . GLU B 1 300 ? 5.445 12.32 21.406 1 87.81 300 GLU B N 1
ATOM 5893 C CA . GLU B 1 300 ? 5.434 12.516 19.969 1 87.81 300 GLU B CA 1
ATOM 5894 C C . GLU B 1 300 ? 4.559 13.703 19.578 1 87.81 300 GLU B C 1
ATOM 5896 O O . GLU B 1 300 ? 3.389 13.773 19.969 1 87.81 300 GLU B O 1
ATOM 5901 N N . ILE B 1 301 ? 5.188 14.648 18.922 1 90.62 301 ILE B N 1
ATOM 5902 C CA . ILE B 1 301 ? 4.441 15.812 18.453 1 90.62 301 ILE B CA 1
ATOM 5903 C C . ILE B 1 301 ? 4.34 15.773 16.922 1 90.62 301 ILE B C 1
ATOM 5905 O O . ILE B 1 301 ? 5.301 15.406 16.25 1 90.62 301 ILE B O 1
ATOM 5909 N N . VAL B 1 302 ? 3.207 16.109 16.469 1 93.81 302 VAL B N 1
ATOM 5910 C CA . VAL B 1 302 ? 3.01 16.156 15.016 1 93.81 302 VAL B CA 1
ATOM 5911 C C . VAL B 1 302 ? 2.4 17.5 14.625 1 93.81 302 VAL B C 1
ATOM 5913 O O . VAL B 1 302 ? 1.676 18.109 15.406 1 93.81 302 VAL B O 1
ATOM 5916 N N . SER B 1 303 ? 2.674 17.953 13.438 1 95.88 303 SER B N 1
ATOM 5917 C CA . SER B 1 303 ? 2.154 19.219 12.953 1 95.88 303 SER B CA 1
ATOM 5918 C C . SER B 1 303 ? 0.824 19.031 12.234 1 95.88 303 SER B C 1
ATOM 5920 O O . SER B 1 303 ? 0.727 18.25 11.289 1 95.88 303 SER B O 1
ATOM 5922 N N . VAL B 1 304 ? -0.161 19.75 12.672 1 96.81 304 VAL B N 1
ATOM 5923 C CA . VAL B 1 304 ? -1.499 19.672 12.102 1 96.81 304 VAL B CA 1
ATOM 5924 C C . VAL B 1 304 ? -2.107 21.062 11.992 1 96.81 304 VAL B C 1
ATOM 5926 O O . VAL B 1 304 ? -1.855 21.922 12.844 1 96.81 304 VAL B O 1
ATOM 5929 N N . GLY B 1 305 ? -2.783 21.281 10.875 1 97.44 305 GLY B N 1
ATOM 5930 C CA . GLY B 1 305 ? -3.553 22.516 10.766 1 97.44 305 GLY B CA 1
ATOM 5931 C C . GLY B 1 305 ? -4.836 22.5 11.57 1 97.44 305 GLY B C 1
ATOM 5932 O O . GLY B 1 305 ? -5.715 21.672 11.328 1 97.44 305 GLY B O 1
ATOM 5933 N N . VAL B 1 306 ? -4.961 23.406 12.484 1 97.31 306 VAL B N 1
ATOM 5934 C CA . VAL B 1 306 ? -6.129 23.469 13.352 1 97.31 306 VAL B CA 1
ATOM 5935 C C . VAL B 1 306 ? -6.617 24.906 13.461 1 97.31 306 VAL B C 1
ATOM 5937 O O . VAL B 1 306 ? -5.879 25.844 13.141 1 97.31 306 VAL B O 1
ATOM 5940 N N . LEU B 1 307 ? -7.836 25.016 13.867 1 96.88 307 LEU B N 1
ATOM 5941 C CA . LEU B 1 307 ? -8.383 26.344 14.102 1 96.88 307 LEU B CA 1
ATOM 5942 C C . LEU B 1 307 ? -7.695 27.031 15.281 1 96.88 307 LEU B C 1
ATOM 5944 O O . LEU B 1 307 ? -7.699 26.5 16.391 1 96.88 307 LEU B O 1
ATOM 5948 N N . SER B 1 308 ? -7.133 28.188 15.016 1 96.31 308 SER B N 1
ATOM 5949 C CA . SER B 1 308 ? -6.414 28.922 16.062 1 96.31 308 SER B CA 1
ATOM 5950 C C . SER B 1 308 ? -7.371 29.5 17.094 1 96.31 308 SER B C 1
ATOM 5952 O O . SER B 1 308 ? -8.383 30.109 16.734 1 96.31 308 SER B O 1
ATOM 5954 N N . GLU B 1 309 ? -7.109 29.25 18.328 1 94.5 309 GLU B N 1
ATOM 5955 C CA . GLU B 1 309 ? -7.84 29.859 19.453 1 94.5 309 GLU B CA 1
ATOM 5956 C C . GLU B 1 309 ? -6.988 30.891 20.172 1 94.5 309 GLU B C 1
ATOM 5958 O O . GLU B 1 309 ? -7.262 31.219 21.328 1 94.5 309 GLU B O 1
ATOM 5963 N N . GLY B 1 310 ? -5.945 31.281 19.5 1 92.88 310 GLY B N 1
ATOM 5964 C CA . GLY B 1 310 ? -5.078 32.281 20.078 1 92.88 310 GLY B CA 1
ATOM 5965 C C . GLY B 1 310 ? -3.754 31.734 20.562 1 92.88 310 GLY B C 1
ATOM 5966 O O . GLY B 1 310 ? -2.928 32.469 21.109 1 92.88 310 GLY B O 1
ATOM 5967 N N . GLN B 1 311 ? -3.592 30.5 20.375 1 91.94 311 GLN B N 1
ATOM 5968 C CA . GLN B 1 311 ? -2.332 29.875 20.766 1 91.94 311 GLN B CA 1
ATOM 5969 C C . GLN B 1 311 ? -1.149 30.531 20.062 1 91.94 311 GLN B C 1
ATOM 5971 O O . GLN B 1 311 ? -1.242 30.891 18.875 1 91.94 311 GLN B O 1
ATOM 5976 N N . PHE B 1 312 ? -0.003 30.781 20.75 1 92.81 312 PHE B N 1
ATOM 5977 C CA . PHE B 1 312 ? 1.242 31.344 20.234 1 92.81 312 PHE B CA 1
ATOM 5978 C C . PHE B 1 312 ? 1.013 32.719 19.656 1 92.81 312 PHE B C 1
ATOM 5980 O O . PHE B 1 312 ? 1.666 33.125 18.688 1 92.81 312 PHE B O 1
ATOM 5987 N N . CYS B 1 313 ? -0.003 33.344 20.031 1 91.25 313 CYS B N 1
ATOM 5988 C CA . CYS B 1 313 ? -0.348 34.719 19.609 1 91.25 313 CYS B CA 1
ATOM 5989 C C . CYS B 1 313 ? -0.799 34.719 18.156 1 91.25 313 CYS B C 1
ATOM 5991 O O . CYS B 1 313 ? -0.669 35.75 17.469 1 91.25 313 CYS B O 1
ATOM 5993 N N . ILE B 1 314 ? -1.185 33.594 17.672 1 94.38 314 ILE B N 1
ATOM 5994 C CA . ILE B 1 314 ? -1.77 33.531 16.344 1 94.38 314 ILE B CA 1
ATOM 5995 C C . ILE B 1 314 ? -3.23 33.969 16.391 1 94.38 314 ILE B C 1
ATOM 5997 O O . ILE B 1 314 ? -3.996 33.5 17.234 1 94.38 314 ILE B O 1
ATOM 6001 N N . PRO B 1 315 ? -3.596 34.812 15.484 1 93.06 315 PRO B N 1
ATOM 6002 C CA . PRO B 1 315 ? -4.973 35.312 15.523 1 93.06 315 PRO B CA 1
ATOM 6003 C C . PRO B 1 315 ? -6.008 34.188 15.484 1 93.06 315 PRO B C 1
ATOM 6005 O O . PRO B 1 315 ? -5.812 33.188 14.789 1 93.06 315 PRO B O 1
ATOM 6008 N N . GLU B 1 316 ? -7.109 34.406 16.188 1 93.81 316 GLU B N 1
ATOM 6009 C CA . GLU B 1 316 ? -8.195 33.406 16.219 1 93.81 316 GLU B CA 1
ATOM 6010 C C . GLU B 1 316 ? -8.93 33.375 14.891 1 93.81 316 GLU B C 1
ATOM 6012 O O . GLU B 1 316 ? -8.969 34.344 14.156 1 93.81 316 GLU B O 1
ATOM 6017 N N . GLY B 1 317 ? -9.422 32.125 14.562 1 91.88 317 GLY B N 1
ATOM 6018 C CA . GLY B 1 317 ? -10.336 32.031 13.438 1 91.88 317 GLY B CA 1
ATOM 6019 C C . GLY B 1 317 ? -9.648 31.609 12.148 1 91.88 317 GLY B C 1
ATOM 6020 O O . GLY B 1 317 ? -10.289 31.516 11.102 1 91.88 317 GLY B O 1
ATOM 6021 N N . ILE B 1 318 ? -8.406 31.406 12.195 1 93.44 318 ILE B N 1
ATOM 6022 C CA . ILE B 1 318 ? -7.707 30.891 11.023 1 93.44 318 ILE B CA 1
ATOM 6023 C C . ILE B 1 318 ? -7.195 29.484 11.289 1 93.44 318 ILE B C 1
ATOM 6025 O O . ILE B 1 318 ? -6.973 29.109 12.445 1 93.44 318 ILE B O 1
ATOM 6029 N N . VAL B 1 319 ? -7.152 28.734 10.273 1 96.62 319 VAL B N 1
ATOM 6030 C CA . VAL B 1 319 ? -6.539 27.406 10.383 1 96.62 319 VAL B CA 1
ATOM 6031 C C . VAL B 1 319 ? -5.027 27.531 10.18 1 96.62 319 VAL B C 1
ATOM 6033 O O . VAL B 1 319 ? -4.57 28 9.141 1 96.62 319 VAL B O 1
ATOM 6036 N N . PHE B 1 320 ? -4.277 27.203 11.148 1 96.56 320 PHE B N 1
ATOM 6037 C CA . PHE B 1 320 ? -2.832 27.375 11.203 1 96.56 320 PHE B CA 1
ATOM 6038 C C . PHE B 1 320 ? -2.141 26.109 11.672 1 96.56 320 PHE B C 1
ATOM 6040 O O . PHE B 1 320 ? -2.615 25.438 12.586 1 96.56 320 PHE B O 1
ATOM 6047 N N . SER B 1 321 ? -1.081 25.672 10.953 1 97.19 321 SER B N 1
ATOM 6048 C CA . SER B 1 321 ? -0.351 24.469 11.344 1 97.19 321 SER B CA 1
ATOM 6049 C C . SER B 1 321 ? 0.41 24.688 12.648 1 97.19 321 SER B C 1
ATOM 6051 O O . SER B 1 321 ? 1.139 25.672 12.789 1 97.19 321 SER B O 1
ATOM 6053 N N . MET B 1 322 ? 0.263 23.891 13.609 1 95.69 322 MET B N 1
ATOM 6054 C CA . MET B 1 322 ? 0.867 23.938 14.938 1 95.69 322 MET B CA 1
ATOM 6055 C C . MET B 1 322 ? 1.208 22.547 15.438 1 95.69 322 MET B C 1
ATOM 6057 O O . MET B 1 322 ? 0.697 21.547 14.922 1 95.69 322 MET B O 1
ATOM 6061 N N . PRO B 1 323 ? 2.107 22.422 16.375 1 95.25 323 PRO B N 1
ATOM 6062 C CA . PRO B 1 323 ? 2.406 21.109 16.969 1 95.25 323 PRO B CA 1
ATOM 6063 C C . PRO B 1 323 ? 1.286 20.609 17.875 1 95.25 323 PRO B C 1
ATOM 6065 O O . PRO B 1 323 ? 0.814 21.344 18.75 1 95.25 323 PRO B O 1
ATOM 6068 N N . VAL B 1 324 ? 0.882 19.391 17.672 1 95.94 324 VAL B N 1
ATOM 6069 C CA . VAL B 1 324 ? -0.204 18.812 18.469 1 95.94 324 VAL B CA 1
ATOM 6070 C C . VAL B 1 324 ? 0.188 17.406 18.938 1 95.94 324 VAL B C 1
ATOM 6072 O O . VAL B 1 324 ? 1.109 16.797 18.375 1 95.94 324 VAL B O 1
ATOM 6075 N N . SER B 1 325 ? -0.44 16.984 19.938 1 95.31 325 SER B N 1
ATOM 6076 C CA . SER B 1 325 ? -0.385 15.602 20.406 1 95.31 325 SER B CA 1
ATOM 6077 C C . SER B 1 325 ? -1.783 15.016 20.547 1 95.31 325 SER B C 1
ATOM 6079 O O . SER B 1 325 ? -2.74 15.734 20.828 1 95.31 325 SER B O 1
ATOM 6081 N N . PHE B 1 326 ? -1.923 13.758 20.281 1 96.19 326 PHE B N 1
ATOM 6082 C CA . PHE B 1 326 ? -3.203 13.062 20.375 1 96.19 326 PHE B CA 1
ATOM 6083 C C . PHE B 1 326 ? -3.27 12.203 21.625 1 96.19 326 PHE B C 1
ATOM 6085 O O . PHE B 1 326 ? -2.338 11.453 21.922 1 96.19 326 PHE B O 1
ATOM 6092 N N . GLN B 1 327 ? -4.332 12.391 22.375 1 93.94 327 GLN B N 1
ATOM 6093 C CA . GLN B 1 327 ? -4.566 11.602 23.578 1 93.94 327 GLN B CA 1
ATOM 6094 C C . GLN B 1 327 ? -6.059 11.391 23.828 1 93.94 327 GLN B C 1
ATOM 6096 O O . GLN B 1 327 ? -6.852 12.328 23.688 1 93.94 327 GLN B O 1
ATOM 6101 N N . ASN B 1 328 ? -6.445 10.164 24.094 1 93.06 328 ASN B N 1
ATOM 6102 C CA . ASN B 1 328 ? -7.809 9.805 24.453 1 93.06 328 ASN B CA 1
ATOM 6103 C C . ASN B 1 328 ? -8.812 10.203 23.391 1 93.06 328 ASN B C 1
ATOM 6105 O O . ASN B 1 328 ? -9.844 10.805 23.688 1 93.06 328 ASN B O 1
ATOM 6109 N N . GLY B 1 329 ? -8.445 10.062 22.188 1 92.12 329 GLY B N 1
ATOM 6110 C CA . GLY B 1 329 ? -9.352 10.289 21.078 1 92.12 329 GLY B CA 1
ATOM 6111 C C . GLY B 1 329 ? -9.492 11.758 20.703 1 92.12 329 GLY B C 1
ATOM 6112 O O . GLY B 1 329 ? -10.367 12.125 19.922 1 92.12 329 GLY B O 1
ATOM 6113 N N . THR B 1 330 ? -8.719 12.531 21.359 1 93.94 330 THR B N 1
ATOM 6114 C CA . THR B 1 330 ? -8.688 13.961 21.078 1 93.94 330 THR B CA 1
ATOM 6115 C C . THR B 1 330 ? -7.258 14.445 20.875 1 93.94 330 THR B C 1
ATOM 6117 O O . THR B 1 330 ? -6.324 13.641 20.844 1 93.94 330 THR B O 1
ATOM 6120 N N . TRP B 1 331 ? -7.121 15.734 20.547 1 95.31 331 TRP B N 1
ATOM 6121 C CA . TRP B 1 331 ? -5.789 16.297 20.375 1 95.31 331 TRP B CA 1
ATOM 6122 C C . TRP B 1 331 ? -5.648 17.625 21.141 1 95.31 331 TRP B C 1
ATOM 6124 O O . TRP B 1 331 ? -6.652 18.234 21.5 1 95.31 331 TRP B O 1
ATOM 6134 N N . GLU B 1 332 ? -4.414 17.969 21.406 1 94.69 332 GLU B N 1
ATOM 6135 C CA . GLU B 1 332 ? -4.109 19.234 22.062 1 94.69 332 GLU B CA 1
ATOM 6136 C C . GLU B 1 332 ? -2.869 19.891 21.469 1 94.69 332 GLU B C 1
ATOM 6138 O O . GLU B 1 332 ? -1.917 19.188 21.094 1 94.69 332 GLU B O 1
ATOM 6143 N N . VAL B 1 333 ? -2.967 21.203 21.344 1 95.31 333 VAL B N 1
ATOM 6144 C CA . VAL B 1 333 ? -1.798 21.969 20.906 1 95.31 333 VAL B CA 1
ATOM 6145 C C . VAL B 1 333 ? -0.743 21.984 22 1 95.31 333 VAL B C 1
ATOM 6147 O O . VAL B 1 333 ? -1.055 22.234 23.172 1 95.31 333 VAL B O 1
ATOM 6150 N N . ILE B 1 334 ? 0.451 21.703 21.625 1 94.12 334 ILE B N 1
ATOM 6151 C CA . ILE B 1 334 ? 1.54 21.703 22.594 1 94.12 334 ILE B CA 1
ATOM 6152 C C . ILE B 1 334 ? 2.125 23.094 22.719 1 94.12 334 ILE B C 1
ATOM 6154 O O . ILE B 1 334 ? 2.996 23.484 21.938 1 94.12 334 ILE B O 1
ATOM 6158 N N . THR B 1 335 ? 1.834 23.766 23.75 1 90.12 335 THR B N 1
ATOM 6159 C CA . THR B 1 335 ? 2.227 25.156 23.922 1 90.12 335 THR B CA 1
ATOM 6160 C C . THR B 1 335 ? 3.48 25.266 24.781 1 90.12 335 THR B C 1
ATOM 6162 O O . THR B 1 335 ? 4.051 26.344 24.922 1 90.12 335 THR B O 1
ATOM 6165 N N . GLU B 1 336 ? 3.91 24.203 25.344 1 81.44 336 GLU B N 1
ATOM 6166 C CA . GLU B 1 336 ? 5.059 24.234 26.234 1 81.44 336 GLU B CA 1
ATOM 6167 C C . GLU B 1 336 ? 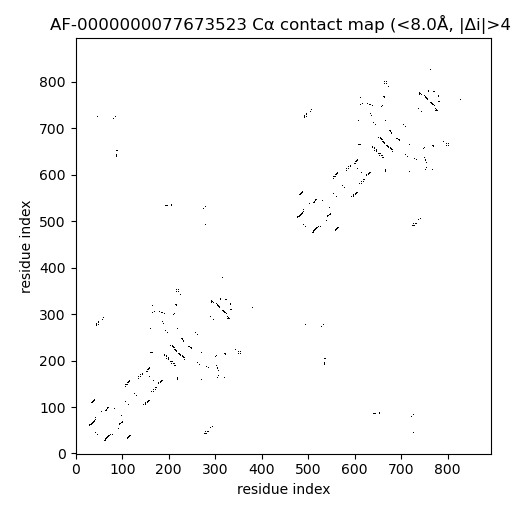6.363 24.391 25.469 1 81.44 336 GLU B C 1
ATOM 6169 O O . GLU B 1 336 ? 7.426 24.594 26.062 1 81.44 336 GLU B O 1
ATOM 6174 N N . THR B 1 337 ? 6.262 24.516 24.297 1 75.19 337 THR B N 1
ATOM 6175 C CA . THR B 1 337 ? 7.477 24.656 23.5 1 75.19 337 THR B CA 1
ATOM 6176 C C . THR B 1 337 ? 7.996 26.094 23.547 1 75.19 337 THR B C 1
ATOM 6178 O O . THR B 1 337 ? 7.227 27.047 23.391 1 75.19 337 THR B O 1
ATOM 6181 N N . GLU B 1 338 ? 9.203 26.266 23.891 1 78.19 338 GLU B N 1
ATOM 6182 C CA . GLU B 1 338 ? 9.836 27.578 23.906 1 78.19 338 GLU B CA 1
ATOM 6183 C C . GLU B 1 338 ? 9.992 28.125 22.484 1 78.19 338 GLU B C 1
ATOM 6185 O O . GLU B 1 338 ? 10.562 27.453 21.625 1 78.19 338 GLU B O 1
ATOM 6190 N N . ILE B 1 339 ? 9.305 29.203 22.25 1 85.88 339 ILE B N 1
ATOM 6191 C CA . ILE B 1 339 ? 9.422 29.859 20.938 1 85.88 339 ILE B CA 1
ATOM 6192 C C . ILE B 1 339 ? 10.352 31.062 21.047 1 85.88 339 ILE B C 1
ATOM 6194 O O . ILE B 1 339 ? 10.141 31.953 21.891 1 85.88 339 ILE B O 1
ATOM 6198 N N . ASN B 1 340 ? 11.398 31.062 20.359 1 84.81 340 ASN B N 1
ATOM 6199 C CA . ASN B 1 340 ? 12.305 32.219 20.375 1 84.81 340 ASN B CA 1
ATOM 6200 C C . ASN B 1 340 ? 11.711 33.406 19.609 1 84.81 340 ASN B C 1
ATOM 6202 O O . ASN B 1 340 ? 10.695 33.25 18.922 1 84.81 340 ASN B O 1
ATOM 6206 N N . GLU B 1 341 ? 12.273 34.531 19.859 1 86.62 341 GLU B N 1
ATOM 6207 C CA . GLU B 1 341 ? 11.758 35.781 19.297 1 86.62 341 GLU B CA 1
ATOM 6208 C C . GLU B 1 341 ? 11.742 35.719 17.766 1 86.62 341 GLU B C 1
ATOM 6210 O O . GLU B 1 341 ? 10.789 36.188 17.125 1 86.62 341 GLU B O 1
ATOM 6215 N N . LYS B 1 342 ? 12.703 35.188 17.234 1 87.31 342 LYS B N 1
ATOM 6216 C CA . LYS B 1 342 ? 12.789 35.094 15.781 1 87.31 342 LYS B CA 1
ATOM 6217 C C . LYS B 1 342 ? 11.664 34.25 15.219 1 87.31 342 LYS B C 1
ATOM 6219 O O . LYS B 1 342 ? 11.039 34.594 14.219 1 87.31 342 LYS B O 1
ATOM 6224 N N . THR B 1 343 ? 11.453 33.156 15.797 1 90.19 343 THR B N 1
ATOM 6225 C CA . THR B 1 343 ? 10.383 32.281 15.359 1 90.19 343 THR B CA 1
ATOM 6226 C C . THR B 1 343 ? 9.023 32.938 15.484 1 90.19 343 THR B C 1
ATOM 6228 O O . THR B 1 343 ? 8.172 32.812 14.609 1 90.19 343 THR B O 1
ATOM 6231 N N . GLN B 1 344 ? 8.883 33.719 16.531 1 91.31 344 GLN B N 1
ATOM 6232 C CA . GLN B 1 344 ? 7.625 34.438 16.719 1 91.31 344 GLN B CA 1
ATOM 6233 C C . GLN B 1 344 ? 7.383 35.438 15.609 1 91.31 344 GLN B C 1
ATOM 6235 O O . GLN B 1 344 ? 6.262 35.594 15.117 1 91.31 344 GLN B O 1
ATOM 6240 N N . GLU B 1 345 ? 8.398 36.125 15.297 1 91.88 345 GLU B N 1
ATOM 6241 C CA . GLU B 1 345 ? 8.289 37.094 14.211 1 91.88 345 GLU B CA 1
ATOM 6242 C C . GLU B 1 345 ? 7.891 36.438 12.898 1 91.88 345 GLU B C 1
ATOM 6244 O O . GLU B 1 345 ? 7.062 36.969 12.156 1 91.88 345 GLU B O 1
ATOM 6249 N N . ILE B 1 346 ? 8.492 35.375 12.664 1 92.62 346 ILE B N 1
ATOM 6250 C CA . ILE B 1 346 ? 8.195 34.625 11.445 1 92.62 346 ILE B CA 1
ATOM 6251 C C . ILE B 1 346 ? 6.742 34.156 11.469 1 92.62 346 ILE B C 1
ATOM 6253 O O . ILE B 1 346 ? 6.031 34.281 10.469 1 92.62 346 ILE B O 1
ATOM 6257 N N . MET B 1 347 ? 6.312 33.656 12.555 1 93.31 347 MET B N 1
ATOM 6258 C CA . MET B 1 347 ? 4.941 33.188 12.695 1 93.31 347 MET B CA 1
ATOM 6259 C C . MET B 1 347 ? 3.941 34.312 12.469 1 93.31 347 MET B C 1
ATOM 6261 O O . MET B 1 347 ? 2.908 34.125 11.828 1 93.31 347 MET B O 1
ATOM 6265 N N . ASP B 1 348 ? 4.301 35.438 13 1 92.31 348 ASP B N 1
ATOM 6266 C CA . ASP B 1 348 ? 3.438 36.594 12.812 1 92.31 348 ASP B CA 1
ATOM 6267 C C . ASP B 1 348 ? 3.301 36.938 11.328 1 92.31 348 ASP B C 1
ATOM 6269 O O . ASP B 1 348 ? 2.207 37.25 10.859 1 92.31 348 ASP B O 1
ATOM 6273 N N . CYS B 1 349 ? 4.348 36.875 10.664 1 92 349 CYS B N 1
ATOM 6274 C CA . CYS B 1 349 ? 4.34 37.156 9.234 1 92 349 CYS B CA 1
ATOM 6275 C C . CYS B 1 349 ? 3.514 36.125 8.477 1 92 349 CYS B C 1
ATOM 6277 O O . CYS B 1 349 ? 2.762 36.469 7.566 1 92 349 CYS B O 1
ATOM 6279 N N . LEU B 1 350 ? 3.676 34.906 8.883 1 91.75 350 LEU B N 1
ATOM 6280 C CA . LEU B 1 350 ? 2.93 33.844 8.234 1 91.75 350 LEU B CA 1
ATOM 6281 C C . LEU B 1 350 ? 1.431 34 8.453 1 91.75 350 LEU B C 1
ATOM 6283 O O . LEU B 1 350 ? 0.64 33.812 7.527 1 91.75 350 LEU B O 1
ATOM 6287 N N . ALA B 1 351 ? 1.104 34.312 9.625 1 91.81 351 ALA B N 1
ATOM 6288 C CA . ALA B 1 351 ? -0.305 34.531 9.953 1 91.81 351 ALA B CA 1
ATOM 6289 C C . ALA B 1 351 ? -0.89 35.688 9.133 1 91.81 351 ALA B C 1
ATOM 6291 O O . ALA B 1 351 ? -2 35.562 8.609 1 91.81 351 ALA B O 1
ATOM 6292 N N . TYR B 1 352 ? -0.115 36.719 9.047 1 88.81 352 TYR B N 1
ATOM 6293 C CA . TYR B 1 352 ? -0.541 37.875 8.273 1 88.81 352 TYR B CA 1
ATOM 6294 C C . TYR B 1 352 ? -0.753 37.5 6.809 1 88.81 352 TYR B C 1
ATOM 6296 O O . TYR B 1 352 ? -1.769 37.875 6.211 1 88.81 352 TYR B O 1
ATOM 6304 N N . ASP B 1 353 ? 0.14 36.812 6.305 1 86.56 353 ASP B N 1
ATOM 6305 C CA . ASP B 1 353 ? 0.045 36.375 4.918 1 86.56 353 ASP B CA 1
ATOM 6306 C C . ASP B 1 353 ? -1.191 35.5 4.699 1 86.56 353 ASP B C 1
ATOM 6308 O O . ASP B 1 353 ? -1.861 35.594 3.67 1 86.56 353 ASP B O 1
ATOM 6312 N N . LEU B 1 354 ? -1.403 34.625 5.594 1 87.88 354 LEU B N 1
ATOM 6313 C CA . LEU B 1 354 ? -2.549 33.719 5.496 1 87.88 354 LEU B CA 1
ATOM 6314 C C . LEU B 1 354 ? -3.857 34.5 5.551 1 87.88 354 LEU B C 1
ATOM 6316 O O . LEU B 1 354 ? -4.785 34.219 4.789 1 87.88 354 LEU B O 1
ATOM 6320 N N . ILE B 1 355 ? -3.891 35.469 6.352 1 85.5 355 ILE B N 1
ATOM 6321 C CA . ILE B 1 355 ? -5.086 36.281 6.477 1 85.5 355 ILE B CA 1
ATOM 6322 C C . ILE B 1 355 ? -5.301 37.094 5.188 1 85.5 355 ILE B C 1
ATOM 6324 O O . ILE B 1 355 ? -6.422 37.156 4.68 1 85.5 355 ILE B O 1
ATOM 6328 N N . GLN B 1 356 ? -4.27 37.625 4.613 1 78.62 356 GLN B N 1
ATOM 6329 C CA . GLN B 1 356 ? -4.363 38.344 3.348 1 78.62 356 GLN B CA 1
ATOM 6330 C C . GLN B 1 356 ? -4.848 37.438 2.229 1 78.62 356 GLN B C 1
ATOM 6332 O O . GLN B 1 356 ? -5.633 37.844 1.376 1 78.62 356 GLN B O 1
ATOM 6337 N N . PHE B 1 357 ? -4.332 36.312 2.32 1 77.44 357 PHE B N 1
ATOM 6338 C CA . PHE B 1 357 ? -4.73 35.312 1.348 1 77.44 357 PHE B CA 1
ATOM 6339 C C . PHE B 1 357 ? -6.227 35.031 1.438 1 77.44 357 PHE B C 1
ATOM 6341 O O . PHE B 1 357 ? -6.895 34.844 0.417 1 77.44 357 PHE B O 1
ATOM 6348 N N . LEU B 1 358 ? -6.758 34.969 2.584 1 78.38 358 LEU B N 1
ATOM 6349 C CA . LEU B 1 358 ? -8.156 34.625 2.811 1 78.38 358 LEU B CA 1
ATOM 6350 C C . LEU B 1 358 ? -9.07 35.812 2.428 1 78.38 358 LEU B C 1
ATOM 6352 O O . LEU B 1 358 ? -10.211 35.594 2.012 1 78.38 358 LEU B O 1
ATOM 6356 N N . ILE B 1 359 ? -8.555 36.969 2.52 1 69.31 359 ILE B N 1
ATOM 6357 C CA . ILE B 1 359 ? -9.352 38.156 2.256 1 69.31 359 ILE B CA 1
ATOM 6358 C C . ILE B 1 359 ? -9.32 38.5 0.761 1 69.31 359 ILE B C 1
ATOM 6360 O O . ILE B 1 359 ? -10.305 39 0.212 1 69.31 359 ILE B O 1
ATOM 6364 N N . SER B 1 360 ? -8.305 38.156 0.062 1 59.75 360 SER B N 1
ATOM 6365 C CA . SER B 1 360 ? -8.109 38.562 -1.328 1 59.75 360 SER B CA 1
ATOM 6366 C C . SER B 1 360 ? -9.227 38.031 -2.221 1 59.75 360 SER B C 1
ATOM 6368 O O . SER B 1 360 ? -9.867 38.781 -2.949 1 59.75 360 SER B O 1
ATOM 6370 N N . PRO B 1 361 ? -9.359 36.688 -2.334 1 53.12 361 PRO B N 1
ATOM 6371 C CA . PRO B 1 361 ? -10.422 36.219 -3.23 1 53.12 361 PRO B CA 1
ATOM 6372 C C . PRO B 1 361 ? -11.812 36.594 -2.74 1 53.12 361 PRO B C 1
ATOM 6374 O O . PRO B 1 361 ? -12.742 36.75 -3.545 1 53.12 361 PRO B O 1
ATOM 6377 N N . PHE B 1 362 ? -12.07 36.375 -1.433 1 49.06 362 PHE B N 1
ATOM 6378 C CA . PHE B 1 362 ? -13.375 36.688 -0.848 1 49.06 362 PHE B CA 1
ATOM 6379 C C . PHE B 1 362 ? -13.734 38.156 -1.044 1 49.06 362 PHE B C 1
ATOM 6381 O O . PHE B 1 362 ? -14.906 38.531 -0.946 1 49.06 362 PHE B O 1
ATOM 6388 N N . SER B 1 363 ? -12.844 38.969 -1.158 1 41.03 363 SER B N 1
ATOM 6389 C CA . SER B 1 363 ? -13.297 40.281 -1.604 1 41.03 363 SER B CA 1
ATOM 6390 C C . SER B 1 363 ? -14.156 40.156 -2.857 1 41.03 363 SER B C 1
ATOM 6392 O O . SER B 1 363 ? -15.086 40.969 -3.055 1 41.03 363 SER B O 1
ATOM 6394 N N . VAL B 1 364 ? -13.867 39.188 -3.607 1 36.53 364 VAL B N 1
ATOM 6395 C CA . VAL B 1 364 ? -14.734 39 -4.762 1 36.53 364 VAL B CA 1
ATOM 6396 C C . VAL B 1 364 ? -15.961 38.188 -4.352 1 36.53 364 VAL B C 1
ATOM 6398 O O . VAL B 1 364 ? -17.078 38.438 -4.812 1 36.53 364 VAL B O 1
ATOM 6401 N N . VAL B 1 365 ? -15.781 37.094 -3.496 1 37.59 365 VAL B N 1
ATOM 6402 C CA . VAL B 1 365 ? -16.875 36.188 -3.152 1 37.59 365 VAL B CA 1
ATOM 6403 C C . VAL B 1 365 ? -17.75 36.844 -2.076 1 37.59 365 VAL B C 1
ATOM 6405 O O . VAL B 1 365 ? -18.922 36.469 -1.925 1 37.59 365 VAL B O 1
ATOM 6408 N N . LEU B 1 366 ? -17.234 37.625 -1.146 1 35.22 366 LEU B N 1
ATOM 6409 C CA . LEU B 1 366 ? -18.062 38.281 -0.139 1 35.22 366 LEU B CA 1
ATOM 6410 C C . LEU B 1 366 ? -19.203 39.031 -0.792 1 35.22 366 LEU B C 1
ATOM 6412 O O . LEU B 1 366 ? -20.156 39.438 -0.114 1 35.22 366 LEU B O 1
ATOM 6416 N N . TYR B 1 367 ? -19.031 39.531 -1.95 1 31.88 367 TYR B N 1
ATOM 6417 C CA . TYR B 1 367 ? -20.141 40.281 -2.5 1 31.88 367 TYR B CA 1
ATOM 6418 C C . TYR B 1 367 ? -21.359 39.375 -2.723 1 31.88 367 TYR B C 1
ATOM 6420 O O . TYR B 1 367 ? -22.469 39.875 -2.963 1 31.88 367 TYR B O 1
ATOM 6428 N N . ALA B 1 368 ? -21.172 38.094 -2.941 1 31.66 368 ALA B N 1
ATOM 6429 C CA . ALA B 1 368 ? -22.422 37.438 -3.287 1 31.66 368 ALA B CA 1
ATOM 6430 C C . ALA B 1 368 ? -23.219 37.094 -2.033 1 31.66 368 ALA B C 1
ATOM 6432 O O . ALA B 1 368 ? -24.453 37.219 -2.025 1 31.66 368 ALA B O 1
ATOM 6433 N N . SER B 1 369 ? -22.953 36 -1.184 1 30.73 369 SER B N 1
ATOM 6434 C CA . SER B 1 369 ? -23.969 35.594 -0.207 1 30.73 369 SER B CA 1
ATOM 6435 C C . SER B 1 369 ? -23.922 36.5 1.026 1 30.73 369 SER B C 1
ATOM 6437 O O . SER B 1 369 ? -22.859 36.938 1.438 1 30.73 369 SER B O 1
ATOM 6439 N N . PRO B 1 370 ? -25.109 37.156 1.488 1 32.22 370 PRO B N 1
ATOM 6440 C CA . PRO B 1 370 ? -25.312 37.906 2.725 1 32.22 370 PRO B CA 1
ATOM 6441 C C . PRO B 1 370 ? -24.719 37.219 3.947 1 32.22 370 PRO B C 1
ATOM 6443 O O . PRO B 1 370 ? -25.234 37.344 5.059 1 32.22 370 PRO B O 1
ATOM 6446 N N . ILE B 1 371 ? -23.719 36.375 3.816 1 33.5 371 ILE B N 1
ATOM 6447 C CA . ILE B 1 371 ? -23.328 35.688 5.027 1 33.5 371 ILE B CA 1
ATOM 6448 C C . ILE B 1 371 ? -22.781 36.656 6.051 1 33.5 371 ILE B C 1
ATOM 6450 O O . ILE B 1 371 ? -21.969 37.531 5.715 1 33.5 371 ILE B O 1
ATOM 6454 N N . PRO B 1 372 ? -23.312 36.844 7.281 1 33.12 372 PRO B N 1
ATOM 6455 C CA . PRO B 1 372 ? -22.891 37.656 8.414 1 33.12 372 PRO B CA 1
ATOM 6456 C C . PRO B 1 372 ? -21.391 37.531 8.719 1 33.12 372 PRO B C 1
ATOM 6458 O O . PRO B 1 372 ? -20.969 37.75 9.852 1 33.12 372 PRO B O 1
ATOM 6461 N N . PHE B 1 373 ? -20.703 37 7.812 1 34.88 373 PHE B N 1
ATOM 6462 C CA . PHE B 1 373 ? -19.281 36.812 8.086 1 34.88 373 PHE B CA 1
ATOM 6463 C C . PHE B 1 373 ? -18.594 38.188 8.266 1 34.88 373 PHE B C 1
ATOM 6465 O O . PHE B 1 373 ? -17.391 38.25 8.477 1 34.88 373 PHE B O 1
ATOM 6472 N N . LEU B 1 374 ? -19.312 39.312 8.086 1 35 374 LEU B N 1
ATOM 6473 C CA . LEU B 1 374 ? -18.812 40.688 8.242 1 35 374 LEU B CA 1
ATOM 6474 C C . LEU B 1 374 ? -18.312 40.906 9.664 1 35 374 LEU B C 1
ATOM 6476 O O . LEU B 1 374 ? -17.266 41.531 9.859 1 35 374 LEU B O 1
ATOM 6480 N N . PRO B 1 375 ? -19.094 40.438 10.586 1 35.03 375 PRO B N 1
ATOM 6481 C CA . PRO B 1 375 ? -18.578 40.719 11.93 1 35.03 375 PRO B CA 1
ATOM 6482 C C . PRO B 1 375 ? -17.297 39.969 12.242 1 35.03 375 PRO B C 1
ATOM 6484 O O . PRO B 1 375 ? -16.422 40.469 12.945 1 35.03 375 PRO B O 1
ATOM 6487 N N . PHE B 1 376 ? -17.156 38.75 11.711 1 35.88 376 PHE B N 1
ATOM 6488 C CA . PHE B 1 376 ? -15.922 38.031 12 1 35.88 376 PHE B CA 1
ATOM 6489 C C . PHE B 1 376 ? -14.75 38.688 11.266 1 35.88 376 PHE B C 1
ATOM 6491 O O . PHE B 1 376 ? -13.672 38.844 11.836 1 35.88 376 PHE B O 1
ATOM 6498 N N . LEU B 1 377 ? -14.852 38.969 10.031 1 37.34 377 LEU B N 1
ATOM 6499 C CA . LEU B 1 377 ? -13.82 39.719 9.336 1 37.34 377 LEU B CA 1
ATOM 6500 C C . LEU B 1 377 ? -13.672 41.125 9.938 1 37.34 377 LEU B C 1
ATOM 6502 O O . LEU B 1 377 ? -12.57 41.656 9.961 1 37.34 377 LEU B O 1
ATOM 6506 N N . GLN B 1 378 ? -14.812 41.719 10.328 1 34.19 378 GLN B N 1
ATOM 6507 C CA . GLN B 1 378 ? -14.773 43 11.023 1 34.19 378 GLN B CA 1
ATOM 6508 C C . GLN B 1 378 ? -14.055 42.875 12.359 1 34.19 378 GLN B C 1
ATOM 6510 O O . GLN B 1 378 ? -13.281 43.75 12.734 1 34.19 378 GLN B O 1
ATOM 6515 N N . SER B 1 379 ? -14.281 41.844 13.039 1 36.81 379 SER B N 1
ATOM 6516 C CA . SER B 1 379 ? -13.57 41.656 14.297 1 36.81 379 SER B CA 1
ATOM 6517 C C . SER B 1 379 ? -12.094 41.375 14.055 1 36.81 379 SER B C 1
ATOM 6519 O O . SER B 1 379 ? -11.234 41.812 14.82 1 36.81 379 SER B O 1
ATOM 6521 N N . LEU B 1 380 ? -11.789 40.656 13.07 1 37.41 380 LEU B N 1
ATOM 6522 C CA . LEU B 1 380 ? -10.391 40.406 12.734 1 37.41 380 LEU B CA 1
ATOM 6523 C C . LEU B 1 380 ? -9.711 41.719 12.297 1 37.41 380 LEU B C 1
ATOM 6525 O O . LEU B 1 380 ? -8.547 41.938 12.633 1 37.41 380 LEU B O 1
ATOM 6529 N N . CYS B 1 381 ? -10.414 42.594 11.547 1 34.47 381 CYS B N 1
ATOM 6530 C CA . CYS B 1 381 ? -9.852 43.906 11.164 1 34.47 381 CYS B CA 1
ATOM 6531 C C . CYS B 1 381 ? -9.758 44.812 12.367 1 34.47 381 CYS B C 1
ATOM 6533 O O . CYS B 1 381 ? -8.859 45.656 12.445 1 34.47 381 CYS B O 1
ATOM 6535 N N . PHE B 1 382 ? -10.742 44.875 13.305 1 35.44 382 PHE B N 1
ATOM 6536 C CA . PHE B 1 382 ? -10.727 45.781 14.43 1 35.44 382 PHE B CA 1
ATOM 6537 C C . PHE B 1 382 ? -9.641 45.406 15.43 1 35.44 382 PHE B C 1
ATOM 6539 O O . PHE B 1 382 ? -9.188 46.25 16.219 1 35.44 382 PHE B O 1
ATOM 6546 N N . SER B 1 383 ? -9.375 44.188 15.648 1 33.47 383 SER B N 1
ATOM 6547 C CA . SER B 1 383 ? -8.398 43.875 16.688 1 33.47 383 SER B CA 1
ATOM 6548 C C . SER B 1 383 ? -7.004 44.344 16.297 1 33.47 383 SER B C 1
ATOM 6550 O O . SER B 1 383 ? -6.117 44.438 17.156 1 33.47 383 SER B O 1
ATOM 6552 N N . PHE B 1 384 ? -6.711 44.375 15.094 1 35.06 384 PHE B N 1
ATOM 6553 C CA . PHE B 1 384 ? -5.352 44.781 14.758 1 35.06 384 PHE B CA 1
ATOM 6554 C C . PHE B 1 384 ? -5.215 46.281 14.75 1 35.06 384 PHE B C 1
ATOM 6556 O O . PHE B 1 384 ? -4.102 46.812 14.656 1 35.06 384 PHE B O 1
ATOM 6563 N N . PHE B 1 385 ? -6.355 47.188 14.547 1 31.58 385 PHE B N 1
ATOM 6564 C CA . PHE B 1 385 ? -6.16 48.625 14.539 1 31.58 385 PHE B CA 1
ATOM 6565 C C . PHE B 1 385 ? -6.52 49.219 15.891 1 31.58 385 PHE B C 1
ATOM 6567 O O . PHE B 1 385 ? -7.598 48.969 16.438 1 31.58 385 PHE B O 1
ATOM 6574 N N . PRO B 1 386 ? -5.555 49.656 16.719 1 31.2 386 PRO B N 1
ATOM 6575 C CA . PRO B 1 386 ? -5.84 50.375 17.953 1 31.2 386 PRO B CA 1
ATOM 6576 C C . PRO B 1 386 ? -6.941 51.438 17.797 1 31.2 386 PRO B C 1
ATOM 6578 O O . PRO B 1 386 ? -7.129 51.969 16.703 1 31.2 386 PRO B O 1
ATOM 6581 N N . PRO B 1 387 ? -8.07 51.406 18.578 1 32.91 387 PRO B N 1
ATOM 6582 C CA . PRO B 1 387 ? -9.227 52.312 18.562 1 32.91 387 PRO B CA 1
ATOM 6583 C C . PRO B 1 387 ? -8.82 53.781 18.422 1 32.91 387 PRO B C 1
ATOM 6585 O O . PRO B 1 387 ? -9.688 54.656 18.406 1 32.91 387 PRO B O 1
ATOM 6588 N N . LYS B 1 388 ? -7.598 54.188 18.875 1 35.16 388 LYS B N 1
ATOM 6589 C CA . LYS B 1 388 ? -7.5 55.625 19.094 1 35.16 388 LYS B CA 1
ATOM 6590 C C . LYS B 1 388 ? -7.781 56.406 17.797 1 35.16 388 LYS B C 1
ATOM 6592 O O . LYS B 1 388 ? -8.047 57.594 17.828 1 35.16 388 LYS B O 1
ATOM 6597 N N . LEU B 1 389 ? -7.258 55.938 16.656 1 28.34 389 LEU B N 1
ATOM 6598 C CA . LEU B 1 389 ? -7.223 57 15.648 1 28.34 389 LEU B CA 1
ATOM 6599 C C . LEU B 1 389 ? -8.57 57.125 14.938 1 28.34 389 LEU B C 1
ATOM 6601 O O . LEU B 1 389 ? -8.703 57.875 13.969 1 28.34 389 LEU B O 1
ATOM 6605 N N . LEU B 1 390 ? -9.484 56.062 14.938 1 28.72 390 LEU B N 1
ATOM 6606 C CA . LEU B 1 390 ? -10.516 56.344 13.953 1 28.72 390 LEU B CA 1
ATOM 6607 C C . LEU B 1 390 ? -11.609 57.219 14.562 1 28.72 390 LEU B C 1
ATOM 6609 O O . LEU B 1 390 ? -12.344 56.781 15.453 1 28.72 390 LEU B O 1
ATOM 6613 N N . PRO B 1 391 ? -11.445 58.469 14.82 1 30.66 391 PRO B N 1
ATOM 6614 C CA . PRO B 1 391 ? -12.672 59.219 15.117 1 30.66 391 PRO B CA 1
ATOM 6615 C C . PRO B 1 391 ? -13.758 59 14.055 1 30.66 391 PRO B C 1
ATOM 6617 O O . PRO B 1 391 ? -14.773 59.688 14.062 1 30.66 391 PRO B O 1
ATOM 6620 N N . PHE B 1 392 ? -13.383 58.5 12.773 1 28.47 392 PHE B N 1
ATOM 6621 C CA . PHE B 1 392 ? -14.211 58.875 11.633 1 28.47 392 PHE B CA 1
ATOM 6622 C C . PHE B 1 392 ? -15.586 58.219 11.719 1 28.47 392 PHE B C 1
ATOM 6624 O O . PHE B 1 392 ? -15.719 57.125 12.25 1 28.47 392 PHE B O 1
ATOM 6631 N N . SER B 1 393 ? -16.75 59 11.602 1 25.75 393 SER B N 1
ATOM 6632 C CA . SER B 1 393 ? -18.188 58.781 11.57 1 25.75 393 SER B CA 1
ATOM 6633 C C . SER B 1 393 ? -18.562 57.625 10.68 1 25.75 393 SER B C 1
ATOM 6635 O O . SER B 1 393 ? -17.766 57.188 9.844 1 25.75 393 SER B O 1
ATOM 6637 N N . SER B 1 394 ? -19.844 57 10.828 1 31.02 394 SER B N 1
ATOM 6638 C CA . SER B 1 394 ? -20.609 55.875 10.305 1 31.02 394 SER B CA 1
ATOM 6639 C C . SER B 1 394 ? -20.531 55.812 8.781 1 31.02 394 SER B C 1
ATOM 6641 O O . SER B 1 394 ? -20.594 54.719 8.195 1 31.02 394 SER B O 1
ATOM 6643 N N . SER B 1 395 ? -20.672 57.031 8.086 1 30.05 395 SER B N 1
ATOM 6644 C CA . SER B 1 395 ? -20.859 57.156 6.652 1 30.05 395 SER B CA 1
ATOM 6645 C C . SER B 1 395 ? -19.625 56.75 5.879 1 30.05 395 SER B C 1
ATOM 6647 O O . SER B 1 395 ? -19.672 56.594 4.656 1 30.05 395 SER B O 1
ATOM 6649 N N . PHE B 1 396 ? -18.422 57.031 6.469 1 29.08 396 PHE B N 1
ATOM 6650 C CA . PHE B 1 396 ? -17.156 56.875 5.742 1 29.08 396 PHE B CA 1
ATOM 6651 C C . PHE B 1 396 ? -16.812 55.406 5.578 1 29.08 396 PHE B C 1
ATOM 6653 O O . PHE B 1 396 ? -15.82 55.094 4.918 1 29.08 396 PHE B O 1
ATOM 6660 N N . PHE B 1 397 ? -17.328 54.5 6.258 1 30.75 397 PHE B N 1
ATOM 6661 C CA . PHE B 1 397 ? -16.984 53.094 6.109 1 30.75 397 PHE B CA 1
ATOM 6662 C C . PHE B 1 397 ? -17.422 52.562 4.742 1 30.75 397 PHE B C 1
ATOM 6664 O O . PHE B 1 397 ? -16.922 51.531 4.273 1 30.75 397 PHE B O 1
ATOM 6671 N N . GLY B 1 398 ? -18.453 53.156 4.137 1 30.23 398 GLY B N 1
ATOM 6672 C CA . GLY B 1 398 ? -18.891 52.844 2.781 1 30.23 398 GLY B CA 1
ATOM 6673 C C . GLY B 1 398 ? -17.891 53.281 1.725 1 30.23 398 GLY B C 1
ATOM 6674 O O . GLY B 1 398 ? -17.688 52.562 0.739 1 30.23 398 GLY B O 1
ATOM 6675 N N . PHE B 1 399 ? -17.297 54.5 1.832 1 31.19 399 PHE B N 1
ATOM 6676 C CA . PHE B 1 399 ? -16.438 55.125 0.841 1 31.19 399 PHE B CA 1
ATOM 6677 C C . PHE B 1 399 ? -15.055 54.5 0.847 1 31.19 399 PHE B C 1
ATOM 6679 O O . PHE B 1 399 ? -14.391 54.406 -0.19 1 31.19 399 PHE B O 1
ATOM 6686 N N . LEU B 1 400 ? -14.445 54.156 1.953 1 29.77 400 LEU B N 1
ATOM 6687 C CA . LEU B 1 400 ? -13.094 53.594 1.924 1 29.77 400 LEU B CA 1
ATOM 6688 C C . LEU B 1 400 ? -13.062 52.25 1.244 1 29.77 400 LEU B C 1
ATOM 6690 O O . LEU B 1 400 ? -12.023 51.812 0.747 1 29.77 400 LEU B O 1
ATOM 6694 N N . SER B 1 401 ? -14.102 51.5 1.199 1 30.16 401 SER B N 1
ATOM 6695 C CA . SER B 1 401 ? -14.164 50.281 0.418 1 30.16 401 SER B CA 1
ATOM 6696 C C . SER B 1 401 ? -14.039 50.562 -1.075 1 30.16 401 SER B C 1
ATOM 6698 O O . SER B 1 401 ? -13.492 49.75 -1.824 1 30.16 401 SER B O 1
ATOM 6700 N N . PHE B 1 402 ? -14.516 51.719 -1.6 1 31.69 402 PHE B N 1
ATOM 6701 C CA . PHE B 1 402 ? -14.453 52.094 -3.002 1 31.69 402 PHE B CA 1
ATOM 6702 C C . PHE B 1 402 ? -13.055 52.594 -3.361 1 31.69 402 PHE B C 1
ATOM 6704 O O . PHE B 1 402 ? -12.594 52.406 -4.492 1 31.69 402 PHE B O 1
ATOM 6711 N N . LEU B 1 403 ? -12.414 53.469 -2.553 1 29.05 403 LEU B N 1
ATOM 6712 C CA . LEU B 1 403 ? -11.172 54.094 -2.967 1 29.05 403 LEU B CA 1
ATOM 6713 C C . LEU B 1 403 ? -10.055 53.094 -3.119 1 29.05 403 LEU B C 1
ATOM 6715 O O . LEU B 1 403 ? -9.195 53.219 -3.996 1 29.05 403 LEU B O 1
ATOM 6719 N N . ILE B 1 404 ? -9.961 52.125 -2.307 1 30.02 404 ILE B N 1
ATOM 6720 C CA . ILE B 1 404 ? -8.812 51.25 -2.475 1 30.02 404 ILE B CA 1
ATOM 6721 C C . ILE B 1 404 ? -8.922 50.5 -3.801 1 30.02 404 ILE B C 1
ATOM 6723 O O . ILE B 1 404 ? -7.922 50 -4.332 1 30.02 404 ILE B O 1
ATOM 6727 N N . ILE B 1 405 ? -10.078 50.469 -4.41 1 30.48 405 ILE B N 1
ATOM 6728 C CA . ILE B 1 405 ? -10.203 49.781 -5.699 1 30.48 405 ILE B CA 1
ATOM 6729 C C . ILE B 1 405 ? -9.539 50.625 -6.789 1 30.48 405 ILE B C 1
ATOM 6731 O O . ILE B 1 405 ? -8.953 50.094 -7.727 1 30.48 405 ILE B O 1
ATOM 6735 N N . TYR B 1 406 ? -9.828 51.938 -6.941 1 28.47 406 TYR B N 1
ATOM 6736 C CA . TYR B 1 406 ? -9.516 52.719 -8.133 1 28.47 406 TYR B CA 1
ATOM 6737 C C . TYR B 1 406 ? -8.016 53 -8.234 1 28.47 406 TYR B C 1
ATOM 6739 O O . TYR B 1 406 ? -7.535 53.5 -9.234 1 28.47 406 TYR B O 1
ATOM 6747 N N . ILE B 1 407 ? -7.352 53.406 -7.195 1 29.55 407 ILE B N 1
ATOM 6748 C CA . ILE B 1 407 ? -6.062 54 -7.496 1 29.55 407 ILE B CA 1
ATOM 6749 C C . ILE B 1 407 ? -5.113 52.938 -8.07 1 29.55 407 ILE B C 1
ATOM 6751 O O . ILE B 1 407 ? -4.137 53.281 -8.742 1 29.55 407 ILE B O 1
ATOM 6755 N N . PHE B 1 408 ? -5 51.75 -7.484 1 28.31 408 PHE B N 1
ATOM 6756 C CA . PHE B 1 408 ? -3.836 51.062 -8.008 1 28.31 408 PHE B CA 1
ATOM 6757 C C . PHE B 1 408 ? -4.148 50.406 -9.359 1 28.31 408 PHE B C 1
ATOM 6759 O O . PHE B 1 408 ? -5.191 49.781 -9.523 1 28.31 408 PHE B O 1
ATOM 6766 N N . PRO B 1 409 ? -3.68 51 -10.484 1 28.27 409 PRO B N 1
ATOM 6767 C CA . PRO B 1 409 ? -3.82 50.406 -11.805 1 28.27 409 PRO B CA 1
ATOM 6768 C C . PRO B 1 409 ? -3.676 48.875 -11.773 1 28.27 409 PRO B C 1
ATOM 6770 O O . PRO B 1 409 ? -3.092 48.312 -10.836 1 28.27 409 PRO B O 1
ATOM 6773 N N . PRO B 1 410 ? -4.391 48.219 -12.633 1 27.53 410 PRO B N 1
ATOM 6774 C CA . PRO B 1 410 ? -4.273 46.781 -12.781 1 27.53 410 PRO B CA 1
ATOM 6775 C C . PRO B 1 410 ? -2.824 46.312 -12.844 1 27.53 410 PRO B C 1
ATOM 6777 O O . PRO B 1 410 ? -2.1 46.625 -13.789 1 27.53 410 PRO B O 1
ATOM 6780 N N . VAL B 1 411 ? -2.023 46.469 -11.805 1 26.22 411 VAL B N 1
ATOM 6781 C CA . VAL B 1 411 ? -0.652 45.969 -11.891 1 26.22 411 VAL B CA 1
ATOM 6782 C C . VAL B 1 411 ? -0.635 44.594 -12.531 1 26.22 411 VAL B C 1
ATOM 6784 O O . VAL B 1 411 ? -1.4 43.719 -12.141 1 26.22 411 VAL B O 1
ATOM 6787 N N . ASN B 1 412 ? -0.392 44.562 -13.828 1 25.41 412 ASN B N 1
ATOM 6788 C CA . ASN B 1 412 ? 0.011 43.312 -14.492 1 25.41 412 ASN B CA 1
ATOM 6789 C C . ASN B 1 412 ? 0.91 42.469 -13.602 1 25.41 412 ASN B C 1
ATOM 6791 O O . ASN B 1 412 ? 2.049 42.844 -13.32 1 25.41 412 ASN B O 1
ATOM 6795 N N . PHE B 1 413 ? 0.396 42 -12.586 1 24.19 413 PHE B N 1
ATOM 6796 C CA . PHE B 1 413 ? 1.166 41.188 -11.648 1 24.19 413 PHE B CA 1
ATOM 6797 C C . PHE B 1 413 ? 1.942 40.125 -12.391 1 24.19 413 PHE B C 1
ATOM 6799 O O . PHE B 1 413 ? 1.358 39.125 -12.859 1 24.19 413 PHE B O 1
ATOM 6806 N N . SER B 1 414 ? 2.828 40.5 -13.289 1 24.08 414 SER B N 1
ATOM 6807 C CA . SER B 1 414 ? 3.807 39.5 -13.664 1 24.08 414 SER B CA 1
ATOM 6808 C C . SER B 1 414 ? 4.355 38.781 -12.438 1 24.08 414 SER B C 1
ATOM 6810 O O . SER B 1 414 ? 4.613 39.406 -11.406 1 24.08 414 SER B O 1
ATOM 6812 N N . PHE B 1 415 ? 4.023 37.594 -12.367 1 23.75 415 PHE B N 1
ATOM 6813 C CA . PHE B 1 415 ? 4.543 36.812 -11.266 1 23.75 415 PHE B CA 1
ATOM 6814 C C . PHE B 1 415 ? 6.008 37.125 -11 1 23.75 415 PHE B C 1
ATOM 6816 O O . PHE B 1 415 ? 6.875 36.844 -11.828 1 23.75 415 PHE B O 1
ATOM 6823 N N . PRO B 1 416 ? 6.344 38.312 -10.539 1 25.39 416 PRO B N 1
ATOM 6824 C CA . PRO B 1 416 ? 7.789 38.469 -10.336 1 25.39 416 PRO B CA 1
ATOM 6825 C C . PRO B 1 416 ? 8.422 37.219 -9.688 1 25.39 416 PRO B C 1
ATOM 6827 O O . PRO B 1 416 ? 7.734 36.469 -9.008 1 25.39 416 PRO B O 1
ATOM 6830 N N . ARG B 1 417 ? 9.477 36.781 -10.297 1 25.52 417 ARG B N 1
ATOM 6831 C CA . ARG B 1 417 ? 10.32 35.781 -9.648 1 25.52 417 ARG B CA 1
ATOM 6832 C C . ARG B 1 417 ? 10.469 36.062 -8.156 1 25.52 417 ARG B C 1
ATOM 6834 O O . ARG B 1 417 ? 10.648 37.219 -7.762 1 25.52 417 ARG B O 1
ATOM 6841 N N . PRO B 1 418 ? 9.922 35.281 -7.336 1 23.31 418 PRO B N 1
ATOM 6842 C CA . PRO B 1 418 ? 9.977 35.594 -5.906 1 23.31 418 PRO B CA 1
ATOM 6843 C C . PRO B 1 418 ? 11.297 36.25 -5.496 1 23.31 418 PRO B C 1
ATOM 6845 O O . PRO B 1 418 ? 12.367 35.781 -5.898 1 23.31 418 PRO B O 1
ATOM 6848 N N . PRO B 1 419 ? 11.438 37.531 -5.457 1 24.78 419 PRO B N 1
ATOM 6849 C CA . PRO B 1 419 ? 12.734 38.031 -5.016 1 24.78 419 PRO B CA 1
ATOM 6850 C C . PRO B 1 419 ? 13.328 37.25 -3.861 1 24.78 419 PRO B C 1
ATOM 6852 O O . PRO B 1 419 ? 12.594 36.594 -3.1 1 24.78 419 PRO B O 1
ATOM 6855 N N . SER B 1 420 ? 14.531 36.688 -4.102 1 24.72 420 SER B N 1
ATOM 6856 C CA . SER B 1 420 ? 15.367 36.062 -3.082 1 24.72 420 SER B CA 1
ATOM 6857 C C . SER B 1 420 ? 15.438 36.906 -1.818 1 24.72 420 SER B C 1
ATOM 6859 O O . SER B 1 420 ? 16.141 37.906 -1.78 1 24.72 420 SER B O 1
ATOM 6861 N N . HIS B 1 421 ? 14.391 37.312 -1.385 1 24.72 421 HIS B N 1
ATOM 6862 C CA . HIS B 1 421 ? 14.422 38.125 -0.172 1 24.72 421 HIS B CA 1
ATOM 6863 C C . HIS B 1 421 ? 15.32 37.5 0.887 1 24.72 421 HIS B C 1
ATOM 6865 O O . HIS B 1 421 ? 15.305 37.906 2.049 1 24.72 421 HIS B O 1
ATOM 6871 N N . LEU B 1 422 ? 15.828 36.375 0.644 1 24.91 422 LEU B N 1
ATOM 6872 C CA . LEU B 1 422 ? 16.75 35.906 1.673 1 24.91 422 LEU B CA 1
ATOM 6873 C C . LEU B 1 422 ? 17.891 36.906 1.858 1 24.91 422 LEU B C 1
ATOM 6875 O O . LEU B 1 422 ? 18.844 36.625 2.598 1 24.91 422 LEU B O 1
ATOM 6879 N N . ASP B 1 423 ? 17.969 38.031 1.119 1 25.59 423 ASP B N 1
ATOM 6880 C CA . ASP B 1 423 ? 19.094 38.906 1.323 1 25.59 423 ASP B CA 1
ATOM 6881 C C . ASP B 1 423 ? 19.062 39.531 2.715 1 25.59 423 ASP B C 1
ATOM 6883 O O . ASP B 1 423 ? 20.047 40.125 3.162 1 25.59 423 ASP B O 1
ATOM 6887 N N . PHE B 1 424 ? 17.906 39.812 3.17 1 23.59 424 PHE B N 1
ATOM 6888 C CA . PHE B 1 424 ? 17.969 40.562 4.414 1 23.59 424 PHE B CA 1
ATOM 6889 C C . PHE B 1 424 ? 18.5 39.688 5.551 1 23.59 424 PHE B C 1
ATOM 6891 O O . PHE B 1 424 ? 19.031 40.219 6.535 1 23.59 424 PHE B O 1
ATOM 6898 N N . TYR B 1 425 ? 18.094 38.438 5.547 1 25.67 425 TYR B N 1
ATOM 6899 C CA . TYR B 1 425 ? 18.328 37.719 6.789 1 25.67 425 TYR B CA 1
ATOM 6900 C C . TYR B 1 425 ? 19.797 37.344 6.922 1 25.67 425 TYR B C 1
ATOM 6902 O O . TYR B 1 425 ? 20.188 36.719 7.906 1 25.67 425 TYR B O 1
ATOM 6910 N N . THR B 1 426 ? 20.547 37.406 5.938 1 27.14 426 THR B N 1
ATOM 6911 C CA . THR B 1 426 ? 21.922 36.969 6.066 1 27.14 426 THR B CA 1
ATOM 6912 C C . THR B 1 426 ? 22.703 37.906 6.973 1 27.14 426 THR B C 1
ATOM 6914 O O . THR B 1 426 ? 23.812 37.594 7.414 1 27.14 426 THR B O 1
ATOM 6917 N N . GLN B 1 427 ? 22.297 39.125 7.023 1 25.14 427 GLN B N 1
ATOM 6918 C CA . GLN B 1 427 ? 23.266 40 7.684 1 25.14 427 GLN B CA 1
ATOM 6919 C C . GLN B 1 427 ? 23.375 39.688 9.172 1 25.14 427 GLN B C 1
ATOM 6921 O O . GLN B 1 427 ? 24.453 39.75 9.75 1 25.14 427 GLN B O 1
ATOM 6926 N N . THR B 1 428 ? 22.219 39.469 9.844 1 27.39 428 THR B N 1
ATOM 6927 C CA . THR B 1 428 ? 22.359 39.594 11.289 1 27.39 428 THR B CA 1
ATOM 6928 C C . THR B 1 428 ? 22.969 38.344 11.883 1 27.39 428 THR B C 1
ATOM 6930 O O . THR B 1 428 ? 23.531 38.375 12.977 1 27.39 428 THR B O 1
ATOM 6933 N N . GLN B 1 429 ? 22.766 37.188 11.289 1 27.44 429 GLN B N 1
ATOM 6934 C CA . GLN B 1 429 ? 23.297 36.062 12.055 1 27.44 429 GLN B CA 1
ATOM 6935 C C . GLN B 1 429 ? 24.812 36 11.961 1 27.44 429 GLN B C 1
ATOM 6937 O O . GLN B 1 429 ? 25.453 35.156 12.57 1 27.44 429 GLN B O 1
ATOM 6942 N N . GLU B 1 430 ? 25.5 36.719 11.164 1 30.22 430 GLU B N 1
ATOM 6943 C CA . GLU B 1 430 ? 26.969 36.719 11.234 1 30.22 430 GLU B CA 1
ATOM 6944 C C . GLU B 1 430 ? 27.438 37.125 12.633 1 30.22 430 GLU B C 1
ATOM 6946 O O . GLU B 1 430 ? 28.484 36.656 13.086 1 30.22 430 GLU B O 1
ATOM 6951 N N . GLU B 1 431 ? 26.719 38 13.281 1 29.61 431 GLU B N 1
ATOM 6952 C CA . GLU B 1 431 ? 27.312 38.531 14.508 1 29.61 431 GLU B CA 1
ATOM 6953 C C . GLU B 1 431 ? 27.25 37.5 15.633 1 29.61 431 GLU B C 1
ATOM 6955 O O . GLU B 1 431 ? 28.125 37.469 16.5 1 29.61 431 GLU B O 1
ATOM 6960 N N . GLU B 1 432 ? 26.188 36.719 15.688 1 28.88 432 GLU B N 1
ATOM 6961 C CA . GLU B 1 432 ? 26.125 35.969 16.938 1 28.88 432 GLU B CA 1
ATOM 6962 C C . GLU B 1 432 ? 27.094 34.781 16.922 1 28.88 432 GLU B C 1
ATOM 6964 O O . GLU B 1 432 ? 27.594 34.375 17.969 1 28.88 432 GLU B O 1
ATOM 6969 N N . VAL B 1 433 ? 27.438 34.156 15.812 1 30.72 433 VAL B N 1
ATOM 6970 C CA . VAL B 1 433 ? 28.422 33.094 15.922 1 30.72 433 VAL B CA 1
ATOM 6971 C C . VAL B 1 433 ? 29.766 33.656 16.344 1 30.72 433 VAL B C 1
ATOM 6973 O O . VAL B 1 433 ? 30.641 32.906 16.812 1 30.72 433 VAL B O 1
ATOM 6976 N N . GLU B 1 434 ? 30 34.938 16.141 1 28.64 434 GLU B N 1
ATOM 6977 C CA . GLU B 1 434 ? 31.281 35.406 16.625 1 28.64 434 GLU B CA 1
ATOM 6978 C C . GLU B 1 434 ? 31.359 35.375 18.141 1 28.64 434 GLU B C 1
ATOM 6980 O O . GLU B 1 434 ? 32.438 35.125 18.719 1 28.64 434 GLU B O 1
ATOM 6985 N N . SER B 1 435 ? 30.188 35.531 18.797 1 27.27 435 SER B N 1
ATOM 6986 C CA . SER B 1 435 ? 30.328 35.688 20.234 1 27.27 435 SER B CA 1
ATOM 6987 C C . SER B 1 435 ? 30.625 34.344 20.906 1 27.27 435 SER B C 1
ATOM 6989 O O . SER B 1 435 ? 31.312 34.281 21.922 1 27.27 435 SER B O 1
ATOM 6991 N N . ILE B 1 436 ? 30.062 33.219 20.438 1 27.59 436 ILE B N 1
ATOM 6992 C CA . ILE B 1 436 ? 30.312 32.031 21.219 1 27.59 436 ILE B CA 1
ATOM 6993 C C . ILE B 1 436 ? 31.766 31.594 21.062 1 27.59 436 ILE B C 1
ATOM 6995 O O . ILE B 1 436 ? 32.281 30.828 21.875 1 27.59 436 ILE B O 1
ATOM 6999 N N . SER B 1 437 ? 32.438 32.031 20.047 1 27.08 437 SER B N 1
ATOM 7000 C CA . SER B 1 437 ? 33.844 31.688 20.047 1 27.08 437 SER B CA 1
ATOM 7001 C C . SER B 1 437 ? 34.562 32.312 21.234 1 27.08 437 SER B C 1
ATOM 7003 O O . SER B 1 437 ? 35.688 31.922 21.578 1 27.08 437 SER B O 1
ATOM 7005 N N . ARG B 1 438 ? 34.062 33.5 21.672 1 29.52 438 ARG B N 1
ATOM 7006 C CA . ARG B 1 438 ? 34.844 34.156 22.719 1 29.52 438 ARG B CA 1
ATOM 7007 C C . ARG B 1 438 ? 34.75 33.438 24.047 1 29.52 438 ARG B C 1
ATOM 7009 O O . ARG B 1 438 ? 35.625 33.562 24.906 1 29.52 438 ARG B O 1
ATOM 7016 N N . LEU B 1 439 ? 33.562 32.75 24.344 1 25.45 439 LEU B N 1
ATOM 7017 C CA . LEU B 1 439 ? 33.5 32.281 25.719 1 25.45 439 LEU B CA 1
ATOM 7018 C C . LEU B 1 439 ? 34.406 31.094 25.953 1 25.45 439 LEU B C 1
ATOM 7020 O O . LEU B 1 439 ? 34.688 30.719 27.094 1 25.45 439 LEU B O 1
ATOM 7024 N N . ARG B 1 440 ? 34.719 30.312 24.938 1 25.88 440 ARG B N 1
ATOM 7025 C CA . ARG B 1 440 ? 35.562 29.172 25.266 1 25.88 440 ARG B CA 1
ATOM 7026 C C . ARG B 1 440 ? 36.938 29.609 25.766 1 25.88 440 ARG B C 1
ATOM 7028 O O . ARG B 1 440 ? 37.75 28.781 26.156 1 25.88 440 ARG B O 1
ATOM 7035 N N . SER B 1 441 ? 37.344 30.797 25.359 1 25.62 441 SER B N 1
ATOM 7036 C CA . SER B 1 441 ? 38.719 31.031 25.75 1 25.62 441 SER B CA 1
ATOM 7037 C C . SER B 1 441 ? 38.844 31.156 27.266 1 25.62 441 SER B C 1
ATOM 7039 O O . SER B 1 441 ? 39.969 31.156 27.797 1 25.62 441 SER B O 1
ATOM 7041 N N . ALA B 1 442 ? 37.812 31.641 28.047 1 25.22 442 ALA B N 1
ATOM 7042 C CA . ALA B 1 442 ? 38.219 32.062 29.375 1 25.22 442 ALA B CA 1
ATOM 7043 C C . ALA B 1 442 ? 38.344 30.875 30.328 1 25.22 442 ALA B C 1
ATOM 7045 O O . ALA B 1 442 ? 38.469 31.047 31.547 1 25.22 442 ALA B O 1
ATOM 7046 N N . VAL B 1 443 ? 37.938 29.578 30 1 24.72 443 VAL B N 1
ATOM 7047 C CA . VAL B 1 443 ? 38.094 28.719 31.172 1 24.72 443 VAL B CA 1
ATOM 7048 C C . VAL B 1 443 ? 39.594 28.547 31.469 1 24.72 443 VAL B C 1
ATOM 7050 O O . VAL B 1 443 ? 40.375 28.203 30.578 1 24.72 443 VAL B O 1
ATOM 7053 N N . PRO B 1 444 ? 40.094 29.109 32.531 1 25.06 444 PRO B N 1
ATOM 7054 C CA . PRO B 1 444 ? 41.438 29.031 33.094 1 25.06 444 PRO B CA 1
ATOM 7055 C C . PRO B 1 444 ? 41.969 27.594 33.156 1 25.06 444 PRO B C 1
ATOM 7057 O O . PRO B 1 444 ? 41.188 26.656 33.219 1 25.06 444 PRO B O 1
ATOM 7060 N N . HIS B 1 445 ? 43.219 27.312 32.75 1 23.73 445 HIS B N 1
ATOM 7061 C CA . HIS B 1 445 ? 44.188 26.234 32.938 1 23.73 445 HIS B CA 1
ATOM 7062 C C . HIS B 1 445 ? 44.281 25.844 34.406 1 23.73 445 HIS B C 1
ATOM 7064 O O . HIS B 1 445 ? 44.812 26.578 35.25 1 23.73 445 HIS B O 1
ATOM 7070 N N . LEU B 1 446 ? 43.219 25.516 35.219 1 21.05 446 LEU B N 1
ATOM 7071 C CA . LEU B 1 446 ? 43.594 24.984 36.531 1 21.05 446 LEU B CA 1
ATOM 7072 C C . LEU B 1 446 ? 44.625 23.875 36.375 1 21.05 446 LEU B C 1
ATOM 7074 O O . LEU B 1 446 ? 44.406 22.906 35.656 1 21.05 446 LEU B O 1
ATOM 7078 N N . GLN B 1 447 ? 45.938 24.125 36.812 1 21.77 447 GLN B N 1
ATOM 7079 C CA . GLN B 1 447 ? 47.031 23.312 37.344 1 21.77 447 GLN B CA 1
ATOM 7080 C C . GLN B 1 447 ? 46.5 22.344 38.406 1 21.77 447 GLN B C 1
ATOM 7082 O O . GLN B 1 447 ? 45.719 22.734 39.281 1 21.77 447 GLN B O 1
#

Secondary structure (DSSP, 8-state):
-HHHHHHHHHHHHHHHHHHHHHHHHHHHHHHS-EEEEEESTTSHHHHHHHHHHHTSTTT-TT--EEEEEE--GGGHHHHHHHHHHHHHHT-TTEEEEEEE-SSTTTTTT-SEEEE-------SSS--HHHHHHHHHHHHHHHHHHHHHHS-TT-EEEE-SSS-HHHHHHHHHHH-TTS-GGGEEEE-HHHHHHHHHHHHHHHTS-GGGEE--EEEE-TTSSEEEE-TT-EEES--SS----TT-EEEGGGT---HHIIIIIHHHHHHHTTTS-----SHHHHHHHHHHHHHHHH-PPTT--EEEEEE-SSGGGPPTTSEEEEEEEEETTEEEE---S---HHHHHHHHHHHHHHHHHHHHHHHHHTTTS--SHHHHHHHHHHHHS-TTS----TTHHHHHHHHHHHHS------------THHHHHHHHHHHHHHHHHHGGGS----/-HHHHHHHHHHHHHHHHHHHHHHHHHHHHHHS-EEEEEESTTSHHHHHHHHHHHTSTTT-TT--EEEEEE--GGGHHHHHHHHHHHHHHT-TTEEEEEEE-SSTTTTTT-SEEEE-------SS---HHHHHHHHHHHHHHHHHHHHHHS-TT-EEEE-SSS-HHHHHHHHHHH-TTS-GGGEEEE-HHHHHHHHHHHHHHHTS-GGGEE--EEEE-TTSSEEEE-TT-EEES--SS----TT-EEEHHHH---HHIIIIIHHHHHHHTTTS-----SHHHHHHHHHHHHHHHH-PPTT--EEEEEE-SSGGGPPTTSEEEEEEEEETTEEEE---S---HHHHHHHHHHHHHHHHHHHHHHHHHTTTS--SHHHHHHHHHHHHS-TTS----TTHHHHHHHHHHHSS------------THHHHHHHHHHHHHHHHHHGGGS----

Solvent-accessible surface area (backbone atoms only — not comparable to full-atom values): 48498 Å² total; per-residue (Å²): 115,66,67,62,50,51,50,49,50,48,51,49,48,50,50,48,46,51,47,47,49,48,49,48,47,39,52,44,22,68,73,48,50,47,29,37,31,31,35,33,36,75,35,51,26,44,67,48,27,52,61,54,59,31,68,17,73,27,76,30,83,66,43,25,28,28,41,38,34,28,38,57,60,91,42,45,66,60,39,50,32,51,39,50,41,54,51,34,64,30,43,89,30,45,76,43,66,47,75,35,56,63,70,89,68,41,45,59,59,14,43,30,38,37,40,42,51,57,70,66,68,56,81,82,83,71,52,70,66,56,51,53,50,49,52,50,53,50,27,60,54,48,11,48,37,39,55,71,30,26,42,84,81,33,37,36,41,26,38,59,72,59,53,27,41,57,49,44,48,43,32,43,65,44,15,68,84,44,58,57,88,35,41,37,15,61,30,42,60,60,41,38,48,50,35,20,54,52,15,58,75,67,72,50,61,22,74,28,49,41,50,54,34,38,35,27,34,70,59,61,64,56,45,81,43,53,87,70,13,30,34,32,71,57,82,48,97,62,77,58,61,78,82,40,66,42,56,38,68,78,70,53,81,58,58,66,46,60,73,41,56,50,49,52,52,60,61,31,50,76,69,41,75,58,48,67,60,17,61,50,57,19,49,46,53,44,48,53,46,16,18,37,65,67,27,40,61,89,92,47,56,44,24,32,22,31,70,31,83,38,65,96,76,35,67,62,81,38,46,36,22,37,44,27,36,30,51,90,63,37,71,45,74,60,75,84,61,87,73,52,70,67,58,48,54,51,49,53,51,33,51,51,52,51,50,51,58,61,47,57,59,36,64,64,54,57,71,66,60,90,63,74,56,56,58,57,56,46,49,61,55,49,71,73,47,74,75,79,72,69,80,76,63,87,75,54,68,66,52,59,68,55,54,71,60,68,69,65,64,85,68,78,72,61,78,64,70,76,71,76,61,68,66,65,64,60,60,63,61,59,57,57,65,55,52,63,64,58,62,69,66,66,69,74,82,83,127,115,68,67,60,50,50,52,49,50,49,51,49,47,49,49,48,46,51,47,48,50,48,49,47,48,40,52,43,21,68,74,47,49,46,30,37,32,32,35,33,37,73,34,51,27,44,67,48,26,50,61,53,58,32,70,18,74,26,76,31,82,65,43,25,28,28,42,36,34,28,37,58,60,91,42,46,65,60,40,49,33,52,38,51,42,53,50,34,63,30,43,90,31,43,75,43,66,45,73,37,57,62,69,88,68,42,42,58,59,16,44,31,38,37,39,40,52,58,73,65,67,55,81,81,84,71,52,70,66,55,52,52,50,49,50,50,54,50,27,62,56,48,12,48,37,39,55,70,30,28,43,83,80,33,39,36,41,28,37,59,70,60,55,26,40,56,50,44,46,42,32,44,66,44,15,68,84,45,58,57,90,34,42,37,15,61,30,42,61,60,41,38,48,49,34,22,54,53,16,57,78,67,70,52,61,21,76,30,50,40,51,54,34,39,36,28,34,70,59,61,64,55,46,80,42,51,88,69,14,29,34,32,70,57,82,48,97,62,78,58,63,80,81,41,67,43,55,37,68,77,70,52,80,56,57,66,44,60,72,40,57,51,50,51,52,60,64,30,51,76,71,43,78,60,49,66,62,16,62,50,56,19,50,46,54,44,49,53,48,18,18,38,65,67,28,38,61,88,93,46,57,43,23,33,22,31,69,31,83,37,66,95,76,35,68,62,81,38,46,36,22,36,45,26,35,31,51,89,62,38,70,44,75,60,73,85,61,86,72,52,71,67,57,49,53,51,49,52,50,33,51,51,50,51,51,50,57,61,48,57,58,36,66,64,53,58,71,66,62,88,62,74,57,55,57,56,55,45,47,59,56,51,72,73,47,73,74,80,74,68,77,76,62,86,75,53,67,65,52,59,67,54,54,71,60,68,69,62,65,83,67,77,72,60,78,64,70,76,73,75,63,67,66,66,65,59,61,64,62,60,58,59,66,56,53,62,62,56,62,68,67,67,70,74,83,81,128

Foldseek 3Di:
DVVVVVVVVVVVVVVVVVVVVVVVVLVVLVVPAAEEEEELCLFQQNLQQLCLVLQQLQQHNRGAHEYEYEYAPVCVVSQVVSQVVSVVVPRVRYPHYYYDNDCPQHQAQHQEYEYEDNPCPVPDDDDPLNVLVVLLVVLLSVLVSNLPGYDQNHAYEQ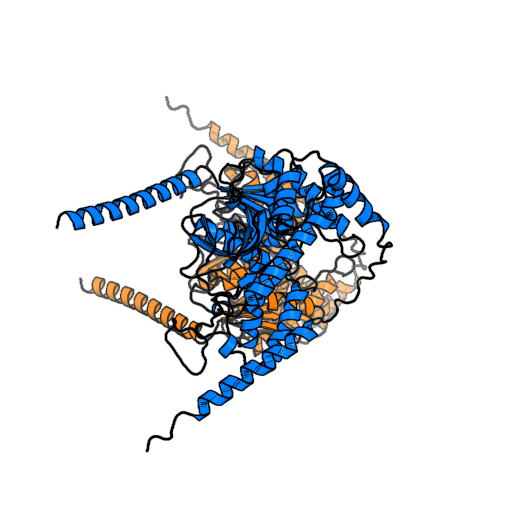EYQPDSQVNLLSSCVNNVSHDLQSGWYALQLLVQVLLVVLCVLLVHDSVQKADFFWKFGSNPDIDTDQPAIWGFPSPDPPPDDRPDIDRSVVRDPPVVCVVPVSVVVSNCCSVDPVCPRHNSRSVSVSVVSSCLNVWDDPPGWHWMFGADPCQLNQDGSGTIIAIWTHDPNGIDGDRPDDDDPVNSVSNVVSSVVRLCVVVVSVVVVVVPDPDVCCVVVVVVVVVVDDPPPDPDDPVCVVVVVVVVPPPDPPPPPPVPPPPPVVVVVVPPVVPPVVVVVVVVPPPDPPD/DVVVVVVVVVVVVVVVVVVVVVVVVLVVLVVPAAEEEEELCLFQQNLQQLCLVLQQLQQHNRGAHEYEYEYAPVCVVSQVVSQVVSVVVPRVRYPHYYYDNDCPQHQAQHQEYEYEDNPCPVPDDDDPLNVLVVLLVVLLSVLVSNLPGYDQNHAYEQEYQPDSQVNLLSSCVNNVSHDLQSGWYALQLLVQVLLVVLCVLLVHDSVQKADFFWKFGSNPDIDTDQPAIWGAPSPDPPPDDRPDIDRSVVRDPPVVCVVPVSVVVSNCCSVDPVCPRHNSRSVSVSVVSSCLNVWDDPPGWHWMFGADPCQLNQDGSGTIIAIWTHDPNGIDGDRPDDDDPVNSVSNVVSSVVRLCVVVVSVVVVVVPDPDPCCVVVVVVVVVVDDPPPPPDDPVCVVVVSVVVPPPPPPPPPPVPPPPPVVVVVVPPVVPPVVVVVVVVVPPDPPD